Protein AF-0000000083439400 (afdb_homodimer)

Solvent-accessible surface area (backbone atoms only — not comparable to full-atom values): 46540 Å² total; per-residue (Å²): 126,82,72,75,79,42,59,63,42,71,38,24,33,43,58,35,34,48,49,58,90,45,41,62,63,39,76,44,82,81,65,87,84,59,88,32,87,47,69,44,36,25,32,43,49,46,80,85,58,80,86,45,57,40,88,60,33,69,26,81,75,15,36,23,30,32,40,19,19,34,63,74,68,90,78,62,60,25,28,25,39,38,40,32,59,32,46,70,48,36,42,66,41,41,54,26,79,60,31,39,29,49,37,40,3,19,70,59,67,26,25,19,32,20,42,32,44,44,22,34,56,59,7,35,44,40,41,16,85,74,32,78,83,24,27,44,14,38,42,35,23,55,46,32,50,44,42,45,37,52,43,39,51,74,46,31,53,84,67,42,23,31,51,82,35,22,20,35,31,12,30,35,40,12,1,29,49,47,39,42,41,70,16,19,69,88,37,64,83,54,53,43,31,41,35,17,33,52,34,30,52,44,56,52,17,39,47,26,52,39,43,48,51,40,51,51,42,29,47,76,69,72,34,69,92,44,68,72,56,63,80,72,52,60,64,61,58,48,24,41,48,40,61,68,71,43,64,80,51,64,67,52,31,64,16,60,70,17,50,48,72,43,54,49,51,29,59,87,41,54,57,47,60,30,80,54,44,34,45,59,35,31,50,68,26,81,54,26,82,40,38,36,37,32,28,34,39,73,35,26,35,37,39,39,46,73,75,36,38,79,84,58,36,59,82,35,65,68,47,48,30,50,46,38,27,73,40,49,57,34,29,52,70,56,25,47,54,53,51,52,74,44,56,45,95,81,51,49,45,36,53,22,51,16,56,45,44,19,39,64,70,38,48,39,40,32,42,52,40,30,37,30,21,20,74,34,65,16,47,15,33,35,38,33,39,27,27,36,73,96,37,70,21,26,62,70,62,57,38,30,7,67,20,35,41,74,60,85,89,59,46,72,57,42,49,54,43,25,49,48,47,24,49,50,54,50,33,56,45,68,62,39,58,85,80,51,75,71,59,22,50,97,51,54,38,32,49,70,42,56,63,56,96,63,58,47,30,61,48,47,52,50,46,48,60,72,46,60,93,56,81,79,70,124,84,73,74,80,43,58,63,42,71,38,23,33,44,58,36,33,48,51,58,93,44,41,62,63,41,74,45,82,82,65,87,84,60,86,33,85,48,68,43,35,25,32,43,49,46,80,84,58,80,85,45,59,40,90,60,34,68,26,81,76,15,36,23,31,30,40,18,19,34,61,74,67,91,80,62,61,25,28,25,38,38,41,30,60,33,47,70,49,36,42,64,42,42,54,26,78,60,29,39,28,50,35,41,3,20,70,59,65,27,25,19,34,19,41,33,44,45,22,33,56,60,8,35,43,40,41,15,86,75,32,79,83,24,26,46,14,38,43,36,24,56,46,32,50,44,40,46,38,50,42,38,52,74,46,31,52,83,67,43,22,28,50,83,34,21,22,35,33,13,32,35,41,12,1,28,49,46,39,42,40,69,16,19,69,90,37,64,84,54,54,42,30,39,35,16,34,53,34,29,49,42,56,53,17,40,47,26,51,38,43,49,51,39,50,51,42,30,46,76,69,73,33,69,92,44,68,72,57,65,80,72,51,60,66,60,58,49,23,41,47,43,60,69,71,44,64,78,51,64,66,52,31,64,15,58,69,16,47,49,72,42,53,50,52,30,61,87,41,54,57,47,60,29,80,54,46,32,45,58,36,30,50,68,28,81,55,26,84,41,38,35,38,32,28,34,40,74,35,25,35,37,38,40,46,73,75,36,38,78,85,56,37,57,84,35,65,67,47,48,29,50,46,38,28,72,40,49,57,34,31,54,71,57,25,48,54,52,51,51,74,44,58,44,96,82,51,49,46,36,52,21,51,17,56,46,43,20,38,66,68,41,50,38,40,33,43,52,40,33,36,31,22,19,73,33,64,16,48,14,33,35,38,34,37,27,25,36,74,97,38,70,21,25,63,70,60,56,36,30,7,68,20,34,41,73,61,86,88,59,46,71,54,40,48,53,42,24,49,50,48,24,48,50,53,50,33,57,46,68,65,38,61,86,81,51,75,71,57,22,49,98,52,54,40,31,50,67,42,55,62,57,94,62,57,46,30,61,48,48,51,49,46,48,60,71,47,59,93,57,81,79,72

Radius of gyration: 32.31 Å; Cα contacts (8 Å, |Δi|>4): 2274; chains: 2; bounding box: 61×99×72 Å

Secondary structure (DSSP, 8-state):
-------EEEEEEEE-EE--TTS--EEPPP-TTS--BS--PEEP-SS--TTS--TT-EES---EEEEEEESS--SSPEEEEEEE--STTTS--TTSGGG-THHHHHTTS-EEEEE----HHHHH---GGG-GGGTT-SSHHHHHHHHHHHHHHHHGGGGTEEEEEEEEEEETHHHHHHHHGGG-GGGTTS-SEEEEES--S--PBPHHHHHHHHHHHHHHTT-TT-GGGGGTS-HHHHHHHHHHHS---HHHHTSTT--SSS-B--TTSTT---SS-HHHHHHHTTTTTSEEEEEEETTTTHHHHHHSHHHH--SSHHHHHHHHHHHH---HHHHHHHHHHHS-TT--HHHHHHHHHHIIIIIHHHHHHHHHHHHTT--EEEEEE--BTTB---TTTTHHHHTT---TT--HHHHHHHHHHHHHHHHHHHT-GGGS-PPPSSS--EEEES--SS-HHHHHHHHHHHTTT----/-------EEEEEEEE-EE--TTS--EEPPP-TTS--BS--PEEP-SS--TTS--TT-EES---EEEEEEESS--SSPEEEEEEE--STTTS--TTSGGG-THHHHHTTS-EEEEE----HHHHH---GGG-GGGTT-SSHHHHHHHHHHHHHHHHGGGGTEEEEEEEEEEETHHHHHHHHGGG-GGGTTS-SEEEEES--S--PBPHHHHHHHHHHHHHHTT-TT-GGGGGTS-HHHHHHHHHHHS---HHHHTSTT--SSS-B--TTSTT---SS-HHHHHHHTTTTTSEEEEEEETTTTHHHHHHSHHHH--SSHHHHHHHHHHHH---HHHHHHHHHHHS-TT--HHHHHHHHHHIIIIIHHHHHHHHHHHHTT--EEEEEE--BTTB---TTTTHHHHTT---TT--HHHHHHHHHHHHHHHHHHHT-GGGS-PPPSSS--EEEES--SS-HHHHHHHHHHHTTT----

Structure (mmCIF, N/CA/C/O backbone):
data_AF-0000000083439400-model_v1
#
loop_
_entity.id
_entity.type
_entity.pdbx_description
1 polymer 'Carboxylic ester hydrolase'
#
loop_
_atom_site.group_PDB
_atom_site.id
_atom_site.type_symbol
_atom_site.label_atom_id
_atom_site.label_alt_id
_atom_site.label_comp_id
_atom_site.label_asym_id
_atom_site.label_entity_id
_atom_site.label_seq_id
_atom_site.pdbx_PDB_ins_code
_atom_site.Cartn_x
_atom_site.Cartn_y
_atom_site.Cartn_z
_atom_site.occupancy
_atom_site.B_iso_or_equiv
_atom_site.auth_seq_id
_atom_site.auth_comp_id
_atom_site.auth_asym_id
_atom_site.auth_atom_id
_atom_site.pdbx_PDB_model_num
ATOM 1 N N . MET A 1 1 ? -24.25 37.875 30.906 1 29.44 1 MET A N 1
ATOM 2 C CA . MET A 1 1 ? -23.234 38.75 31.5 1 29.44 1 MET A CA 1
ATOM 3 C C . MET A 1 1 ? -22.047 38.906 30.562 1 29.44 1 MET A C 1
ATOM 5 O O . MET A 1 1 ? -21.422 37.906 30.188 1 29.44 1 MET A O 1
ATOM 9 N N . SER A 1 2 ? -22.125 39.875 29.766 1 37.81 2 SER A N 1
ATOM 10 C CA . SER A 1 2 ? -21.047 40.219 28.859 1 37.81 2 SER A CA 1
ATOM 11 C C . SER A 1 2 ? -19.688 40.125 29.547 1 37.81 2 SER A C 1
ATOM 13 O O . SER A 1 2 ? -19.438 40.812 30.531 1 37.81 2 SER A O 1
ATOM 15 N N . ALA A 1 3 ? -19.141 39 29.812 1 46.94 3 ALA A N 1
ATOM 16 C CA . ALA A 1 3 ? -17.844 38.875 30.484 1 46.94 3 ALA A CA 1
ATOM 17 C C . ALA A 1 3 ? -16.906 40 30.078 1 46.94 3 ALA A C 1
ATOM 19 O O . ALA A 1 3 ? -16.859 40.406 28.906 1 46.94 3 ALA A O 1
ATOM 20 N N . ALA A 1 4 ? -16.562 40.875 30.906 1 51.84 4 ALA A N 1
ATOM 21 C CA . ALA A 1 4 ? -15.711 42.062 30.797 1 51.84 4 ALA A CA 1
ATOM 22 C C . ALA A 1 4 ? -14.445 41.75 30 1 51.84 4 ALA A C 1
ATOM 24 O O . ALA A 1 4 ? -13.75 40.75 30.281 1 51.84 4 ALA A O 1
ATOM 25 N N . ILE A 1 5 ? -14.352 42.156 28.656 1 63.5 5 ILE A N 1
ATOM 26 C CA . ILE A 1 5 ? -13.148 42.094 27.828 1 63.5 5 ILE A CA 1
ATOM 27 C C . ILE A 1 5 ? -11.945 42.594 28.641 1 63.5 5 ILE A C 1
ATOM 29 O O . ILE A 1 5 ? -11.992 43.656 29.25 1 63.5 5 ILE A O 1
ATOM 33 N N . GLN A 1 6 ? -11.148 41.531 29.078 1 73.31 6 GLN A N 1
ATOM 34 C CA . GLN A 1 6 ? -9.938 41.875 29.828 1 73.31 6 GLN A CA 1
ATOM 35 C C . GLN A 1 6 ? -8.898 42.531 28.922 1 73.31 6 GLN A C 1
ATOM 37 O O . GLN A 1 6 ? -8.859 42.25 27.719 1 73.31 6 GLN A O 1
ATOM 42 N N . THR A 1 7 ? -8.219 43.438 29.453 1 88.06 7 THR A N 1
ATOM 43 C CA . THR A 1 7 ? -7.027 43.969 28.781 1 88.06 7 THR A CA 1
ATOM 44 C C . THR A 1 7 ? -5.996 42.844 28.594 1 88.06 7 THR A C 1
ATOM 46 O O . THR A 1 7 ? -5.93 41.906 29.375 1 88.06 7 THR A O 1
ATOM 49 N N . VAL A 1 8 ? -5.391 42.812 27.422 1 95.06 8 VAL A N 1
ATOM 50 C CA . VAL A 1 8 ? -4.445 41.781 27.047 1 95.06 8 VAL A CA 1
ATOM 51 C C . VAL A 1 8 ? -3.035 42.375 26.984 1 95.06 8 VAL A C 1
ATOM 53 O O . VAL A 1 8 ? -2.842 43.469 26.469 1 95.06 8 VAL A O 1
ATOM 56 N N . ARG A 1 9 ? -2.066 41.688 27.578 1 95.25 9 ARG A N 1
ATOM 57 C CA . ARG A 1 9 ? -0.648 41.938 27.359 1 95.25 9 ARG A CA 1
ATOM 58 C C . ARG A 1 9 ? -0.097 41.094 26.219 1 95.25 9 ARG A C 1
ATOM 60 O O . ARG A 1 9 ? -0.448 39.906 26.094 1 95.25 9 ARG A O 1
ATOM 67 N N . SER A 1 10 ? 0.745 41.719 25.438 1 96.38 10 SER A N 1
ATOM 68 C CA . SER A 1 10 ? 1.312 41.031 24.281 1 96.38 10 SER A CA 1
ATOM 69 C C . SER A 1 10 ? 2.836 41.094 24.297 1 96.38 10 SER A C 1
ATOM 71 O O . SER A 1 10 ? 3.416 42.125 24.641 1 96.38 10 SER A O 1
ATOM 73 N N . TRP A 1 11 ? 3.471 40.031 24.109 1 97.62 11 TRP A N 1
ATOM 74 C CA . TRP A 1 11 ? 4.887 39.906 23.766 1 97.62 11 TRP A CA 1
ATOM 75 C C . TRP A 1 11 ? 5.07 39.344 22.375 1 97.62 11 TRP A C 1
ATOM 77 O O . TRP A 1 11 ? 4.75 38.156 22.125 1 97.62 11 TRP A O 1
ATOM 87 N N . LEU A 1 12 ? 5.578 40.156 21.469 1 97.38 12 LEU A N 1
ATOM 88 C CA . LEU A 1 12 ? 5.566 39.812 20.047 1 97.38 12 LEU A CA 1
ATOM 89 C C . LEU A 1 12 ? 6.98 39.531 19.547 1 97.38 12 LEU A C 1
ATOM 91 O O . LEU A 1 12 ? 7.934 40.188 19.969 1 97.38 12 LEU A O 1
ATOM 95 N N . GLY A 1 13 ? 7.074 38.5 18.625 1 97.19 13 GLY A N 1
ATOM 96 C CA . GLY A 1 13 ? 8.305 38.25 17.891 1 97.19 13 GLY A CA 1
ATOM 97 C C . GLY A 1 13 ? 9.414 37.688 18.781 1 97.19 13 GLY A C 1
ATOM 98 O O . GLY A 1 13 ? 10.594 37.969 18.547 1 97.19 13 GLY A O 1
ATOM 99 N N . ILE A 1 14 ? 9.078 36.969 19.797 1 98.19 14 ILE A N 1
ATOM 100 C CA . ILE A 1 14 ? 10.078 36.406 20.688 1 98.19 14 ILE A CA 1
ATOM 101 C C . ILE A 1 14 ? 10.844 35.281 19.969 1 98.19 14 ILE A C 1
ATOM 103 O O . ILE A 1 14 ? 10.266 34.281 19.578 1 98.19 14 ILE A O 1
ATOM 107 N N . PRO A 1 15 ? 12.156 35.438 19.781 1 97.75 15 PRO A N 1
ATOM 108 C CA . PRO A 1 15 ? 12.906 34.344 19.203 1 97.75 15 PRO A CA 1
ATOM 109 C C . PRO A 1 15 ? 12.977 33.125 20.141 1 97.75 15 PRO A C 1
ATOM 111 O O . PRO A 1 15 ? 13.469 33.219 21.266 1 97.75 15 PRO A O 1
ATOM 114 N N . TYR A 1 16 ? 12.422 32.031 19.734 1 98.38 16 TYR A N 1
ATOM 115 C CA . TYR A 1 16 ? 12.477 30.844 20.578 1 98.38 16 TYR A CA 1
ATOM 116 C C . TYR A 1 16 ? 13.617 29.922 20.141 1 98.38 16 TYR A C 1
ATOM 118 O O . TYR A 1 16 ? 14.062 29.062 20.922 1 98.38 16 TYR A O 1
ATOM 126 N N . ALA A 1 17 ? 14.07 30 18.891 1 98.56 17 ALA A N 1
ATOM 127 C CA . ALA A 1 17 ? 15.125 29.156 18.344 1 98.56 17 ALA A CA 1
ATOM 128 C C . ALA A 1 17 ? 15.844 29.844 17.188 1 98.56 17 ALA A C 1
ATOM 130 O O . ALA A 1 17 ? 15.406 30.891 16.703 1 98.56 17 ALA A O 1
ATOM 131 N N . THR A 1 18 ? 16.953 29.328 16.828 1 97.88 18 THR A N 1
ATOM 132 C CA . THR A 1 18 ? 17.641 29.672 15.594 1 97.88 18 THR A CA 1
ATOM 133 C C . THR A 1 18 ? 18.078 28.406 14.859 1 97.88 18 THR A C 1
ATOM 135 O O . THR A 1 18 ? 18.109 27.312 15.445 1 97.88 18 THR A O 1
ATOM 138 N N . ALA A 1 19 ? 18.219 28.547 13.586 1 97.25 19 ALA A N 1
ATOM 139 C CA . ALA A 1 19 ? 18.672 27.406 12.797 1 97.25 19 ALA A CA 1
ATOM 140 C C . ALA A 1 19 ? 19.391 27.875 11.531 1 97.25 19 ALA A C 1
ATOM 142 O O . ALA A 1 19 ? 18.969 28.844 10.891 1 97.25 19 ALA A O 1
ATOM 143 N N . GLN A 1 20 ? 20.5 27.172 11.25 1 96.44 20 GLN A N 1
ATOM 144 C CA . GLN A 1 20 ? 21.047 27.312 9.906 1 96.44 20 GLN A CA 1
ATOM 145 C C . GLN A 1 20 ? 20.172 26.609 8.875 1 96.44 20 GLN A C 1
ATOM 147 O O . GLN A 1 20 ? 19.375 25.734 9.219 1 96.44 20 GLN A O 1
ATOM 152 N N . ARG A 1 21 ? 20.312 27.078 7.621 1 97.62 21 ARG A N 1
ATOM 153 C CA . ARG A 1 21 ? 19.547 26.469 6.539 1 97.62 21 ARG A CA 1
ATOM 154 C C . ARG A 1 21 ? 19.719 24.953 6.531 1 97.62 21 ARG A C 1
ATOM 156 O O . ARG A 1 21 ? 20.844 24.453 6.523 1 97.62 21 ARG A O 1
ATOM 163 N N . PHE A 1 22 ? 18.625 24.203 6.641 1 98.12 22 PHE A N 1
ATOM 164 C CA . PHE A 1 22 ? 18.5 22.75 6.539 1 98.12 22 PHE A CA 1
ATOM 165 C C . PHE A 1 22 ? 19.109 22.078 7.758 1 98.12 22 PHE A C 1
ATOM 167 O O . PHE A 1 22 ? 19.547 20.922 7.676 1 98.12 22 PHE A O 1
ATOM 174 N N . GLN A 1 23 ? 19.188 22.812 8.875 1 97.31 23 GLN A N 1
ATOM 175 C CA . GLN A 1 23 ? 19.688 22.234 10.117 1 97.31 23 GLN A CA 1
ATOM 176 C C . GLN A 1 23 ? 18.625 22.25 11.203 1 97.31 23 GLN A C 1
ATOM 178 O O . GLN A 1 23 ? 17.625 22.969 11.102 1 97.31 23 GLN A O 1
ATOM 183 N N . ARG A 1 24 ? 18.828 21.438 12.234 1 98 24 ARG A N 1
ATOM 184 C CA . ARG A 1 24 ? 17.922 21.391 13.367 1 98 24 ARG A CA 1
ATOM 185 C C . ARG A 1 24 ? 17.859 22.734 14.086 1 98 24 ARG A C 1
ATOM 187 O O . ARG A 1 24 ? 18.844 23.469 14.133 1 98 24 ARG A O 1
ATOM 194 N N . PRO A 1 25 ? 16.688 23.016 14.57 1 98.5 25 PRO A N 1
ATOM 195 C CA . PRO A 1 25 ? 16.594 24.234 15.383 1 98.5 25 PRO A CA 1
ATOM 196 C C . PRO A 1 25 ? 17.297 24.094 16.734 1 98.5 25 PRO A C 1
ATOM 198 O O . PRO A 1 25 ? 17.312 23 17.312 1 98.5 25 PRO A O 1
ATOM 201 N N . ARG A 1 26 ? 17.875 25.109 17.172 1 98.12 26 ARG A N 1
ATOM 202 C CA . ARG A 1 26 ? 18.469 25.188 18.5 1 98.12 26 ARG A CA 1
ATOM 203 C C . ARG A 1 26 ? 17.703 26.172 19.375 1 98.12 26 ARG A C 1
ATOM 205 O O . ARG A 1 26 ? 17.516 27.328 19.016 1 98.12 26 ARG A O 1
ATOM 212 N N . LEU A 1 27 ? 17.297 25.688 20.484 1 98.5 27 LEU A N 1
ATOM 213 C CA . LEU A 1 27 ? 16.562 26.5 21.453 1 98.5 27 LEU A CA 1
ATOM 214 C C . LEU A 1 27 ? 17.375 27.688 21.922 1 98.5 27 LEU A C 1
ATOM 216 O O . LEU A 1 27 ? 18.578 27.562 22.188 1 98.5 27 LEU A O 1
ATOM 220 N N . LEU A 1 28 ? 16.766 28.859 21.906 1 97.88 28 LEU A N 1
ATOM 221 C CA . LEU A 1 28 ? 17.422 30.078 22.391 1 97.88 28 LEU A CA 1
ATOM 222 C C . LEU A 1 28 ? 17 30.391 23.812 1 97.88 28 LEU A C 1
ATOM 224 O O . LEU A 1 28 ? 15.852 30.141 24.203 1 97.88 28 LEU A O 1
ATOM 228 N N . PRO A 1 29 ? 17.922 30.906 24.562 1 95.88 29 PRO A N 1
ATOM 229 C CA . PRO A 1 29 ? 17.5 31.406 25.875 1 95.88 29 PRO A CA 1
ATOM 230 C C . PRO A 1 29 ? 16.547 32.594 25.766 1 95.88 29 PRO A C 1
ATOM 232 O O . PRO A 1 29 ? 16.641 33.375 24.828 1 95.88 29 PRO A O 1
ATOM 235 N N . PHE A 1 30 ? 15.695 32.688 26.719 1 95.75 30 PHE A N 1
ATOM 236 C CA . PHE A 1 30 ? 14.734 33.781 26.781 1 95.75 30 PHE A CA 1
ATOM 237 C C . PHE A 1 30 ? 15.211 34.875 27.719 1 95.75 30 PHE A C 1
ATOM 239 O O . PHE A 1 30 ? 15.531 34.625 28.875 1 95.75 30 PHE A O 1
ATOM 246 N N . ASP A 1 31 ? 15.398 36.062 27.188 1 92.75 31 ASP A N 1
ATOM 247 C CA . ASP A 1 31 ? 15.703 37.219 28.016 1 92.75 31 ASP A CA 1
ATOM 248 C C . ASP A 1 31 ? 14.453 38.062 28.25 1 92.75 31 ASP A C 1
ATOM 250 O O . ASP A 1 31 ? 14.055 38.844 27.391 1 92.75 31 ASP A O 1
ATOM 254 N N . ARG A 1 32 ? 13.945 38.062 29.422 1 87.94 32 ARG A N 1
ATOM 255 C CA . ARG A 1 32 ? 12.68 38.688 29.766 1 87.94 32 ARG A CA 1
ATOM 256 C C . ARG A 1 32 ? 12.82 40.219 29.781 1 87.94 32 ARG A C 1
ATOM 258 O O . ARG A 1 32 ? 11.82 40.938 29.812 1 87.94 32 ARG A O 1
ATOM 265 N N . ASN A 1 33 ? 14.062 40.688 29.672 1 89.81 33 ASN A N 1
ATOM 266 C CA . ASN A 1 33 ? 14.289 42.125 29.797 1 89.81 33 ASN A CA 1
ATOM 267 C C . ASN A 1 33 ? 14.234 42.812 28.438 1 89.81 33 ASN A C 1
ATOM 269 O O . ASN A 1 33 ? 14.227 44.031 28.359 1 89.81 33 ASN A O 1
ATOM 273 N N . LEU A 1 34 ? 14.164 42.062 27.422 1 91.19 34 LEU A N 1
ATOM 274 C CA . LEU A 1 34 ? 14.078 42.656 26.094 1 91.19 34 LEU A CA 1
ATOM 275 C C . LEU A 1 34 ? 12.656 43.094 25.781 1 91.19 34 LEU A C 1
ATOM 277 O O . LEU A 1 34 ? 11.703 42.594 26.391 1 91.19 34 LEU A O 1
ATOM 281 N N . SER A 1 35 ? 12.594 44.125 24.891 1 91.38 35 SER A N 1
ATOM 282 C CA . SER A 1 35 ? 11.281 44.594 24.438 1 91.38 35 SER A CA 1
ATOM 283 C C . SER A 1 35 ? 10.742 43.688 23.328 1 91.38 35 SER A C 1
ATOM 285 O O . SER A 1 35 ? 11.461 43.344 22.391 1 91.38 35 SER A O 1
ATOM 287 N N . PHE A 1 36 ? 9.547 43.281 23.516 1 94.88 36 PHE A N 1
ATOM 288 C CA . PHE A 1 36 ? 8.859 42.438 22.547 1 94.88 36 PHE A CA 1
ATOM 289 C C . PHE A 1 36 ? 7.562 43.094 22.094 1 94.88 36 PHE A C 1
ATOM 291 O O . PHE A 1 36 ? 6.48 42.5 22.234 1 94.88 36 PHE A O 1
ATOM 298 N N . ASP A 1 37 ? 7.734 44.25 21.391 1 94.44 37 ASP A N 1
ATOM 299 C CA . ASP A 1 37 ? 6.574 45.062 21.062 1 94.44 37 ASP A CA 1
ATOM 300 C C . ASP A 1 37 ? 6.328 45.094 19.562 1 94.44 37 ASP A C 1
ATOM 302 O O . ASP A 1 37 ? 5.488 45.844 19.062 1 94.44 37 ASP A O 1
ATOM 306 N N . HIS A 1 38 ? 7.102 44.281 18.844 1 94.31 38 HIS A N 1
ATOM 307 C CA . HIS A 1 38 ? 6.895 44.188 17.406 1 94.31 38 HIS A CA 1
ATOM 308 C C . HIS A 1 38 ? 6.898 42.75 16.938 1 94.31 38 HIS A C 1
ATOM 310 O O . HIS A 1 38 ? 7.645 41.906 17.453 1 94.31 38 HIS A O 1
ATOM 316 N N . LEU A 1 39 ? 6.082 42.531 15.938 1 95.75 39 LEU A N 1
ATOM 317 C CA . LEU A 1 39 ? 6.039 41.219 15.328 1 95.75 39 LEU A CA 1
ATOM 318 C C . LEU A 1 39 ? 7.383 40.875 14.688 1 95.75 39 LEU A C 1
ATOM 320 O O . LEU A 1 39 ? 8.086 41.75 14.195 1 95.75 39 LEU A O 1
ATOM 324 N N . GLY A 1 40 ? 7.762 39.562 14.75 1 96 40 GLY A N 1
ATOM 325 C CA . GLY A 1 40 ? 8.977 39.094 14.094 1 96 40 GLY A CA 1
ATOM 326 C C . GLY A 1 40 ? 8.781 38.812 12.617 1 96 40 GLY A C 1
ATOM 327 O O . GLY A 1 40 ? 7.68 38.969 12.086 1 96 40 GLY A O 1
ATOM 328 N N . PRO A 1 41 ? 9.859 38.5 11.953 1 96.81 41 PRO A N 1
ATOM 329 C CA . PRO A 1 41 ? 9.75 38.156 10.539 1 96.81 41 PRO A CA 1
ATOM 330 C C . PRO A 1 41 ? 8.883 36.906 10.297 1 96.81 41 PRO A C 1
ATOM 332 O O . PRO A 1 41 ? 8.906 35.969 11.094 1 96.81 41 PRO A O 1
ATOM 335 N N . ALA A 1 42 ? 8.102 36.969 9.172 1 97.75 42 ALA A N 1
ATOM 336 C CA . ALA A 1 42 ? 7.359 35.812 8.703 1 97.75 42 ALA A CA 1
ATOM 337 C C . ALA A 1 42 ? 8.289 34.812 8.031 1 97.75 42 ALA A C 1
ATOM 339 O O . ALA A 1 42 ? 9.391 35.156 7.605 1 97.75 42 ALA A O 1
ATOM 340 N N . PRO A 1 43 ? 7.898 33.531 7.98 1 98.31 43 PRO A N 1
ATOM 341 C CA . PRO A 1 43 ? 8.719 32.531 7.285 1 98.31 43 PRO A CA 1
ATOM 342 C C . PRO A 1 43 ? 8.891 32.844 5.801 1 98.31 43 PRO A C 1
ATOM 344 O O . PRO A 1 43 ? 7.965 33.344 5.16 1 98.31 43 PRO A O 1
ATOM 347 N N . MET A 1 44 ? 10.07 32.531 5.277 1 97.56 44 MET A N 1
ATOM 348 C CA . MET A 1 44 ? 10.289 32.562 3.832 1 97.56 44 MET A CA 1
ATOM 349 C C . MET A 1 44 ? 9.297 31.641 3.117 1 97.56 44 MET A C 1
ATOM 351 O O . MET A 1 44 ? 9.117 30.484 3.514 1 97.56 44 MET A O 1
ATOM 355 N N . GLN A 1 45 ? 8.555 32.125 2.109 1 97.69 45 GLN A N 1
ATOM 356 C CA . GLN A 1 45 ? 7.52 31.359 1.418 1 97.69 45 GLN A CA 1
ATOM 357 C C . GLN A 1 45 ? 7.32 31.859 -0.006 1 97.69 45 GLN A C 1
ATOM 359 O O . GLN A 1 45 ? 7.734 32.969 -0.333 1 97.69 45 GLN A O 1
ATOM 364 N N . ALA A 1 46 ? 6.742 31.047 -0.842 1 95.69 46 ALA A N 1
ATOM 365 C CA . ALA A 1 46 ? 6.523 31.359 -2.252 1 95.69 46 ALA A CA 1
ATOM 366 C C . ALA A 1 46 ? 5.273 32.219 -2.436 1 95.69 46 ALA A C 1
ATOM 368 O O . ALA A 1 46 ? 4.398 32.25 -1.568 1 95.69 46 ALA A O 1
ATOM 369 N N . GLY A 1 47 ? 5.219 32.875 -3.57 1 92.5 47 GLY A N 1
ATOM 370 C CA . GLY A 1 47 ? 3.988 33.5 -4.023 1 92.5 47 GLY A CA 1
ATOM 371 C C . GLY A 1 47 ? 3.797 34.906 -3.469 1 92.5 47 GLY A C 1
ATOM 372 O O . GLY A 1 47 ? 4.754 35.531 -3.014 1 92.5 47 GLY A O 1
ATOM 373 N N . ASP A 1 48 ? 2.549 35.375 -3.604 1 90.12 48 ASP A N 1
ATOM 374 C CA . ASP A 1 48 ? 2.131 36.688 -3.105 1 90.12 48 ASP A CA 1
ATOM 375 C C . ASP A 1 48 ? 1.923 36.656 -1.593 1 90.12 48 ASP A C 1
ATOM 377 O O . ASP A 1 48 ? 1.092 35.906 -1.09 1 90.12 48 ASP A O 1
ATOM 381 N N . THR A 1 49 ? 2.65 37.438 -0.883 1 89.94 49 THR A N 1
ATOM 382 C CA . THR A 1 49 ? 2.596 37.406 0.574 1 89.94 49 THR A CA 1
ATOM 383 C C . THR A 1 49 ? 1.9 38.688 1.096 1 89.94 49 THR A C 1
ATOM 385 O O . THR A 1 49 ? 2.02 39 2.275 1 89.94 49 THR A O 1
ATOM 388 N N . SER A 1 50 ? 1.199 39.375 0.213 1 87.5 50 SER A N 1
ATOM 389 C CA . SER A 1 50 ? 0.582 40.656 0.579 1 87.5 50 SER A CA 1
ATOM 390 C C . SER A 1 50 ? -0.533 40.438 1.601 1 87.5 50 SER A C 1
ATOM 392 O O . SER A 1 50 ? -0.901 41.375 2.316 1 87.5 50 SER A O 1
ATOM 394 N N . TRP A 1 51 ? -1.001 39.281 1.7 1 83.69 51 TRP A N 1
ATOM 395 C CA . TRP A 1 51 ? -2.094 38.969 2.619 1 83.69 51 TRP A CA 1
ATOM 396 C C . TRP A 1 51 ? -1.574 38.781 4.039 1 83.69 51 TRP A C 1
ATOM 398 O O . TRP A 1 51 ? -2.352 38.781 4.996 1 83.69 51 TRP A O 1
ATOM 408 N N . LEU A 1 52 ? -0.271 38.625 4.16 1 87.12 52 LEU A N 1
ATOM 409 C CA . LEU A 1 52 ? 0.372 38.438 5.457 1 87.12 52 LEU A CA 1
ATOM 410 C C . LEU A 1 52 ? 0.775 39.781 6.059 1 87.12 52 LEU A C 1
ATOM 412 O O . LEU A 1 52 ? 1.099 40.719 5.332 1 87.12 52 LEU A O 1
ATOM 416 N N . ASN A 1 53 ? 0.578 39.844 7.406 1 88.62 53 ASN A N 1
ATOM 417 C CA . ASN A 1 53 ? 1.282 40.938 8.078 1 88.62 53 ASN A CA 1
ATOM 418 C C . ASN A 1 53 ? 2.773 40.625 8.211 1 88.62 53 ASN A C 1
ATOM 420 O O . ASN A 1 53 ? 3.217 40.094 9.219 1 88.62 53 ASN A O 1
ATOM 424 N N . ALA A 1 54 ? 3.531 41.031 7.227 1 87.88 54 ALA A N 1
ATOM 425 C CA . ALA A 1 54 ? 4.973 40.781 7.188 1 87.88 54 ALA A CA 1
ATOM 426 C C . ALA A 1 54 ? 5.742 42.094 7.188 1 87.88 54 ALA A C 1
ATOM 428 O O . ALA A 1 54 ? 6.695 42.281 6.426 1 87.88 54 ALA A O 1
ATOM 429 N N . LYS A 1 55 ? 5.309 42.969 8.023 1 88.94 55 LYS A N 1
ATOM 430 C CA . LYS A 1 55 ? 5.934 44.281 8.102 1 88.94 55 LYS A CA 1
ATOM 431 C C . LYS A 1 55 ? 7.422 44.156 8.414 1 88.94 55 LYS A C 1
ATOM 433 O O . LYS A 1 55 ? 8.219 45 7.98 1 88.94 55 LYS A O 1
ATOM 438 N N . ASN A 1 56 ? 7.762 43.125 9.078 1 91.56 56 ASN A N 1
ATOM 439 C CA . ASN A 1 56 ? 9.164 42.938 9.438 1 91.56 56 ASN A CA 1
ATOM 440 C C . ASN A 1 56 ? 9.852 41.969 8.492 1 91.56 56 ASN A C 1
ATOM 442 O O . ASN A 1 56 ? 10.875 41.375 8.844 1 91.56 56 ASN A O 1
ATOM 446 N N . GLY A 1 57 ? 9.211 41.719 7.371 1 92.94 57 GLY A N 1
ATOM 447 C CA . GLY A 1 57 ? 9.82 40.969 6.277 1 92.94 57 GLY A CA 1
ATOM 448 C C . GLY A 1 57 ? 9.633 39.469 6.383 1 92.94 57 GLY A C 1
ATOM 449 O O . GLY A 1 57 ? 8.977 39 7.305 1 92.94 57 GLY A O 1
ATOM 450 N N . LEU A 1 58 ? 10.164 38.812 5.316 1 95.81 58 LEU A N 1
ATOM 451 C CA . LEU A 1 58 ? 10.281 37.344 5.258 1 95.81 58 LEU A CA 1
ATOM 452 C C . LEU A 1 58 ? 11.711 36.906 5.559 1 95.81 58 LEU A C 1
ATOM 454 O O . LEU A 1 58 ? 12.672 37.562 5.133 1 95.81 58 LEU A O 1
ATOM 458 N N . SER A 1 59 ? 11.852 35.812 6.336 1 95.94 59 SER A N 1
ATOM 459 C CA . SER A 1 59 ? 13.18 35.344 6.688 1 95.94 59 SER A CA 1
ATOM 460 C C . SER A 1 59 ? 13.195 33.812 6.871 1 95.94 59 SER A C 1
ATOM 462 O O . SER A 1 59 ? 12.211 33.25 7.316 1 95.94 59 SER A O 1
ATOM 464 N N . GLU A 1 60 ? 14.305 33.219 6.547 1 94.88 60 GLU A N 1
ATOM 465 C CA . GLU A 1 60 ? 14.523 31.844 6.926 1 94.88 60 GLU A CA 1
ATOM 466 C C . GLU A 1 60 ? 14.68 31.703 8.438 1 94.88 60 GLU A C 1
ATOM 468 O O . GLU A 1 60 ? 14.312 30.672 9.016 1 94.88 60 GLU A O 1
ATOM 473 N N . ASP A 1 61 ? 15.25 32.719 8.984 1 93.44 61 ASP A N 1
ATOM 474 C CA . ASP A 1 61 ? 15.336 32.781 10.438 1 93.44 61 ASP A CA 1
ATOM 475 C C . ASP A 1 61 ? 14.047 33.312 11.047 1 93.44 61 ASP A C 1
ATOM 477 O O . ASP A 1 61 ? 14.047 34.375 11.68 1 93.44 61 ASP A O 1
ATOM 481 N N . CYS A 1 62 ? 13.023 32.594 10.875 1 97.88 62 CYS A N 1
ATOM 482 C CA . CYS A 1 62 ? 11.672 33.031 11.219 1 97.88 62 CYS A CA 1
ATOM 483 C C . CYS A 1 62 ? 11.219 32.406 12.531 1 97.88 62 CYS A C 1
ATOM 485 O O . CYS A 1 62 ? 10.039 32.438 12.875 1 97.88 62 CYS A O 1
ATOM 487 N N . LEU A 1 63 ? 12.125 31.75 13.344 1 98.62 63 LEU A N 1
ATOM 488 C CA . LEU A 1 63 ? 11.734 30.953 14.5 1 98.62 63 LEU A CA 1
ATOM 489 C C . LEU A 1 63 ? 11.445 31.844 15.703 1 98.62 63 LEU A C 1
ATOM 491 O O . LEU A 1 63 ? 12.219 31.891 16.656 1 98.62 63 LEU A O 1
ATOM 495 N N . ASN A 1 64 ? 10.32 32.469 15.641 1 98.38 64 ASN A N 1
ATOM 496 C CA . ASN A 1 64 ? 9.82 33.312 16.719 1 98.38 64 ASN A CA 1
ATOM 497 C C . ASN A 1 64 ? 8.367 33 17.047 1 98.38 64 ASN A C 1
ATOM 499 O O . ASN A 1 64 ? 7.688 32.312 16.281 1 98.38 64 ASN A O 1
ATOM 503 N N . LEU A 1 65 ? 7.914 33.375 18.25 1 98.62 65 LEU A N 1
ATOM 504 C CA . LEU A 1 65 ? 6.535 33.156 18.672 1 98.62 65 LEU A CA 1
ATOM 505 C C . LEU A 1 65 ? 5.973 34.406 19.344 1 98.62 65 LEU A C 1
ATOM 507 O O . LEU A 1 65 ? 6.715 35.344 19.656 1 98.62 65 LEU A O 1
ATOM 511 N N . ASN A 1 66 ? 4.723 34.531 19.391 1 98.5 66 ASN A N 1
ATOM 512 C CA . ASN A 1 66 ? 3.979 35.594 20.094 1 98.5 66 ASN A CA 1
ATOM 513 C C . ASN A 1 66 ? 3.254 35.031 21.312 1 98.5 66 ASN A C 1
ATOM 515 O O . ASN A 1 66 ? 2.742 33.906 21.281 1 98.5 66 ASN A O 1
ATOM 519 N N . VAL A 1 67 ? 3.219 35.812 22.391 1 98.38 67 VAL A N 1
ATOM 520 C CA . VAL A 1 67 ? 2.502 35.406 23.594 1 98.38 67 VAL A CA 1
ATOM 521 C C . VAL A 1 67 ? 1.474 36.5 23.953 1 98.38 67 VAL A C 1
ATOM 523 O O . VAL A 1 67 ? 1.787 37.688 23.953 1 98.38 67 VAL A O 1
ATOM 526 N N . TRP A 1 68 ? 0.257 36.094 24.156 1 98 68 TRP A N 1
ATOM 527 C CA . TRP A 1 68 ? -0.796 36.969 24.688 1 98 68 TRP A CA 1
ATOM 528 C C . TRP A 1 68 ? -1.3 36.438 26.031 1 98 68 TRP A C 1
ATOM 530 O O . TRP A 1 68 ? -1.577 35.25 26.188 1 98 68 TRP A O 1
ATOM 540 N N . ALA A 1 69 ? -1.417 37.281 26.969 1 96.75 69 ALA A N 1
ATOM 541 C CA . ALA A 1 69 ? -1.893 36.938 28.312 1 96.75 69 ALA A CA 1
ATOM 542 C C . ALA A 1 69 ? -2.871 38 28.828 1 96.75 69 ALA A C 1
ATOM 544 O O . ALA A 1 69 ? -2.777 39.156 28.453 1 96.75 69 ALA A O 1
ATOM 545 N N . PRO A 1 70 ? -3.787 37.5 29.656 1 94.81 70 PRO A N 1
ATOM 546 C CA . PRO A 1 70 ? -4.617 38.5 30.297 1 94.81 70 PRO A CA 1
ATOM 547 C C . PRO A 1 70 ? -3.814 39.438 31.203 1 94.81 70 PRO A C 1
ATOM 549 O O . PRO A 1 70 ? -2.834 39 31.812 1 94.81 70 PRO A O 1
ATOM 552 N N . ASP A 1 71 ? -4.152 40.688 31.281 1 88.38 71 ASP A N 1
ATOM 553 C CA . ASP A 1 71 ? -3.469 41.656 32.125 1 88.38 71 ASP A CA 1
ATOM 554 C C . ASP A 1 71 ? -3.582 41.312 33.594 1 88.38 71 ASP A C 1
ATOM 556 O O . ASP A 1 71 ? -2.604 41.375 34.344 1 88.38 71 ASP A O 1
ATOM 560 N N . GLN A 1 72 ? -4.754 41 34 1 78 72 GLN A N 1
ATOM 561 C CA . GLN A 1 72 ? -4.965 40.656 35.406 1 78 72 GLN A CA 1
ATOM 562 C C . GLN A 1 72 ? -5.137 39.125 35.562 1 78 72 GLN A C 1
ATOM 564 O O . GLN A 1 72 ? -5.902 38.5 34.812 1 78 72 GLN A O 1
ATOM 569 N N . THR A 1 73 ? -4.051 38.531 36.156 1 72.19 73 THR A N 1
ATOM 570 C CA . THR A 1 73 ? -4.211 37.094 36.438 1 72.19 73 THR A CA 1
ATOM 571 C C . THR A 1 73 ? -4.574 36.906 37.906 1 72.19 73 THR A C 1
ATOM 573 O O . THR A 1 73 ? -4.254 37.75 38.75 1 72.19 73 THR A O 1
ATOM 576 N N . ASN A 1 74 ? -5.523 36.031 38.188 1 68.06 74 ASN A N 1
ATOM 577 C CA . ASN A 1 74 ? -5.961 35.75 39.562 1 68.06 74 ASN A CA 1
ATOM 578 C C . ASN A 1 74 ? -4.875 35.031 40.344 1 68.06 74 ASN A C 1
ATOM 580 O O . ASN A 1 74 ? -5.16 34.406 41.375 1 68.06 74 ASN A O 1
ATOM 584 N N . GLY A 1 75 ? -3.699 35.094 40 1 77.5 75 GLY A N 1
ATOM 585 C CA . GLY A 1 75 ? -2.59 34.5 40.75 1 77.5 75 GLY A CA 1
ATOM 586 C C . GLY A 1 75 ? -2.305 33.062 40.344 1 77.5 75 GLY A C 1
ATOM 587 O O . GLY A 1 75 ? -1.173 32.594 40.5 1 77.5 75 GLY A O 1
ATOM 588 N N . ASN A 1 76 ? -3.285 32.281 39.906 1 89.69 76 ASN A N 1
ATOM 589 C CA . ASN A 1 76 ? -3.027 30.906 39.469 1 89.69 76 ASN A CA 1
ATOM 590 C C . ASN A 1 76 ? -2.566 30.844 38.031 1 89.69 76 ASN A C 1
ATOM 592 O O . ASN A 1 76 ? -3.076 31.578 37.156 1 89.69 76 ASN A O 1
ATOM 596 N N . PRO A 1 77 ? -1.593 30 37.812 1 95.69 77 PRO A N 1
ATOM 597 C CA . PRO A 1 77 ? -1.147 29.875 36.406 1 95.69 77 PRO A CA 1
ATOM 598 C C . PRO A 1 77 ? -2.262 29.406 35.469 1 95.69 77 PRO A C 1
ATOM 600 O O . PRO A 1 77 ? -3.068 28.547 35.844 1 95.69 77 PRO A O 1
ATOM 603 N N . LEU A 1 78 ? -2.367 30.016 34.344 1 97.56 78 LEU A N 1
ATOM 604 C CA . LEU A 1 78 ? -3.432 29.734 33.406 1 97.56 78 LEU A CA 1
ATOM 605 C C . LEU A 1 78 ? -3.02 28.625 32.438 1 97.56 78 LEU A C 1
ATOM 607 O O . LEU A 1 78 ? -1.828 28.422 32.188 1 97.56 78 LEU A O 1
ATOM 611 N N . PRO A 1 79 ? -4.027 27.859 31.953 1 98.06 79 PRO A N 1
ATOM 612 C CA . PRO A 1 79 ? -3.701 26.953 30.844 1 98.06 79 PRO A CA 1
ATOM 613 C C . PRO A 1 79 ? -3.094 27.672 29.641 1 98.06 79 PRO A C 1
ATOM 615 O O . PRO A 1 79 ? -3.367 28.859 29.438 1 98.06 79 PRO A O 1
ATOM 618 N N . VAL A 1 80 ? -2.26 26.984 28.906 1 98.81 80 VAL A N 1
ATOM 619 C CA . VAL A 1 80 ? -1.571 27.547 27.734 1 98.81 80 VAL A CA 1
ATOM 620 C C . VAL A 1 80 ? -2.088 26.875 26.469 1 98.81 80 VAL A C 1
ATOM 622 O O . VAL A 1 80 ? -2.18 25.641 26.391 1 98.81 80 VAL A O 1
ATOM 625 N N . ILE A 1 81 ? -2.506 27.656 25.484 1 98.94 81 ILE A N 1
ATOM 626 C CA . ILE A 1 81 ? -2.869 27.156 24.156 1 98.94 81 ILE A CA 1
ATOM 627 C C . ILE A 1 81 ? -1.806 27.578 23.141 1 98.94 81 ILE A C 1
ATOM 629 O O . ILE A 1 81 ? -1.568 28.766 22.938 1 98.94 81 ILE A O 1
ATOM 633 N N . VAL A 1 82 ? -1.124 26.609 22.609 1 98.94 82 VAL A N 1
ATOM 634 C CA . VAL A 1 82 ? -0.174 26.859 21.516 1 98.94 82 VAL A CA 1
ATOM 635 C C . VAL A 1 82 ? -0.851 26.609 20.172 1 98.94 82 VAL A C 1
ATOM 637 O O . VAL A 1 82 ? -1.338 25.516 19.906 1 98.94 82 VAL A O 1
ATOM 640 N N . TYR A 1 83 ? -0.854 27.641 19.344 1 98.88 83 TYR A N 1
ATOM 641 C CA . TYR A 1 83 ? -1.542 27.562 18.062 1 98.88 83 TYR A CA 1
ATOM 642 C C . TYR A 1 83 ? -0.545 27.438 16.906 1 98.88 83 TYR A C 1
ATOM 644 O O . TYR A 1 83 ? 0.406 28.219 16.828 1 98.88 83 TYR A O 1
ATOM 652 N N . ILE A 1 84 ? -0.734 26.422 16.078 1 98.81 84 ILE A N 1
ATOM 653 C CA . ILE A 1 84 ? 0.06 26.188 14.875 1 98.81 84 ILE A CA 1
ATOM 654 C C . ILE A 1 84 ? -0.781 26.469 13.633 1 98.81 84 ILE A C 1
ATOM 656 O O . ILE A 1 84 ? -1.759 25.766 13.359 1 98.81 84 ILE A O 1
ATOM 660 N N . PHE A 1 85 ? -0.397 27.484 12.859 1 98.31 85 PHE A N 1
ATOM 661 C CA . PHE A 1 85 ? -1.189 27.906 11.711 1 98.31 85 PHE A CA 1
ATOM 662 C C . PHE A 1 85 ? -1.084 26.906 10.578 1 98.31 85 PHE A C 1
ATOM 664 O O . PHE A 1 85 ? -0.183 26.062 10.57 1 98.31 85 PHE A O 1
ATOM 671 N N . GLY A 1 86 ? -2.045 27 9.672 1 97.56 86 GLY A N 1
ATOM 672 C CA . GLY A 1 86 ? -2.049 26.172 8.484 1 97.56 86 GLY A CA 1
ATOM 673 C C . GLY A 1 86 ? -1.394 26.828 7.285 1 97.56 86 GLY A C 1
ATOM 674 O O . GLY A 1 86 ? -0.5 27.672 7.445 1 97.56 86 GLY A O 1
ATOM 675 N N . GLY A 1 87 ? -1.748 26.359 6.129 1 96 87 GLY A N 1
ATOM 676 C CA . GLY A 1 87 ? -1.188 26.891 4.895 1 96 87 GLY A CA 1
ATOM 677 C C . GLY A 1 87 ? -0.484 25.844 4.059 1 96 87 GLY A C 1
ATOM 678 O O . GLY A 1 87 ? 0.438 26.156 3.303 1 96 87 GLY A O 1
ATOM 679 N N . GLY A 1 88 ? -0.873 24.594 4.211 1 96.12 88 GLY A N 1
ATOM 680 C CA . GLY A 1 88 ? -0.382 23.516 3.371 1 96.12 88 GLY A CA 1
ATOM 681 C C . GLY A 1 88 ? 1.113 23.297 3.502 1 96.12 88 GLY A C 1
ATOM 682 O O . GLY A 1 88 ? 1.765 22.844 2.553 1 96.12 88 GLY A O 1
ATOM 683 N N . PHE A 1 89 ? 1.679 23.781 4.559 1 97.81 89 PHE A N 1
ATOM 684 C CA . PHE A 1 89 ? 3.105 23.656 4.836 1 97.81 89 PHE A CA 1
ATOM 685 C C . PHE A 1 89 ? 3.916 24.578 3.926 1 97.81 89 PHE A C 1
ATOM 687 O O . PHE A 1 89 ? 5.141 24.453 3.857 1 97.81 89 PHE A O 1
ATOM 694 N N . GLU A 1 90 ? 3.219 25.469 3.244 1 96.94 90 GLU A N 1
ATOM 695 C CA . GLU A 1 90 ? 3.916 26.266 2.238 1 96.94 90 GLU A CA 1
ATOM 696 C C . GLU A 1 90 ? 3.764 27.766 2.514 1 96.94 90 GLU A C 1
ATOM 698 O O . GLU A 1 90 ? 4.621 28.562 2.129 1 96.94 90 GLU A O 1
ATOM 703 N N . VAL A 1 91 ? 2.645 28.078 3.168 1 96.5 91 VAL A N 1
ATOM 704 C CA . VAL A 1 91 ? 2.408 29.5 3.377 1 96.5 91 VAL A CA 1
ATOM 705 C C . VAL A 1 91 ? 1.835 29.734 4.773 1 96.5 91 VAL A C 1
ATOM 707 O O . VAL A 1 91 ? 1.312 28.797 5.398 1 96.5 91 VAL A O 1
ATOM 710 N N . GLY A 1 92 ? 2 30.906 5.262 1 97.44 92 GLY A N 1
ATOM 711 C CA . GLY A 1 92 ? 1.434 31.312 6.539 1 97.44 92 GLY A CA 1
ATOM 712 C C . GLY A 1 92 ? 2.441 31.969 7.461 1 97.44 92 GLY A C 1
ATOM 713 O O . GLY A 1 92 ? 3.625 32.062 7.129 1 97.44 92 GLY A O 1
ATOM 714 N N . ALA A 1 93 ? 1.951 32.469 8.57 1 98.06 93 ALA A N 1
ATOM 715 C CA . ALA A 1 93 ? 2.771 33.094 9.609 1 98.06 93 ALA A CA 1
ATOM 716 C C . ALA A 1 93 ? 1.966 33.344 10.883 1 98.06 93 ALA A C 1
ATOM 718 O O . ALA A 1 93 ? 0.735 33.375 10.844 1 98.06 93 ALA A O 1
ATOM 719 N N . ASN A 1 94 ? 2.738 33.438 11.977 1 97.88 94 ASN A N 1
ATOM 720 C CA . ASN A 1 94 ? 2.096 33.75 13.25 1 97.88 94 ASN A CA 1
ATOM 721 C C . ASN A 1 94 ? 1.719 35.219 13.32 1 97.88 94 ASN A C 1
ATOM 723 O O . ASN A 1 94 ? 1.21 35.688 14.344 1 97.88 94 ASN A O 1
ATOM 727 N N . THR A 1 95 ? 1.892 35.969 12.164 1 95.5 95 THR A N 1
ATOM 728 C CA . THR A 1 95 ? 1.562 37.406 12.117 1 95.5 95 THR A CA 1
ATOM 729 C C . THR A 1 95 ? 0.201 37.625 11.461 1 95.5 95 THR A C 1
ATOM 731 O O . THR A 1 95 ? -0.275 38.75 11.367 1 95.5 95 THR A O 1
ATOM 734 N N . SER A 1 96 ? -0.392 36.562 11.008 1 93.94 96 SER A N 1
ATOM 735 C CA . SER A 1 96 ? -1.703 36.688 10.383 1 93.94 96 SER A CA 1
ATOM 736 C C . SER A 1 96 ? -2.791 36.969 11.414 1 93.94 96 SER A C 1
ATOM 738 O O . SER A 1 96 ? -2.617 36.656 12.594 1 93.94 96 SER A O 1
ATOM 740 N N . ALA A 1 97 ? -3.932 37.5 10.969 1 92.62 97 ALA A N 1
ATOM 741 C CA . ALA A 1 97 ? -5.07 37.781 11.844 1 92.62 97 ALA A CA 1
ATOM 742 C C . ALA A 1 97 ? -5.609 36.469 12.445 1 92.62 97 ALA A C 1
ATOM 744 O O . ALA A 1 97 ? -6.07 36.469 13.586 1 92.62 97 ALA A O 1
ATOM 745 N N . THR A 1 98 ? -5.488 35.438 11.672 1 96 98 THR A N 1
ATOM 746 C CA . THR A 1 98 ? -6.008 34.125 12.102 1 96 98 THR A CA 1
ATOM 747 C C . THR A 1 98 ? -4.98 33.375 12.945 1 96 98 THR A C 1
ATOM 749 O O . THR A 1 98 ? -5.156 32.219 13.258 1 96 98 THR A O 1
ATOM 752 N N . SER A 1 99 ? -3.91 34.031 13.297 1 97.38 99 SER A N 1
ATOM 753 C CA . SER A 1 99 ? -2.939 33.5 14.242 1 97.38 99 SER A CA 1
ATOM 754 C C . SER A 1 99 ? -2.816 34.375 15.477 1 97.38 99 SER A C 1
ATOM 756 O O . SER A 1 99 ? -1.988 34.125 16.344 1 97.38 99 SER A O 1
ATOM 758 N N . ASN A 1 100 ? -3.611 35.469 15.477 1 97 100 ASN A N 1
ATOM 759 C CA . ASN A 1 100 ? -3.623 36.406 16.609 1 97 100 ASN A CA 1
ATOM 760 C C . ASN A 1 100 ? -4.43 35.844 17.781 1 97 100 ASN A C 1
ATOM 762 O O . ASN A 1 100 ? -5.656 35.906 17.781 1 97 100 ASN A O 1
ATOM 766 N N . GLY A 1 101 ? -3.719 35.312 18.797 1 97.69 101 GLY A N 1
ATOM 767 C CA . GLY A 1 101 ? -4.34 34.625 19.906 1 97.69 101 GLY A CA 1
ATOM 768 C C . GLY A 1 101 ? -4.82 35.562 21 1 97.69 101 GLY A C 1
ATOM 769 O O . GLY A 1 101 ? -5.219 35.125 22.078 1 97.69 101 GLY A O 1
ATOM 770 N N . SER A 1 102 ? -4.844 36.875 20.766 1 97.06 102 SER A N 1
ATOM 771 C CA . SER A 1 102 ? -5.258 37.844 21.781 1 97.06 102 SER A CA 1
ATOM 772 C C . SER A 1 102 ? -6.719 37.625 22.172 1 97.06 102 SER A C 1
ATOM 774 O O . SER A 1 102 ? -7.109 37.906 23.297 1 97.06 102 SER A O 1
ATOM 776 N N . GLY A 1 103 ? -7.531 37.094 21.156 1 96.94 103 GLY A N 1
ATOM 777 C CA . GLY A 1 103 ? -8.922 36.812 21.469 1 96.94 103 GLY A CA 1
ATOM 778 C C . GLY A 1 103 ? -9.102 35.75 22.547 1 96.94 103 GLY A C 1
ATOM 779 O O . GLY A 1 103 ? -10.023 35.844 23.359 1 96.94 103 GLY A O 1
ATOM 780 N N . LEU A 1 104 ? -8.273 34.75 22.547 1 97.88 104 LEU A N 1
ATOM 781 C CA . LEU A 1 104 ? -8.289 33.75 23.609 1 97.88 104 LEU A CA 1
ATOM 782 C C . LEU A 1 104 ? -7.863 34.344 24.938 1 97.88 104 LEU A C 1
ATOM 784 O O . LEU A 1 104 ? -8.516 34.094 25.969 1 97.88 104 LEU A O 1
ATOM 788 N N . ALA A 1 105 ? -6.805 35.125 24.938 1 97.25 105 ALA A N 1
ATOM 789 C CA . ALA A 1 105 ? -6.273 35.75 26.156 1 97.25 105 ALA A CA 1
ATOM 790 C C . ALA A 1 105 ? -7.27 36.719 26.75 1 97.25 105 ALA A C 1
ATOM 792 O O . ALA A 1 105 ? -7.359 36.875 27.969 1 97.25 105 ALA A O 1
ATOM 793 N N . GLN A 1 106 ? -7.965 37.375 25.891 1 96.06 106 GLN A N 1
ATOM 794 C CA . GLN A 1 106 ? -8.914 38.375 26.312 1 96.06 106 GLN A CA 1
ATOM 795 C C . GLN A 1 106 ? -10.008 37.781 27.188 1 96.06 106 GLN A C 1
ATOM 797 O O . GLN A 1 106 ? -10.625 38.5 28 1 96.06 106 GLN A O 1
ATOM 802 N N . THR A 1 107 ? -10.289 36.531 27.062 1 95 107 THR A N 1
ATOM 803 C CA . THR A 1 107 ? -11.312 35.875 27.875 1 95 107 THR A CA 1
ATOM 804 C C . THR A 1 107 ? -10.852 35.75 29.328 1 95 107 THR A C 1
ATOM 806 O O . THR A 1 107 ? -11.664 35.5 30.219 1 95 107 THR A O 1
ATOM 809 N N . GLY A 1 108 ? -9.531 35.875 29.547 1 95.19 108 GLY A N 1
ATOM 810 C CA . GLY A 1 108 ? -8.969 35.688 30.875 1 95.19 108 GLY A CA 1
ATOM 811 C C . GLY A 1 108 ? -8.781 34.25 31.266 1 95.19 108 GLY A C 1
ATOM 812 O O . GLY A 1 108 ? -8.383 33.969 32.406 1 95.19 108 GLY A O 1
ATOM 813 N N . ARG A 1 109 ? -8.992 33.406 30.312 1 95.56 109 ARG A N 1
ATOM 814 C CA . ARG A 1 109 ? -9.094 32 30.688 1 95.56 109 ARG A CA 1
ATOM 815 C C . ARG A 1 109 ? -7.867 31.234 30.234 1 95.56 109 ARG A C 1
ATOM 817 O O . ARG A 1 109 ? -7.645 30.094 30.672 1 95.56 109 ARG A O 1
ATOM 824 N N . ALA A 1 110 ? -7.035 31.859 29.406 1 97.25 110 ALA A N 1
ATOM 825 C CA . ALA A 1 110 ? -5.875 31.141 28.891 1 97.25 110 ALA A CA 1
ATOM 826 C C . ALA A 1 110 ? -4.797 32.125 28.406 1 97.25 110 ALA A C 1
ATOM 828 O O . ALA A 1 110 ? -5.082 33.281 28.141 1 97.25 110 ALA A O 1
ATOM 829 N N . ILE A 1 111 ? -3.58 31.625 28.406 1 97.94 111 ILE A N 1
ATOM 830 C CA . ILE A 1 111 ? -2.492 32.25 27.641 1 97.94 111 ILE A CA 1
ATOM 831 C C . ILE A 1 111 ? -2.41 31.609 26.25 1 97.94 111 ILE A C 1
ATOM 833 O O . ILE A 1 111 ? -2.572 30.406 26.109 1 97.94 111 ILE A O 1
ATOM 837 N N . CYS A 1 112 ? -2.223 32.469 25.266 1 98.69 112 CYS A N 1
ATOM 838 C CA . CYS A 1 112 ? -2.082 31.953 23.906 1 98.69 112 CYS A CA 1
ATOM 839 C C . CYS A 1 112 ? -0.679 32.219 23.375 1 98.69 112 CYS A C 1
ATOM 841 O O . CYS A 1 112 ? -0.102 33.281 23.594 1 98.69 112 CYS A O 1
ATOM 843 N N . VAL A 1 113 ? -0.12 31.188 22.75 1 98.88 113 VAL A N 1
ATOM 844 C CA . VAL A 1 113 ? 1.156 31.266 22.047 1 98.88 113 VAL A CA 1
ATOM 845 C C . VAL A 1 113 ? 0.96 30.906 20.578 1 98.88 113 VAL A C 1
ATOM 847 O O . VAL A 1 113 ? 0.398 29.859 20.25 1 98.88 113 VAL A O 1
ATOM 850 N N . SER A 1 114 ? 1.291 31.781 19.641 1 98.69 114 SER A N 1
ATOM 851 C CA . SER A 1 114 ? 1.333 31.453 18.219 1 98.69 114 SER A CA 1
ATOM 852 C C . SER A 1 114 ? 2.77 31.312 17.734 1 98.69 114 SER A C 1
ATOM 854 O O . SER A 1 114 ? 3.633 32.125 18.094 1 98.69 114 SER A O 1
ATOM 856 N N . VAL A 1 115 ? 3.018 30.328 16.891 1 98.44 115 VAL A N 1
ATOM 857 C CA . VAL A 1 115 ? 4.402 29.984 16.562 1 98.44 115 VAL A CA 1
ATOM 858 C C . VAL A 1 115 ? 4.621 30.078 15.055 1 98.44 115 VAL A C 1
ATOM 860 O O . VAL A 1 115 ? 3.742 29.719 14.273 1 98.44 115 VAL A O 1
ATOM 863 N N . ASN A 1 116 ? 5.785 30.641 14.648 1 98.69 116 ASN A N 1
ATOM 864 C CA . ASN A 1 116 ? 6.293 30.422 13.297 1 98.69 116 ASN A CA 1
ATOM 865 C C . ASN A 1 116 ? 7.105 29.141 13.211 1 98.69 116 ASN A C 1
ATOM 867 O O . ASN A 1 116 ? 7.703 28.703 14.195 1 98.69 116 ASN A O 1
ATOM 871 N N . TYR A 1 117 ? 7.09 28.547 12.141 1 98.75 117 TYR A N 1
ATOM 872 C CA . TYR A 1 117 ? 7.941 27.422 11.766 1 98.75 117 TYR A CA 1
ATOM 873 C C . TYR A 1 117 ? 8.375 27.531 10.312 1 98.75 117 TYR A C 1
ATOM 875 O O . TYR A 1 117 ? 7.766 28.266 9.531 1 98.75 117 TYR A O 1
ATOM 883 N N . ARG A 1 118 ? 9.406 26.922 9.953 1 98.62 118 ARG A N 1
ATOM 884 C CA . ARG A 1 118 ? 9.914 27 8.586 1 98.62 118 ARG A CA 1
ATOM 885 C C . ARG A 1 118 ? 8.961 26.312 7.609 1 98.62 118 ARG A C 1
ATOM 887 O O . ARG A 1 118 ? 8.359 25.281 7.938 1 98.62 118 ARG A O 1
ATOM 894 N N . LEU A 1 119 ? 8.883 26.859 6.398 1 98.38 119 LEU A N 1
ATOM 895 C CA . LEU A 1 119 ? 7.918 26.422 5.395 1 98.38 119 LEU A CA 1
ATOM 896 C C . LEU A 1 119 ? 8.633 25.875 4.164 1 98.38 119 LEU A C 1
ATOM 898 O O . LEU A 1 119 ? 9.852 26.031 4.023 1 98.38 119 LEU A O 1
ATOM 902 N N . GLY A 1 120 ? 7.875 25.25 3.316 1 98.25 120 GLY A N 1
ATOM 903 C CA . GLY A 1 120 ? 8.375 24.812 2.023 1 98.25 120 GLY A CA 1
ATOM 904 C C . GLY A 1 120 ? 9.648 23.984 2.119 1 98.25 120 GLY A C 1
ATOM 905 O O . GLY A 1 120 ? 9.734 23.062 2.926 1 98.25 120 GLY A O 1
ATOM 906 N N . PRO A 1 121 ? 10.609 24.344 1.282 1 98.44 121 PRO A N 1
ATOM 907 C CA . PRO A 1 121 ? 11.828 23.531 1.257 1 98.44 121 PRO A CA 1
ATOM 908 C C . PRO A 1 121 ? 12.625 23.609 2.559 1 98.44 121 PRO A C 1
ATOM 910 O O . PRO A 1 121 ? 13.414 22.719 2.865 1 98.44 121 PRO A O 1
ATOM 913 N N . PHE A 1 122 ? 12.344 24.625 3.359 1 98.5 122 PHE A N 1
ATOM 914 C CA . PHE A 1 122 ? 13.164 24.875 4.543 1 98.5 122 PHE A CA 1
ATOM 915 C C . PHE A 1 122 ? 12.664 24.047 5.723 1 98.5 122 PHE A C 1
ATOM 917 O O . PHE A 1 122 ? 13.414 23.781 6.66 1 98.5 122 PHE A O 1
ATOM 924 N N . GLY A 1 123 ? 11.406 23.656 5.668 1 98.25 123 GLY A N 1
ATOM 925 C CA . GLY A 1 123 ? 10.828 22.922 6.781 1 98.25 123 GLY A CA 1
ATOM 926 C C . GLY A 1 123 ? 10.438 21.516 6.418 1 98.25 123 GLY A C 1
ATOM 927 O O . GLY A 1 123 ? 10.359 20.641 7.285 1 98.25 123 GLY A O 1
ATOM 928 N N . TRP A 1 124 ? 10.234 21.312 5.102 1 98 124 TRP A N 1
ATOM 929 C CA . TRP A 1 124 ? 9.461 20.094 4.824 1 98 124 TRP A CA 1
ATOM 930 C C . TRP A 1 124 ? 10.047 19.328 3.645 1 98 124 TRP A C 1
ATOM 932 O O . TRP A 1 124 ? 9.477 18.344 3.195 1 98 124 TRP A O 1
ATOM 942 N N . LEU A 1 125 ? 11.172 19.734 3.098 1 98.12 125 LEU A N 1
ATOM 943 C CA . LEU A 1 125 ? 11.93 18.969 2.125 1 98.12 125 LEU A CA 1
ATOM 944 C C . LEU A 1 125 ? 12.883 18 2.822 1 98.12 125 LEU A C 1
ATOM 946 O O . LEU A 1 125 ? 13.672 18.406 3.68 1 98.12 125 LEU A O 1
ATOM 950 N N . SER A 1 126 ? 12.781 16.734 2.49 1 97.69 126 SER A N 1
ATOM 951 C CA . SER A 1 126 ? 13.672 15.734 3.068 1 97.69 126 SER A CA 1
ATOM 952 C C . SER A 1 126 ? 15 15.672 2.314 1 97.69 126 SER A C 1
ATOM 954 O O . SER A 1 126 ? 15.023 15.344 1.125 1 97.69 126 SER A O 1
ATOM 956 N N . LEU A 1 127 ? 16.109 15.938 3.014 1 98.19 127 LEU A N 1
ATOM 957 C CA . LEU A 1 127 ? 17.438 15.953 2.406 1 98.19 127 LEU A CA 1
ATOM 958 C C . LEU A 1 127 ? 18.391 15.039 3.168 1 98.19 127 LEU A C 1
ATOM 960 O O . LEU A 1 127 ? 19.547 14.883 2.777 1 98.19 127 LEU A O 1
ATOM 964 N N . SER A 1 128 ? 17.891 14.359 4.18 1 97.75 128 SER A N 1
ATOM 965 C CA . SER A 1 128 ? 18.766 13.641 5.102 1 97.75 128 SER A CA 1
ATOM 966 C C . SER A 1 128 ? 19.484 12.492 4.402 1 97.75 128 SER A C 1
ATOM 968 O O . SER A 1 128 ? 20.594 12.117 4.801 1 97.75 128 SER A O 1
ATOM 970 N N . GLN A 1 129 ? 18.922 11.977 3.336 1 96.25 129 GLN A N 1
ATOM 971 C CA . GLN A 1 129 ? 19.516 10.867 2.6 1 96.25 129 GLN A CA 1
ATOM 972 C C . GLN A 1 129 ? 20.844 11.273 1.984 1 96.25 129 GLN A C 1
ATOM 974 O O . GLN A 1 129 ? 21.641 10.414 1.593 1 96.25 129 GLN A O 1
ATOM 979 N N . TYR A 1 130 ? 21.078 12.57 1.866 1 96.5 130 TYR A N 1
ATOM 980 C CA . TYR A 1 130 ? 22.312 13.055 1.26 1 96.5 130 TYR A CA 1
ATOM 981 C C . TYR A 1 130 ? 23.438 13.117 2.289 1 96.5 130 TYR A C 1
ATOM 983 O O . TYR A 1 130 ? 24.609 13.266 1.931 1 96.5 130 TYR A O 1
ATOM 991 N N . GLY A 1 131 ? 23.172 13.078 3.604 1 95.94 131 GLY A N 1
ATOM 992 C CA . GLY A 1 131 ? 24.188 13.047 4.652 1 95.94 131 GLY A CA 1
ATOM 993 C C . GLY A 1 131 ? 24.906 14.367 4.82 1 95.94 131 GLY A C 1
ATOM 994 O O . GLY A 1 131 ? 24.406 15.414 4.418 1 95.94 131 GLY A O 1
ATOM 995 N N . GLY A 1 132 ? 25.984 14.312 5.574 1 95.81 132 GLY A N 1
ATOM 996 C CA . GLY A 1 132 ? 26.781 15.508 5.789 1 95.81 132 GLY A CA 1
ATOM 997 C C . GLY A 1 132 ? 26 16.625 6.469 1 95.81 132 GLY A C 1
ATOM 998 O O . GLY A 1 132 ? 25.391 16.406 7.516 1 95.81 132 GLY A O 1
ATOM 999 N N . VAL A 1 133 ? 25.984 17.766 5.766 1 96.25 133 VAL A N 1
ATOM 1000 C CA . VAL A 1 133 ? 25.344 18.953 6.328 1 96.25 133 VAL A CA 1
ATOM 1001 C C . VAL A 1 133 ? 23.828 18.766 6.348 1 96.25 133 VAL A C 1
ATOM 1003 O O . VAL A 1 133 ? 23.109 19.453 7.082 1 96.25 133 VAL A O 1
ATOM 1006 N N . PHE A 1 134 ? 23.375 17.75 5.562 1 97.75 134 PHE A N 1
ATOM 1007 C CA . PHE A 1 134 ? 21.938 17.531 5.449 1 97.75 134 PHE A CA 1
ATOM 1008 C C . PHE A 1 134 ? 21.5 16.359 6.336 1 97.75 134 PHE A C 1
ATOM 1010 O O . PHE A 1 134 ? 20.328 15.992 6.34 1 97.75 134 PHE A O 1
ATOM 1017 N N . ALA A 1 135 ? 22.328 15.789 7.176 1 95.62 135 ALA A N 1
ATOM 1018 C CA . ALA A 1 135 ? 22.125 14.531 7.879 1 95.62 135 ALA A CA 1
ATOM 1019 C C . ALA A 1 135 ? 20.859 14.594 8.742 1 95.62 135 ALA A C 1
ATOM 1021 O O . ALA A 1 135 ? 20.219 13.57 8.977 1 95.62 135 ALA A O 1
ATOM 1022 N N . ASN A 1 136 ? 20.484 15.797 9.117 1 95.75 136 ASN A N 1
ATOM 1023 C CA . ASN A 1 136 ? 19.328 15.922 10.016 1 95.75 136 ASN A CA 1
ATOM 1024 C C . ASN A 1 136 ? 18.203 16.719 9.367 1 95.75 136 ASN A C 1
ATOM 1026 O O . ASN A 1 136 ? 17.312 17.203 10.055 1 95.75 136 ASN A O 1
ATOM 1030 N N . ALA A 1 137 ? 18.266 16.844 8.031 1 97.88 137 ALA A N 1
ATOM 1031 C CA . ALA A 1 137 ? 17.297 17.688 7.312 1 97.88 137 ALA A CA 1
ATOM 1032 C C . ALA A 1 137 ? 16.062 16.891 6.926 1 97.88 137 ALA A C 1
ATOM 1034 O O . ALA A 1 137 ? 15.789 16.672 5.742 1 97.88 137 ALA A O 1
ATOM 1035 N N . THR A 1 138 ? 15.289 16.484 7.883 1 98.12 138 THR A N 1
ATOM 1036 C CA . THR A 1 138 ? 13.984 15.852 7.73 1 98.12 138 THR A CA 1
ATOM 1037 C C . THR A 1 138 ? 13.016 16.344 8.805 1 98.12 138 THR A C 1
ATOM 1039 O O . THR A 1 138 ? 13.398 16.5 9.961 1 98.12 138 THR A O 1
ATOM 1042 N N . ASN A 1 139 ? 11.766 16.656 8.367 1 98.75 139 ASN A N 1
ATOM 1043 C CA . ASN A 1 139 ? 10.711 17.141 9.25 1 98.75 139 ASN A CA 1
ATOM 1044 C C . ASN A 1 139 ? 11.188 18.312 10.102 1 98.75 139 ASN A C 1
ATOM 1046 O O . ASN A 1 139 ? 10.914 18.359 11.305 1 98.75 139 ASN A O 1
ATOM 1050 N N . LEU A 1 140 ? 11.891 19.203 9.477 1 98.75 140 LEU A N 1
ATOM 1051 C CA . LEU A 1 140 ? 12.445 20.344 10.211 1 98.75 140 LEU A CA 1
ATOM 1052 C C . LEU A 1 140 ? 11.328 21.25 10.734 1 98.75 140 LEU A C 1
ATOM 1054 O O . LEU A 1 140 ? 11.445 21.812 11.82 1 98.75 140 LEU A O 1
ATOM 1058 N N . GLY A 1 141 ? 10.242 21.406 9.961 1 98.69 141 GLY A N 1
ATOM 1059 C CA . GLY A 1 141 ? 9.109 22.172 10.445 1 98.69 141 GLY A CA 1
ATOM 1060 C C . GLY A 1 141 ? 8.516 21.609 11.727 1 98.69 141 GLY A C 1
ATOM 1061 O O . GLY A 1 141 ? 8.141 22.359 12.625 1 98.69 141 GLY A O 1
ATOM 1062 N N . LEU A 1 142 ? 8.414 20.297 11.781 1 98.88 142 LEU A N 1
ATOM 1063 C CA . LEU A 1 142 ? 7.926 19.656 13.008 1 98.88 142 LEU A CA 1
ATOM 1064 C C . LEU A 1 142 ? 8.906 19.859 14.156 1 98.88 142 LEU A C 1
ATOM 1066 O O . LEU A 1 142 ? 8.5 20.078 15.297 1 98.88 142 LEU A O 1
ATOM 1070 N N . GLN A 1 143 ? 10.195 19.766 13.828 1 98.81 143 GLN A N 1
ATOM 1071 C CA . GLN A 1 143 ? 11.219 20.016 14.844 1 98.81 143 GLN A CA 1
ATOM 1072 C C . GLN A 1 143 ? 11.148 21.438 15.367 1 98.81 143 GLN A C 1
ATOM 1074 O O . GLN A 1 143 ? 11.391 21.688 16.547 1 98.81 143 GLN A O 1
ATOM 1079 N N . ASP A 1 144 ? 10.867 22.375 14.453 1 98.88 144 ASP A N 1
ATOM 1080 C CA . ASP A 1 144 ? 10.648 23.75 14.891 1 98.88 144 ASP A CA 1
ATOM 1081 C C . ASP A 1 144 ? 9.516 23.828 15.914 1 98.88 144 ASP A C 1
ATOM 1083 O O . ASP A 1 144 ? 9.664 24.453 16.969 1 98.88 144 ASP A O 1
ATOM 1087 N N . THR A 1 145 ? 8.414 23.156 15.656 1 98.88 145 THR A N 1
ATOM 1088 C CA . THR A 1 145 ? 7.254 23.141 16.547 1 98.88 145 THR A CA 1
ATOM 1089 C C . THR A 1 145 ? 7.617 22.516 17.891 1 98.88 145 THR A C 1
ATOM 1091 O O . THR A 1 145 ? 7.254 23.047 18.938 1 98.88 145 THR A O 1
ATOM 1094 N N . ILE A 1 146 ? 8.336 21.406 17.859 1 98.94 146 ILE A N 1
ATOM 1095 C CA . ILE A 1 146 ? 8.75 20.734 19.078 1 98.94 146 ILE A CA 1
ATOM 1096 C C . ILE A 1 146 ? 9.648 21.656 19.906 1 98.94 146 ILE A C 1
ATOM 1098 O O . ILE A 1 146 ? 9.5 21.766 21.125 1 98.94 146 ILE A O 1
ATOM 1102 N N . THR A 1 147 ? 10.523 22.359 19.219 1 98.88 147 THR A N 1
ATOM 1103 C CA . THR A 1 147 ? 11.422 23.297 19.906 1 98.88 147 THR A CA 1
ATOM 1104 C C . THR A 1 147 ? 10.641 24.453 20.5 1 98.88 147 THR A C 1
ATOM 1106 O O . THR A 1 147 ? 10.953 24.906 21.609 1 98.88 147 THR A O 1
ATOM 1109 N N . ALA A 1 148 ? 9.648 24.906 19.812 1 98.94 148 ALA A N 1
ATOM 1110 C CA . ALA A 1 148 ? 8.773 25.953 20.359 1 98.94 148 ALA A CA 1
ATOM 1111 C C . ALA A 1 148 ? 8.086 25.469 21.625 1 98.94 148 ALA A C 1
ATOM 1113 O O . ALA A 1 148 ? 7.957 26.219 22.594 1 98.94 148 ALA A O 1
ATOM 1114 N N . LEU A 1 149 ? 7.645 24.234 21.641 1 98.94 149 LEU A N 1
ATOM 1115 C CA . LEU A 1 149 ? 6.988 23.672 22.812 1 98.94 149 LEU A CA 1
ATOM 1116 C C . LEU A 1 149 ? 7.965 23.562 23.984 1 98.94 149 LEU A C 1
ATOM 1118 O O . LEU A 1 149 ? 7.586 23.75 25.141 1 98.94 149 LEU A O 1
ATOM 1122 N N . LYS A 1 150 ? 9.195 23.203 23.672 1 98.88 150 LYS A N 1
ATOM 1123 C CA . LYS A 1 150 ? 10.219 23.203 24.703 1 98.88 150 LYS A CA 1
ATOM 1124 C C . LYS A 1 150 ? 10.414 24.594 25.297 1 98.88 150 LYS A C 1
ATOM 1126 O O . LYS A 1 150 ? 10.547 24.75 26.516 1 98.88 150 LYS A O 1
ATOM 1131 N N . TRP A 1 151 ? 10.445 25.578 24.453 1 98.81 151 TRP A N 1
ATOM 1132 C CA . TRP A 1 151 ? 10.523 26.953 24.922 1 98.81 151 TRP A CA 1
ATOM 1133 C C . TRP A 1 151 ? 9.359 27.281 25.859 1 98.81 151 TRP A C 1
ATOM 1135 O O . TRP A 1 151 ? 9.555 27.906 26.906 1 98.81 151 TRP A O 1
ATOM 1145 N N . VAL A 1 152 ? 8.172 26.875 25.469 1 98.81 152 VAL A N 1
ATOM 1146 C CA . VAL A 1 152 ? 6.977 27.109 26.266 1 98.81 152 VAL A CA 1
ATOM 1147 C C . VAL A 1 152 ? 7.125 26.438 27.625 1 98.81 152 VAL A C 1
ATOM 1149 O O . VAL A 1 152 ? 6.855 27.047 28.656 1 98.81 152 VAL A O 1
ATOM 1152 N N . GLN A 1 153 ? 7.543 25.25 27.656 1 98.12 153 GLN A N 1
ATOM 1153 C CA . GLN A 1 153 ? 7.742 24.516 28.891 1 98.12 153 GLN A CA 1
ATOM 1154 C C . GLN A 1 153 ? 8.695 25.266 29.828 1 98.12 153 GLN A C 1
ATOM 1156 O O . GLN A 1 153 ? 8.461 25.328 31.031 1 98.12 153 GLN A O 1
ATOM 1161 N N . GLU A 1 154 ? 9.656 25.859 29.297 1 98 154 GLU A N 1
ATOM 1162 C CA . GLU A 1 154 ? 10.719 26.469 30.094 1 98 154 GLU A CA 1
ATOM 1163 C C . GLU A 1 154 ? 10.336 27.875 30.531 1 98 154 GLU A C 1
ATOM 1165 O O . GLU A 1 154 ? 10.789 28.344 31.578 1 98 154 GLU A O 1
ATOM 1170 N N . ASN A 1 155 ? 9.461 28.547 29.766 1 98.12 155 ASN A N 1
ATOM 1171 C CA . ASN A 1 155 ? 9.445 30 29.953 1 98.12 155 ASN A CA 1
ATOM 1172 C C . ASN A 1 155 ? 8.031 30.516 30.188 1 98.12 155 ASN A C 1
ATOM 1174 O O . ASN A 1 155 ? 7.848 31.641 30.641 1 98.12 155 ASN A O 1
ATOM 1178 N N . ILE A 1 156 ? 7.027 29.719 29.969 1 97.75 156 ILE A N 1
ATOM 1179 C CA . ILE A 1 156 ? 5.68 30.281 29.859 1 97.75 156 ILE A CA 1
ATOM 1180 C C . ILE A 1 156 ? 5.215 30.766 31.234 1 97.75 156 ILE A C 1
ATOM 1182 O O . ILE A 1 156 ? 4.301 31.594 31.312 1 97.75 156 ILE A O 1
ATOM 1186 N N . ALA A 1 157 ? 5.797 30.25 32.25 1 96 157 ALA A N 1
ATOM 1187 C CA . ALA A 1 157 ? 5.461 30.688 33.625 1 96 157 ALA A CA 1
ATOM 1188 C C . ALA A 1 157 ? 5.719 32.188 33.781 1 96 157 ALA A C 1
ATOM 1190 O O . ALA A 1 157 ? 5.012 32.844 34.531 1 96 157 ALA A O 1
ATOM 1191 N N . CYS A 1 158 ? 6.684 32.719 33.062 1 94.19 158 CYS A N 1
ATOM 1192 C CA . CYS A 1 158 ? 7.02 34.125 33.125 1 94.19 158 CYS A CA 1
ATOM 1193 C C . CYS A 1 158 ? 5.859 35 32.625 1 94.19 158 CYS A C 1
ATOM 1195 O O . CYS A 1 158 ? 5.789 36.188 32.938 1 94.19 158 CYS A O 1
ATOM 1197 N N . PHE A 1 159 ? 4.945 34.375 32 1 95.38 159 PHE A N 1
ATOM 1198 C CA . PHE A 1 159 ? 3.83 35.094 31.406 1 95.38 159 PHE A CA 1
ATOM 1199 C C . PHE A 1 159 ? 2.523 34.75 32.125 1 95.38 159 PHE A C 1
ATOM 1201 O O . PHE A 1 159 ? 1.449 35.188 31.688 1 95.38 159 PHE A O 1
ATOM 1208 N N . GLY A 1 160 ? 2.654 33.875 33.125 1 95.62 160 GLY A N 1
ATOM 1209 C CA . GLY A 1 160 ? 1.482 33.5 33.906 1 95.62 160 GLY A CA 1
ATOM 1210 C C . GLY A 1 160 ? 0.889 32.156 33.469 1 95.62 160 GLY A C 1
ATOM 1211 O O . GLY A 1 160 ? -0.19 31.781 33.906 1 95.62 160 GLY A O 1
ATOM 1212 N N . GLY A 1 161 ? 1.595 31.484 32.625 1 97.5 161 GLY A N 1
ATOM 1213 C CA . GLY A 1 161 ? 1.095 30.219 32.125 1 97.5 161 GLY A CA 1
ATOM 1214 C C . GLY A 1 161 ? 1.561 29.016 32.938 1 97.5 161 GLY A C 1
ATOM 1215 O O . GLY A 1 161 ? 2.594 29.094 33.594 1 97.5 161 GLY A O 1
ATOM 1216 N N . ASP A 1 162 ? 0.82 27.969 32.906 1 98.06 162 ASP A N 1
ATOM 1217 C CA . ASP A 1 162 ? 1.183 26.672 33.531 1 98.06 162 ASP A CA 1
ATOM 1218 C C . ASP A 1 162 ? 1.888 25.781 32.5 1 98.06 162 ASP A C 1
ATOM 1220 O O . ASP A 1 162 ? 1.255 25.25 31.578 1 98.06 162 ASP A O 1
ATOM 1224 N N . PRO A 1 163 ? 3.166 25.531 32.656 1 97.81 163 PRO A N 1
ATOM 1225 C CA . PRO A 1 163 ? 3.891 24.734 31.672 1 97.81 163 PRO A CA 1
ATOM 1226 C C . PRO A 1 163 ? 3.406 23.281 31.625 1 97.81 163 PRO A C 1
ATOM 1228 O O . PRO A 1 163 ? 3.717 22.547 30.688 1 97.81 163 PRO A O 1
ATOM 1231 N N . GLN A 1 164 ? 2.643 22.844 32.625 1 97.44 164 GLN A N 1
ATOM 1232 C CA . GLN A 1 164 ? 2.174 21.453 32.656 1 97.44 164 GLN A CA 1
ATOM 1233 C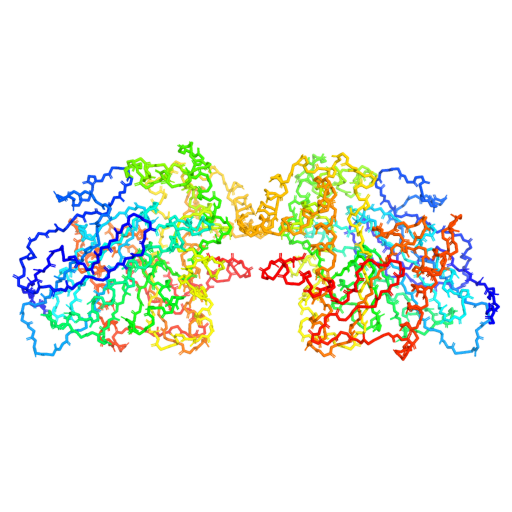 C . GLN A 1 164 ? 0.761 21.328 32.094 1 97.44 164 GLN A C 1
ATOM 1235 O O . GLN A 1 164 ? 0.217 20.234 32.031 1 97.44 164 GLN A O 1
ATOM 1240 N N . ASN A 1 165 ? 0.189 22.406 31.75 1 98.38 165 ASN A N 1
ATOM 1241 C CA . ASN A 1 165 ? -1.148 22.438 31.172 1 98.38 165 ASN A CA 1
ATOM 1242 C C . ASN A 1 165 ? -1.145 23.109 29.797 1 98.38 165 ASN A C 1
ATOM 1244 O O . ASN A 1 165 ? -1.711 24.188 29.625 1 98.38 165 ASN A O 1
ATOM 1248 N N . VAL A 1 166 ? -0.522 22.406 28.844 1 98.88 166 VAL A N 1
ATOM 1249 C CA . VAL A 1 166 ? -0.344 22.922 27.5 1 98.88 166 VAL A CA 1
ATOM 1250 C C . VAL A 1 166 ? -1.254 22.172 26.531 1 98.88 166 VAL A C 1
ATOM 1252 O O . VAL A 1 166 ? -1.225 20.938 26.469 1 98.88 166 VAL A O 1
ATOM 1255 N N . THR A 1 167 ? -2.131 22.875 25.859 1 98.88 167 THR A N 1
ATOM 1256 C CA . THR A 1 167 ? -2.922 22.391 24.734 1 98.88 167 THR A CA 1
ATOM 1257 C C . THR A 1 167 ? -2.359 22.906 23.406 1 98.88 167 THR A C 1
ATOM 1259 O O . THR A 1 167 ? -2.174 24.109 23.234 1 98.88 167 THR A O 1
ATOM 1262 N N . VAL A 1 168 ? -2.023 21.969 22.531 1 98.94 168 VAL A N 1
ATOM 1263 C CA . VAL A 1 168 ? -1.605 22.375 21.188 1 98.94 168 VAL A CA 1
ATOM 1264 C C . VAL A 1 168 ? -2.793 22.297 20.234 1 98.94 168 VAL A C 1
ATOM 1266 O O . VAL A 1 168 ? -3.473 21.266 20.156 1 98.94 168 VAL A O 1
ATOM 1269 N N . ALA A 1 169 ? -3.076 23.391 19.609 1 98.88 169 ALA A N 1
ATOM 1270 C CA . ALA A 1 169 ? -4.125 23.469 18.594 1 98.88 169 ALA A CA 1
ATOM 1271 C C . ALA A 1 169 ? -3.549 23.859 17.234 1 98.88 169 ALA A C 1
ATOM 1273 O O . ALA A 1 169 ? -2.607 24.656 17.156 1 98.88 169 ALA A O 1
ATOM 1274 N N . GLY A 1 170 ? -4.039 23.281 16.219 1 98.69 170 GLY A N 1
ATOM 1275 C CA . GLY A 1 170 ? -3.611 23.656 14.875 1 98.69 170 GLY A CA 1
ATOM 1276 C C . GLY A 1 170 ? -4.719 23.531 13.844 1 98.69 170 GLY A C 1
ATOM 1277 O O . GLY A 1 170 ? -5.742 22.906 14.094 1 98.69 170 GLY A O 1
ATOM 1278 N N . HIS A 1 171 ? -4.562 24.234 12.766 1 98.62 171 HIS A N 1
ATOM 1279 C CA . HIS A 1 171 ? -5.488 24.188 11.641 1 98.62 171 HIS A CA 1
ATOM 1280 C C . HIS A 1 171 ? -4.801 23.672 10.383 1 98.62 171 HIS A C 1
ATOM 1282 O O . HIS A 1 171 ? -3.684 24.094 10.062 1 98.62 171 HIS A O 1
ATOM 1288 N N . SER A 1 172 ? -5.477 22.75 9.609 1 98.06 172 SER A N 1
ATOM 1289 C CA . SER A 1 172 ? -4.957 22.25 8.336 1 98.06 172 SER A CA 1
ATOM 1290 C C . SER A 1 172 ? -3.543 21.703 8.492 1 98.06 172 SER A C 1
ATOM 1292 O O . SER A 1 172 ? -3.291 20.844 9.352 1 98.06 172 SER A O 1
ATOM 1294 N N . ALA A 1 173 ? -2.488 22.344 7.82 1 98 173 ALA A N 1
ATOM 1295 C CA . ALA A 1 173 ? -1.104 21.906 7.992 1 98 173 ALA A CA 1
ATOM 1296 C C . ALA A 1 173 ? -0.703 21.938 9.469 1 98 173 ALA A C 1
ATOM 1298 O O . ALA A 1 173 ? 0.003 21.047 9.938 1 98 173 ALA A O 1
ATOM 1299 N N . GLY A 1 174 ? -1.186 22.938 10.188 1 98.62 174 GLY A N 1
ATOM 1300 C CA . GLY A 1 174 ? -0.93 23.016 11.617 1 98.62 174 GLY A CA 1
ATOM 1301 C C . GLY A 1 174 ? -1.587 21.891 12.398 1 98.62 174 GLY A C 1
ATOM 1302 O O . GLY A 1 174 ? -1.023 21.391 13.375 1 98.62 174 GLY A O 1
ATOM 1303 N N . ALA A 1 175 ? -2.791 21.516 11.953 1 98.75 175 ALA A N 1
ATOM 1304 C CA . ALA A 1 175 ? -3.486 20.391 12.594 1 98.75 175 ALA A CA 1
ATOM 1305 C C . ALA A 1 175 ? -2.75 19.078 12.359 1 98.75 175 ALA A C 1
ATOM 1307 O O . ALA A 1 175 ? -2.631 18.266 13.273 1 98.75 175 ALA A O 1
ATOM 1308 N N . TYR A 1 176 ? -2.27 18.891 11.148 1 98.25 176 TYR A N 1
ATOM 1309 C CA . TYR A 1 176 ? -1.474 17.703 10.867 1 98.25 176 TYR A CA 1
ATOM 1310 C C . TYR A 1 176 ? -0.206 17.672 11.711 1 98.25 176 TYR A C 1
ATOM 1312 O O . TYR A 1 176 ? 0.181 16.625 12.234 1 98.25 176 TYR A O 1
ATOM 1320 N N . SER A 1 177 ? 0.437 18.812 11.852 1 98.69 177 SER A N 1
ATOM 1321 C CA . SER A 1 177 ? 1.616 18.906 12.703 1 98.69 177 SER A CA 1
ATOM 1322 C C . SER A 1 177 ? 1.271 18.641 14.164 1 98.69 177 SER A C 1
ATOM 1324 O O . SER A 1 177 ? 2.014 17.938 14.867 1 98.69 177 SER A O 1
ATOM 1326 N N . THR A 1 178 ? 0.134 19.172 14.586 1 98.75 178 THR A N 1
ATOM 1327 C CA . THR A 1 178 ? -0.332 18.969 15.953 1 98.75 178 THR A CA 1
ATOM 1328 C C . THR A 1 178 ? -0.475 17.469 16.266 1 98.75 178 THR A C 1
ATOM 1330 O O . THR A 1 178 ? 0.07 16.984 17.25 1 98.75 178 THR A O 1
ATOM 1333 N N . ILE A 1 179 ? -1.126 16.766 15.383 1 98.69 179 ILE A N 1
ATOM 1334 C CA . ILE A 1 179 ? -1.348 15.344 15.602 1 98.69 179 ILE A CA 1
ATOM 1335 C C . ILE A 1 179 ? -0.053 14.578 15.344 1 98.69 179 ILE A C 1
ATOM 1337 O O . ILE A 1 179 ? 0.208 13.555 15.984 1 98.69 179 ILE A O 1
ATOM 1341 N N . GLY A 1 180 ? 0.8 15.156 14.477 1 98.38 180 GLY A N 1
ATOM 1342 C CA . GLY A 1 180 ? 2.102 14.562 14.203 1 98.38 180 GLY A CA 1
ATOM 1343 C C . GLY A 1 180 ? 2.992 14.484 15.43 1 98.38 180 GLY A C 1
ATOM 1344 O O . GLY A 1 180 ? 3.889 13.641 15.492 1 98.38 180 GLY A O 1
ATOM 1345 N N . LEU A 1 181 ? 2.768 15.336 16.422 1 98.75 181 LEU A N 1
ATOM 1346 C CA . LEU A 1 181 ? 3.543 15.352 17.656 1 98.75 181 LEU A CA 1
ATOM 1347 C C . LEU A 1 181 ? 3.453 14 18.359 1 98.75 181 LEU A C 1
ATOM 1349 O O . LEU A 1 181 ? 4.402 13.578 19.031 1 98.75 181 LEU A O 1
ATOM 1353 N N . LEU A 1 182 ? 2.357 13.281 18.125 1 98.5 182 LEU A N 1
ATOM 1354 C CA . LEU A 1 182 ? 2.145 11.992 18.766 1 98.5 182 LEU A CA 1
ATOM 1355 C C . LEU A 1 182 ? 3.236 11 18.375 1 98.5 182 LEU A C 1
ATOM 1357 O O . LEU A 1 182 ? 3.607 10.133 19.172 1 98.5 182 LEU A O 1
ATOM 1361 N N . ALA A 1 183 ? 3.717 11.203 17.172 1 98.31 183 ALA A N 1
ATOM 1362 C CA . ALA A 1 183 ? 4.629 10.211 16.609 1 98.31 183 ALA A CA 1
ATOM 1363 C C . ALA A 1 183 ? 6.082 10.602 16.844 1 98.31 183 ALA A C 1
ATOM 1365 O O . ALA A 1 183 ? 7 9.875 16.453 1 98.31 183 ALA A O 1
ATOM 1366 N N . ALA A 1 184 ? 6.359 11.758 17.422 1 98.56 184 ALA A N 1
ATOM 1367 C CA . ALA A 1 184 ? 7.703 12.25 17.688 1 98.56 184 ALA A CA 1
ATOM 1368 C C . ALA A 1 184 ? 8.07 12.055 19.172 1 98.56 184 ALA A C 1
ATOM 1370 O O . ALA A 1 184 ? 7.578 12.781 20.031 1 98.56 184 ALA A O 1
ATOM 1371 N N . PRO A 1 185 ? 8.961 11.156 19.469 1 97.62 185 PRO A N 1
ATOM 1372 C CA . PRO A 1 185 ? 9.305 10.891 20.859 1 97.62 185 PRO A CA 1
ATOM 1373 C C . PRO A 1 185 ? 9.789 12.133 21.609 1 97.62 185 PRO A C 1
ATOM 1375 O O . PRO A 1 185 ? 9.492 12.312 22.781 1 97.62 185 PRO A O 1
ATOM 1378 N N . SER A 1 186 ? 10.469 13 20.906 1 98 186 SER A N 1
ATOM 1379 C CA . SER A 1 186 ? 11.047 14.18 21.547 1 98 186 SER A CA 1
ATOM 1380 C C . SER A 1 186 ? 9.969 15.18 21.953 1 98 186 SER A C 1
ATOM 1382 O O . SER A 1 186 ? 10.234 16.125 22.703 1 98 186 SER A O 1
ATOM 1384 N N . ALA A 1 187 ? 8.75 14.945 21.5 1 98.44 187 ALA A N 1
ATOM 1385 C CA . ALA A 1 187 ? 7.648 15.844 21.828 1 98.44 187 ALA A CA 1
ATOM 1386 C C . ALA A 1 187 ? 6.887 15.352 23.062 1 98.44 187 ALA A C 1
ATOM 1388 O O . ALA A 1 187 ? 6.066 16.078 23.625 1 98.44 187 ALA A O 1
ATOM 1389 N N . ARG A 1 188 ? 7.176 14.117 23.469 1 95.75 188 ARG A N 1
ATOM 1390 C CA . ARG A 1 188 ? 6.438 13.523 24.578 1 95.75 188 ARG A CA 1
ATOM 1391 C C . ARG A 1 188 ? 6.621 14.336 25.844 1 95.75 188 ARG A C 1
ATOM 1393 O O . ARG A 1 188 ? 7.734 14.75 26.172 1 95.75 188 ARG A O 1
ATOM 1400 N N . GLY A 1 189 ? 5.484 14.602 26.484 1 96.88 189 GLY A N 1
ATOM 1401 C CA . GLY A 1 189 ? 5.52 15.312 27.75 1 96.88 189 GLY A CA 1
ATOM 1402 C C . GLY A 1 189 ? 5.41 16.812 27.594 1 96.88 189 GLY A C 1
ATOM 1403 O O . GLY A 1 189 ? 5.254 17.547 28.578 1 96.88 189 GLY A O 1
ATOM 1404 N N . LEU A 1 190 ? 5.383 17.297 26.328 1 98.56 190 LEU A N 1
ATOM 1405 C CA . LEU A 1 190 ? 5.395 18.734 26.109 1 98.56 190 LEU A CA 1
ATOM 1406 C C . LEU A 1 190 ? 3.975 19.281 26.016 1 98.56 190 LEU A C 1
ATOM 1408 O O . LEU A 1 190 ? 3.775 20.5 25.938 1 98.56 190 LEU A O 1
ATOM 1412 N N . TYR A 1 191 ? 2.996 18.438 26.031 1 98.56 191 TYR A N 1
ATOM 1413 C CA . TYR A 1 191 ? 1.594 18.812 25.906 1 98.56 191 TYR A CA 1
ATOM 1414 C C . TYR A 1 191 ? 0.697 17.828 26.656 1 98.56 191 TYR A C 1
ATOM 1416 O O . TYR A 1 191 ? 1.089 16.688 26.906 1 98.56 191 TYR A O 1
ATOM 1424 N N . LYS A 1 192 ? -0.466 18.344 26.969 1 97.94 192 LYS A N 1
ATOM 1425 C CA . LYS A 1 192 ? -1.469 17.531 27.641 1 97.94 192 LYS A CA 1
ATOM 1426 C C . LYS A 1 192 ? -2.637 17.219 26.719 1 97.94 192 LYS A C 1
ATOM 1428 O O . LYS A 1 192 ? -3.268 16.156 26.844 1 97.94 192 LYS A O 1
ATOM 1433 N N . ARG A 1 193 ? -2.93 18.141 25.859 1 98.75 193 ARG A N 1
ATOM 1434 C CA . ARG A 1 193 ? -4.094 18.047 24.984 1 98.75 193 ARG A CA 1
ATOM 1435 C C . ARG A 1 193 ? -3.756 18.5 23.562 1 98.75 193 ARG A C 1
ATOM 1437 O O . ARG A 1 193 ? -2.912 19.391 23.391 1 98.75 193 ARG A O 1
ATOM 1444 N N . LEU A 1 194 ? -4.383 17.844 22.594 1 98.88 194 LEU A N 1
ATOM 1445 C CA . LEU A 1 194 ? -4.23 18.219 21.188 1 98.88 194 LEU A CA 1
ATOM 1446 C C . LEU A 1 194 ? -5.59 18.516 20.562 1 98.88 194 LEU A C 1
ATOM 1448 O O . LEU A 1 194 ? -6.562 17.812 20.812 1 98.88 194 LEU A O 1
ATOM 1452 N N . SER A 1 195 ? -5.711 19.562 19.859 1 98.88 195 SER A N 1
ATOM 1453 C CA . SER A 1 195 ? -6.91 19.906 19.109 1 98.88 195 SER A CA 1
ATOM 1454 C C . SER A 1 195 ? -6.582 20.172 17.641 1 98.88 195 SER A C 1
ATOM 1456 O O . SER A 1 195 ? -5.891 21.141 17.312 1 98.88 195 SER A O 1
ATOM 1458 N N . ALA A 1 196 ? -7.09 19.328 16.766 1 98.81 196 ALA A N 1
ATOM 1459 C CA . ALA A 1 196 ? -6.812 19.406 15.344 1 98.81 196 ALA A CA 1
ATOM 1460 C C . ALA A 1 196 ? -8.031 19.906 14.57 1 98.81 196 ALA A C 1
ATOM 1462 O O . ALA A 1 196 ? -9.055 19.219 14.508 1 98.81 196 ALA A O 1
ATOM 1463 N N . PHE A 1 197 ? -7.91 21.094 14 1 98.81 197 PHE A N 1
ATOM 1464 C CA . PHE A 1 197 ? -8.969 21.656 13.18 1 98.81 197 PHE A CA 1
ATOM 1465 C C . PHE A 1 197 ? -8.68 21.453 11.695 1 98.81 197 PHE A C 1
ATOM 1467 O O . PHE A 1 197 ? -7.688 21.969 11.18 1 98.81 197 PHE A O 1
ATOM 1474 N N . SER A 1 198 ? -9.547 20.688 10.969 1 98.31 198 SER A N 1
ATOM 1475 C CA . SER A 1 198 ? -9.438 20.453 9.531 1 98.31 198 SER A CA 1
ATOM 1476 C C . SER A 1 198 ? -8.125 19.75 9.195 1 98.31 198 SER A C 1
ATOM 1478 O O . SER A 1 198 ? -7.418 20.156 8.266 1 98.31 198 SER A O 1
ATOM 1480 N N . GLY A 1 199 ? -7.734 18.797 9.938 1 95.69 199 GLY A N 1
ATOM 1481 C CA . GLY A 1 199 ? -6.574 17.922 9.828 1 95.69 199 GLY A CA 1
ATOM 1482 C C . GLY A 1 199 ? -6.598 16.766 10.82 1 95.69 199 GLY A C 1
ATOM 1483 O O . GLY A 1 199 ? -7.59 16.578 11.523 1 95.69 199 GLY A O 1
ATOM 1484 N N . GLY A 1 200 ? -5.598 15.961 10.852 1 95 200 GLY A N 1
ATOM 1485 C CA . GLY A 1 200 ? -5.641 14.812 11.742 1 95 200 GLY A CA 1
ATOM 1486 C C . GLY A 1 200 ? -4.512 13.828 11.5 1 95 200 GLY A C 1
ATOM 1487 O O . GLY A 1 200 ? -3.375 14.227 11.242 1 95 200 GLY A O 1
ATOM 1488 N N . ALA A 1 201 ? -4.883 12.539 11.812 1 95.38 201 ALA A N 1
ATOM 1489 C CA . ALA A 1 201 ? -3.887 11.469 11.734 1 95.38 201 ALA A CA 1
ATOM 1490 C C . ALA A 1 201 ? -3.822 10.883 10.328 1 95.38 201 ALA A C 1
ATOM 1492 O O . ALA A 1 201 ? -3.975 9.672 10.148 1 95.38 201 ALA A O 1
ATOM 1493 N N . SER A 1 202 ? -3.717 11.742 9.367 1 93.25 202 SER A N 1
ATOM 1494 C CA . SER A 1 202 ? -3.623 11.383 7.961 1 93.25 202 SER A CA 1
ATOM 1495 C C . SER A 1 202 ? -2.609 12.258 7.23 1 93.25 202 SER A C 1
ATOM 1497 O O . SER A 1 202 ? -1.862 13.008 7.859 1 93.25 202 SER A O 1
ATOM 1499 N N . ARG A 1 203 ? -2.451 12.023 5.945 1 92.56 203 ARG A N 1
ATOM 1500 C CA . ARG A 1 203 ? -1.579 12.805 5.074 1 92.56 203 ARG A CA 1
ATOM 1501 C C . ARG A 1 203 ? -0.118 12.656 5.484 1 92.56 203 ARG A C 1
ATOM 1503 O O . ARG A 1 203 ? 0.609 13.648 5.578 1 92.56 203 ARG A O 1
ATOM 1510 N N . ILE A 1 204 ? 0.337 11.453 5.805 1 95.69 204 ILE A N 1
ATOM 1511 C CA . ILE A 1 204 ? 1.738 11.172 6.098 1 95.69 204 ILE A CA 1
ATOM 1512 C C . ILE A 1 204 ? 2.49 10.906 4.793 1 95.69 204 ILE A C 1
ATOM 1514 O O . ILE A 1 204 ? 2.137 9.992 4.039 1 95.69 204 ILE A O 1
ATOM 1518 N N . VAL A 1 205 ? 3.465 11.742 4.5 1 97 205 VAL A N 1
ATOM 1519 C CA . VAL A 1 205 ? 4.254 11.617 3.277 1 97 205 VAL A CA 1
ATOM 1520 C C . VAL A 1 205 ? 5.199 10.422 3.393 1 97 205 VAL A C 1
ATOM 1522 O O . VAL A 1 205 ? 6.027 10.367 4.305 1 97 205 VAL A O 1
ATOM 1525 N N . PRO A 1 206 ? 5.062 9.5 2.51 1 96.19 206 PRO A N 1
ATOM 1526 C CA . PRO A 1 206 ? 5.98 8.359 2.6 1 96.19 206 PRO A CA 1
ATOM 1527 C C . PRO A 1 206 ? 7.414 8.734 2.23 1 96.19 206 PRO A C 1
ATOM 1529 O O . PRO A 1 206 ? 7.633 9.641 1.424 1 96.19 206 PRO A O 1
ATOM 1532 N N . ALA A 1 207 ? 8.375 7.957 2.727 1 96.69 207 ALA A N 1
ATOM 1533 C CA . ALA A 1 207 ? 9.797 8.258 2.549 1 96.69 207 ALA A CA 1
ATOM 1534 C C . ALA A 1 207 ? 10.18 8.219 1.073 1 96.69 207 ALA A C 1
ATOM 1536 O O . ALA A 1 207 ? 10.992 9.031 0.617 1 96.69 207 ALA A O 1
ATOM 1537 N N . TRP A 1 208 ? 9.594 7.262 0.306 1 96.81 208 TRP A N 1
ATOM 1538 C CA . TRP A 1 208 ? 9.992 7.156 -1.093 1 96.81 208 TRP A CA 1
ATOM 1539 C C . TRP A 1 208 ? 9.633 8.43 -1.858 1 96.81 208 TRP A C 1
ATOM 1541 O O . TRP A 1 208 ? 10.445 8.945 -2.629 1 96.81 208 TRP A O 1
ATOM 1551 N N . TRP A 1 209 ? 8.484 8.969 -1.639 1 97.19 209 TRP A N 1
ATOM 1552 C CA . TRP A 1 209 ? 8.102 10.195 -2.338 1 97.19 209 TRP A CA 1
ATOM 1553 C C . TRP A 1 209 ? 8.93 11.375 -1.859 1 97.19 209 TRP A C 1
ATOM 1555 O O . TRP A 1 209 ? 9.344 12.219 -2.662 1 97.19 209 TRP A O 1
ATOM 1565 N N . ALA A 1 210 ? 9.125 11.445 -0.525 1 98 210 ALA A N 1
ATOM 1566 C CA . ALA A 1 210 ? 9.922 12.547 0.008 1 98 210 ALA A CA 1
ATOM 1567 C C . ALA A 1 210 ? 11.281 12.625 -0.688 1 98 210 ALA A C 1
ATOM 1569 O O . ALA A 1 210 ? 11.727 13.711 -1.068 1 98 210 ALA A O 1
ATOM 1570 N N . GLU A 1 211 ? 11.914 11.516 -0.885 1 97.75 211 GLU A N 1
ATOM 1571 C CA . GLU A 1 211 ? 13.203 11.5 -1.567 1 97.75 211 GLU A CA 1
ATOM 1572 C C . GLU A 1 211 ? 13.055 11.859 -3.043 1 97.75 211 GLU A C 1
ATOM 1574 O O . GLU A 1 211 ? 13.883 12.57 -3.602 1 97.75 211 GLU A O 1
ATOM 1579 N N . GLU A 1 212 ? 11.961 11.352 -3.67 1 97.88 212 GLU A N 1
ATOM 1580 C CA . GLU A 1 212 ? 11.75 11.68 -5.078 1 97.88 212 GLU A CA 1
ATOM 1581 C C . GLU A 1 212 ? 11.492 13.172 -5.27 1 97.88 212 GLU A C 1
ATOM 1583 O O . GLU A 1 212 ? 11.938 13.758 -6.254 1 97.88 212 GLU A O 1
ATOM 1588 N N . LEU A 1 213 ? 10.773 13.75 -4.359 1 98.12 213 LEU A N 1
ATOM 1589 C CA . LEU A 1 213 ? 10.539 15.188 -4.43 1 98.12 213 LEU A CA 1
ATOM 1590 C C . LEU A 1 213 ? 11.852 15.961 -4.344 1 98.12 213 LEU A C 1
ATOM 1592 O O . LEU A 1 213 ? 12.055 16.938 -5.07 1 98.12 213 LEU A O 1
ATOM 1596 N N . ALA A 1 214 ? 12.742 15.523 -3.475 1 98.31 214 ALA A N 1
ATOM 1597 C CA . ALA A 1 214 ? 14.055 16.156 -3.375 1 98.31 214 ALA A CA 1
ATOM 1598 C C . ALA A 1 214 ? 14.812 16.047 -4.695 1 98.31 214 ALA A C 1
ATOM 1600 O O . ALA A 1 214 ? 15.422 17.031 -5.141 1 98.31 214 ALA A O 1
ATOM 1601 N N . VAL A 1 215 ? 14.734 14.898 -5.324 1 97.81 215 VAL A N 1
ATOM 1602 C CA . VAL A 1 215 ? 15.398 14.688 -6.605 1 97.81 215 VAL A CA 1
ATOM 1603 C C . VAL A 1 215 ? 14.828 15.633 -7.652 1 97.81 215 VAL A C 1
ATOM 1605 O O . VAL A 1 215 ? 15.578 16.297 -8.383 1 97.81 215 VAL A O 1
ATOM 1608 N N . LYS A 1 216 ? 13.484 15.664 -7.695 1 97.88 216 LYS A N 1
ATOM 1609 C CA . LYS A 1 216 ? 12.82 16.547 -8.648 1 97.88 216 LYS A CA 1
ATOM 1610 C C . LYS A 1 216 ? 13.203 18 -8.391 1 97.88 216 LYS A C 1
ATOM 1612 O O . LYS A 1 216 ? 13.414 18.766 -9.336 1 97.88 216 LYS A O 1
ATOM 1617 N N . PHE A 1 217 ? 13.273 18.359 -7.152 1 98.62 217 PHE A N 1
ATOM 1618 C CA . PHE A 1 217 ? 13.609 19.703 -6.727 1 98.62 217 PHE A CA 1
ATOM 1619 C C . PHE A 1 217 ? 15.023 20.078 -7.168 1 98.62 217 PHE A C 1
ATOM 1621 O O . PHE A 1 217 ? 15.234 21.141 -7.766 1 98.62 217 PHE A O 1
ATOM 1628 N N . LEU A 1 218 ? 15.969 19.219 -6.918 1 98.62 218 LEU A N 1
ATOM 1629 C CA . LEU A 1 218 ? 17.359 19.469 -7.305 1 98.62 218 LEU A CA 1
ATOM 1630 C C . LEU A 1 218 ? 17.484 19.531 -8.82 1 98.62 218 LEU A C 1
ATOM 1632 O O . LEU A 1 218 ? 18.219 20.375 -9.352 1 98.62 218 LEU A O 1
ATOM 1636 N N . ALA A 1 219 ? 16.781 18.656 -9.453 1 98.31 219 ALA A N 1
ATOM 1637 C CA . ALA A 1 219 ? 16.828 18.641 -10.914 1 98.31 219 ALA A CA 1
ATOM 1638 C C . ALA A 1 219 ? 16.281 19.953 -11.492 1 98.31 219 ALA A C 1
ATOM 1640 O O . ALA A 1 219 ? 16.844 20.484 -12.453 1 98.31 219 ALA A O 1
ATOM 1641 N N . ALA A 1 220 ? 15.203 20.422 -10.891 1 98.5 220 ALA A N 1
ATOM 1642 C CA . ALA A 1 220 ? 14.594 21.656 -11.359 1 98.5 220 ALA A CA 1
ATOM 1643 C C . ALA A 1 220 ? 15.547 22.844 -11.18 1 98.5 220 ALA A C 1
ATOM 1645 O O . ALA A 1 220 ? 15.445 23.844 -11.891 1 98.5 220 ALA A O 1
ATOM 1646 N N . LEU A 1 221 ? 16.469 22.75 -10.25 1 98.5 221 LEU A N 1
ATOM 1647 C CA . LEU A 1 221 ? 17.453 23.797 -9.992 1 98.5 221 LEU A CA 1
ATOM 1648 C C . LEU A 1 221 ? 18.75 23.516 -10.758 1 98.5 221 LEU A C 1
ATOM 1650 O O . LEU A 1 221 ? 19.703 24.312 -10.688 1 98.5 221 LEU A O 1
ATOM 1654 N N . ASP A 1 222 ? 18.828 22.406 -11.469 1 97.62 222 ASP A N 1
ATOM 1655 C CA . ASP A 1 222 ? 19.984 21.984 -12.242 1 97.62 222 ASP A CA 1
ATOM 1656 C C . ASP A 1 222 ? 21.219 21.797 -11.352 1 97.62 222 ASP A C 1
ATOM 1658 O O . ASP A 1 222 ? 22.312 22.25 -11.695 1 97.62 222 ASP A O 1
ATOM 1662 N N . ILE A 1 223 ? 20.969 21.141 -10.188 1 97.56 223 ILE A N 1
ATOM 1663 C CA . ILE A 1 223 ? 22.078 20.922 -9.266 1 97.56 223 ILE A CA 1
ATOM 1664 C C . ILE A 1 223 ? 22.016 19.484 -8.742 1 97.56 223 ILE A C 1
ATOM 1666 O O . ILE A 1 223 ? 22.359 19.234 -7.582 1 97.56 223 ILE A O 1
ATOM 1670 N N . ASP A 1 224 ? 21.438 18.562 -9.469 1 92.81 224 ASP A N 1
ATOM 1671 C CA . ASP A 1 224 ? 21.219 17.172 -9.062 1 92.81 224 ASP A CA 1
ATOM 1672 C C . ASP A 1 224 ? 22.516 16.5 -8.641 1 92.81 224 ASP A C 1
ATOM 1674 O O . ASP A 1 224 ? 22.516 15.602 -7.797 1 92.81 224 ASP A O 1
ATOM 1678 N N . ASP A 1 225 ? 23.688 16.969 -9.078 1 92.94 225 ASP A N 1
ATOM 1679 C CA . ASP A 1 225 ? 24.969 16.328 -8.82 1 92.94 225 ASP A CA 1
ATOM 1680 C C . ASP A 1 225 ? 25.672 16.969 -7.629 1 92.94 225 ASP A C 1
ATOM 1682 O O . ASP A 1 225 ? 26.703 16.484 -7.168 1 92.94 225 ASP A O 1
ATOM 1686 N N . ASP A 1 226 ? 25.078 18.062 -7.117 1 96.38 226 ASP A N 1
ATOM 1687 C CA . ASP A 1 226 ? 25.703 18.781 -6.012 1 96.38 226 ASP A CA 1
ATOM 1688 C C . ASP A 1 226 ? 24.656 19.422 -5.102 1 96.38 226 ASP A C 1
ATOM 1690 O O . ASP A 1 226 ? 24.5 20.641 -5.078 1 96.38 226 ASP A O 1
ATOM 1694 N N . PRO A 1 227 ? 24.047 18.609 -4.234 1 97.31 227 PRO A N 1
ATOM 1695 C CA . PRO A 1 227 ? 22.984 19.109 -3.355 1 97.31 227 PRO A CA 1
ATOM 1696 C C . PRO A 1 227 ? 23.453 20.234 -2.436 1 97.31 227 PRO A C 1
ATOM 1698 O O . PRO A 1 227 ? 22.656 21.062 -2.008 1 97.31 227 PRO A O 1
ATOM 1701 N N . GLU A 1 228 ? 24.719 20.359 -2.125 1 97.75 228 GLU A N 1
ATOM 1702 C CA . GLU A 1 228 ? 25.219 21.344 -1.185 1 97.75 228 GLU A CA 1
ATOM 1703 C C . GLU A 1 228 ? 25.078 22.766 -1.743 1 97.75 228 GLU A C 1
ATOM 1705 O O . GLU A 1 228 ? 25.141 23.734 -0.997 1 97.75 228 GLU A O 1
ATOM 1710 N N . LYS A 1 229 ? 24.891 22.859 -3.047 1 98.12 229 LYS A N 1
ATOM 1711 C CA . LYS A 1 229 ? 24.641 24.172 -3.645 1 98.12 229 LYS A CA 1
ATOM 1712 C C . LYS A 1 229 ? 23.375 24.812 -3.078 1 98.12 229 LYS A C 1
ATOM 1714 O O . LYS A 1 229 ? 23.203 26.016 -3.16 1 98.12 229 LYS A O 1
ATOM 1719 N N . LEU A 1 230 ? 22.516 23.984 -2.502 1 98.44 230 LEU A N 1
ATOM 1720 C CA . LEU A 1 230 ? 21.297 24.484 -1.864 1 98.44 230 LEU A CA 1
ATOM 1721 C C . LEU A 1 230 ? 21.625 25.484 -0.766 1 98.44 230 LEU A C 1
ATOM 1723 O O . LEU A 1 230 ? 20.812 26.375 -0.466 1 98.44 230 LEU A O 1
ATOM 1727 N N . LEU A 1 231 ? 22.766 25.391 -0.174 1 98.06 231 LEU A N 1
ATOM 1728 C CA . LEU A 1 231 ? 23.141 26.203 0.978 1 98.06 231 LEU A CA 1
ATOM 1729 C C . LEU A 1 231 ? 23.375 27.656 0.567 1 98.06 231 LEU A C 1
ATOM 1731 O O . LEU A 1 231 ? 23.344 28.562 1.405 1 98.06 231 LEU A O 1
ATOM 1735 N N . ASN A 1 232 ? 23.562 27.859 -0.757 1 96.94 232 ASN A N 1
ATOM 1736 C CA . ASN A 1 232 ? 24 29.188 -1.183 1 96.94 232 ASN A CA 1
ATOM 1737 C C . ASN A 1 232 ? 23.016 29.812 -2.158 1 96.94 232 ASN A C 1
ATOM 1739 O O . ASN A 1 232 ? 23.172 30.984 -2.549 1 96.94 232 ASN A O 1
ATOM 1743 N N . LEU A 1 233 ? 21.969 29.094 -2.529 1 98.12 233 LEU A N 1
ATOM 1744 C CA . LEU A 1 233 ? 21 29.625 -3.484 1 98.12 233 LEU A CA 1
ATOM 1745 C C . LEU A 1 233 ? 20.031 30.578 -2.805 1 98.12 233 LEU A C 1
ATOM 1747 O O . LEU A 1 233 ? 19.859 30.531 -1.584 1 98.12 233 LEU A O 1
ATOM 1751 N N . ASP A 1 234 ? 19.484 31.484 -3.588 1 98.06 234 ASP A N 1
ATOM 1752 C CA . ASP A 1 234 ? 18.516 32.438 -3.09 1 98.06 234 ASP A CA 1
ATOM 1753 C C . ASP A 1 234 ? 17.297 31.75 -2.477 1 98.06 234 ASP A C 1
ATOM 1755 O O . ASP A 1 234 ? 16.75 30.828 -3.076 1 98.06 234 ASP A O 1
ATOM 1759 N N . ALA A 1 235 ? 16.875 32.156 -1.339 1 97.69 235 ALA A N 1
ATOM 1760 C CA . ALA A 1 235 ? 15.812 31.5 -0.576 1 97.69 235 ALA A CA 1
ATOM 1761 C C . ALA A 1 235 ? 14.484 31.547 -1.326 1 97.69 235 ALA A C 1
ATOM 1763 O O . ALA A 1 235 ? 13.727 30.578 -1.31 1 97.69 235 ALA A O 1
ATOM 1764 N N . LYS A 1 236 ? 14.188 32.656 -1.91 1 96.88 236 LYS A N 1
ATOM 1765 C CA . LYS A 1 236 ? 12.922 32.781 -2.631 1 96.88 236 LYS A CA 1
ATOM 1766 C C . LYS A 1 236 ? 12.867 31.828 -3.828 1 96.88 236 LYS A C 1
ATOM 1768 O O . LYS A 1 236 ? 11.82 31.266 -4.133 1 96.88 236 LYS A O 1
ATOM 1773 N N . VAL A 1 237 ? 13.984 31.688 -4.512 1 98 237 VAL A N 1
ATOM 1774 C CA . VAL A 1 237 ? 14.07 30.766 -5.633 1 98 237 VAL A CA 1
ATOM 1775 C C . VAL A 1 237 ? 13.781 29.344 -5.152 1 98 237 VAL A C 1
ATOM 1777 O O . VAL A 1 237 ? 13.07 28.594 -5.82 1 98 237 VAL A O 1
ATOM 1780 N N . LEU A 1 238 ? 14.336 28.969 -4 1 98.62 238 LEU A N 1
ATOM 1781 C CA . LEU A 1 238 ? 14.102 27.641 -3.447 1 98.62 238 LEU A CA 1
ATOM 1782 C C . LEU A 1 238 ? 12.617 27.438 -3.156 1 98.62 238 LEU A C 1
ATOM 1784 O O . LEU A 1 238 ? 12.039 26.422 -3.543 1 98.62 238 LEU A O 1
ATOM 1788 N N . ALA A 1 239 ? 11.984 28.438 -2.496 1 98.31 239 ALA A N 1
ATOM 1789 C CA . ALA A 1 239 ? 10.562 28.328 -2.162 1 98.31 239 ALA A CA 1
ATOM 1790 C C . ALA A 1 239 ? 9.711 28.203 -3.422 1 98.31 239 ALA A C 1
ATOM 1792 O O . ALA A 1 239 ? 8.836 27.344 -3.502 1 98.31 239 ALA A O 1
ATOM 1793 N N . GLU A 1 240 ? 10.031 29.016 -4.426 1 98.38 240 GLU A N 1
ATOM 1794 C CA . GLU A 1 240 ? 9.273 29.016 -5.672 1 98.38 240 GLU A CA 1
ATOM 1795 C C . GLU A 1 240 ? 9.469 27.703 -6.438 1 98.38 240 GLU A C 1
ATOM 1797 O O . GLU A 1 240 ? 8.523 27.188 -7.043 1 98.38 240 GLU A O 1
ATOM 1802 N N . THR A 1 241 ? 10.688 27.188 -6.438 1 98.56 241 THR A N 1
ATOM 1803 C CA . THR A 1 241 ? 10.984 25.953 -7.168 1 98.56 241 THR A CA 1
ATOM 1804 C C . THR A 1 241 ? 10.234 24.781 -6.57 1 98.56 241 THR A C 1
ATOM 1806 O O . THR A 1 241 ? 9.633 23.984 -7.297 1 98.56 241 THR A O 1
ATOM 1809 N N . LEU A 1 242 ? 10.211 24.688 -5.227 1 98.31 242 LEU A N 1
ATOM 1810 C CA . LEU A 1 242 ? 9.484 23.578 -4.613 1 98.31 242 LEU A CA 1
ATOM 1811 C C . LEU A 1 242 ? 7.992 23.672 -4.926 1 98.31 242 LEU A C 1
ATOM 1813 O O . LEU A 1 242 ? 7.344 22.656 -5.188 1 98.31 242 LEU A O 1
ATOM 1817 N N . PHE A 1 243 ? 7.504 24.891 -4.863 1 96.31 243 PHE A N 1
ATOM 1818 C CA . PHE A 1 243 ? 6.098 25.125 -5.188 1 96.31 243 PHE A CA 1
ATOM 1819 C C . PHE A 1 243 ? 5.781 24.625 -6.594 1 96.31 243 PHE A C 1
ATOM 1821 O O . PHE A 1 243 ? 4.719 24.047 -6.828 1 96.31 243 PHE A O 1
ATOM 1828 N N . LYS A 1 244 ? 6.695 24.781 -7.492 1 96.56 244 LY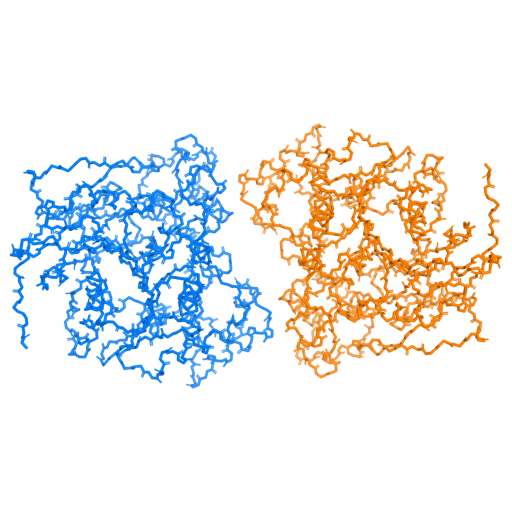S A N 1
ATOM 1829 C CA . LYS A 1 244 ? 6.5 24.438 -8.898 1 96.56 244 LYS A CA 1
ATOM 1830 C C . LYS A 1 244 ? 6.551 22.922 -9.102 1 96.56 244 LYS A C 1
ATOM 1832 O O . LYS A 1 244 ? 5.812 22.375 -9.922 1 96.56 244 LYS A O 1
ATOM 1837 N N . VAL A 1 245 ? 7.367 22.219 -8.359 1 97.44 245 VAL A N 1
ATOM 1838 C CA . VAL A 1 245 ? 7.609 20.812 -8.68 1 97.44 245 VAL A CA 1
ATOM 1839 C C . VAL A 1 245 ? 6.691 19.922 -7.848 1 97.44 245 VAL A C 1
ATOM 1841 O O . VAL A 1 245 ? 6.559 18.734 -8.117 1 97.44 245 VAL A O 1
ATOM 1844 N N . THR A 1 246 ? 6.051 20.438 -6.773 1 96.81 246 THR A N 1
ATOM 1845 C CA . THR A 1 246 ? 5.125 19.672 -5.945 1 96.81 246 THR A CA 1
ATOM 1846 C C . THR A 1 246 ? 3.764 19.547 -6.625 1 96.81 246 THR A C 1
ATOM 1848 O O . THR A 1 246 ? 3.229 20.531 -7.137 1 96.81 246 THR A O 1
ATOM 1851 N N . PRO A 1 247 ? 3.178 18.312 -6.621 1 94.94 247 PRO A N 1
ATOM 1852 C CA . PRO A 1 247 ? 1.826 18.203 -7.176 1 94.94 247 PRO A CA 1
ATOM 1853 C C . PRO A 1 247 ? 0.844 19.188 -6.551 1 94.94 247 PRO A C 1
ATOM 1855 O O . PRO A 1 247 ? 0.899 19.438 -5.344 1 94.94 247 PRO A O 1
ATOM 1858 N N . ARG A 1 248 ? -0.067 19.734 -7.379 1 93.81 248 ARG A N 1
ATOM 1859 C CA . ARG A 1 248 ? -0.932 20.812 -6.902 1 93.81 248 ARG A CA 1
ATOM 1860 C C . ARG A 1 248 ? -2.375 20.328 -6.777 1 93.81 248 ARG A C 1
ATOM 1862 O O . ARG A 1 248 ? -3.186 20.969 -6.098 1 93.81 248 ARG A O 1
ATOM 1869 N N . ASP A 1 249 ? -2.705 19.266 -7.465 1 92.94 249 ASP A N 1
ATOM 1870 C CA . ASP A 1 249 ? -4.07 18.766 -7.363 1 92.94 249 ASP A CA 1
ATOM 1871 C C . ASP A 1 249 ? -4.309 18.094 -6.012 1 92.94 249 ASP A C 1
ATOM 1873 O O . ASP A 1 249 ? -3.551 17.203 -5.613 1 92.94 249 ASP A O 1
ATOM 1877 N N . ILE A 1 250 ? -5.359 18.5 -5.355 1 91.12 250 ILE A N 1
ATOM 1878 C CA . ILE A 1 250 ? -5.594 18.031 -3.994 1 91.12 250 ILE A CA 1
ATOM 1879 C C . ILE A 1 250 ? -5.914 16.547 -4.008 1 91.12 250 ILE A C 1
ATOM 1881 O O . ILE A 1 250 ? -5.629 15.828 -3.041 1 91.12 250 ILE A O 1
ATOM 1885 N N . GLY A 1 251 ? -6.551 16.062 -5.137 1 89.38 251 GLY A N 1
ATOM 1886 C CA . GLY A 1 251 ? -6.785 14.633 -5.27 1 89.38 251 GLY A CA 1
ATOM 1887 C C . GLY A 1 251 ? -5.504 13.812 -5.281 1 89.38 251 GLY A C 1
ATOM 1888 O O . GLY A 1 251 ? -5.426 12.766 -4.641 1 89.38 251 GLY A O 1
ATOM 1889 N N . ASP A 1 252 ? -4.484 14.312 -5.93 1 89.88 252 ASP A N 1
ATOM 1890 C CA . ASP A 1 252 ? -3.17 13.672 -5.961 1 89.88 252 ASP A CA 1
ATOM 1891 C C . ASP A 1 252 ? -2.492 13.742 -4.594 1 89.88 252 ASP A C 1
ATOM 1893 O O . ASP A 1 252 ? -1.943 12.75 -4.113 1 89.88 252 ASP A O 1
ATOM 1897 N N . ARG A 1 253 ? -2.633 14.859 -3.967 1 91.38 253 ARG A N 1
ATOM 1898 C CA . ARG A 1 253 ? -1.95 15.133 -2.707 1 91.38 253 ARG A CA 1
ATOM 1899 C C . ARG A 1 253 ? -2.514 14.273 -1.581 1 91.38 253 ARG A C 1
ATOM 1901 O O . ARG A 1 253 ? -1.811 13.969 -0.615 1 91.38 253 ARG A O 1
ATOM 1908 N N . HIS A 1 254 ? -3.775 13.883 -1.763 1 90.38 254 HIS A N 1
ATOM 1909 C CA . HIS A 1 254 ? -4.43 13.125 -0.704 1 90.38 254 HIS A CA 1
ATOM 1910 C C . HIS A 1 254 ? -4.719 11.695 -1.149 1 90.38 254 HIS A C 1
ATOM 1912 O O . HIS A 1 254 ? -5.457 10.969 -0.479 1 90.38 254 HIS A O 1
ATOM 1918 N N . GLY A 1 255 ? -4.141 11.32 -2.303 1 90.44 255 GLY A N 1
ATOM 1919 C CA . GLY A 1 255 ? -4.262 9.938 -2.738 1 90.44 255 GLY A CA 1
ATOM 1920 C C . GLY A 1 255 ? -3.482 8.969 -1.87 1 90.44 255 GLY A C 1
ATOM 1921 O O . GLY A 1 255 ? -2.857 9.367 -0.886 1 90.44 255 GLY A O 1
ATOM 1922 N N . ILE A 1 256 ? -3.533 7.738 -2.209 1 90.62 256 ILE A N 1
ATOM 1923 C CA . ILE A 1 256 ? -2.963 6.68 -1.384 1 90.62 256 ILE A CA 1
ATOM 1924 C C . ILE A 1 256 ? -1.446 6.844 -1.31 1 90.62 256 ILE A C 1
ATOM 1926 O O . ILE A 1 256 ? -0.821 6.457 -0.321 1 90.62 256 ILE A O 1
ATOM 1930 N N . ASP A 1 257 ? -0.796 7.492 -2.32 1 91.38 257 ASP A N 1
ATOM 1931 C CA . ASP A 1 257 ? 0.652 7.668 -2.355 1 91.38 257 ASP A CA 1
ATOM 1932 C C . ASP A 1 257 ? 1.068 8.945 -1.631 1 91.38 257 ASP A C 1
ATOM 1934 O O . ASP A 1 257 ? 2.248 9.141 -1.333 1 91.38 257 ASP A O 1
ATOM 1938 N N . ASN A 1 258 ? 0.088 9.859 -1.297 1 93.44 258 ASN A N 1
ATOM 1939 C CA . ASN A 1 258 ? 0.325 11.109 -0.581 1 93.44 258 ASN A CA 1
ATOM 1940 C C . ASN A 1 258 ? 1.5 11.875 -1.174 1 93.44 258 ASN A C 1
ATOM 1942 O O . ASN A 1 258 ? 2.43 12.25 -0.455 1 93.44 258 ASN A O 1
ATOM 1946 N N . THR A 1 259 ? 1.431 12.109 -2.541 1 93.88 259 THR A N 1
ATOM 1947 C CA . THR A 1 259 ? 2.502 12.789 -3.256 1 93.88 259 THR A CA 1
ATOM 1948 C C . THR A 1 259 ? 2.439 14.297 -3.008 1 93.88 259 THR A C 1
ATOM 1950 O O . THR A 1 259 ? 2.086 15.062 -3.904 1 93.88 259 THR A O 1
ATOM 1953 N N . THR A 1 260 ? 2.773 14.719 -1.792 1 93.75 260 THR A N 1
ATOM 1954 C CA . THR A 1 260 ? 2.729 16.109 -1.339 1 93.75 260 THR A CA 1
ATOM 1955 C C . THR A 1 260 ? 3.889 16.406 -0.392 1 93.75 260 THR A C 1
ATOM 1957 O O . THR A 1 260 ? 4.863 15.648 -0.343 1 93.75 260 THR A O 1
ATOM 1960 N N . ILE A 1 261 ? 3.881 17.609 0.181 1 96.12 261 ILE A N 1
ATOM 1961 C CA . ILE A 1 261 ? 4.828 17.938 1.238 1 96.12 261 ILE A CA 1
ATOM 1962 C C . ILE A 1 261 ? 4.109 17.969 2.586 1 96.12 261 ILE A C 1
ATOM 1964 O O . ILE A 1 261 ? 2.891 18.125 2.645 1 96.12 261 ILE A O 1
ATOM 1968 N N . GLY A 1 262 ? 4.836 17.75 3.611 1 97.06 262 GLY A N 1
ATOM 1969 C CA . GLY A 1 262 ? 4.305 17.703 4.969 1 97.06 262 GLY A CA 1
ATOM 1970 C C . GLY A 1 262 ? 5.094 16.797 5.891 1 97.06 262 GLY A C 1
ATOM 1971 O O . GLY A 1 262 ? 6.316 16.703 5.789 1 97.06 262 GLY A O 1
ATOM 1972 N N . ILE A 1 263 ? 4.359 16.188 6.777 1 97.81 263 ILE A N 1
ATOM 1973 C CA . ILE A 1 263 ? 5.012 15.289 7.727 1 97.81 263 ILE A CA 1
ATOM 1974 C C . ILE A 1 263 ? 5.457 14.016 7.016 1 97.81 263 ILE A C 1
ATOM 1976 O O . ILE A 1 263 ? 4.629 13.273 6.48 1 97.81 263 ILE A O 1
ATOM 1980 N N . VAL A 1 264 ? 6.715 13.805 7.031 1 98 264 VAL A N 1
ATOM 1981 C CA . VAL A 1 264 ? 7.305 12.648 6.352 1 98 264 VAL A CA 1
ATOM 1982 C C . VAL A 1 264 ? 7.465 11.5 7.34 1 98 264 VAL A C 1
ATOM 1984 O O . VAL A 1 264 ? 7.906 11.703 8.477 1 98 264 VAL A O 1
ATOM 1987 N N . ASP A 1 265 ? 7.043 10.289 6.949 1 97.44 265 ASP A N 1
ATOM 1988 C CA . ASP A 1 265 ? 7.43 9.086 7.684 1 97.44 265 ASP A CA 1
ATOM 1989 C C . ASP A 1 265 ? 8.922 8.805 7.527 1 97.44 265 ASP A C 1
ATOM 1991 O O . ASP A 1 265 ? 9.32 7.973 6.711 1 97.44 265 ASP A O 1
ATOM 1995 N N . ASP A 1 266 ? 9.703 9.484 8.32 1 97.56 266 ASP A N 1
ATOM 1996 C CA . ASP A 1 266 ? 11.156 9.484 8.148 1 97.56 266 ASP A CA 1
ATOM 1997 C C . ASP A 1 266 ? 11.812 8.438 9.047 1 97.56 266 ASP A C 1
ATOM 1999 O O . ASP A 1 266 ? 13.008 8.516 9.328 1 97.56 266 ASP A O 1
ATOM 2003 N N . ARG A 1 267 ? 11.164 7.371 9.555 1 96.12 267 ARG A N 1
ATOM 2004 C CA . ARG A 1 267 ? 11.641 6.398 10.531 1 96.12 267 ARG A CA 1
ATOM 2005 C C . ARG A 1 267 ? 12.844 5.629 10 1 96.12 267 ARG A C 1
ATOM 2007 O O . ARG A 1 267 ? 13.68 5.16 10.773 1 96.12 267 ARG A O 1
ATOM 2014 N N . SER A 1 268 ? 12.875 5.598 8.641 1 89.12 268 SER A N 1
ATOM 2015 C CA . SER A 1 268 ? 13.961 4.824 8.055 1 89.12 268 SER A CA 1
ATOM 2016 C C . SER A 1 268 ? 15.062 5.738 7.527 1 89.12 268 SER A C 1
ATOM 2018 O O . SER A 1 268 ? 16 5.277 6.871 1 89.12 268 SER A O 1
ATOM 2020 N N . GLN A 1 269 ? 14.906 7.027 7.762 1 92.31 269 GLN A N 1
ATOM 2021 C CA . GLN A 1 269 ? 15.883 7.992 7.277 1 92.31 269 GLN A CA 1
ATOM 2022 C C . GLN A 1 269 ? 16.859 8.383 8.375 1 92.31 269 GLN A C 1
ATOM 2024 O O . GLN A 1 269 ? 16.531 8.312 9.562 1 92.31 269 GLN A O 1
ATOM 2029 N N . PRO A 1 270 ? 18.062 8.789 7.91 1 91.56 270 PRO A N 1
ATOM 2030 C CA . PRO A 1 270 ? 18.984 9.359 8.898 1 91.56 270 PRO A CA 1
ATOM 2031 C C . PRO A 1 270 ? 18.391 10.57 9.617 1 91.56 270 PRO A C 1
ATOM 2033 O O . PRO A 1 270 ? 17.719 11.398 9 1 91.56 270 PRO A O 1
ATOM 2036 N N . GLY A 1 271 ? 18.594 10.586 10.906 1 95.12 271 GLY A N 1
ATOM 2037 C CA . GLY A 1 271 ? 18.125 11.742 11.656 1 95.12 271 GLY A CA 1
ATOM 2038 C C . GLY A 1 271 ? 16.641 11.719 11.906 1 95.12 271 GLY A C 1
ATOM 2039 O O . GLY A 1 271 ? 16.047 12.75 12.234 1 95.12 271 GLY A O 1
ATOM 2040 N N . ALA A 1 272 ? 16.047 10.578 11.867 1 96.81 272 ALA A N 1
ATOM 2041 C CA . ALA A 1 272 ? 14.594 10.398 11.969 1 96.81 272 ALA A CA 1
ATOM 2042 C C . ALA A 1 272 ? 14.039 11.109 13.195 1 96.81 272 ALA A C 1
ATOM 2044 O O . ALA A 1 272 ? 14.656 11.094 14.266 1 96.81 272 ALA A O 1
ATOM 2045 N N . VAL A 1 273 ? 12.891 11.742 12.953 1 98.38 273 VAL A N 1
ATOM 2046 C CA . VAL A 1 273 ? 12.172 12.477 13.992 1 98.38 273 VAL A CA 1
ATOM 2047 C C . VAL A 1 273 ? 11.031 11.609 14.523 1 98.38 273 VAL A C 1
ATOM 2049 O O . VAL A 1 273 ? 10.758 11.609 15.727 1 98.38 273 VAL A O 1
ATOM 2052 N N . LEU A 1 274 ? 10.391 10.836 13.633 1 98.38 274 LEU A N 1
ATOM 2053 C CA . LEU A 1 274 ? 9.258 10 13.992 1 98.38 274 LEU A CA 1
ATOM 2054 C C . LEU A 1 274 ? 9.703 8.57 14.297 1 98.38 274 LEU A C 1
ATOM 2056 O O . LEU A 1 274 ? 10.672 8.086 13.703 1 98.38 274 LEU A O 1
ATOM 2060 N N . ASP A 1 275 ? 9.055 7.926 15.188 1 97.31 275 ASP A N 1
ATOM 2061 C CA . ASP A 1 275 ? 9.305 6.504 15.422 1 97.31 275 ASP A CA 1
ATOM 2062 C C . ASP A 1 275 ? 8.086 5.664 15.055 1 97.31 275 ASP A C 1
ATOM 2064 O O . ASP A 1 275 ? 8.094 4.441 15.227 1 97.31 275 ASP A O 1
ATOM 2068 N N . SER A 1 276 ? 7.027 6.293 14.602 1 96.31 276 SER A N 1
ATOM 2069 C CA . SER A 1 276 ? 5.758 5.715 14.172 1 96.31 276 SER A CA 1
ATOM 2070 C C . SER A 1 276 ? 4.949 6.703 13.344 1 96.31 276 SER A C 1
ATOM 2072 O O . SER A 1 276 ? 5.473 7.73 12.906 1 96.31 276 SER A O 1
ATOM 2074 N N . THR A 1 277 ? 3.732 6.41 13.016 1 96.88 277 THR A N 1
ATOM 2075 C CA . THR A 1 277 ? 2.789 7.363 12.453 1 96.88 277 THR A CA 1
ATOM 2076 C C . THR A 1 277 ? 1.709 7.727 13.469 1 96.88 277 THR A C 1
ATOM 2078 O O . THR A 1 277 ? 1.447 6.969 14.398 1 96.88 277 THR A O 1
ATOM 2081 N N . PRO A 1 278 ? 1.131 8.867 13.266 1 97.62 278 PRO A N 1
ATOM 2082 C CA . PRO A 1 278 ? 0.142 9.312 14.258 1 97.62 278 PRO A CA 1
ATOM 2083 C C . PRO A 1 278 ? -0.999 8.312 14.438 1 97.62 278 PRO A C 1
ATOM 2085 O O . PRO A 1 278 ? -1.386 8.008 15.562 1 97.62 278 PRO A O 1
ATOM 2088 N N . LEU A 1 279 ? -1.511 7.773 13.391 1 97.81 279 LEU A N 1
ATOM 2089 C CA . LEU A 1 279 ? -2.629 6.84 13.508 1 97.81 279 LEU A CA 1
ATOM 2090 C C . LEU A 1 279 ? -2.207 5.574 14.242 1 97.81 279 LEU A C 1
ATOM 2092 O O . LEU A 1 279 ? -2.961 5.051 15.062 1 97.81 279 LEU A O 1
ATOM 2096 N N . GLU A 1 280 ? -0.971 5.07 13.953 1 97 280 GLU A N 1
ATOM 2097 C CA . GLU A 1 280 ? -0.477 3.885 14.648 1 97 280 GLU A CA 1
ATOM 2098 C C . GLU A 1 280 ? -0.299 4.148 16.141 1 97 280 GLU A C 1
ATOM 2100 O O . GLU A 1 280 ? -0.548 3.27 16.969 1 97 280 GLU A O 1
ATOM 2105 N N . VAL A 1 281 ? 0.158 5.328 16.484 1 97.94 281 VAL A N 1
ATOM 2106 C CA . VAL A 1 281 ? 0.315 5.688 17.891 1 97.94 281 VAL A CA 1
ATOM 2107 C C . VAL A 1 281 ? -1.05 5.703 18.578 1 97.94 281 VAL A C 1
ATOM 2109 O O . VAL A 1 281 ? -1.2 5.176 19.688 1 97.94 281 VAL A O 1
ATOM 2112 N N . LEU A 1 282 ? -2.043 6.242 17.875 1 98.31 282 LEU A N 1
ATOM 2113 C CA . LEU A 1 282 ? -3.395 6.277 18.422 1 98.31 282 LEU A CA 1
ATOM 2114 C C . LEU A 1 282 ? -3.932 4.863 18.625 1 98.31 282 LEU A C 1
ATOM 2116 O O . LEU A 1 282 ? -4.512 4.562 19.672 1 98.31 282 LEU A O 1
ATOM 2120 N N . LYS A 1 283 ? -3.711 4.012 17.703 1 97.81 283 LYS A N 1
ATOM 2121 C CA . LYS A 1 283 ? -4.199 2.639 17.781 1 97.81 283 LYS A CA 1
ATOM 2122 C C . LYS A 1 283 ? -3.525 1.871 18.906 1 97.81 283 LYS A C 1
ATOM 2124 O O . LYS A 1 283 ? -4.145 1.013 19.547 1 97.81 283 LYS A O 1
ATOM 2129 N N . SER A 1 284 ? -2.252 2.15 19.141 1 97.56 284 SER A N 1
ATOM 2130 C CA . SER A 1 284 ? -1.449 1.369 20.078 1 97.56 284 SER A CA 1
ATOM 2131 C C . SER A 1 284 ? -1.812 1.697 21.516 1 97.56 284 SER A C 1
ATOM 2133 O O . SER A 1 284 ? -1.512 0.923 22.438 1 97.56 284 SER A O 1
ATOM 2135 N N . GLY A 1 285 ? -2.328 2.912 21.75 1 97.81 285 GLY A N 1
ATOM 2136 C CA . GLY A 1 285 ? -2.625 3.361 23.109 1 97.81 285 GLY A CA 1
ATOM 2137 C C . GLY A 1 285 ? -1.429 3.975 23.812 1 97.81 285 GLY A C 1
ATOM 2138 O O . GLY A 1 285 ? -1.505 4.32 24.984 1 97.81 285 GLY A O 1
ATOM 2139 N N . ALA A 1 286 ? -0.384 4.148 23.078 1 96.62 286 ALA A N 1
ATOM 2140 C CA . ALA A 1 286 ? 0.848 4.672 23.656 1 96.62 286 ALA A CA 1
ATOM 2141 C C . ALA A 1 286 ? 0.643 6.082 24.203 1 96.62 286 ALA A C 1
ATOM 2143 O O . ALA A 1 286 ? 1.361 6.516 25.109 1 96.62 286 ALA A O 1
ATOM 2144 N N . CYS A 1 287 ? -0.375 6.793 23.672 1 96.81 287 CYS A N 1
ATOM 2145 C CA . CYS A 1 287 ? -0.648 8.156 24.109 1 96.81 287 CYS A CA 1
ATOM 2146 C C . CYS A 1 287 ? -2.09 8.297 24.578 1 96.81 287 CYS A C 1
ATOM 2148 O O . CYS A 1 287 ? -2.721 9.336 24.359 1 96.81 287 CYS A O 1
ATOM 2150 N N . ARG A 1 288 ? -2.561 7.266 25.203 1 97.38 288 ARG A N 1
ATOM 2151 C CA . ARG A 1 288 ? -3.961 7.234 25.609 1 97.38 288 ARG A CA 1
ATOM 2152 C C . ARG A 1 288 ? -4.262 8.344 26.609 1 97.38 288 ARG A C 1
ATOM 2154 O O . ARG A 1 288 ? -5.418 8.75 26.766 1 97.38 288 ARG A O 1
ATOM 2161 N N . GLU A 1 289 ? -3.24 8.914 27.266 1 97.62 289 GLU A N 1
ATOM 2162 C CA . GLU A 1 289 ? -3.439 9.938 28.297 1 97.62 289 GLU A CA 1
ATOM 2163 C C . GLU A 1 289 ? -3.67 11.312 27.656 1 97.62 289 GLU A C 1
ATOM 2165 O O . GLU A 1 289 ? -4.086 12.25 28.344 1 97.62 289 GLU A O 1
ATOM 2170 N N . VAL A 1 290 ? -3.395 11.461 26.422 1 98.25 290 VAL A N 1
ATOM 2171 C CA . VAL A 1 290 ? -3.555 12.734 25.734 1 98.25 290 VAL A CA 1
ATOM 2172 C C . VAL A 1 290 ? -5 12.898 25.266 1 98.25 290 VAL A C 1
ATOM 2174 O O . VAL A 1 290 ? -5.512 12.062 24.516 1 98.25 290 VAL A O 1
ATOM 2177 N N . ASP A 1 291 ? -5.672 13.953 25.703 1 98.44 291 ASP A N 1
ATOM 2178 C CA . ASP A 1 291 ? -7.012 14.25 25.203 1 98.44 291 ASP A CA 1
ATOM 2179 C C . ASP A 1 291 ? -6.945 14.922 23.828 1 98.44 291 ASP A C 1
ATOM 2181 O O . ASP A 1 291 ? -6.082 15.766 23.594 1 98.44 291 ASP A O 1
ATOM 2185 N N . ILE A 1 292 ? -7.898 14.492 22.953 1 98.81 292 ILE A N 1
ATOM 2186 C CA . ILE A 1 292 ? -7.789 15.008 21.594 1 98.81 292 ILE A CA 1
ATOM 2187 C C . ILE A 1 292 ? -9.164 15.453 21.094 1 98.81 292 ILE A C 1
ATOM 2189 O O . ILE A 1 292 ? -10.164 14.773 21.328 1 98.81 292 ILE A O 1
ATOM 2193 N N . ILE A 1 293 ? -9.258 16.594 20.422 1 98.81 293 ILE A N 1
ATOM 2194 C CA . ILE A 1 293 ? -10.414 17.016 19.656 1 98.81 293 ILE A CA 1
ATOM 2195 C C . ILE A 1 293 ? -10.055 17.047 18.172 1 98.81 293 ILE A C 1
ATOM 2197 O O . ILE A 1 293 ? -9.062 17.672 17.781 1 98.81 293 ILE A O 1
ATOM 2201 N N . PHE A 1 294 ? -10.82 16.312 17.375 1 98.81 294 PHE A N 1
ATOM 2202 C CA . PHE A 1 294 ? -10.758 16.438 15.922 1 98.81 294 PHE A CA 1
ATOM 2203 C C . PHE A 1 294 ? -11.953 17.234 15.406 1 98.81 294 PHE A C 1
ATOM 2205 O O . PHE A 1 294 ? -13.102 16.922 15.711 1 98.81 294 PHE A O 1
ATOM 2212 N N . SER A 1 295 ? -11.641 18.281 14.664 1 98.75 295 SER A N 1
ATOM 2213 C CA . SER A 1 295 ? -12.703 19.125 14.125 1 98.75 295 SER A CA 1
ATOM 2214 C C . SER A 1 295 ? -12.625 19.219 12.602 1 98.75 295 SER A C 1
ATOM 2216 O O . SER A 1 295 ? -11.531 19.328 12.039 1 98.75 295 SER A O 1
ATOM 2218 N N . THR A 1 296 ? -13.773 19.109 11.914 1 98.44 296 THR A N 1
ATOM 2219 C CA . THR A 1 296 ? -13.898 19.328 10.484 1 98.44 296 THR A CA 1
ATOM 2220 C C . THR A 1 296 ? -15.039 20.297 10.188 1 98.44 296 THR A C 1
ATOM 2222 O O . THR A 1 296 ? -15.938 20.484 11.016 1 98.44 296 THR A O 1
ATOM 2225 N N . THR A 1 297 ? -14.938 21.016 9.102 1 98.56 297 THR A N 1
ATOM 2226 C CA . THR A 1 297 ? -16.094 21.75 8.625 1 98.56 297 THR A CA 1
ATOM 2227 C C . THR A 1 297 ? -16.969 20.875 7.742 1 98.56 297 THR A C 1
ATOM 2229 O O . THR A 1 297 ? -16.5 19.891 7.168 1 98.56 297 THR A O 1
ATOM 2232 N N . SER A 1 298 ? -18.203 21.219 7.641 1 98.31 298 SER A N 1
ATOM 2233 C CA . SER A 1 298 ? -19.172 20.375 6.938 1 98.31 298 SER A CA 1
ATOM 2234 C C . SER A 1 298 ? -18.875 20.328 5.441 1 98.31 298 SER A C 1
ATOM 2236 O O . SER A 1 298 ? -19.266 19.391 4.758 1 98.31 298 SER A O 1
ATOM 2238 N N . ASP A 1 299 ? -18.219 21.344 4.918 1 98.19 299 ASP A N 1
ATOM 2239 C CA . ASP A 1 299 ? -17.953 21.453 3.486 1 98.19 299 ASP A CA 1
ATOM 2240 C C . ASP A 1 299 ? -16.484 21.812 3.221 1 98.19 299 ASP A C 1
ATOM 2242 O O . ASP A 1 299 ? -16.203 22.75 2.465 1 98.19 299 ASP A O 1
ATOM 2246 N N . GLU A 1 300 ? -15.562 21.078 3.781 1 98 300 GLU A N 1
ATOM 2247 C CA . GLU A 1 300 ? -14.133 21.359 3.734 1 98 300 GLU A CA 1
ATOM 2248 C C . GLU A 1 300 ? -13.68 21.656 2.309 1 98 300 GLU A C 1
ATOM 2250 O O . GLU A 1 300 ? -13.305 22.797 1.997 1 98 300 GLU A O 1
ATOM 2255 N N . ALA A 1 301 ? -13.906 20.734 1.435 1 97.88 301 ALA A N 1
ATOM 2256 C CA . ALA A 1 301 ? -13.312 20.781 0.101 1 97.88 301 ALA A CA 1
ATOM 2257 C C . ALA A 1 301 ? -14.039 21.797 -0.784 1 97.88 301 ALA A C 1
ATOM 2259 O O . ALA A 1 301 ? -13.555 22.141 -1.864 1 97.88 301 ALA A O 1
ATOM 2260 N N . ASP A 1 302 ? -15.148 22.328 -0.326 1 97.88 302 ASP A N 1
ATOM 2261 C CA . ASP A 1 302 ? -15.852 23.344 -1.108 1 97.88 302 ASP A CA 1
ATOM 2262 C C . ASP A 1 302 ? -15.055 24.641 -1.178 1 97.88 302 ASP A C 1
ATOM 2264 O O . ASP A 1 302 ? -15.359 25.516 -1.988 1 97.88 302 ASP A O 1
ATOM 2268 N N . TRP A 1 303 ? -14.078 24.781 -0.342 1 97.25 303 TRP A N 1
ATOM 2269 C CA . TRP A 1 303 ? -13.172 25.906 -0.546 1 97.25 303 TRP A CA 1
ATOM 2270 C C . TRP A 1 303 ? -12.648 25.938 -1.979 1 97.25 303 TRP A C 1
ATOM 2272 O O . TRP A 1 303 ? -12.641 26.984 -2.623 1 97.25 303 TRP A O 1
ATOM 2282 N N . TRP A 1 304 ? -12.234 24.766 -2.498 1 97.06 304 TRP A N 1
ATOM 2283 C CA . TRP A 1 304 ? -11.68 24.688 -3.846 1 97.06 304 TRP A CA 1
ATOM 2284 C C . TRP A 1 304 ? -12.773 24.844 -4.895 1 97.06 304 TRP A C 1
ATOM 2286 O O . TRP A 1 304 ? -12.531 25.375 -5.98 1 97.06 304 TRP A O 1
ATOM 2296 N N . VAL A 1 305 ? -13.953 24.375 -4.551 1 97.44 305 VAL A N 1
ATOM 2297 C CA . VAL A 1 305 ? -15.086 24.578 -5.453 1 97.44 305 VAL A CA 1
ATOM 2298 C C . VAL A 1 305 ? -15.312 26.078 -5.672 1 97.44 305 VAL A C 1
ATOM 2300 O O . VAL A 1 305 ? -15.531 26.516 -6.801 1 97.44 305 VAL A O 1
ATOM 2303 N N . LEU A 1 306 ? -15.172 26.828 -4.586 1 96.56 306 LEU A N 1
ATOM 2304 C CA . LEU A 1 306 ? -15.508 28.25 -4.609 1 96.56 306 LEU A CA 1
ATOM 2305 C C . LEU A 1 306 ? -14.344 29.078 -5.125 1 96.56 306 LEU A C 1
ATOM 2307 O O . LEU A 1 306 ? -14.539 30.062 -5.855 1 96.56 306 LEU A O 1
ATOM 2311 N N . ASN A 1 307 ? -13.133 28.719 -4.793 1 94.69 307 ASN A N 1
ATOM 2312 C CA . ASN A 1 307 ? -12 29.625 -4.996 1 94.69 307 ASN A CA 1
ATOM 2313 C C . ASN A 1 307 ? -11.07 29.125 -6.094 1 94.69 307 ASN A C 1
ATOM 2315 O O . ASN A 1 307 ? -10.219 29.875 -6.574 1 94.69 307 ASN A O 1
ATOM 2319 N N . ALA A 1 308 ? -11.211 27.891 -6.461 1 95.69 308 ALA A N 1
ATOM 2320 C CA . ALA A 1 308 ? -10.367 27.297 -7.5 1 95.69 308 ALA A CA 1
ATOM 2321 C C . ALA A 1 308 ? -11.195 26.422 -8.438 1 95.69 308 ALA A C 1
ATOM 2323 O O . ALA A 1 308 ? -10.766 25.328 -8.812 1 95.69 308 ALA A O 1
ATOM 2324 N N . THR A 1 309 ? -12.32 26.844 -8.789 1 96.88 309 THR A N 1
ATOM 2325 C CA . THR A 1 309 ? -13.336 26.062 -9.484 1 96.88 309 THR A CA 1
ATOM 2326 C C . THR A 1 309 ? -12.75 25.406 -10.727 1 96.88 309 THR A C 1
ATOM 2328 O O . THR A 1 309 ? -12.898 24.188 -10.914 1 96.88 309 THR A O 1
ATOM 2331 N N . GLU A 1 310 ? -12.07 26.125 -11.609 1 96.38 310 GLU A N 1
ATOM 2332 C CA . GLU A 1 310 ? -11.586 25.594 -12.883 1 96.38 310 GLU A CA 1
ATOM 2333 C C . GLU A 1 310 ? -10.562 24.484 -12.672 1 96.38 310 GLU A C 1
ATOM 2335 O O . GLU A 1 310 ? -10.656 23.422 -13.297 1 96.38 310 GLU A O 1
ATOM 2340 N N . LYS A 1 311 ? -9.625 24.719 -11.766 1 94.94 311 LYS A N 1
ATOM 2341 C CA . LYS A 1 311 ? -8.57 23.734 -11.516 1 94.94 311 LYS A CA 1
ATOM 2342 C C . LYS A 1 311 ? -9.109 22.531 -10.758 1 94.94 311 LYS A C 1
ATOM 2344 O O . LYS A 1 311 ? -8.602 21.406 -10.914 1 94.94 311 LYS A O 1
ATOM 2349 N N . PHE A 1 312 ? -10.164 22.781 -10.023 1 97.25 312 PHE A N 1
ATOM 2350 C CA . PHE A 1 312 ? -10.711 21.75 -9.156 1 97.25 312 PHE A CA 1
ATOM 2351 C C . PHE A 1 312 ? -11.742 20.906 -9.898 1 97.25 312 PHE A C 1
ATOM 2353 O O . PHE A 1 312 ? -12.039 19.781 -9.492 1 97.25 312 PHE A O 1
ATOM 2360 N N . ASP A 1 313 ? -12.266 21.359 -10.938 1 97.94 313 ASP A N 1
ATOM 2361 C CA . ASP A 1 313 ? -13.32 20.688 -11.688 1 97.94 313 ASP A CA 1
ATOM 2362 C C . ASP A 1 313 ? -12.773 19.438 -12.391 1 97.94 313 ASP A C 1
ATOM 2364 O O . ASP A 1 313 ? -11.867 19.531 -13.219 1 97.94 313 ASP A O 1
ATOM 2368 N N . PRO A 1 314 ? -13.352 18.234 -12.102 1 97.19 314 PRO A N 1
ATOM 2369 C CA . PRO A 1 314 ? -12.883 17.031 -12.766 1 97.19 314 PRO A CA 1
ATOM 2370 C C . PRO A 1 314 ? -13.359 16.922 -14.211 1 97.19 314 PRO A C 1
ATOM 2372 O O . PRO A 1 314 ? -12.891 16.062 -14.961 1 97.19 314 PRO A O 1
ATOM 2375 N N . GLY A 1 315 ? -14.242 17.812 -14.609 1 97.75 315 GLY A N 1
ATOM 2376 C CA . GLY A 1 315 ? -14.781 17.812 -15.961 1 97.75 315 GLY A CA 1
ATOM 2377 C C . GLY A 1 315 ? -15.984 16.906 -16.141 1 97.75 315 GLY A C 1
ATOM 2378 O O . GLY A 1 315 ? -16.953 17.281 -16.797 1 97.75 315 GLY A O 1
ATOM 2379 N N . SER A 1 316 ? -15.992 15.672 -15.57 1 98.12 316 SER A N 1
ATOM 2380 C CA . SER A 1 316 ? -17.094 14.719 -15.656 1 98.12 316 SER A CA 1
ATOM 2381 C C . SER A 1 316 ? -17.109 13.789 -14.453 1 98.12 316 SER A C 1
ATOM 2383 O O . SER A 1 316 ? -16.125 13.68 -13.727 1 98.12 316 SER A O 1
ATOM 2385 N N . ILE A 1 317 ? -18.25 13.164 -14.242 1 98.19 317 ILE A N 1
ATOM 2386 C CA . ILE A 1 317 ? -18.391 12.18 -13.172 1 98.19 317 ILE A CA 1
ATOM 2387 C C . ILE A 1 317 ? -17.484 10.977 -13.453 1 98.19 317 ILE A C 1
ATOM 2389 O O . ILE A 1 317 ? -16.891 10.414 -12.531 1 98.19 317 ILE A O 1
ATOM 2393 N N . SER A 1 318 ? -17.328 10.602 -14.727 1 97.44 318 SER A N 1
ATOM 2394 C CA . SER A 1 318 ? -16.469 9.492 -15.117 1 97.44 318 SER A CA 1
ATOM 2395 C C . SER A 1 318 ? -15.016 9.766 -14.742 1 97.44 318 SER A C 1
ATOM 2397 O O . SER A 1 318 ? -14.289 8.852 -14.336 1 97.44 318 SER A O 1
ATOM 2399 N N . ASN A 1 319 ? -14.602 11.016 -14.906 1 97.69 319 ASN A N 1
ATOM 2400 C CA . ASN A 1 319 ? -13.234 11.375 -14.531 1 97.69 319 ASN A CA 1
ATOM 2401 C C . ASN A 1 319 ? -13 11.227 -13.031 1 97.69 319 ASN A C 1
ATOM 2403 O O . ASN A 1 319 ? -11.898 10.898 -12.602 1 97.69 319 ASN A O 1
ATOM 2407 N N . MET A 1 320 ? -14.047 11.445 -12.242 1 97.31 320 MET A N 1
ATOM 2408 C CA . MET A 1 320 ? -13.922 11.289 -10.797 1 97.31 320 MET A CA 1
ATOM 2409 C C . MET A 1 320 ? -13.742 9.82 -10.43 1 97.31 320 MET A C 1
ATOM 2411 O O . MET A 1 320 ? -12.969 9.492 -9.523 1 97.31 320 MET A O 1
ATOM 2415 N N . VAL A 1 321 ? -14.453 8.969 -11.078 1 98.06 321 VAL A N 1
ATOM 2416 C CA . VAL A 1 321 ? -14.289 7.535 -10.875 1 98.06 321 VAL A CA 1
ATOM 2417 C C . VAL A 1 321 ? -12.859 7.129 -11.219 1 98.06 321 VAL A C 1
ATOM 2419 O O . VAL A 1 321 ? -12.195 6.441 -10.438 1 98.06 321 VAL A O 1
ATOM 2422 N N . GLU A 1 322 ? -12.391 7.648 -12.375 1 97.31 322 GLU A N 1
ATOM 2423 C CA . GLU A 1 322 ? -11.023 7.371 -12.805 1 97.31 322 GLU A CA 1
ATOM 2424 C C . GLU A 1 322 ? -10.016 7.84 -11.766 1 97.31 322 GLU A C 1
ATOM 2426 O O . GLU A 1 322 ? -9.031 7.145 -11.484 1 97.31 322 GLU A O 1
ATOM 2431 N N . GLU A 1 323 ? -10.297 8.961 -11.211 1 96.44 323 GLU A N 1
ATOM 2432 C CA . GLU A 1 323 ? -9.398 9.539 -10.211 1 96.44 323 GLU A CA 1
ATOM 2433 C C . GLU A 1 323 ? -9.289 8.641 -8.977 1 96.44 323 GLU A C 1
ATOM 2435 O O . GLU A 1 323 ? -8.195 8.398 -8.477 1 96.44 323 GLU A O 1
ATOM 2440 N N . LE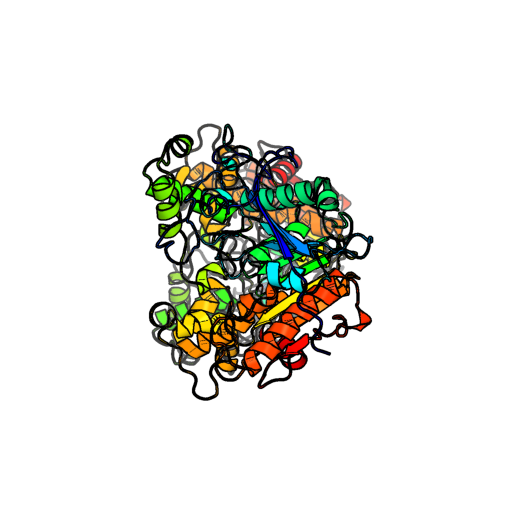U A 1 324 ? -10.461 8.148 -8.461 1 96.94 324 LEU A N 1
ATOM 2441 C CA . LEU A 1 324 ? -10.445 7.277 -7.293 1 96.94 324 LEU A CA 1
ATOM 2442 C C . LEU A 1 324 ? -9.688 5.984 -7.59 1 96.94 324 LEU A C 1
ATOM 2444 O O . LEU A 1 324 ? -8.953 5.48 -6.738 1 96.94 324 LEU A O 1
ATOM 2448 N N . VAL A 1 325 ? -9.828 5.449 -8.805 1 96.88 325 VAL A N 1
ATOM 2449 C CA . VAL A 1 325 ? -9.164 4.211 -9.195 1 96.88 325 VAL A CA 1
ATOM 2450 C C . VAL A 1 325 ? -7.652 4.43 -9.258 1 96.88 325 VAL A C 1
ATOM 2452 O O . VAL A 1 325 ? -6.883 3.676 -8.656 1 96.88 325 VAL A O 1
ATOM 2455 N N . ILE A 1 326 ? -7.242 5.469 -9.922 1 94 326 ILE A N 1
ATOM 2456 C CA . ILE A 1 326 ? -5.832 5.699 -10.219 1 94 326 ILE A CA 1
ATOM 2457 C C . ILE A 1 326 ? -5.113 6.191 -8.969 1 94 326 ILE A C 1
ATOM 2459 O O . ILE A 1 326 ? -4.039 5.691 -8.625 1 94 326 ILE A O 1
ATOM 2463 N N . MET A 1 327 ? -5.723 7.066 -8.25 1 93 327 MET A N 1
ATOM 2464 C CA . MET A 1 327 ? -5.004 7.762 -7.184 1 93 327 MET A CA 1
ATOM 2465 C C . MET A 1 327 ? -5.172 7.043 -5.852 1 93 327 MET A C 1
ATOM 2467 O O . MET A 1 327 ? -4.375 7.23 -4.934 1 93 327 MET A O 1
ATOM 2471 N N . SER A 1 328 ? -6.27 6.211 -5.734 1 93.94 328 SER A N 1
ATOM 2472 C CA . SER A 1 328 ? -6.531 5.598 -4.438 1 93.94 328 SER A CA 1
ATOM 2473 C C . SER A 1 328 ? -6.629 4.082 -4.551 1 93.94 328 SER A C 1
ATOM 2475 O O . SER A 1 328 ? -6.801 3.387 -3.549 1 93.94 328 SER A O 1
ATOM 2477 N N . ARG A 1 329 ? -6.477 3.531 -5.754 1 94.88 329 ARG A N 1
ATOM 2478 C CA . ARG A 1 329 ? -6.508 2.094 -6.004 1 94.88 329 ARG A CA 1
ATOM 2479 C C . ARG A 1 329 ? -7.793 1.472 -5.48 1 94.88 329 ARG A C 1
ATOM 2481 O O . ARG A 1 329 ? -7.77 0.402 -4.867 1 94.88 329 ARG A O 1
ATOM 2488 N N . ILE A 1 330 ? -8.859 2.176 -5.605 1 96.69 330 ILE A N 1
ATOM 2489 C CA . ILE A 1 330 ? -10.195 1.663 -5.32 1 96.69 330 ILE A CA 1
ATOM 2490 C C . ILE A 1 330 ? -10.742 0.936 -6.547 1 96.69 330 ILE A C 1
ATOM 2492 O O . ILE A 1 330 ? -10.695 1.462 -7.66 1 96.69 330 ILE A O 1
ATOM 2496 N N . PRO A 1 331 ? -11.211 -0.315 -6.359 1 97.06 331 PRO A N 1
ATOM 2497 C CA . PRO A 1 331 ? -11.797 -0.998 -7.516 1 97.06 331 PRO A CA 1
ATOM 2498 C C . PRO A 1 331 ? -12.859 -0.157 -8.227 1 97.06 331 PRO A C 1
ATOM 2500 O O . PRO A 1 331 ? -13.664 0.505 -7.57 1 97.06 331 PRO A O 1
ATOM 2503 N N . ARG A 1 332 ? -12.844 -0.122 -9.547 1 97.38 332 ARG A N 1
ATOM 2504 C CA . ARG A 1 332 ? -13.688 0.76 -10.352 1 97.38 332 ARG A CA 1
ATOM 2505 C C . ARG A 1 332 ? -15.156 0.599 -9.984 1 97.38 332 ARG A C 1
ATOM 2507 O O . ARG A 1 332 ? -15.891 1.586 -9.875 1 97.38 332 ARG A O 1
ATOM 2514 N N . SER A 1 333 ? -15.641 -0.637 -9.781 1 96.56 333 SER A N 1
ATOM 2515 C CA . SER A 1 333 ? -17.031 -0.866 -9.414 1 96.56 333 SER A CA 1
ATOM 2516 C C . SER A 1 333 ? -17.375 -0.178 -8.094 1 96.56 333 SER A C 1
ATOM 2518 O O . SER A 1 333 ? -18.438 0.441 -7.969 1 96.56 333 SER A O 1
ATOM 2520 N N . ARG A 1 334 ? -16.469 -0.248 -7.172 1 96.88 334 ARG A N 1
ATOM 2521 C CA . ARG A 1 334 ? -16.656 0.409 -5.883 1 96.88 334 ARG A CA 1
ATOM 2522 C C . ARG A 1 334 ? -16.547 1.924 -6.016 1 96.88 334 ARG A C 1
ATOM 2524 O O . ARG A 1 334 ? -17.312 2.666 -5.395 1 96.88 334 ARG A O 1
ATOM 2531 N N . ALA A 1 335 ? -15.555 2.383 -6.797 1 98 335 ALA A N 1
ATOM 2532 C CA . ALA A 1 335 ? -15.398 3.812 -7.047 1 98 335 ALA A CA 1
ATOM 2533 C C . ALA A 1 335 ? -16.672 4.414 -7.621 1 98 335 ALA A C 1
ATOM 2535 O O . ALA A 1 335 ? -17.094 5.5 -7.215 1 98 335 ALA A O 1
ATOM 2536 N N . LYS A 1 336 ? -17.312 3.703 -8.562 1 97.94 336 LYS A N 1
ATOM 2537 C CA . LYS A 1 336 ? -18.562 4.156 -9.148 1 97.94 336 LYS A CA 1
ATOM 2538 C C . LYS A 1 336 ? -19.656 4.289 -8.086 1 97.94 336 LYS A C 1
ATOM 2540 O O . LYS A 1 336 ? -20.391 5.281 -8.055 1 97.94 336 LYS A O 1
ATOM 2545 N N . ARG A 1 337 ? -19.719 3.301 -7.195 1 97.5 337 ARG A N 1
ATOM 2546 C CA . ARG A 1 337 ? -20.719 3.328 -6.137 1 97.5 337 ARG A CA 1
ATOM 2547 C C . ARG A 1 337 ? -20.469 4.48 -5.168 1 97.5 337 ARG A C 1
ATOM 2549 O O . ARG A 1 337 ? -21.406 5.164 -4.746 1 97.5 337 ARG A O 1
ATOM 2556 N N . ILE A 1 338 ? -19.219 4.719 -4.836 1 98.31 338 ILE A N 1
ATOM 2557 C CA . ILE A 1 338 ? -18.875 5.801 -3.924 1 98.31 338 ILE A CA 1
ATOM 2558 C C . ILE A 1 338 ? -19.234 7.145 -4.547 1 98.31 338 ILE A C 1
ATOM 2560 O O . ILE A 1 338 ? -19.906 7.969 -3.912 1 98.31 338 ILE A O 1
ATOM 2564 N N . VAL A 1 339 ? -18.828 7.348 -5.809 1 98.69 339 VAL A N 1
ATOM 2565 C CA . VAL A 1 339 ? -19.094 8.609 -6.488 1 98.69 339 VAL A CA 1
ATOM 2566 C C . VAL A 1 339 ? -20.609 8.828 -6.59 1 98.69 339 VAL A C 1
ATOM 2568 O O . VAL A 1 339 ? -21.094 9.945 -6.418 1 98.69 339 VAL A O 1
ATOM 2571 N N . ALA A 1 340 ? -21.375 7.742 -6.816 1 98.5 340 ALA A N 1
ATOM 2572 C CA . ALA A 1 340 ? -22.828 7.824 -6.965 1 98.5 340 ALA A CA 1
ATOM 2573 C C . ALA A 1 340 ? -23.469 8.328 -5.68 1 98.5 340 ALA A C 1
ATOM 2575 O O . ALA A 1 340 ? -24.5 9.016 -5.723 1 98.5 340 ALA A O 1
ATOM 2576 N N . MET A 1 341 ? -22.906 8.016 -4.559 1 98.19 341 MET A N 1
ATOM 2577 C CA . MET A 1 341 ? -23.453 8.445 -3.271 1 98.19 341 MET A CA 1
ATOM 2578 C C . MET A 1 341 ? -23.359 9.961 -3.127 1 98.19 341 MET A C 1
ATOM 2580 O O . MET A 1 341 ? -24.109 10.562 -2.357 1 98.19 341 MET A O 1
ATOM 2584 N N . TYR A 1 342 ? -22.469 10.57 -3.859 1 98.5 342 TYR A N 1
ATOM 2585 C CA . TYR A 1 342 ? -22.266 12.008 -3.754 1 98.5 342 TYR A CA 1
ATOM 2586 C C . TYR A 1 342 ? -22.891 12.734 -4.945 1 98.5 342 TYR A C 1
ATOM 2588 O O . TYR A 1 342 ? -23.109 13.945 -4.895 1 98.5 342 TYR A O 1
ATOM 2596 N N . ASN A 1 343 ? -23.031 11.992 -6.023 1 98.56 343 ASN A N 1
ATOM 2597 C CA . ASN A 1 343 ? -23.688 12.555 -7.199 1 98.56 343 ASN A CA 1
ATOM 2598 C C . ASN A 1 343 ? -25.203 12.594 -7.031 1 98.56 343 ASN A C 1
ATOM 2600 O O . ASN A 1 343 ? -25.938 11.875 -7.719 1 98.56 343 ASN A O 1
ATOM 2604 N N . VAL A 1 344 ? -25.703 13.367 -6.23 1 97.81 344 VAL A N 1
ATOM 2605 C CA . VAL A 1 344 ? -27.125 13.461 -5.867 1 97.81 344 VAL A CA 1
ATOM 2606 C C . VAL A 1 344 ? -27.562 14.922 -5.898 1 97.81 344 VAL A C 1
ATOM 2608 O O . VAL A 1 344 ? -26.734 15.828 -6.043 1 97.81 344 VAL A O 1
ATOM 2611 N N . ASN A 1 345 ? -28.859 15.148 -5.875 1 95.81 345 ASN A N 1
ATOM 2612 C CA . ASN A 1 345 ? -29.484 16.453 -5.719 1 95.81 345 ASN A CA 1
ATOM 2613 C C . ASN A 1 345 ? -29.078 17.406 -6.844 1 95.81 345 ASN A C 1
ATOM 2615 O O . ASN A 1 345 ? -28.922 18.609 -6.621 1 95.81 345 ASN A O 1
ATOM 2619 N N . GLY A 1 346 ? -28.719 16.891 -7.973 1 96.88 346 GLY A N 1
ATOM 2620 C CA . GLY A 1 346 ? -28.422 17.719 -9.125 1 96.88 346 GLY A CA 1
ATOM 2621 C C . GLY A 1 346 ? -27.047 18.375 -9.062 1 96.88 346 GLY A C 1
ATOM 2622 O O . GLY A 1 346 ? -26.797 19.359 -9.758 1 96.88 346 GLY A O 1
ATOM 2623 N N . ARG A 1 347 ? -26.094 17.875 -8.266 1 97.94 347 ARG A N 1
ATOM 2624 C CA . ARG A 1 347 ? -24.75 18.406 -8.141 1 97.94 347 ARG A CA 1
ATOM 2625 C C . ARG A 1 347 ? -24 18.344 -9.477 1 97.94 347 ARG A C 1
ATOM 2627 O O . ARG A 1 347 ? -24.109 17.344 -10.203 1 97.94 347 ARG A O 1
ATOM 2634 N N . THR A 1 348 ? -23.281 19.469 -9.734 1 98.19 348 THR A N 1
ATOM 2635 C CA . THR A 1 348 ? -22.312 19.438 -10.836 1 98.19 348 THR A CA 1
ATOM 2636 C C . THR A 1 348 ? -21.094 18.594 -10.461 1 98.19 348 THR A C 1
ATOM 2638 O O . THR A 1 348 ? -20.875 18.312 -9.289 1 98.19 348 THR A O 1
ATOM 2641 N N . PRO A 1 349 ? -20.297 18.156 -11.516 1 98.38 349 PRO A N 1
ATOM 2642 C CA . PRO A 1 349 ? -19.109 17.359 -11.211 1 98.38 349 PRO A CA 1
ATOM 2643 C C . PRO A 1 349 ? -18.188 18.031 -10.195 1 98.38 349 PRO A C 1
ATOM 2645 O O . PRO A 1 349 ? -17.656 17.375 -9.297 1 98.38 349 PRO A O 1
ATOM 2648 N N . VAL A 1 350 ? -18 19.328 -10.273 1 98.56 350 VAL A N 1
ATOM 2649 C CA . VAL A 1 350 ? -17.109 20.047 -9.359 1 98.56 350 VAL A CA 1
ATOM 2650 C C . VAL A 1 350 ? -17.688 20 -7.945 1 98.56 350 VAL A C 1
ATOM 2652 O O . VAL A 1 350 ? -16.953 19.891 -6.965 1 98.56 350 VAL A O 1
ATOM 2655 N N . GLU A 1 351 ? -19.016 20.078 -7.805 1 98.44 351 GLU A N 1
ATOM 2656 C CA . GLU A 1 351 ? -19.672 20 -6.504 1 98.44 351 GLU A CA 1
ATOM 2657 C C . GLU A 1 351 ? -19.594 18.578 -5.934 1 98.44 351 GLU A C 1
ATOM 2659 O O . GLU A 1 351 ? -19.453 18.406 -4.719 1 98.44 351 GLU A O 1
ATOM 2664 N N . VAL A 1 352 ? -19.719 17.562 -6.816 1 98.69 352 VAL A N 1
ATOM 2665 C CA . VAL A 1 352 ? -19.562 16.188 -6.395 1 98.69 352 VAL A CA 1
ATOM 2666 C C . VAL A 1 352 ? -18.172 15.953 -5.824 1 98.69 352 VAL A C 1
ATOM 2668 O O . VAL A 1 352 ? -18.016 15.359 -4.754 1 98.69 352 VAL A O 1
ATOM 2671 N N . ARG A 1 353 ? -17.172 16.469 -6.543 1 98.62 353 ARG A N 1
ATOM 2672 C CA . ARG A 1 353 ? -15.789 16.328 -6.098 1 98.62 353 ARG A CA 1
ATOM 2673 C C . ARG A 1 353 ? -15.578 17 -4.742 1 98.62 353 ARG A C 1
ATOM 2675 O O . ARG A 1 353 ? -14.922 16.438 -3.863 1 98.62 353 ARG A O 1
ATOM 2682 N N . GLY A 1 354 ? -16.219 18.219 -4.551 1 98.44 354 GLY A N 1
ATOM 2683 C CA . GLY A 1 354 ? -16.125 18.922 -3.273 1 98.44 354 GLY A CA 1
ATOM 2684 C C . GLY A 1 354 ? -16.719 18.125 -2.127 1 98.44 354 GLY A C 1
ATOM 2685 O O . GLY A 1 354 ? -16.094 17.953 -1.084 1 98.44 354 GLY A O 1
ATOM 2686 N N . ALA A 1 355 ? -17.906 17.547 -2.354 1 98.31 355 ALA A N 1
ATOM 2687 C CA . ALA A 1 355 ? -18.594 16.766 -1.326 1 98.31 355 ALA A CA 1
ATOM 2688 C C . ALA A 1 355 ? -17.812 15.492 -0.998 1 98.31 355 ALA A C 1
ATOM 2690 O O . ALA A 1 355 ? -17.641 15.156 0.174 1 98.31 355 ALA A O 1
ATOM 2691 N N . LEU A 1 356 ? -17.391 14.828 -2.043 1 98.44 356 LEU A N 1
ATOM 2692 C CA . LEU A 1 356 ? -16.656 13.578 -1.882 1 98.44 356 LEU A CA 1
ATOM 2693 C C . LEU A 1 356 ? -15.359 13.805 -1.121 1 98.44 356 LEU A C 1
ATOM 2695 O O . LEU A 1 356 ? -15.062 13.086 -0.164 1 98.44 356 LEU A O 1
ATOM 2699 N N . PHE A 1 357 ? -14.617 14.805 -1.494 1 97.75 357 PHE A N 1
ATOM 2700 C CA . PHE A 1 357 ? -13.297 15.023 -0.908 1 97.75 357 PHE A CA 1
ATOM 2701 C C . PHE A 1 357 ? -13.422 15.602 0.496 1 97.75 357 PHE A C 1
ATOM 2703 O O . PHE A 1 357 ? -12.516 15.438 1.32 1 97.75 357 PHE A O 1
ATOM 2710 N N . THR A 1 358 ? -14.5 16.281 0.833 1 98.19 358 THR A N 1
ATOM 2711 C CA . THR A 1 358 ? -14.758 16.672 2.215 1 98.19 358 THR A CA 1
ATOM 2712 C C . THR A 1 358 ? -14.781 15.453 3.129 1 98.19 358 THR A C 1
ATOM 2714 O O . THR A 1 358 ? -14.117 15.43 4.168 1 98.19 358 THR A O 1
ATOM 2717 N N . ASP A 1 359 ? -15.477 14.445 2.658 1 97.81 359 ASP A N 1
ATOM 2718 C CA . ASP A 1 359 ? -15.617 13.242 3.477 1 97.81 359 ASP A CA 1
ATOM 2719 C C . ASP A 1 359 ? -14.359 12.383 3.418 1 97.81 359 ASP A C 1
ATOM 2721 O O . ASP A 1 359 ? -13.844 11.953 4.453 1 97.81 359 ASP A O 1
ATOM 2725 N N . TYR A 1 360 ? -13.82 12.227 2.277 1 97.06 360 TYR A N 1
ATOM 2726 C CA . TYR A 1 360 ? -12.703 11.305 2.08 1 97.06 360 TYR A CA 1
ATOM 2727 C C . TYR A 1 360 ? -11.43 11.852 2.717 1 97.06 360 TYR A C 1
ATOM 2729 O O . TYR A 1 360 ? -10.633 11.094 3.277 1 97.06 360 TYR A O 1
ATOM 2737 N N . PHE A 1 361 ? -11.25 13.125 2.65 1 96.38 361 PHE A N 1
ATOM 2738 C CA . PHE A 1 361 ? -9.977 13.695 3.076 1 96.38 361 PHE A CA 1
ATOM 2739 C C . PHE A 1 361 ? -10.055 14.18 4.52 1 96.38 361 PHE A C 1
ATOM 2741 O O . PHE A 1 361 ? -9.031 14.297 5.199 1 96.38 361 PHE A O 1
ATOM 2748 N N . PHE A 1 362 ? -11.242 14.445 5.035 1 97.44 362 PHE A N 1
ATOM 2749 C CA . PHE A 1 362 ? -11.289 15.133 6.32 1 97.44 362 PHE A CA 1
ATOM 2750 C C . PHE A 1 362 ? -12.18 14.383 7.305 1 97.44 362 PHE A C 1
ATOM 2752 O O . PHE A 1 362 ? -11.711 13.922 8.344 1 97.44 362 PHE A O 1
ATOM 2759 N N . THR A 1 363 ? -13.438 14.164 6.922 1 98.06 363 THR A N 1
ATOM 2760 C CA . THR A 1 363 ? -14.359 13.539 7.863 1 98.06 363 THR A CA 1
ATOM 2761 C C . THR A 1 363 ? -13.922 12.117 8.195 1 98.06 363 THR A C 1
ATOM 2763 O O . THR A 1 363 ? -13.898 11.727 9.359 1 98.06 363 THR A O 1
ATOM 2766 N N . LEU A 1 364 ? -13.539 11.375 7.215 1 97.94 364 LEU A N 1
ATOM 2767 C CA . LEU A 1 364 ? -13.18 9.977 7.371 1 97.94 364 LEU A CA 1
ATOM 2768 C C . LEU A 1 364 ? -11.961 9.828 8.281 1 97.94 364 LEU A C 1
ATOM 2770 O O . LEU A 1 364 ? -12.016 9.117 9.289 1 97.94 364 LEU A O 1
ATOM 2774 N N . PRO A 1 365 ? -10.844 10.484 7.965 1 97.25 365 PRO A N 1
ATOM 2775 C CA . PRO A 1 365 ? -9.68 10.297 8.836 1 97.25 365 PRO A CA 1
ATOM 2776 C C . PRO A 1 365 ? -9.922 10.812 10.25 1 97.25 365 PRO A C 1
ATOM 2778 O O . PRO A 1 365 ? -9.375 10.266 11.211 1 97.25 365 PRO A O 1
ATOM 2781 N N . ALA A 1 366 ? -10.68 11.906 10.398 1 98.25 366 ALA A N 1
ATOM 2782 C CA . ALA A 1 366 ? -10.992 12.391 11.742 1 98.25 366 ALA A CA 1
ATOM 2783 C C . ALA A 1 366 ? -11.75 11.336 12.547 1 98.25 366 ALA A C 1
ATOM 2785 O O . ALA A 1 366 ? -11.398 11.047 13.688 1 98.25 366 ALA A O 1
ATOM 2786 N N . ALA A 1 367 ? -12.766 10.766 11.914 1 98.5 367 ALA A N 1
ATOM 2787 C CA . ALA A 1 367 ? -13.578 9.742 12.578 1 98.5 367 ALA A CA 1
ATOM 2788 C C . ALA A 1 367 ? -12.742 8.508 12.906 1 98.5 367 ALA A C 1
ATOM 2790 O O . ALA A 1 367 ? -12.812 7.988 14.023 1 98.5 367 ALA A O 1
ATOM 2791 N N . ARG A 1 368 ? -11.922 8.086 11.984 1 98.19 368 ARG A N 1
ATOM 2792 C CA . ARG A 1 368 ? -11.086 6.906 12.203 1 98.19 368 ARG A CA 1
ATOM 2793 C C . ARG A 1 368 ? -10.078 7.145 13.32 1 98.19 368 ARG A C 1
ATOM 2795 O O . ARG A 1 368 ? -9.844 6.266 14.148 1 98.19 368 ARG A O 1
ATOM 2802 N N . ALA A 1 369 ? -9.5 8.312 13.328 1 98.38 369 ALA A N 1
ATOM 2803 C CA . ALA A 1 369 ? -8.523 8.648 14.359 1 98.38 369 ALA A CA 1
ATOM 2804 C C . ALA A 1 369 ? -9.172 8.68 15.742 1 98.38 369 ALA A C 1
ATOM 2806 O O . ALA A 1 369 ? -8.625 8.125 16.703 1 98.38 369 ALA A O 1
ATOM 2807 N N . ALA A 1 370 ? -10.312 9.305 15.812 1 98.75 370 ALA A N 1
ATOM 2808 C CA . ALA A 1 370 ? -11.016 9.406 17.078 1 98.75 370 ALA A CA 1
ATOM 2809 C C . ALA A 1 370 ? -11.406 8.023 17.609 1 98.75 370 ALA A C 1
ATOM 2811 O O . ALA A 1 370 ? -11.234 7.73 18.797 1 98.75 370 ALA A O 1
ATOM 2812 N N . LEU A 1 371 ? -11.898 7.176 16.719 1 98.62 371 LEU A N 1
ATOM 2813 C CA . LEU A 1 371 ? -12.305 5.824 17.094 1 98.62 371 LEU A CA 1
ATOM 2814 C C . LEU A 1 371 ? -11.094 5 17.547 1 98.62 371 LEU A C 1
ATOM 2816 O O . LEU A 1 371 ? -11.18 4.242 18.516 1 98.62 371 LEU A O 1
ATOM 2820 N N . ALA A 1 372 ? -10.008 5.152 16.812 1 98.25 372 ALA A N 1
ATOM 2821 C CA . ALA A 1 372 ? -8.789 4.434 17.172 1 98.25 372 ALA A CA 1
ATOM 2822 C C . ALA A 1 372 ? -8.32 4.828 18.562 1 98.25 372 ALA A C 1
ATOM 2824 O O . ALA A 1 372 ? -7.965 3.965 19.375 1 98.25 372 ALA A O 1
ATOM 2825 N N . HIS A 1 373 ? -8.266 6.125 18.812 1 98.62 373 HIS A N 1
ATOM 2826 C CA . HIS A 1 373 ? -7.828 6.617 20.125 1 98.62 373 HIS A CA 1
ATOM 2827 C C . HIS A 1 373 ? -8.75 6.117 21.234 1 98.62 373 HIS A C 1
ATOM 2829 O O . HIS A 1 373 ? -8.273 5.68 22.281 1 98.62 373 HIS A O 1
ATOM 2835 N N . ALA A 1 374 ? -10.023 6.16 20.969 1 98.62 374 ALA A N 1
ATOM 2836 C CA . ALA A 1 374 ? -11.023 5.711 21.938 1 98.62 374 ALA A CA 1
ATOM 2837 C C . ALA A 1 374 ? -10.883 4.219 22.219 1 98.62 374 ALA A C 1
ATOM 2839 O O . ALA A 1 374 ? -10.914 3.787 23.359 1 98.62 374 ALA A O 1
ATOM 2840 N N . ALA A 1 375 ? -10.711 3.465 21.188 1 98.44 375 ALA A N 1
ATOM 2841 C CA . ALA A 1 375 ? -10.578 2.016 21.312 1 98.44 375 ALA A CA 1
ATOM 2842 C C . ALA A 1 375 ? -9.359 1.646 22.156 1 98.44 375 ALA A C 1
ATOM 2844 O O . ALA A 1 375 ? -9.344 0.615 22.828 1 98.44 375 ALA A O 1
ATOM 2845 N N . ALA A 1 376 ? -8.398 2.48 22.094 1 98.38 376 ALA A N 1
ATOM 2846 C CA . ALA A 1 376 ? -7.148 2.221 22.812 1 98.38 376 ALA A CA 1
ATOM 2847 C C . ALA A 1 376 ? -7.195 2.801 24.219 1 98.38 376 ALA A C 1
ATOM 2849 O O . ALA A 1 376 ? -6.195 2.781 24.938 1 98.38 376 ALA A O 1
ATOM 2850 N N . GLY A 1 377 ? -8.281 3.408 24.562 1 98.25 377 GLY A N 1
ATOM 2851 C CA . GLY A 1 377 ? -8.477 3.855 25.938 1 98.25 377 GLY A CA 1
ATOM 2852 C C . GLY A 1 377 ? -8.312 5.352 26.109 1 98.25 377 GLY A C 1
ATOM 2853 O O . GLY A 1 377 ? -8.297 5.859 27.234 1 98.25 377 GLY A O 1
ATOM 2854 N N . GLY A 1 378 ? -8.125 6.102 25.016 1 98.12 378 GLY A N 1
ATOM 2855 C CA . GLY A 1 378 ? -7.965 7.547 25.094 1 98.12 378 GLY A CA 1
ATOM 2856 C C . GLY A 1 378 ? -9.281 8.297 24.984 1 98.12 378 GLY A C 1
ATOM 2857 O O . GLY A 1 378 ? -10.312 7.703 24.656 1 98.12 378 GLY A O 1
ATOM 2858 N N . ASN A 1 379 ? -9.211 9.609 25.266 1 98.19 379 ASN A N 1
ATOM 2859 C CA . ASN A 1 379 ? -10.359 10.5 25.125 1 98.19 379 ASN A CA 1
ATOM 2860 C C . ASN A 1 379 ? -10.281 11.32 23.844 1 98.19 379 ASN A C 1
ATOM 2862 O O . ASN A 1 379 ? -9.359 12.133 23.672 1 98.19 379 ASN A O 1
ATOM 2866 N N . ALA A 1 380 ? -11.195 11.078 22.969 1 98.5 380 ALA A N 1
ATOM 2867 C CA . ALA A 1 380 ? -11.297 11.852 21.734 1 98.5 380 ALA A CA 1
ATOM 2868 C C . ALA A 1 380 ? -12.703 12.406 21.547 1 98.5 380 ALA A C 1
ATOM 2870 O O . ALA A 1 380 ? -13.688 11.789 21.969 1 98.5 380 ALA A O 1
ATOM 2871 N N . ARG A 1 381 ? -12.805 13.547 21.031 1 98.62 381 ARG A N 1
ATOM 2872 C CA . ARG A 1 381 ? -14.062 14.188 20.656 1 98.62 381 ARG A CA 1
ATOM 2873 C C . ARG A 1 381 ? -14.031 14.664 19.219 1 98.62 381 ARG A C 1
ATOM 2875 O O . ARG A 1 381 ? -12.969 15 18.688 1 98.62 381 ARG A O 1
ATOM 2882 N N . LEU A 1 382 ? -15.211 14.594 18.594 1 98.81 382 LEU A N 1
ATOM 2883 C CA . LEU A 1 382 ? -15.375 15.109 17.234 1 98.81 382 LEU A CA 1
ATOM 2884 C C . LEU A 1 382 ? -16.25 16.359 17.234 1 98.81 382 LEU A C 1
ATOM 2886 O O . LEU A 1 382 ? -17.219 16.438 17.984 1 98.81 382 LEU A O 1
ATOM 2890 N N . LEU A 1 383 ? -15.844 17.328 16.484 1 98.81 383 LEU A N 1
ATOM 2891 C CA . LEU A 1 383 ? -16.609 18.562 16.281 1 98.81 383 LEU A CA 1
ATOM 2892 C C . LEU A 1 383 ? -16.828 18.812 14.789 1 98.81 383 LEU A C 1
ATOM 2894 O O . LEU A 1 383 ? -15.898 18.75 14 1 98.81 383 LEU A O 1
ATOM 2898 N N . THR A 1 384 ? -18.078 19.031 14.414 1 98.75 384 THR A N 1
ATOM 2899 C CA . THR A 1 384 ? -18.422 19.422 13.062 1 98.75 384 THR A CA 1
ATOM 2900 C C . THR A 1 384 ? -18.906 20.875 13.023 1 98.75 384 THR A C 1
ATOM 2902 O O . THR A 1 384 ? -19.922 21.219 13.641 1 98.75 384 THR A O 1
ATOM 2905 N N . VAL A 1 385 ? -18.156 21.719 12.32 1 98.75 385 VAL A N 1
ATOM 2906 C CA . VAL A 1 385 ? -18.531 23.125 12.164 1 98.75 385 VAL A CA 1
ATOM 2907 C C . VAL A 1 385 ? -19.344 23.312 10.891 1 98.75 385 VAL A C 1
ATOM 2909 O O . VAL A 1 385 ? -18.875 23.016 9.797 1 98.75 385 VAL A O 1
ATOM 2912 N N . GLY A 1 386 ? -20.531 23.828 11.008 1 98.5 386 GLY A N 1
ATOM 2913 C CA . GLY A 1 386 ? -21.438 24.016 9.891 1 98.5 386 GLY A CA 1
ATOM 2914 C C . GLY A 1 386 ? -21.547 25.469 9.445 1 98.5 386 GLY A C 1
ATOM 2915 O O . GLY A 1 386 ? -20.938 26.344 10.047 1 98.5 386 GLY A O 1
ATOM 2916 N N . PRO A 1 387 ? -22.266 25.625 8.375 1 97.94 387 PRO A N 1
ATOM 2917 C CA . PRO A 1 387 ? -22.438 26.984 7.848 1 97.94 387 PRO A CA 1
ATOM 2918 C C . PRO A 1 387 ? -23.422 27.812 8.664 1 97.94 387 PRO A C 1
ATOM 2920 O O . PRO A 1 387 ? -24.156 27.266 9.492 1 97.94 387 PRO A O 1
ATOM 2923 N N . VAL A 1 388 ? -23.297 29.125 8.547 1 96.69 388 VAL A N 1
ATOM 2924 C CA . VAL A 1 388 ? -24.297 30.062 9.031 1 96.69 388 VAL A CA 1
ATOM 2925 C C . VAL A 1 388 ? -24.594 31.109 7.957 1 96.69 388 VAL A C 1
ATOM 2927 O O . VAL A 1 388 ? -23.891 31.172 6.941 1 96.69 388 VAL A O 1
ATOM 2930 N N . GLU A 1 389 ? -25.625 31.828 8.203 1 92.81 389 GLU A N 1
ATOM 2931 C CA . GLU A 1 389 ? -25.984 32.844 7.219 1 92.81 389 GLU A CA 1
ATOM 2932 C C . GLU A 1 389 ? -24.812 33.781 6.938 1 92.81 389 GLU A C 1
ATOM 2934 O O . GLU A 1 389 ? -24.219 34.312 7.867 1 92.81 389 GLU A O 1
ATOM 2939 N N . GLY A 1 390 ? -24.453 33.812 5.688 1 89.19 390 GLY A N 1
ATOM 2940 C CA . GLY A 1 390 ? -23.406 34.719 5.27 1 89.19 390 GLY A CA 1
ATOM 2941 C C . GLY A 1 390 ? -22.016 34.125 5.449 1 89.19 390 GLY A C 1
ATOM 2942 O O . GLY A 1 390 ? -21.016 34.781 5.109 1 89.19 390 GLY A O 1
ATOM 2943 N N . ALA A 1 391 ? -21.891 32.938 6.027 1 93.5 391 ALA A N 1
ATOM 2944 C CA . ALA A 1 391 ? -20.578 32.312 6.242 1 93.5 391 ALA A CA 1
ATOM 2945 C C . ALA A 1 391 ? -20.625 30.812 5.945 1 93.5 391 ALA A C 1
ATOM 2947 O O . ALA A 1 391 ? -21.125 30.016 6.762 1 93.5 391 ALA A O 1
ATOM 2948 N N . PRO A 1 392 ? -20.062 30.438 4.801 1 94.56 392 PRO A N 1
ATOM 2949 C CA . PRO A 1 392 ? -20 29 4.516 1 94.56 392 PRO A CA 1
ATOM 2950 C C . PRO A 1 392 ? -19.078 28.25 5.469 1 94.56 392 PRO A C 1
ATOM 2952 O O . PRO A 1 392 ? -18.328 28.875 6.23 1 94.56 392 PRO A O 1
ATOM 2955 N N . ALA A 1 393 ? -19.188 26.969 5.578 1 97.06 393 ALA A N 1
ATOM 2956 C CA . ALA A 1 393 ? -18.328 26.141 6.414 1 97.06 393 ALA A CA 1
ATOM 2957 C C . ALA A 1 393 ? -17.344 25.359 5.559 1 97.06 393 ALA A C 1
ATOM 2959 O O . ALA A 1 393 ? -17.359 24.125 5.551 1 97.06 393 ALA A O 1
ATOM 2960 N N . VAL A 1 394 ? -16.5 26.078 4.836 1 97.94 394 VAL A N 1
ATOM 2961 C CA . VAL A 1 394 ? -15.445 25.484 4.008 1 97.94 394 VAL A CA 1
ATOM 2962 C C . VAL A 1 394 ? -14.125 25.469 4.777 1 97.94 394 VAL A C 1
ATOM 2964 O O . VAL A 1 394 ? -14.062 25.938 5.918 1 97.94 394 VAL A O 1
ATOM 2967 N N . HIS A 1 395 ? -13.109 24.875 4.18 1 97.5 395 HIS A N 1
ATOM 2968 C CA . HIS A 1 395 ? -11.789 24.766 4.789 1 97.5 395 HIS A CA 1
ATOM 2969 C C . HIS A 1 395 ? -11.266 26.141 5.223 1 97.5 395 HIS A C 1
ATOM 2971 O O . HIS A 1 395 ? -11.078 27.031 4.387 1 97.5 395 HIS A O 1
ATOM 2977 N N . GLY A 1 396 ? -11.148 26.391 6.527 1 95.38 396 GLY A N 1
ATOM 2978 C CA . GLY A 1 396 ? -10.516 27.609 7.02 1 95.38 396 GLY A CA 1
ATOM 2979 C C . GLY A 1 396 ? -11.516 28.641 7.527 1 95.38 396 GLY A C 1
ATOM 2980 O O . GLY A 1 396 ? -11.133 29.672 8.078 1 95.38 396 GLY A O 1
ATOM 2981 N N . THR A 1 397 ? -12.805 28.344 7.473 1 93.94 397 THR A N 1
ATOM 2982 C CA . THR A 1 397 ? -13.812 29.359 7.793 1 93.94 397 THR A CA 1
ATOM 2983 C C . THR A 1 397 ? -13.914 29.547 9.305 1 93.94 397 THR A C 1
ATOM 2985 O O . THR A 1 397 ? -14.484 30.547 9.766 1 93.94 397 THR A O 1
ATOM 2988 N N . GLU A 1 398 ? -13.375 28.641 10.055 1 94.06 398 GLU A N 1
ATOM 2989 C CA . GLU A 1 398 ? -13.492 28.75 11.508 1 94.06 398 GLU A CA 1
ATOM 2990 C C . GLU A 1 398 ? -12.203 29.281 12.125 1 94.06 398 GLU A C 1
ATOM 2992 O O . GLU A 1 398 ? -12.078 29.344 13.352 1 94.06 398 GLU A O 1
ATOM 2997 N N . MET A 1 399 ? -11.266 29.719 11.32 1 96.81 399 MET A N 1
ATOM 2998 C CA . MET A 1 399 ? -9.93 30.047 11.805 1 96.81 399 MET A CA 1
ATOM 2999 C C . MET A 1 399 ? -9.984 31.219 12.781 1 96.81 399 MET A C 1
ATOM 3001 O O . MET A 1 399 ? -9.25 31.25 13.773 1 96.81 399 MET A O 1
ATOM 3005 N N . TYR A 1 400 ? -10.867 32.25 12.555 1 96.62 400 TYR A N 1
ATOM 3006 C CA . TYR A 1 400 ? -11.008 33.344 13.492 1 96.62 400 TYR A CA 1
ATOM 3007 C C . TYR A 1 400 ? -11.477 32.875 14.859 1 96.62 400 TYR A C 1
ATOM 3009 O O . TYR A 1 400 ? -10.953 33.281 15.891 1 96.62 400 TYR A O 1
ATOM 3017 N N . GLY A 1 401 ? -12.406 31.938 14.836 1 97.38 401 GLY A N 1
ATOM 3018 C CA . GLY A 1 401 ? -12.93 31.375 16.078 1 97.38 401 GLY A CA 1
ATOM 3019 C C . GLY A 1 401 ? -11.883 30.625 16.875 1 97.38 401 GLY A C 1
ATOM 3020 O O . GLY A 1 401 ? -11.883 30.688 18.109 1 97.38 401 GLY A O 1
ATOM 3021 N N . ILE A 1 402 ? -10.984 29.953 16.203 1 98.5 402 ILE A N 1
ATOM 3022 C CA . ILE A 1 402 ? -9.961 29.141 16.859 1 98.5 402 ILE A CA 1
ATOM 3023 C C . ILE A 1 402 ? -9.086 30.031 17.734 1 98.5 402 ILE A C 1
ATOM 3025 O O . ILE A 1 402 ? -8.711 29.625 18.844 1 98.5 402 ILE A O 1
ATOM 3029 N N . VAL A 1 403 ? -8.82 31.312 17.297 1 98.19 403 VAL A N 1
ATOM 3030 C CA . VAL A 1 403 ? -7.887 32.156 18.031 1 98.19 403 VAL A CA 1
ATOM 3031 C C . VAL A 1 403 ? -8.656 33.219 18.797 1 98.19 403 VAL A C 1
ATOM 3033 O O . VAL A 1 403 ? -8.078 34.219 19.25 1 98.19 403 VAL A O 1
ATOM 3036 N N . GLY A 1 404 ? -9.977 33.062 18.891 1 97.12 404 GLY A N 1
ATOM 3037 C CA . GLY A 1 404 ? -10.82 33.906 19.688 1 97.12 404 GLY A CA 1
ATOM 3038 C C . GLY A 1 404 ? -11.062 35.281 19.062 1 97.12 404 GLY A C 1
ATOM 3039 O O . GLY A 1 404 ? -11.289 36.25 19.766 1 97.12 404 GLY A O 1
ATOM 3040 N N . GLN A 1 405 ? -10.875 35.312 17.734 1 95.88 405 GLN A N 1
ATOM 3041 C CA . GLN A 1 405 ? -11.125 36.531 16.984 1 95.88 405 GLN A CA 1
ATOM 3042 C C . GLN A 1 405 ? -12.438 36.469 16.203 1 95.88 405 GLN A C 1
ATOM 3044 O O . GLN A 1 405 ? -13.086 35.406 16.172 1 95.88 405 GLN A O 1
ATOM 3049 N N . GLN A 1 406 ? -12.852 37.562 15.727 1 94.31 406 GLN A N 1
ATOM 3050 C CA . GLN A 1 406 ? -14.008 37.656 14.836 1 94.31 406 GLN A CA 1
ATOM 3051 C C . GLN A 1 406 ? -13.602 38.156 13.453 1 94.31 406 GLN A C 1
ATOM 3053 O O . GLN A 1 406 ? -12.789 39.094 13.336 1 94.31 406 GLN A O 1
ATOM 3058 N N . ARG A 1 407 ? -14.125 37.469 12.477 1 93.94 407 ARG A N 1
ATOM 3059 C CA . ARG A 1 407 ? -13.914 38 11.133 1 93.94 407 ARG A CA 1
ATOM 3060 C C . ARG A 1 407 ? -14.531 39.375 10.977 1 93.94 407 ARG A C 1
ATOM 3062 O O . ARG A 1 407 ? -15.672 39.594 11.383 1 93.94 407 ARG A O 1
ATOM 3069 N N . PRO A 1 408 ? -13.758 40.312 10.375 1 92.25 408 PRO A N 1
ATOM 3070 C CA . PRO A 1 408 ? -14.359 41.625 10.172 1 92.25 408 PRO A CA 1
ATOM 3071 C C . PRO A 1 408 ? -15.633 41.562 9.328 1 92.25 408 PRO A C 1
ATOM 3073 O O . PRO A 1 408 ? -15.664 40.906 8.297 1 92.25 408 PRO A O 1
ATOM 3076 N N . GLY A 1 409 ? -16.656 42.25 9.734 1 93.62 409 GLY A N 1
ATOM 3077 C CA . GLY A 1 409 ? -17.906 42.344 8.992 1 93.62 409 GLY A CA 1
ATOM 3078 C C . GLY A 1 409 ? -18.75 41.094 9.07 1 93.62 409 GLY A C 1
ATOM 3079 O O . GLY A 1 409 ? -19.719 40.938 8.32 1 93.62 409 GLY A O 1
ATOM 3080 N N . CYS A 1 410 ? -18.406 40.219 9.938 1 94.06 410 CYS A N 1
ATOM 3081 C CA . CYS A 1 410 ? -19.172 38.969 10.031 1 94.06 410 CYS A CA 1
ATOM 3082 C C . CYS A 1 410 ? -20.547 39.219 10.641 1 94.06 410 CYS A C 1
ATOM 3084 O O . CYS A 1 410 ? -20.75 40.219 11.352 1 94.06 410 CYS A O 1
ATOM 3086 N N . GLY A 1 411 ? -21.531 38.406 10.305 1 95.12 411 GLY A N 1
ATOM 3087 C CA . GLY A 1 411 ? -22.875 38.5 10.875 1 95.12 411 GLY A CA 1
ATOM 3088 C C . GLY A 1 411 ? -22.969 37.875 12.258 1 95.12 411 GLY A C 1
ATOM 3089 O O . GLY A 1 411 ? -22.031 37.219 12.719 1 95.12 411 GLY A O 1
ATOM 3090 N N . ASP A 1 412 ? -24.094 38.062 12.914 1 95.88 412 ASP A N 1
ATOM 3091 C CA . ASP A 1 412 ? -24.328 37.625 14.289 1 95.88 412 ASP A CA 1
ATOM 3092 C C . ASP A 1 412 ? -24.219 36.094 14.391 1 95.88 412 ASP A C 1
ATOM 3094 O O . ASP A 1 412 ? -23.672 35.594 15.367 1 95.88 412 ASP A O 1
ATOM 3098 N N . GLN A 1 413 ? -24.719 35.5 13.383 1 96.38 413 GLN A N 1
ATOM 3099 C CA . GLN A 1 413 ? -24.703 34.031 13.43 1 96.38 413 GLN A CA 1
ATOM 3100 C C . GLN A 1 413 ? -23.281 33.5 13.336 1 96.38 413 GLN A C 1
ATOM 3102 O O . GLN A 1 413 ? -22.953 32.469 13.945 1 96.38 413 GLN A O 1
ATOM 3107 N N . GLN A 1 414 ? -22.484 34.156 12.562 1 96.69 414 GLN A N 1
ATOM 3108 C CA . GLN A 1 414 ? -21.078 33.719 12.5 1 96.69 414 GLN A CA 1
ATOM 3109 C C . GLN A 1 414 ? -20.375 33.969 13.836 1 96.69 414 GLN A C 1
ATOM 3111 O O . GLN A 1 414 ? -19.547 33.156 14.258 1 96.69 414 GLN A O 1
ATOM 3116 N N . VAL A 1 415 ? -20.75 35.062 14.469 1 96.69 415 VAL A N 1
ATOM 3117 C CA . VAL A 1 415 ? -20.172 35.344 15.781 1 96.69 415 VAL A CA 1
ATOM 3118 C C . VAL A 1 415 ? -20.5 34.188 16.75 1 96.69 415 VAL A C 1
ATOM 3120 O O . VAL A 1 415 ? -19.625 33.719 17.453 1 96.69 415 VAL A O 1
ATOM 3123 N N . ILE A 1 416 ? -21.719 33.781 16.734 1 97.06 416 ILE A N 1
ATOM 3124 C CA . ILE A 1 416 ? -22.172 32.719 17.625 1 97.06 416 ILE A CA 1
ATOM 3125 C C . ILE A 1 416 ? -21.406 31.438 17.328 1 97.06 416 ILE A C 1
ATOM 3127 O O . ILE A 1 416 ? -20.906 30.781 18.25 1 97.06 416 ILE A O 1
ATOM 3131 N N . ARG A 1 417 ? -21.266 31.078 16.078 1 97.56 417 ARG A N 1
ATOM 3132 C CA . ARG A 1 417 ? -20.531 29.891 15.664 1 97.56 417 ARG A CA 1
ATOM 3133 C C . ARG A 1 417 ? -19.078 29.953 16.109 1 97.56 417 ARG A C 1
ATOM 3135 O O . ARG A 1 417 ? -18.547 29 16.672 1 97.56 417 ARG A O 1
ATOM 3142 N N . ASP A 1 418 ? -18.469 31.094 15.867 1 97.12 418 ASP A N 1
ATOM 3143 C CA . ASP A 1 418 ? -17.031 31.25 16.141 1 97.12 418 ASP A CA 1
ATOM 3144 C C . ASP A 1 418 ? -16.781 31.297 17.656 1 97.12 418 ASP A C 1
ATOM 3146 O O . ASP A 1 418 ? -15.742 30.812 18.125 1 97.12 418 ASP A O 1
ATOM 3150 N N . VAL A 1 419 ? -17.688 31.859 18.438 1 97.69 419 VAL A N 1
ATOM 3151 C CA . VAL A 1 419 ? -17.594 31.859 19.891 1 97.69 419 VAL A CA 1
ATOM 3152 C C . VAL A 1 419 ? -17.688 30.438 20.422 1 97.69 419 VAL A C 1
ATOM 3154 O O . VAL A 1 419 ? -16.969 30.078 21.375 1 97.69 419 VAL A O 1
ATOM 3157 N N . PHE A 1 420 ? -18.547 29.672 19.828 1 98 420 PHE A N 1
ATOM 3158 C CA . PHE A 1 420 ? -18.641 28.281 20.234 1 98 420 PHE A CA 1
ATOM 3159 C C . PHE A 1 420 ? -17.297 27.562 20.016 1 98 420 PHE A C 1
ATOM 3161 O O . PHE A 1 420 ? -16.844 26.812 20.891 1 98 420 PHE A O 1
ATOM 3168 N N . VAL A 1 421 ? -16.688 27.75 18.875 1 98.44 421 VAL A N 1
ATOM 3169 C CA . VAL A 1 421 ? -15.391 27.141 18.562 1 98.44 421 VAL A CA 1
ATOM 3170 C C . VAL A 1 421 ? -14.352 27.594 19.594 1 98.44 421 VAL A C 1
ATOM 3172 O O . VAL A 1 421 ? -13.625 26.781 20.156 1 98.44 421 VAL A O 1
ATOM 3175 N N . ARG A 1 422 ? -14.32 28.891 19.875 1 98.5 422 ARG A N 1
ATOM 3176 C CA . ARG A 1 422 ? -13.406 29.453 20.859 1 98.5 422 ARG A CA 1
ATOM 3177 C C . ARG A 1 422 ? -13.609 28.828 22.234 1 98.5 422 ARG A C 1
ATOM 3179 O O . ARG A 1 422 ? -12.648 28.359 22.844 1 98.5 422 ARG A O 1
ATOM 3186 N N . ASP A 1 423 ? -14.836 28.781 22.672 1 98.38 423 ASP A N 1
ATOM 3187 C CA . ASP A 1 423 ? -15.141 28.312 24.016 1 98.38 423 ASP A CA 1
ATOM 3188 C C . ASP A 1 423 ? -14.867 26.812 24.156 1 98.38 423 ASP A C 1
ATOM 3190 O O . ASP A 1 423 ? -14.477 26.344 25.219 1 98.38 423 ASP A O 1
ATOM 3194 N N . THR A 1 424 ? -15.117 26.078 23.078 1 98.56 424 THR A N 1
ATOM 3195 C CA . THR A 1 424 ? -14.758 24.672 23.062 1 98.56 424 THR A CA 1
ATOM 3196 C C . THR A 1 424 ? -13.273 24.484 23.328 1 98.56 424 THR A C 1
ATOM 3198 O O . THR A 1 424 ? -12.883 23.672 24.188 1 98.56 424 THR A O 1
ATOM 3201 N N . LEU A 1 425 ? -12.422 25.234 22.625 1 98.75 425 LEU A N 1
ATOM 3202 C CA . LEU A 1 425 ? -10.984 25.141 22.812 1 98.75 425 LEU A CA 1
ATOM 3203 C C . LEU A 1 425 ? -10.578 25.578 24.219 1 98.75 425 LEU A C 1
ATOM 3205 O O . LEU A 1 425 ? -9.727 24.953 24.844 1 98.75 425 LEU A O 1
ATOM 3209 N N . LEU A 1 426 ? -11.242 26.609 24.766 1 98.56 426 LEU A N 1
ATOM 3210 C CA . LEU A 1 426 ? -10.953 27.094 26.109 1 98.56 426 LEU A CA 1
ATOM 3211 C C . LEU A 1 426 ? -11.359 26.078 27.172 1 98.56 426 LEU A C 1
ATOM 3213 O O . LEU A 1 426 ? -10.586 25.781 28.078 1 98.56 426 LEU A O 1
ATOM 3217 N N . ASP A 1 427 ? -12.57 25.547 27.047 1 98.69 427 ASP A N 1
ATOM 3218 C CA . ASP A 1 427 ? -13.023 24.516 27.984 1 98.69 427 ASP A CA 1
ATOM 3219 C C . ASP A 1 427 ? -12.109 23.297 27.938 1 98.69 427 ASP A C 1
ATOM 3221 O O . ASP A 1 427 ? -11.805 22.703 28.969 1 98.69 427 ASP A O 1
ATOM 3225 N N . PHE A 1 428 ? -11.727 22.969 26.719 1 98.62 428 PHE A N 1
ATOM 3226 C CA . PHE A 1 428 ? -10.805 21.844 26.531 1 98.62 428 PHE A CA 1
ATOM 3227 C C . PHE A 1 428 ? -9.477 22.109 27.234 1 98.62 428 PHE A C 1
ATOM 3229 O O . PHE A 1 428 ? -8.992 21.25 27.969 1 98.62 428 PHE A O 1
ATOM 3236 N N . ALA A 1 429 ? -8.891 23.266 27.031 1 98.56 429 ALA A N 1
ATOM 3237 C CA . ALA A 1 429 ? -7.605 23.641 27.609 1 98.56 429 ALA A CA 1
ATOM 3238 C C . ALA A 1 429 ? -7.676 23.672 29.125 1 98.56 429 ALA A C 1
ATOM 3240 O O . ALA A 1 429 ? -6.691 23.375 29.812 1 98.56 429 ALA A O 1
ATOM 3241 N N . GLU A 1 430 ? -8.82 23.984 29.703 1 97.56 430 GLU A N 1
ATOM 3242 C CA . GLU A 1 430 ? -9.016 24.078 31.156 1 97.56 430 GLU A CA 1
ATOM 3243 C C . GLU A 1 430 ? -9.289 22.703 31.75 1 97.56 430 GLU A C 1
ATOM 3245 O O . GLU A 1 430 ? -9.297 22.547 32.969 1 97.56 430 GLU A O 1
ATOM 3250 N N . GLY A 1 431 ? -9.578 21.75 30.891 1 96.56 431 GLY A N 1
ATOM 3251 C CA . GLY A 1 431 ? -9.938 20.422 31.375 1 96.56 431 GLY A CA 1
ATOM 3252 C C . GLY A 1 431 ? -11.375 20.328 31.844 1 96.56 431 GLY A C 1
ATOM 3253 O O . GLY A 1 431 ? -11.727 19.438 32.625 1 96.56 431 GLY A O 1
ATOM 3254 N N . ASN A 1 432 ? -12.18 21.281 31.391 1 95.75 432 ASN A N 1
ATOM 3255 C CA . ASN A 1 432 ? -13.594 21.281 31.75 1 95.75 432 ASN A CA 1
ATOM 3256 C C . ASN A 1 432 ? -14.391 20.328 30.875 1 95.75 432 ASN A C 1
ATOM 3258 O O . ASN A 1 432 ? -15.289 20.75 30.141 1 95.75 432 ASN A O 1
ATOM 3262 N N . HIS A 1 433 ? -14.188 19.109 31.062 1 92.31 433 HIS A N 1
ATOM 3263 C CA . HIS A 1 433 ? -14.789 18.078 30.219 1 92.31 433 HIS A CA 1
ATOM 3264 C C . HIS A 1 433 ? -16.312 18.078 30.344 1 92.31 433 HIS A C 1
ATOM 3266 O O . HIS A 1 433 ? -17.016 17.719 29.406 1 92.31 433 HIS A O 1
ATOM 3272 N N . ASP A 1 434 ? -16.797 18.547 31.484 1 94.31 434 ASP A N 1
ATOM 3273 C CA . ASP A 1 434 ? -18.234 18.594 31.734 1 94.31 434 ASP A CA 1
ATOM 3274 C C . ASP A 1 434 ? -18.922 19.641 30.859 1 94.31 434 ASP A C 1
ATOM 3276 O O . ASP A 1 434 ? -20.125 19.594 30.641 1 94.31 434 ASP A O 1
ATOM 3280 N N . ARG A 1 435 ? -18.125 20.594 30.406 1 96.44 435 ARG A N 1
ATOM 3281 C CA . ARG A 1 435 ? -18.672 21.656 29.562 1 96.44 435 ARG A CA 1
ATOM 3282 C C . ARG A 1 435 ? -18.562 21.281 28.078 1 96.44 435 ARG A C 1
ATOM 3284 O O . ARG A 1 435 ? -19.016 22.031 27.219 1 96.44 435 ARG A O 1
ATOM 3291 N N . LEU A 1 436 ? -17.969 20.188 27.859 1 97.69 436 LEU A N 1
ATOM 3292 C CA . LEU A 1 436 ? -17.875 19.672 26.5 1 97.69 436 LEU A CA 1
ATOM 3293 C C . LEU A 1 436 ? -18.891 18.562 26.266 1 97.69 436 LEU A C 1
ATOM 3295 O O . LEU A 1 436 ? -19.75 18.312 27.125 1 97.69 436 LEU A O 1
ATOM 3299 N N . TRP A 1 437 ? -18.969 18.016 25.141 1 97.75 437 TRP A N 1
ATOM 3300 C CA . TRP A 1 437 ? -19.875 16.922 24.812 1 97.75 437 TRP A CA 1
ATOM 3301 C C . TRP A 1 437 ? -19.203 15.57 25.031 1 97.75 437 TRP A C 1
ATOM 3303 O O . TRP A 1 437 ? -18.031 15.508 25.422 1 97.75 437 TRP A O 1
ATOM 3313 N N . GLU A 1 438 ? -19.938 14.531 24.859 1 96.31 438 GLU A N 1
ATOM 3314 C CA . GLU A 1 438 ? -19.469 13.18 25.156 1 96.31 438 GLU A CA 1
ATOM 3315 C C . GLU A 1 438 ? -18.312 12.789 24.25 1 96.31 438 GLU A C 1
ATOM 3317 O O . GLU A 1 438 ? -18.25 13.211 23.094 1 96.31 438 GLU A O 1
ATOM 3322 N N . THR A 1 439 ? -17.391 11.977 24.812 1 97.75 439 THR A N 1
ATOM 3323 C CA . THR A 1 439 ? -16.266 11.453 24.047 1 97.75 439 THR A CA 1
ATOM 3324 C C . THR A 1 439 ? -16.734 10.367 23.078 1 97.75 439 THR A C 1
ATOM 3326 O O . THR A 1 439 ? -17.797 9.773 23.266 1 97.75 439 THR A O 1
ATOM 3329 N N . VAL A 1 440 ? -15.922 10.188 22.062 1 98.56 440 VAL A N 1
ATOM 3330 C CA . VAL A 1 440 ? -16.125 9.094 21.109 1 98.56 440 VAL A CA 1
ATOM 3331 C C . VAL A 1 440 ? -15.953 7.758 21.828 1 98.56 440 VAL A C 1
ATOM 3333 O O . VAL A 1 440 ? -15.055 7.598 22.656 1 98.56 440 VAL A O 1
ATOM 3336 N N . LYS A 1 441 ? -16.812 6.812 21.625 1 97.25 441 LYS A N 1
ATOM 3337 C CA . LYS A 1 441 ? -16.734 5.434 22.094 1 97.25 441 LYS A CA 1
ATOM 3338 C C . LYS A 1 441 ? -16.828 4.453 20.922 1 97.25 441 LYS A C 1
ATOM 3340 O O . LYS A 1 441 ? -16.047 4.535 19.969 1 97.25 441 LYS A O 1
ATOM 3345 N N . LYS A 1 442 ? -17.812 3.662 20.859 1 94.94 442 LYS A N 1
ATOM 3346 C CA . LYS A 1 442 ? -17.984 2.73 19.734 1 94.94 442 LYS A CA 1
ATOM 3347 C C . LYS A 1 442 ? -18.453 3.455 18.484 1 94.94 442 LYS A C 1
ATOM 3349 O O . LYS A 1 442 ? -18.141 3.045 17.375 1 94.94 442 LYS A O 1
ATOM 3354 N N . ASP A 1 443 ? -19.219 4.562 18.766 1 96.25 443 ASP A N 1
ATOM 3355 C CA . ASP A 1 443 ? -19.672 5.402 17.672 1 96.25 443 ASP A CA 1
ATOM 3356 C C . ASP A 1 443 ? -18.859 6.699 17.594 1 96.25 443 ASP A C 1
ATOM 3358 O O . ASP A 1 443 ? -18.359 7.18 18.609 1 96.25 443 ASP A O 1
ATOM 3362 N N . PRO A 1 444 ? -18.75 7.195 16.359 1 98.25 444 PRO A N 1
ATOM 3363 C CA . PRO A 1 444 ? -18.031 8.469 16.219 1 98.25 444 PRO A CA 1
ATOM 3364 C C . PRO A 1 444 ? -18.891 9.672 16.594 1 98.25 444 PRO A C 1
ATOM 3366 O O . PRO A 1 444 ? -19.188 10.516 15.742 1 98.25 444 PRO A O 1
ATOM 3369 N N . THR A 1 445 ? -19.203 9.805 17.812 1 97.75 445 THR A N 1
ATOM 3370 C CA . THR A 1 445 ? -20.047 10.906 18.297 1 97.75 445 THR A CA 1
ATOM 3371 C C . THR A 1 445 ? -19.406 12.25 17.969 1 97.75 445 THR A C 1
ATOM 3373 O O . THR A 1 445 ? -18.266 12.516 18.328 1 97.75 445 TH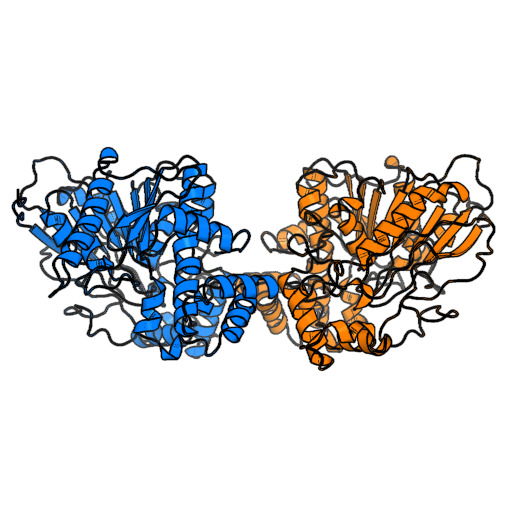R A O 1
ATOM 3376 N N . SER A 1 446 ? -20.172 13.062 17.281 1 98.44 446 SER A N 1
ATOM 3377 C CA . SER A 1 446 ? -19.688 14.367 16.844 1 98.44 446 SER A CA 1
ATOM 3378 C C . SER A 1 446 ? -20.656 15.477 17.25 1 98.44 446 SER A C 1
ATOM 3380 O O . SER A 1 446 ? -21.859 15.352 17.047 1 98.44 446 SER A O 1
ATOM 3382 N N . LYS A 1 447 ? -20.141 16.5 17.906 1 98.62 447 LYS A N 1
ATOM 3383 C CA . LYS A 1 447 ? -20.922 17.703 18.188 1 98.62 447 LYS A CA 1
ATOM 3384 C C . LYS A 1 447 ? -20.969 18.625 16.969 1 98.62 447 LYS A C 1
ATOM 3386 O O . LYS A 1 447 ? -19.984 18.781 16.266 1 98.62 447 LYS A O 1
ATOM 3391 N N . GLY A 1 448 ? -22.188 19.125 16.688 1 98.19 448 GLY A N 1
ATOM 3392 C CA . GLY A 1 448 ? -22.328 20.078 15.602 1 98.19 448 GLY A CA 1
ATOM 3393 C C . GLY A 1 448 ? -22.562 21.5 16.094 1 98.19 448 GLY A C 1
ATOM 3394 O O . GLY A 1 448 ? -23.203 21.719 17.109 1 98.19 448 GLY A O 1
ATOM 3395 N N . VAL A 1 449 ? -22.016 22.453 15.383 1 98.06 449 VAL A N 1
ATOM 3396 C CA . VAL A 1 449 ? -22.328 23.859 15.578 1 98.06 449 VAL A CA 1
ATOM 3397 C C . VAL A 1 449 ? -22.641 24.516 14.227 1 98.06 449 VAL A C 1
ATOM 3399 O O . VAL A 1 449 ? -22.094 24.109 13.195 1 98.06 449 VAL A O 1
ATOM 3402 N N . GLY A 1 450 ? -23.438 25.5 14.188 1 97.5 450 GLY A N 1
ATOM 3403 C CA . GLY A 1 450 ? -23.891 26.109 12.953 1 97.5 450 GLY A CA 1
ATOM 3404 C C . GLY A 1 450 ? -25.172 25.484 12.414 1 97.5 450 GLY A C 1
ATOM 3405 O O . GLY A 1 450 ? -25.875 24.781 13.141 1 97.5 450 GLY A O 1
ATOM 3406 N N . GLU A 1 451 ? -25.484 25.812 11.18 1 97.12 451 GLU A N 1
ATOM 3407 C CA . GLU A 1 451 ? -26.719 25.359 10.562 1 97.12 451 GLU A CA 1
ATOM 3408 C C . GLU A 1 451 ? -26.484 24.125 9.695 1 97.12 451 GLU A C 1
ATOM 3410 O O . GLU A 1 451 ? -26.641 24.172 8.477 1 97.12 451 GLU A O 1
ATOM 3415 N N . LEU A 1 452 ? -26.234 23.031 10.336 1 97.19 452 LEU A N 1
ATOM 3416 C CA . LEU A 1 452 ? -25.969 21.781 9.633 1 97.19 452 LEU A CA 1
ATOM 3417 C C . LEU A 1 452 ? -27.266 21.188 9.078 1 97.19 452 LEU A C 1
ATOM 3419 O O . LEU A 1 452 ? -28.312 21.25 9.719 1 97.19 452 LEU A O 1
ATOM 3423 N N . THR A 1 453 ? -27.188 20.656 7.918 1 94 453 THR A N 1
ATOM 3424 C CA . THR A 1 453 ? -28.359 20.047 7.281 1 94 453 THR A CA 1
ATOM 3425 C C . THR A 1 453 ? -28.438 18.562 7.609 1 94 453 THR A C 1
ATOM 3427 O O . THR A 1 453 ? -29.281 17.844 7.055 1 94 453 THR A O 1
ATOM 3430 N N . TYR A 1 454 ? -27.578 18.078 8.375 1 96.12 454 TYR A N 1
ATOM 3431 C CA . TYR A 1 454 ? -27.516 16.672 8.789 1 96.12 454 TYR A CA 1
ATOM 3432 C C . TYR A 1 454 ? -27.094 16.547 10.25 1 96.12 454 TYR A C 1
ATOM 3434 O O . TYR A 1 454 ? -26.641 17.531 10.852 1 96.12 454 TYR A O 1
ATOM 3442 N N . GLU A 1 455 ? -27.391 15.422 10.859 1 97.62 455 GLU A N 1
ATOM 3443 C CA . GLU A 1 455 ? -26.875 15.109 12.188 1 97.62 455 GLU A CA 1
ATOM 3444 C C . GLU A 1 455 ? -25.422 14.633 12.117 1 97.62 455 GLU A C 1
ATOM 3446 O O . GLU A 1 455 ? -25.125 13.68 11.406 1 97.62 455 GLU A O 1
ATOM 3451 N N . PRO A 1 456 ? -24.484 15.305 12.805 1 97.81 456 PRO A N 1
ATOM 3452 C CA . PRO A 1 456 ? -23.047 15.078 12.609 1 97.81 456 PRO A CA 1
ATOM 3453 C C . PRO A 1 456 ? -22.641 13.633 12.898 1 97.81 456 PRO A C 1
ATOM 3455 O O . PRO A 1 456 ? -21.844 13.055 12.156 1 97.81 456 PRO A O 1
ATOM 3458 N N . THR A 1 457 ? -23.125 13.039 13.984 1 98.31 457 THR A N 1
ATOM 3459 C CA . THR A 1 457 ? -22.781 11.664 14.312 1 98.31 457 THR A CA 1
ATOM 3460 C C . THR A 1 457 ? -23.25 10.711 13.219 1 98.31 457 THR A C 1
ATOM 3462 O O . THR A 1 457 ? -22.516 9.828 12.789 1 98.31 457 THR A O 1
ATOM 3465 N N . ALA A 1 458 ? -24.484 10.914 12.758 1 98.12 458 ALA A N 1
ATOM 3466 C CA . ALA A 1 458 ? -25.047 10.094 11.688 1 98.12 458 ALA A CA 1
ATOM 3467 C C . ALA A 1 458 ? -24.219 10.227 10.406 1 98.12 458 ALA A C 1
ATOM 3469 O O . ALA A 1 458 ? -24.016 9.25 9.688 1 98.12 458 ALA A O 1
ATOM 3470 N N . ARG A 1 459 ? -23.828 11.469 10.164 1 97.75 459 ARG A N 1
ATOM 3471 C CA . ARG A 1 459 ? -23 11.711 8.984 1 97.75 459 ARG A CA 1
ATOM 3472 C C . ARG A 1 459 ? -21.672 10.984 9.086 1 97.75 459 ARG A C 1
ATOM 3474 O O . ARG A 1 459 ? -21.219 10.359 8.117 1 97.75 459 ARG A O 1
ATOM 3481 N N . ALA A 1 460 ? -21.016 11.055 10.211 1 98.38 460 ALA A N 1
ATOM 3482 C CA . ALA A 1 460 ? -19.75 10.367 10.414 1 98.38 460 ALA A CA 1
ATOM 3483 C C . ALA A 1 460 ? -19.906 8.859 10.242 1 98.38 460 ALA A C 1
ATOM 3485 O O . ALA A 1 460 ? -19.062 8.203 9.625 1 98.38 460 ALA A O 1
ATOM 3486 N N . ILE A 1 461 ? -20.969 8.266 10.781 1 98.5 461 ILE A N 1
ATOM 3487 C CA . ILE A 1 461 ? -21.25 6.84 10.648 1 98.5 461 ILE A CA 1
ATOM 3488 C C . ILE A 1 461 ? -21.406 6.48 9.172 1 98.5 461 ILE A C 1
ATOM 3490 O O . ILE A 1 461 ? -20.844 5.5 8.703 1 98.5 461 ILE A O 1
ATOM 3494 N N . LYS A 1 462 ? -22.188 7.336 8.477 1 98.31 462 LYS A N 1
ATOM 3495 C CA . LYS A 1 462 ? -22.422 7.094 7.055 1 98.31 462 LYS A CA 1
ATOM 3496 C C . LYS A 1 462 ? -21.125 7.141 6.258 1 98.31 462 LYS A C 1
ATOM 3498 O O . LYS A 1 462 ? -20.922 6.332 5.355 1 98.31 462 LYS A O 1
ATOM 3503 N N . VAL A 1 463 ? -20.281 8.078 6.547 1 98.5 463 VAL A N 1
ATOM 3504 C CA . VAL A 1 463 ? -19 8.219 5.859 1 98.5 463 VAL A CA 1
ATOM 3505 C C . VAL A 1 463 ? -18.156 6.977 6.094 1 98.5 463 VAL A C 1
ATOM 3507 O O . VAL A 1 463 ? -17.547 6.445 5.16 1 98.5 463 VAL A O 1
ATOM 3510 N N . LEU A 1 464 ? -18.078 6.48 7.336 1 98.25 464 LEU A N 1
ATOM 3511 C CA . LEU A 1 464 ? -17.344 5.266 7.656 1 98.25 464 LEU A CA 1
ATOM 3512 C C . LEU A 1 464 ? -17.875 4.078 6.863 1 98.25 464 LEU A C 1
ATOM 3514 O O . LEU A 1 464 ? -17.109 3.238 6.395 1 98.25 464 LEU A O 1
ATOM 3518 N N . GLU A 1 465 ? -19.172 4.047 6.684 1 98.06 465 GLU A N 1
ATOM 3519 C CA . GLU A 1 465 ? -19.797 2.969 5.918 1 98.06 465 GLU A CA 1
ATOM 3520 C C . GLU A 1 465 ? -19.422 3.066 4.438 1 98.06 465 GLU A C 1
ATOM 3522 O O . GLU A 1 465 ? -19.094 2.061 3.811 1 98.06 465 GLU A O 1
ATOM 3527 N N . ILE A 1 466 ? -19.516 4.277 3.887 1 98.06 466 ILE A N 1
ATOM 3528 C CA . ILE A 1 466 ? -19.234 4.512 2.475 1 98.06 466 ILE A CA 1
ATOM 3529 C C . ILE A 1 466 ? -17.812 4.074 2.154 1 98.06 466 ILE A C 1
ATOM 3531 O O . ILE A 1 466 ? -17.562 3.455 1.115 1 98.06 466 ILE A O 1
ATOM 3535 N N . PHE A 1 467 ? -16.906 4.324 3.062 1 97.5 467 PHE A N 1
ATOM 3536 C CA . PHE A 1 467 ? -15.5 4.09 2.768 1 97.5 467 PHE A CA 1
ATOM 3537 C C . PHE A 1 467 ? -14.969 2.891 3.547 1 97.5 467 PHE A C 1
ATOM 3539 O O . PHE A 1 467 ? -13.773 2.811 3.842 1 97.5 467 PHE A O 1
ATOM 3546 N N . GLU A 1 468 ? -15.812 2.029 3.959 1 95.44 468 GLU A N 1
ATOM 3547 C CA . GLU A 1 468 ? -15.391 0.812 4.641 1 95.44 468 GLU A CA 1
ATOM 3548 C C . GLU A 1 468 ? -14.336 0.062 3.834 1 95.44 468 GLU A C 1
ATOM 3550 O O . GLU A 1 468 ? -14.492 -0.134 2.627 1 95.44 468 GLU A O 1
ATOM 3555 N N . HIS A 1 469 ? -13.172 -0.236 4.379 1 90.5 469 HIS A N 1
ATOM 3556 C CA . HIS A 1 469 ? -12.07 -1.021 3.836 1 90.5 469 HIS A CA 1
ATOM 3557 C C . HIS A 1 469 ? -11.281 -0.221 2.803 1 90.5 469 HIS A C 1
ATOM 3559 O O . HIS A 1 469 ? -10.438 -0.774 2.098 1 90.5 469 HIS A O 1
ATOM 3565 N N . VAL A 1 470 ? -11.641 1.058 2.633 1 93.69 470 VAL A N 1
ATOM 3566 C CA . VAL A 1 470 ? -10.828 1.927 1.792 1 93.69 470 VAL A CA 1
ATOM 3567 C C . VAL A 1 470 ? -9.648 2.467 2.598 1 93.69 470 VAL A C 1
ATOM 3569 O O . VAL A 1 470 ? -9.836 3.045 3.67 1 93.69 470 VAL A O 1
ATOM 3572 N N . VAL A 1 471 ? -8.453 2.23 2.111 1 87 471 VAL A N 1
ATOM 3573 C CA . VAL A 1 471 ? -7.25 2.674 2.801 1 87 471 VAL A CA 1
ATOM 3574 C C . VAL A 1 471 ? -7.086 4.184 2.641 1 87 471 VAL A C 1
ATOM 3576 O O . VAL A 1 471 ? -7.281 4.723 1.548 1 87 471 VAL A O 1
ATOM 3579 N N . ARG A 1 472 ? -6.844 4.762 3.719 1 85.5 472 ARG A N 1
ATOM 3580 C CA . ARG A 1 472 ? -6.574 6.195 3.746 1 85.5 472 ARG A CA 1
ATOM 3581 C C . ARG A 1 472 ? -5.398 6.516 4.664 1 85.5 472 ARG A C 1
ATOM 3583 O O . ARG A 1 472 ? -5.391 6.125 5.832 1 85.5 472 ARG A O 1
ATOM 3590 N N . THR A 1 473 ? -4.277 7.059 4.078 1 75.81 473 THR A N 1
ATOM 3591 C CA . THR A 1 473 ? -3.09 7.398 4.852 1 75.81 473 THR A CA 1
ATOM 3592 C C . THR A 1 473 ? -3.055 8.898 5.156 1 75.81 473 THR A C 1
ATOM 3594 O O . THR A 1 473 ? -3.59 9.703 4.395 1 75.81 473 THR A O 1
ATOM 3597 N N . MET B 1 1 ? 20.531 -50.406 -4.379 1 29.53 1 MET B N 1
ATOM 3598 C CA . MET B 1 1 ? 19.516 -51.281 -4.93 1 29.53 1 MET B CA 1
ATOM 3599 C C . MET B 1 1 ? 18.609 -50.531 -5.898 1 29.53 1 MET B C 1
ATOM 3601 O O . MET B 1 1 ? 17.984 -49.531 -5.527 1 29.53 1 MET B O 1
ATOM 3605 N N . SER B 1 2 ? 19.031 -50.531 -7.09 1 38.38 2 SER B N 1
ATOM 3606 C CA . SER B 1 2 ? 18.25 -49.969 -8.18 1 38.38 2 SER B CA 1
ATOM 3607 C C . SER B 1 2 ? 16.766 -50.312 -8.023 1 38.38 2 SER B C 1
ATOM 3609 O O . SER B 1 2 ? 16.375 -51.469 -8.016 1 38.38 2 SER B O 1
ATOM 3611 N N . ALA B 1 3 ? 16.062 -49.688 -7.137 1 47.44 3 ALA B N 1
ATOM 3612 C CA . ALA B 1 3 ? 14.641 -50 -6.941 1 47.44 3 ALA B CA 1
ATOM 3613 C C . ALA B 1 3 ? 13.961 -50.312 -8.273 1 47.44 3 ALA B C 1
ATOM 3615 O O . ALA B 1 3 ? 14.18 -49.656 -9.273 1 47.44 3 ALA B O 1
ATOM 3616 N N . ALA B 1 4 ? 13.477 -51.469 -8.547 1 51.47 4 ALA B N 1
ATOM 3617 C CA . ALA B 1 4 ? 12.805 -52.031 -9.711 1 51.47 4 ALA B CA 1
ATOM 3618 C C . ALA B 1 4 ? 11.734 -51.094 -10.25 1 51.47 4 ALA B C 1
ATOM 3620 O O . ALA B 1 4 ? 10.906 -50.594 -9.484 1 51.47 4 ALA B O 1
ATOM 3621 N N . ILE B 1 5 ? 12 -50.312 -11.391 1 63.09 5 ILE B N 1
ATOM 3622 C CA . ILE B 1 5 ? 11.023 -49.5 -12.125 1 63.09 5 ILE B CA 1
ATOM 3623 C C . ILE B 1 5 ? 9.727 -50.312 -12.273 1 63.09 5 ILE B C 1
ATOM 3625 O O . ILE B 1 5 ? 9.742 -51.469 -12.703 1 63.09 5 ILE B O 1
ATOM 3629 N N . GLN B 1 6 ? 8.742 -49.875 -11.383 1 73 6 GLN B N 1
ATOM 3630 C CA . GLN B 1 6 ? 7.434 -50.531 -11.453 1 73 6 GLN B CA 1
ATOM 3631 C C . GLN B 1 6 ? 6.699 -50.156 -12.734 1 73 6 GLN B C 1
ATOM 3633 O O . GLN B 1 6 ? 6.902 -49.062 -13.281 1 73 6 GLN B O 1
ATOM 3638 N N . THR B 1 7 ? 6.012 -51.062 -13.266 1 88.06 7 THR B N 1
ATOM 3639 C CA . THR B 1 7 ? 5.062 -50.781 -14.328 1 88.06 7 THR B CA 1
ATOM 3640 C C . THR B 1 7 ? 3.992 -49.781 -13.844 1 88.06 7 THR B C 1
ATOM 3642 O O . THR B 1 7 ? 3.654 -49.781 -12.656 1 88.06 7 THR B O 1
ATOM 3645 N N . VAL B 1 8 ? 3.666 -48.812 -14.648 1 95 8 VAL B N 1
ATOM 3646 C CA . VAL B 1 8 ? 2.723 -47.75 -14.297 1 95 8 VAL B CA 1
ATOM 3647 C C . VAL B 1 8 ? 1.435 -47.938 -15.102 1 95 8 VAL B C 1
ATOM 3649 O O . VAL B 1 8 ? 1.478 -48.219 -16.297 1 95 8 VAL B O 1
ATOM 3652 N N . ARG B 1 9 ? 0.288 -47.844 -14.43 1 95.25 9 ARG B N 1
ATOM 3653 C CA . ARG B 1 9 ? -1.011 -47.688 -15.078 1 95.25 9 ARG B CA 1
ATOM 3654 C C . ARG B 1 9 ? -1.376 -46.219 -15.25 1 95.25 9 ARG B C 1
ATOM 3656 O O . ARG B 1 9 ? -1.129 -45.406 -14.359 1 95.25 9 ARG B O 1
ATOM 3663 N N . SER B 1 10 ? -1.951 -45.938 -16.406 1 96.31 10 SER B N 1
ATOM 3664 C CA . SER B 1 10 ? -2.311 -44.562 -16.703 1 96.31 10 SER B CA 1
ATOM 3665 C C . SER B 1 10 ? -3.779 -44.438 -17.094 1 96.31 10 SER B C 1
ATOM 3667 O O . SER B 1 10 ? -4.309 -45.312 -17.797 1 96.31 10 SER B O 1
ATOM 3669 N N . TRP B 1 11 ? -4.461 -43.562 -16.547 1 97.62 11 TRP B N 1
ATOM 3670 C CA . TRP B 1 11 ? -5.766 -43.062 -16.984 1 97.62 11 TRP B CA 1
ATOM 3671 C C . TRP B 1 11 ? -5.688 -41.625 -17.438 1 97.62 11 TRP B C 1
ATOM 3673 O O . TRP B 1 11 ? -5.441 -40.719 -16.625 1 97.62 11 TRP B O 1
ATOM 3683 N N . LEU B 1 12 ? -5.879 -41.375 -18.719 1 97.38 12 LEU B N 1
ATOM 3684 C CA . LEU B 1 12 ? -5.574 -40.094 -19.328 1 97.38 12 LEU B CA 1
ATOM 3685 C C . LEU B 1 12 ? -6.855 -39.375 -19.75 1 97.38 12 LEU B C 1
ATOM 3687 O O . LEU B 1 12 ? -7.797 -40.031 -20.234 1 97.38 12 LEU B O 1
ATOM 3691 N N . GLY B 1 13 ? -6.852 -38 -19.531 1 97.25 13 GLY B N 1
ATOM 3692 C CA . GLY B 1 13 ? -7.906 -37.156 -20.062 1 97.25 13 GLY B CA 1
ATOM 3693 C C . GLY B 1 13 ? -9.234 -37.344 -19.359 1 97.25 13 GLY B C 1
ATOM 3694 O O . GLY B 1 13 ? -10.297 -37.25 -19.984 1 97.25 13 GLY B O 1
ATOM 3695 N N . ILE B 1 14 ? -9.211 -37.688 -18.094 1 98.25 14 ILE B N 1
ATOM 3696 C CA . ILE B 1 14 ? -10.445 -37.906 -17.344 1 98.25 14 ILE B CA 1
ATOM 3697 C C . ILE B 1 14 ? -11.141 -36.562 -17.125 1 98.25 14 ILE B C 1
ATOM 3699 O O . ILE B 1 14 ? -10.602 -35.688 -16.453 1 98.25 14 ILE B O 1
ATOM 3703 N N . PRO B 1 15 ? -12.359 -36.375 -17.656 1 97.81 15 PRO B N 1
ATOM 3704 C CA . PRO B 1 15 ? -13.07 -35.156 -17.328 1 97.81 15 PRO B CA 1
ATOM 3705 C C . PRO B 1 15 ? -13.477 -35.094 -15.859 1 97.81 15 PRO B C 1
ATOM 3707 O O . PRO B 1 15 ? -14.195 -35.969 -15.375 1 97.81 15 PRO B O 1
ATOM 3710 N N . TYR B 1 16 ? -12.953 -34.125 -15.141 1 98.44 16 TYR B N 1
ATOM 3711 C CA . TYR B 1 16 ? -13.328 -34 -13.734 1 98.44 16 TYR B CA 1
ATOM 3712 C C . TYR B 1 16 ? -14.43 -32.969 -13.547 1 98.44 16 TYR B C 1
ATOM 3714 O O . TYR B 1 16 ? -15.125 -32.969 -12.531 1 98.44 16 TYR B O 1
ATOM 3722 N N . ALA B 1 17 ? -14.578 -32.031 -14.492 1 98.62 17 ALA B N 1
ATOM 3723 C CA . ALA B 1 17 ? -15.57 -30.953 -14.414 1 98.62 17 ALA B CA 1
ATOM 3724 C C . ALA B 1 17 ? -15.938 -30.438 -15.797 1 98.62 17 ALA B C 1
ATOM 3726 O O . ALA B 1 17 ? -15.297 -30.797 -16.797 1 98.62 17 ALA B O 1
ATOM 3727 N N . THR B 1 18 ? -16.984 -29.734 -15.875 1 97.88 18 THR B N 1
ATOM 3728 C CA . THR B 1 18 ? -17.344 -28.922 -17.047 1 97.88 18 THR B CA 1
ATOM 3729 C C . THR B 1 18 ? -17.734 -27.516 -16.625 1 97.88 18 THR B C 1
ATOM 3731 O O . THR B 1 18 ? -18 -27.266 -15.445 1 97.88 18 THR B O 1
ATOM 3734 N N . ALA B 1 19 ? -17.578 -26.625 -17.547 1 97.31 19 ALA B N 1
ATOM 3735 C CA . ALA B 1 19 ? -17.953 -25.234 -17.266 1 97.31 19 ALA B CA 1
ATOM 3736 C C . ALA B 1 19 ? -18.312 -24.5 -18.547 1 97.31 19 ALA B C 1
ATOM 3738 O O . ALA B 1 19 ? -17.672 -24.688 -19.578 1 97.31 19 ALA B O 1
ATOM 3739 N N . GLN B 1 20 ? -19.375 -23.719 -18.422 1 96.5 20 GLN B N 1
ATOM 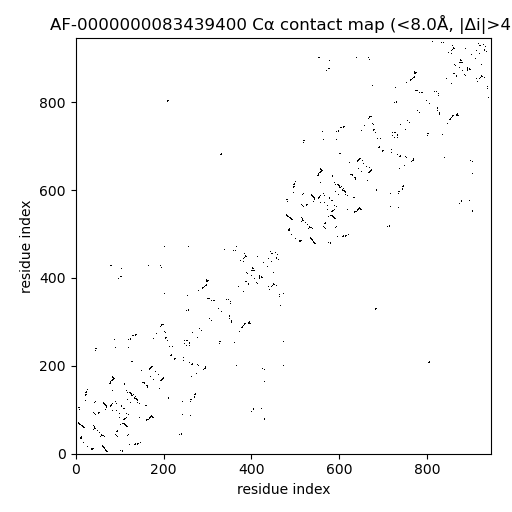3740 C CA . GLN B 1 20 ? -19.609 -22.719 -19.469 1 96.5 20 GLN B CA 1
ATOM 3741 C C . GLN B 1 20 ? -18.594 -21.578 -19.375 1 96.5 20 GLN B C 1
ATOM 3743 O O . GLN B 1 20 ? -17.984 -21.375 -18.328 1 96.5 20 GLN B O 1
ATOM 3748 N N . ARG B 1 21 ? -18.391 -20.922 -20.531 1 97.62 21 ARG B N 1
ATOM 3749 C CA . ARG B 1 21 ? -17.469 -19.797 -20.562 1 97.62 21 ARG B CA 1
ATOM 3750 C C . ARG B 1 21 ? -17.797 -18.797 -19.453 1 97.62 21 ARG B C 1
ATOM 3752 O O . ARG B 1 21 ? -18.938 -18.344 -19.328 1 97.62 21 ARG B O 1
ATOM 3759 N N . PHE B 1 22 ? -16.844 -18.516 -18.562 1 98.12 22 PHE B N 1
ATOM 3760 C CA . PHE B 1 22 ? -16.844 -17.531 -17.5 1 98.12 22 PHE B CA 1
ATOM 3761 C C . PHE B 1 22 ? -17.781 -17.953 -16.375 1 98.12 22 PHE B C 1
ATOM 3763 O O . PHE B 1 22 ? -18.297 -17.109 -15.641 1 98.12 22 PHE B O 1
ATOM 3770 N N . GLN B 1 23 ? -18.031 -19.266 -16.266 1 97.31 23 GLN B N 1
ATOM 3771 C CA . GLN B 1 23 ? -18.859 -19.781 -15.188 1 97.31 23 GLN B CA 1
ATOM 3772 C C . GLN B 1 23 ? -18.078 -20.734 -14.289 1 97.31 23 GLN B C 1
ATOM 3774 O O . GLN B 1 23 ? -17.016 -21.219 -14.68 1 97.31 23 GLN B O 1
ATOM 3779 N N . ARG B 1 24 ? -18.594 -20.969 -13.094 1 98 24 ARG B N 1
ATOM 3780 C CA . ARG B 1 24 ? -17.969 -21.906 -12.156 1 98 24 ARG B CA 1
ATOM 3781 C C . ARG B 1 24 ? -17.938 -23.312 -12.727 1 98 24 ARG B C 1
ATOM 3783 O O . ARG B 1 24 ? -18.828 -23.703 -13.477 1 98 24 ARG B O 1
ATOM 3790 N N . PRO B 1 25 ? -16.875 -24 -12.391 1 98.5 25 PRO B N 1
ATOM 3791 C CA . PRO B 1 25 ? -16.844 -25.406 -12.805 1 98.5 25 PRO B CA 1
ATOM 3792 C C . PRO B 1 25 ? -17.844 -26.266 -12.031 1 98.5 25 PRO B C 1
ATOM 3794 O O . PRO B 1 25 ? -18.094 -26 -10.852 1 98.5 25 PRO B O 1
ATOM 3797 N N . ARG B 1 26 ? -18.391 -27.188 -12.664 1 98.12 26 ARG B N 1
ATOM 3798 C CA . ARG B 1 26 ? -19.266 -28.188 -12.055 1 98.12 26 ARG B CA 1
ATOM 3799 C C . ARG B 1 26 ? -18.609 -29.562 -12.086 1 98.12 26 ARG B C 1
ATOM 3801 O O . ARG B 1 26 ? -18.219 -30.047 -13.148 1 98.12 26 ARG B O 1
ATOM 3808 N N . LEU B 1 27 ? -18.531 -30.141 -10.969 1 98.56 27 LEU B N 1
ATOM 3809 C CA . LEU B 1 27 ? -17.938 -31.469 -10.82 1 98.56 27 LEU B CA 1
ATOM 3810 C C . LEU B 1 27 ? -18.719 -32.5 -11.641 1 98.56 27 LEU B C 1
ATOM 3812 O O . LEU B 1 27 ? -19.953 -32.5 -11.641 1 98.56 27 LEU B O 1
ATOM 3816 N N . LEU B 1 28 ? -18 -33.312 -12.398 1 97.94 28 LEU B N 1
ATOM 3817 C CA . LEU B 1 28 ? -18.609 -34.375 -13.18 1 97.94 28 LEU B CA 1
ATOM 3818 C C . LEU B 1 28 ? -18.484 -35.719 -12.453 1 97.94 28 LEU B C 1
ATOM 3820 O O . LEU B 1 28 ? -17.5 -35.969 -11.773 1 97.94 28 LEU B O 1
ATOM 3824 N N . PRO B 1 29 ? -19.5 -36.5 -12.602 1 96 29 PRO B N 1
ATOM 3825 C CA . PRO B 1 29 ? -19.328 -37.875 -12.094 1 96 29 PRO B CA 1
ATOM 3826 C C . PRO B 1 29 ? -18.25 -38.656 -12.836 1 96 29 PRO B C 1
ATOM 3828 O O . PRO B 1 29 ? -18.047 -38.438 -14.031 1 96 29 PRO B O 1
ATOM 3831 N N . PHE B 1 30 ? -17.625 -39.531 -12.125 1 95.88 30 PHE B N 1
ATOM 3832 C CA . PHE B 1 30 ? -16.594 -40.375 -12.711 1 95.88 30 PHE B CA 1
ATOM 3833 C C . PHE B 1 30 ? -17.156 -41.75 -13.086 1 95.88 30 PHE B C 1
ATOM 3835 O O . PHE B 1 30 ? -17.781 -42.406 -12.25 1 95.88 30 PHE B O 1
ATOM 3842 N N . ASP B 1 31 ? -17.078 -42.094 -14.336 1 92.81 31 ASP B N 1
ATOM 3843 C CA . ASP B 1 31 ? -17.438 -43.406 -14.789 1 92.81 31 ASP B CA 1
ATOM 3844 C C . ASP B 1 31 ? -16.203 -44.281 -15.008 1 92.81 31 ASP B C 1
ATOM 3846 O O . ASP B 1 31 ? -15.523 -44.156 -16.031 1 92.81 31 ASP B O 1
ATOM 3850 N N . ARG B 1 32 ? -15.977 -45.219 -14.164 1 88.06 32 ARG B N 1
ATOM 3851 C CA . ARG B 1 32 ? -14.766 -46.031 -14.164 1 88.06 32 ARG B CA 1
ATOM 3852 C C . ARG B 1 32 ? -14.742 -47 -15.336 1 88.06 32 ARG B C 1
ATOM 3854 O O . ARG B 1 32 ? -13.711 -47.594 -15.641 1 88.06 32 ARG B O 1
ATOM 3861 N N . ASN B 1 33 ? -15.867 -47.094 -16.047 1 90 33 ASN B N 1
ATOM 3862 C CA . ASN B 1 33 ? -15.961 -48.062 -17.125 1 90 33 ASN B CA 1
ATOM 3863 C C . ASN B 1 33 ? -15.531 -47.469 -18.469 1 90 33 ASN B C 1
ATOM 3865 O O . ASN B 1 33 ? -15.375 -48.219 -19.438 1 90 33 ASN B O 1
ATOM 3869 N N . LEU B 1 34 ? -15.32 -46.25 -18.469 1 91.38 34 LEU B N 1
ATOM 3870 C CA . LEU B 1 34 ? -14.883 -45.594 -19.719 1 91.38 34 LEU B CA 1
ATOM 3871 C C . LEU B 1 34 ? -13.383 -45.812 -19.922 1 91.38 34 LEU B C 1
ATOM 3873 O O . LEU B 1 34 ? -12.648 -46.031 -18.969 1 91.38 34 LEU B O 1
ATOM 3877 N N . SER B 1 35 ? -13.016 -45.781 -21.234 1 91.5 35 SER B N 1
ATOM 3878 C CA . SER B 1 35 ? -11.594 -45.875 -21.578 1 91.5 35 SER B CA 1
ATOM 3879 C C . SER B 1 35 ? -10.914 -44.531 -21.453 1 91.5 35 SER B C 1
ATOM 3881 O O . SER B 1 35 ? -11.438 -43.531 -21.922 1 91.5 35 SER B O 1
ATOM 3883 N N . PHE B 1 36 ? -9.844 -44.531 -20.734 1 94.88 36 PHE B N 1
ATOM 3884 C CA . PHE B 1 36 ? -9.047 -43.312 -20.547 1 94.88 36 PHE B CA 1
ATOM 3885 C C . PHE B 1 36 ? -7.617 -43.531 -21.031 1 94.88 36 PHE B C 1
ATOM 3887 O O . PHE B 1 36 ? -6.668 -43.375 -20.25 1 94.88 36 PHE B O 1
ATOM 3894 N N . ASP B 1 37 ? -7.5 -43.719 -22.375 1 94.38 37 ASP B N 1
ATOM 3895 C CA . ASP B 1 37 ? -6.211 -44.125 -22.922 1 94.38 37 ASP B CA 1
ATOM 3896 C C . ASP B 1 37 ? -5.625 -43 -23.797 1 94.38 37 ASP B C 1
ATOM 3898 O O . ASP B 1 37 ? -4.621 -43.219 -24.484 1 94.38 37 ASP B O 1
ATOM 3902 N N . HIS B 1 38 ? -6.305 -41.875 -23.812 1 94.31 38 HIS B N 1
ATOM 3903 C CA . HIS B 1 38 ? -5.781 -40.75 -24.578 1 94.31 38 HIS B CA 1
ATOM 3904 C C . HIS B 1 38 ? -5.836 -39.469 -23.75 1 94.31 38 HIS B C 1
ATOM 3906 O O . HIS B 1 38 ? -6.766 -39.25 -22.969 1 94.31 38 HIS B O 1
ATOM 3912 N N . LEU B 1 39 ? -4.832 -38.656 -24.016 1 95.75 39 LEU B N 1
ATOM 3913 C CA . LEU B 1 39 ? -4.797 -37.344 -23.375 1 95.75 39 LEU B CA 1
ATOM 3914 C C . LEU B 1 39 ? -5.988 -36.5 -23.797 1 95.75 39 LEU B C 1
ATOM 3916 O O . LEU B 1 39 ? -6.453 -36.594 -24.938 1 95.75 39 LEU B O 1
ATOM 3920 N N . GLY B 1 40 ? -6.527 -35.688 -22.859 1 96.06 40 GLY B N 1
ATOM 3921 C CA . GLY B 1 40 ? -7.598 -34.75 -23.172 1 96.06 40 GLY B CA 1
ATOM 3922 C C . GLY B 1 40 ? -7.105 -33.469 -23.812 1 96.06 40 GLY B C 1
ATOM 3923 O O . GLY B 1 40 ? -5.898 -33.281 -24 1 96.06 40 GLY B O 1
ATOM 3924 N N . PRO B 1 41 ? -8.031 -32.625 -24.219 1 96.88 41 PRO B N 1
ATOM 3925 C CA . PRO B 1 41 ? -7.637 -31.344 -24.797 1 96.88 41 PRO B CA 1
ATOM 3926 C C . PRO B 1 41 ? -6.875 -30.469 -23.797 1 96.88 41 PRO B C 1
ATOM 3928 O O . PRO B 1 41 ? -7.172 -30.484 -22.609 1 96.88 41 PRO B O 1
ATOM 3931 N N . ALA B 1 42 ? -5.855 -29.75 -24.344 1 97.75 42 ALA B N 1
ATOM 3932 C CA . ALA B 1 42 ? -5.156 -28.719 -23.578 1 97.75 42 ALA B CA 1
ATOM 3933 C C . ALA B 1 42 ? -6.008 -27.469 -23.438 1 97.75 42 ALA B C 1
ATOM 3935 O O . ALA B 1 42 ? -6.941 -27.25 -24.203 1 97.75 42 ALA B O 1
ATOM 3936 N N . PRO B 1 43 ? -5.758 -26.656 -22.406 1 98.31 43 PRO B N 1
ATOM 3937 C CA . PRO B 1 43 ? -6.504 -25.391 -22.266 1 98.31 43 PRO B CA 1
ATOM 3938 C C . PRO B 1 43 ? -6.293 -24.453 -23.438 1 98.31 43 PRO B C 1
ATOM 3940 O O . PRO B 1 43 ? -5.199 -24.391 -24 1 98.31 43 PRO B O 1
ATOM 3943 N N . MET B 1 44 ? -7.355 -23.703 -23.781 1 97.56 44 MET B N 1
ATOM 3944 C CA . MET B 1 44 ? -7.227 -22.609 -24.734 1 97.56 44 MET B CA 1
ATOM 3945 C C . MET B 1 44 ? -6.207 -21.594 -24.25 1 97.56 44 MET B C 1
ATOM 3947 O O . MET B 1 44 ? -6.242 -21.172 -23.094 1 97.56 44 MET B O 1
ATOM 3951 N N . GLN B 1 45 ? -5.211 -21.203 -25.047 1 97.69 45 GLN B N 1
ATOM 3952 C CA . GLN B 1 45 ? -4.129 -20.297 -24.656 1 97.69 45 GLN B CA 1
ATOM 3953 C C . GLN B 1 45 ? -3.559 -19.578 -25.875 1 97.69 45 GLN B C 1
ATOM 3955 O O . GLN B 1 45 ? -3.764 -20 -27.016 1 97.69 45 GLN B O 1
ATOM 3960 N N . ALA B 1 46 ? -2.896 -18.469 -25.641 1 95.81 46 ALA B N 1
ATOM 3961 C CA . ALA B 1 46 ? -2.334 -17.625 -26.703 1 95.81 46 ALA B CA 1
ATOM 3962 C C . ALA B 1 46 ? -0.988 -18.172 -27.172 1 95.81 46 ALA B C 1
ATOM 3964 O O . ALA B 1 46 ? -0.337 -18.938 -26.453 1 95.81 46 ALA B O 1
ATOM 3965 N N . GLY B 1 47 ? -0.603 -17.75 -28.344 1 92.69 47 GLY B N 1
ATOM 3966 C CA . GLY B 1 47 ? 0.76 -17.938 -28.812 1 92.69 47 GLY B CA 1
ATOM 3967 C C . GLY B 1 47 ? 0.975 -19.266 -29.5 1 92.69 47 GLY B C 1
ATOM 3968 O O . GLY B 1 47 ? 0.015 -19.922 -29.906 1 92.69 47 GLY B O 1
ATOM 3969 N N . ASP B 1 48 ? 2.264 -19.594 -29.656 1 90.19 48 ASP B N 1
ATOM 3970 C CA . ASP B 1 48 ? 2.697 -20.859 -30.25 1 90.19 48 ASP B CA 1
ATOM 3971 C C . ASP B 1 48 ? 2.557 -22.016 -29.25 1 90.19 48 ASP B C 1
ATOM 3973 O O . ASP B 1 48 ? 3.172 -22 -28.188 1 90.19 48 ASP B O 1
ATOM 3977 N N . THR B 1 49 ? 1.772 -22.969 -29.562 1 90.06 49 THR B N 1
ATOM 3978 C CA . THR B 1 49 ? 1.495 -24.078 -28.656 1 90.06 49 THR B CA 1
ATOM 3979 C C . THR B 1 49 ? 2.18 -25.344 -29.125 1 90.06 49 THR B C 1
ATOM 3981 O O . THR B 1 49 ? 1.834 -26.453 -28.688 1 90.06 49 THR B O 1
ATOM 3984 N N . SER B 1 50 ? 3.133 -25.203 -30.047 1 87.56 50 SER B N 1
ATOM 3985 C CA . SER B 1 50 ? 3.781 -26.359 -30.641 1 87.56 50 SER B CA 1
ATOM 3986 C C . SER B 1 50 ? 4.602 -27.125 -29.609 1 87.56 50 SER B C 1
ATOM 3988 O O . SER B 1 50 ? 4.895 -28.312 -29.797 1 87.56 50 SER B O 1
ATOM 3990 N N . TRP B 1 51 ? 4.906 -26.516 -28.578 1 83.75 51 TRP B N 1
ATOM 3991 C CA . TRP B 1 51 ? 5.723 -27.141 -27.531 1 83.75 51 TRP B CA 1
ATOM 3992 C C . TRP B 1 51 ? 4.871 -28.047 -26.641 1 83.75 51 TRP B C 1
ATOM 3994 O O . TRP B 1 51 ? 5.402 -28.859 -25.891 1 83.75 51 TRP B O 1
ATOM 4004 N N . LEU B 1 52 ? 3.576 -27.891 -26.75 1 87.38 52 LEU B N 1
ATOM 4005 C CA . LEU B 1 52 ? 2.637 -28.688 -25.969 1 87.38 52 LEU B CA 1
ATOM 4006 C C . LEU B 1 52 ? 2.264 -29.969 -26.703 1 87.38 52 LEU B C 1
ATOM 4008 O O . LEU B 1 52 ? 2.219 -29.984 -27.938 1 87.38 52 LEU B O 1
ATOM 4012 N N . ASN B 1 53 ? 2.154 -31.062 -25.906 1 88.44 53 ASN B N 1
ATOM 4013 C CA . ASN B 1 53 ? 1.446 -32.188 -26.469 1 88.44 53 ASN B CA 1
ATOM 4014 C C . ASN B 1 53 ? -0.061 -31.969 -26.5 1 88.44 53 ASN B C 1
ATOM 4016 O O . ASN B 1 53 ? -0.776 -32.375 -25.594 1 88.44 53 ASN B O 1
ATOM 4020 N N . ALA B 1 54 ? -0.539 -31.359 -27.547 1 87.62 54 ALA B N 1
ATOM 4021 C CA . ALA B 1 54 ? -1.952 -31.031 -27.719 1 87.62 54 ALA B CA 1
ATOM 4022 C C . ALA B 1 54 ? -2.555 -31.781 -28.906 1 87.62 54 ALA B C 1
ATOM 4024 O O . ALA B 1 54 ? -3.275 -31.188 -29.719 1 87.62 54 ALA B O 1
ATOM 4025 N N . LYS B 1 55 ? -2.246 -33.031 -28.953 1 88.69 55 LYS B N 1
ATOM 4026 C CA . LYS B 1 55 ? -2.727 -33.844 -30.062 1 88.69 55 LYS B CA 1
ATOM 4027 C C . LYS B 1 55 ? -4.25 -33.844 -30.125 1 88.69 55 LYS B C 1
ATOM 4029 O O . LYS B 1 55 ? -4.832 -33.969 -31.203 1 88.69 55 LYS B O 1
ATOM 4034 N N . ASN B 1 56 ? -4.855 -33.656 -29.016 1 91.19 56 ASN B N 1
ATOM 4035 C CA . ASN B 1 56 ? -6.316 -33.656 -28.969 1 91.19 56 ASN B CA 1
ATOM 4036 C C . ASN B 1 56 ? -6.863 -32.219 -28.953 1 91.19 56 ASN B C 1
ATOM 4038 O O . ASN B 1 56 ? -8 -32 -28.531 1 91.19 56 ASN B O 1
ATOM 4042 N N . GLY B 1 57 ? -6.008 -31.297 -29.297 1 92.88 57 GLY B N 1
ATOM 4043 C CA . GLY B 1 57 ? -6.422 -29.922 -29.547 1 92.88 57 GLY B CA 1
ATOM 4044 C C . GLY B 1 57 ? -6.434 -29.062 -28.297 1 92.88 57 GLY B C 1
ATOM 4045 O O . GLY B 1 57 ? -6.039 -29.516 -27.219 1 92.88 57 GLY B O 1
ATOM 4046 N N . LEU B 1 58 ? -6.77 -27.766 -28.562 1 95.88 58 LEU B N 1
ATOM 4047 C CA . LEU B 1 58 ? -7.027 -26.781 -27.516 1 95.88 58 LEU B CA 1
ATOM 4048 C C . LEU B 1 58 ? -8.523 -26.562 -27.312 1 95.88 58 LEU B C 1
ATOM 4050 O O . LEU B 1 58 ? -9.281 -26.547 -28.297 1 95.88 58 LEU B O 1
ATOM 4054 N N . SER B 1 59 ? -8.961 -26.438 -26.047 1 96 59 SER B N 1
ATOM 4055 C CA . SER B 1 59 ? -10.383 -26.25 -25.766 1 96 59 SER B CA 1
ATOM 4056 C C . SER B 1 59 ? -10.602 -25.422 -24.516 1 96 59 SER B C 1
ATOM 4058 O O . SER B 1 59 ? -9.812 -25.5 -23.562 1 96 59 SER B O 1
ATOM 4060 N N . GLU B 1 60 ? -11.664 -24.672 -24.516 1 95 60 GLU B N 1
ATOM 4061 C CA . GLU B 1 60 ? -12.117 -24.062 -23.266 1 95 60 GLU B CA 1
ATOM 4062 C C . GLU B 1 60 ? -12.617 -25.109 -22.281 1 95 60 GLU B C 1
ATOM 4064 O O . GLU B 1 60 ? -12.516 -24.922 -21.062 1 95 60 GLU B O 1
ATOM 4069 N N . ASP B 1 61 ? -13.188 -26.109 -22.859 1 93.56 61 ASP B N 1
ATOM 4070 C CA . ASP B 1 61 ? -13.594 -27.25 -22.031 1 93.56 61 ASP B CA 1
ATOM 4071 C C . ASP B 1 61 ? -12.414 -28.188 -21.781 1 93.56 61 ASP B C 1
ATOM 4073 O O . ASP B 1 61 ? -12.438 -29.344 -22.219 1 93.56 61 ASP B O 1
ATOM 4077 N N . CYS B 1 62 ? -11.469 -27.703 -21.125 1 97.94 62 CYS B N 1
ATOM 4078 C CA . CYS B 1 62 ? -10.195 -28.391 -20.922 1 97.94 62 CYS B CA 1
ATOM 4079 C C . CYS B 1 62 ? -10.117 -29.016 -19.547 1 97.94 62 CYS B C 1
ATOM 4081 O O . CYS B 1 62 ? -9.047 -29.438 -19.094 1 97.94 62 CYS B O 1
ATOM 4083 N N . LEU B 1 63 ? -11.25 -29.141 -18.766 1 98.69 63 LEU B N 1
ATOM 4084 C CA . LEU B 1 63 ? -11.219 -29.547 -17.359 1 98.69 63 LEU B CA 1
ATOM 4085 C C . LEU B 1 63 ? -11.117 -31.062 -17.234 1 98.69 63 LEU B C 1
ATOM 4087 O O . LEU B 1 63 ? -12.078 -31.734 -16.859 1 98.69 63 LEU B O 1
ATOM 4091 N N . ASN B 1 64 ? -9.945 -31.547 -17.5 1 98.38 64 ASN B N 1
ATOM 4092 C CA . ASN B 1 64 ? -9.617 -32.969 -17.391 1 98.38 64 ASN B CA 1
ATOM 4093 C C . ASN B 1 64 ? -8.32 -33.156 -16.609 1 98.38 64 ASN B C 1
ATOM 4095 O O . ASN B 1 64 ? -7.559 -32.219 -16.391 1 98.38 64 ASN B O 1
ATOM 4099 N N . LEU B 1 65 ? -8.117 -34.375 -16.062 1 98.62 65 LEU B N 1
ATOM 4100 C CA . LEU B 1 65 ? -6.902 -34.688 -15.32 1 98.62 65 LEU B CA 1
ATOM 4101 C C . LEU B 1 65 ? -6.375 -36.062 -15.734 1 98.62 65 LEU B C 1
ATOM 4103 O O . LEU B 1 65 ? -7.059 -36.812 -16.438 1 98.62 65 LEU B O 1
ATOM 4107 N N . ASN B 1 66 ? -5.164 -36.312 -15.523 1 98.5 66 ASN B N 1
ATOM 4108 C CA . ASN B 1 66 ? -4.488 -37.594 -15.719 1 98.5 66 ASN B CA 1
ATOM 4109 C C . ASN B 1 66 ? -4.125 -38.25 -14.383 1 98.5 66 ASN B C 1
ATOM 4111 O O . ASN B 1 66 ? -3.736 -37.562 -13.438 1 98.5 66 ASN B O 1
ATOM 4115 N N . VAL B 1 67 ? -4.254 -39.562 -14.32 1 98.31 67 VAL B N 1
ATOM 4116 C CA . VAL B 1 67 ? -3.877 -40.312 -13.133 1 98.31 67 VAL B CA 1
ATOM 4117 C C . VAL B 1 67 ? -2.848 -41.375 -13.5 1 98.31 67 VAL B C 1
ATOM 4119 O O . VAL B 1 67 ? -3.025 -42.125 -14.477 1 98.31 67 VAL B O 1
ATOM 4122 N N . TRP B 1 68 ? -1.761 -41.438 -12.797 1 97.94 68 TRP B N 1
ATOM 4123 C CA . TRP B 1 68 ? -0.771 -42.5 -12.891 1 97.94 68 TRP B CA 1
ATOM 4124 C C . TRP B 1 68 ? -0.642 -43.25 -11.562 1 97.94 68 TRP B C 1
ATOM 4126 O O . TRP B 1 68 ? -0.532 -42.625 -10.508 1 97.94 68 TRP B O 1
ATOM 4136 N N . ALA B 1 69 ? -0.656 -44.5 -11.602 1 96.69 69 ALA B N 1
ATOM 4137 C CA . ALA B 1 69 ? -0.536 -45.344 -10.422 1 96.69 69 ALA B CA 1
ATOM 4138 C C . ALA B 1 69 ? 0.409 -46.531 -10.688 1 96.69 69 ALA B C 1
ATOM 4140 O O . ALA B 1 69 ? 0.53 -46.969 -11.828 1 96.69 69 ALA B O 1
ATOM 4141 N N . PRO B 1 70 ? 1.058 -46.906 -9.594 1 94.81 70 PRO B N 1
ATOM 4142 C CA . PRO B 1 70 ? 1.825 -48.156 -9.789 1 94.81 70 PRO B CA 1
ATOM 4143 C C . PRO B 1 70 ? 0.942 -49.344 -10.117 1 94.81 70 PRO B C 1
ATOM 4145 O O . PRO B 1 70 ? -0.195 -49.438 -9.641 1 94.81 70 PRO B O 1
ATOM 4148 N N . ASP B 1 71 ? 1.377 -50.25 -10.953 1 88.19 71 ASP B N 1
ATOM 4149 C CA . ASP B 1 71 ? 0.629 -51.438 -11.336 1 88.19 71 ASP B CA 1
ATOM 4150 C C . ASP B 1 71 ? 0.365 -52.344 -10.133 1 88.19 71 ASP B C 1
ATOM 4152 O O . ASP B 1 71 ? -0.745 -52.844 -9.961 1 88.19 71 ASP B O 1
ATOM 4156 N N . GLN B 1 72 ? 1.394 -52.594 -9.398 1 77.69 72 GLN B N 1
ATOM 4157 C CA . GLN B 1 72 ? 1.237 -53.438 -8.219 1 77.69 72 GLN B CA 1
ATOM 4158 C C . GLN B 1 72 ? 1.202 -52.594 -6.941 1 77.69 72 GLN B C 1
ATOM 4160 O O . GLN B 1 72 ? 2.045 -51.719 -6.742 1 77.69 72 GLN B O 1
ATOM 4165 N N . THR B 1 73 ? -0.061 -52.531 -6.367 1 72 73 THR B N 1
ATOM 4166 C CA . THR B 1 73 ? -0.132 -51.875 -5.07 1 72 73 THR B CA 1
ATOM 4167 C C . THR B 1 73 ? -0.141 -52.906 -3.939 1 72 73 THR B C 1
ATOM 4169 O O . THR B 1 73 ? -0.549 -54.062 -4.137 1 72 73 THR B O 1
ATOM 4172 N N . ASN B 1 74 ? 0.645 -52.656 -2.893 1 67.88 74 ASN B N 1
ATOM 4173 C CA . ASN B 1 74 ? 0.731 -53.562 -1.752 1 67.88 74 ASN B CA 1
ATOM 4174 C C . ASN B 1 74 ? -0.575 -53.594 -0.963 1 67.88 74 ASN B C 1
ATOM 4176 O O . ASN B 1 74 ? -0.598 -54.031 0.191 1 67.88 74 ASN B O 1
ATOM 4180 N N . GLY B 1 75 ? -1.653 -53.25 -1.478 1 77.44 75 GLY B N 1
ATOM 4181 C CA . GLY B 1 75 ? -2.953 -53.344 -0.832 1 77.44 75 GLY B CA 1
ATOM 4182 C C . GLY B 1 75 ? -3.297 -52.094 -0.036 1 77.44 75 GLY B C 1
ATOM 4183 O O . GLY B 1 75 ? -4.473 -51.75 0.148 1 77.44 75 GLY B O 1
ATOM 4184 N N . ASN B 1 76 ? -2.303 -51.312 0.504 1 89.62 76 ASN B N 1
ATOM 4185 C CA . ASN B 1 76 ? -2.602 -50.094 1.229 1 89.62 76 ASN B CA 1
ATOM 4186 C C . ASN B 1 76 ? -2.725 -48.906 0.284 1 89.62 76 ASN B C 1
ATOM 4188 O O . ASN B 1 76 ? -1.964 -48.781 -0.679 1 89.62 76 ASN B O 1
ATOM 4192 N N . PRO B 1 77 ? -3.705 -48.094 0.569 1 95.69 77 PRO B N 1
ATOM 4193 C CA . PRO B 1 77 ? -3.836 -46.906 -0.279 1 95.69 77 PRO B CA 1
ATOM 4194 C C . PRO B 1 77 ? -2.594 -46.031 -0.245 1 95.69 77 PRO B C 1
ATOM 4196 O O . PRO B 1 77 ? -1.986 -45.844 0.814 1 95.69 77 PRO B O 1
ATOM 4199 N N . LEU B 1 78 ? -2.17 -45.562 -1.372 1 97.56 78 LEU B N 1
ATOM 4200 C CA . LEU B 1 78 ? -0.954 -44.781 -1.503 1 97.56 78 LEU B CA 1
ATOM 4201 C C . LEU B 1 78 ? -1.254 -43.281 -1.333 1 97.56 78 LEU B C 1
ATOM 4203 O O . LEU B 1 78 ? -2.373 -42.844 -1.596 1 97.56 78 LEU B O 1
ATOM 4207 N N . PRO B 1 79 ? -0.251 -42.531 -0.829 1 98.06 79 PRO B N 1
ATOM 4208 C CA . PRO B 1 79 ? -0.413 -41.094 -0.882 1 98.06 79 PRO B CA 1
ATOM 4209 C C . PRO B 1 79 ? -0.656 -40.562 -2.299 1 98.06 79 PRO B C 1
ATOM 4211 O O . PRO B 1 79 ? -0.22 -41.188 -3.27 1 98.06 79 PRO B O 1
ATOM 4214 N N . VAL B 1 80 ? -1.368 -39.469 -2.416 1 98.81 80 VAL B N 1
ATOM 4215 C CA . VAL B 1 80 ? -1.715 -38.875 -3.699 1 98.81 80 VAL B CA 1
ATOM 4216 C C . VAL B 1 80 ? -1 -37.531 -3.85 1 98.81 80 VAL B C 1
ATOM 4218 O O . VAL B 1 80 ? -1.03 -36.688 -2.939 1 98.81 80 VAL B O 1
ATOM 4221 N N . ILE B 1 81 ? -0.284 -37.312 -4.941 1 98.94 81 ILE B N 1
ATOM 4222 C CA . ILE B 1 81 ? 0.315 -36.031 -5.297 1 98.94 81 ILE B CA 1
ATOM 4223 C C . ILE B 1 81 ? -0.441 -35.406 -6.469 1 98.94 81 ILE B C 1
ATOM 4225 O O . ILE B 1 81 ? -0.501 -36 -7.555 1 98.94 81 ILE B O 1
ATOM 4229 N N . VAL B 1 82 ? -1.082 -34.312 -6.219 1 98.94 82 VAL B N 1
ATOM 4230 C CA . VAL B 1 82 ? -1.731 -33.562 -7.273 1 98.94 82 VAL B CA 1
ATOM 4231 C C . VAL B 1 82 ? -0.798 -32.438 -7.758 1 98.94 82 VAL B C 1
ATOM 4233 O O . VAL B 1 82 ? -0.38 -31.594 -6.973 1 98.94 82 VAL B O 1
ATOM 4236 N N . TYR B 1 83 ? -0.492 -32.469 -9.047 1 98.88 83 TYR B N 1
ATOM 4237 C CA . TYR B 1 83 ? 0.456 -31.516 -9.602 1 98.88 83 TYR B CA 1
ATOM 4238 C C . TYR B 1 83 ? -0.262 -30.453 -10.43 1 98.88 83 TYR B C 1
ATOM 4240 O O . TYR B 1 83 ? -1.081 -30.781 -11.289 1 98.88 83 TYR B O 1
ATOM 4248 N N . ILE B 1 84 ? 0.009 -29.188 -10.133 1 98.81 84 ILE B N 1
ATOM 4249 C CA . ILE B 1 84 ? -0.515 -28.031 -10.859 1 98.81 84 ILE B CA 1
ATOM 4250 C C . ILE B 1 84 ? 0.612 -27.359 -11.633 1 98.81 84 ILE B C 1
ATOM 4252 O O . ILE B 1 84 ? 1.543 -26.812 -11.039 1 98.81 84 ILE B O 1
ATOM 4256 N N . PHE B 1 85 ? 0.525 -27.375 -12.969 1 98.31 85 PHE B N 1
ATOM 4257 C CA . PHE B 1 85 ? 1.599 -26.859 -13.805 1 98.31 85 PHE B CA 1
ATOM 4258 C C . PHE B 1 85 ? 1.641 -25.344 -13.758 1 98.31 85 PHE B C 1
ATOM 4260 O O . PHE B 1 85 ? 0.676 -24.703 -13.328 1 98.31 85 PHE B O 1
ATOM 4267 N N . GLY B 1 86 ? 2.787 -24.828 -14.164 1 97.56 86 GLY B N 1
ATOM 4268 C CA . GLY B 1 86 ? 2.965 -23.391 -14.25 1 97.56 86 GLY B CA 1
ATOM 4269 C C . GLY B 1 86 ? 2.668 -22.828 -15.625 1 97.56 86 GLY B C 1
ATOM 4270 O O . GLY B 1 86 ? 1.848 -23.391 -16.359 1 97.56 86 GLY B O 1
ATOM 4271 N N . GLY B 1 87 ? 3.23 -21.672 -15.891 1 96 87 GLY B N 1
ATOM 4272 C CA . GLY B 1 87 ? 3.021 -21.016 -17.172 1 96 87 GLY B CA 1
ATOM 4273 C C . GLY B 1 87 ? 2.422 -19.641 -17.047 1 96 87 GLY B C 1
ATOM 4274 O O . GLY B 1 87 ? 1.735 -19.156 -17.953 1 96 87 GLY B O 1
ATOM 4275 N N . GLY B 1 88 ? 2.627 -19 -15.914 1 96.12 88 GLY B N 1
ATOM 4276 C CA . GLY B 1 88 ? 2.223 -17.609 -15.719 1 96.12 88 GLY B CA 1
ATOM 4277 C C . GLY B 1 88 ? 0.723 -17.406 -15.805 1 96.12 88 GLY B C 1
ATOM 4278 O O . GLY B 1 88 ? 0.258 -16.344 -16.188 1 96.12 88 GLY B O 1
ATOM 4279 N N . PHE B 1 89 ? -0.009 -18.469 -15.656 1 97.81 89 PHE B N 1
ATOM 4280 C CA . PHE B 1 89 ? -1.466 -18.453 -15.719 1 97.81 89 PHE B CA 1
ATOM 4281 C C . PHE B 1 89 ? -1.947 -18.266 -17.156 1 97.81 89 PHE B C 1
ATOM 4283 O O . PHE B 1 89 ? -3.131 -18.016 -17.391 1 97.81 89 PHE B O 1
ATOM 4290 N N . GLU B 1 90 ? -1.018 -18.406 -18.094 1 96.94 90 GLU B N 1
ATOM 4291 C CA . GLU B 1 90 ? -1.384 -18.078 -19.469 1 96.94 90 GLU B CA 1
ATOM 4292 C C . GLU B 1 90 ? -1.133 -19.25 -20.406 1 96.94 90 GLU B C 1
ATOM 4294 O O . GLU B 1 90 ? -1.779 -19.375 -21.453 1 96.94 90 GLU B O 1
ATOM 4299 N N . VAL B 1 91 ? -0.168 -20.062 -20 1 96.5 91 VAL B N 1
ATOM 4300 C CA . VAL B 1 91 ? 0.168 -21.156 -20.906 1 96.5 91 VAL B CA 1
ATOM 4301 C C . VAL B 1 91 ? 0.427 -22.438 -20.094 1 96.5 91 VAL B C 1
ATOM 4303 O O . VAL B 1 91 ? 0.692 -22.375 -18.891 1 96.5 91 VAL B O 1
ATOM 4306 N N . GLY B 1 92 ? 0.287 -23.547 -20.75 1 97.44 92 GLY B N 1
ATOM 4307 C CA . GLY B 1 92 ? 0.589 -24.828 -20.141 1 97.44 92 GLY B CA 1
ATOM 4308 C C . GLY B 1 92 ? -0.529 -25.844 -20.312 1 97.44 92 GLY B C 1
ATOM 4309 O O . GLY B 1 92 ? -1.588 -25.516 -20.859 1 97.44 92 GLY B O 1
ATOM 4310 N N . ALA B 1 93 ? -0.25 -27.062 -19.906 1 98.06 93 ALA B N 1
ATOM 4311 C CA . ALA B 1 93 ? -1.213 -28.156 -19.938 1 98.06 93 ALA B CA 1
ATOM 4312 C C . ALA B 1 93 ? -0.7 -29.359 -19.141 1 98.06 93 ALA B C 1
ATOM 4314 O O . ALA B 1 93 ? 0.507 -29.5 -18.938 1 98.06 93 ALA B O 1
ATOM 4315 N N . ASN B 1 94 ? -1.683 -30.188 -18.734 1 97.88 94 ASN B N 1
ATOM 4316 C CA . ASN B 1 94 ? -1.314 -31.422 -18.062 1 97.88 94 ASN B CA 1
ATOM 4317 C C . ASN B 1 94 ? -0.808 -32.469 -19.062 1 97.88 94 ASN B C 1
ATOM 4319 O O . ASN B 1 94 ? -0.504 -33.594 -18.672 1 97.88 94 ASN B O 1
ATOM 4323 N N . THR B 1 95 ? -0.632 -32.031 -20.375 1 95.5 95 THR B N 1
ATOM 4324 C CA . THR B 1 95 ? -0.151 -32.938 -21.406 1 95.5 95 THR B CA 1
ATOM 4325 C C . THR B 1 95 ? 1.337 -32.719 -21.672 1 95.5 95 THR B C 1
ATOM 4327 O O . THR B 1 95 ? 1.938 -33.438 -22.484 1 95.5 95 THR B O 1
ATOM 4330 N N . SER B 1 96 ? 1.904 -31.781 -21.016 1 94 96 SER B N 1
ATOM 4331 C CA . SER B 1 96 ? 3.328 -31.531 -21.188 1 94 96 SER B CA 1
ATOM 4332 C C . SER B 1 96 ? 4.176 -32.594 -20.516 1 94 96 SER B C 1
ATOM 4334 O O . SER B 1 96 ? 3.703 -33.281 -19.609 1 94 96 SER B O 1
ATOM 4336 N N . ALA B 1 97 ? 5.441 -32.719 -20.953 1 92.56 97 ALA B N 1
ATOM 4337 C CA . ALA B 1 97 ? 6.371 -33.688 -20.344 1 92.56 97 ALA B CA 1
ATOM 4338 C C . ALA B 1 97 ? 6.617 -33.375 -18.875 1 92.56 97 ALA B C 1
ATOM 4340 O O . ALA B 1 97 ? 6.789 -34.281 -18.062 1 92.56 97 ALA B O 1
ATOM 4341 N N . THR B 1 98 ? 6.559 -32.094 -18.578 1 96.06 98 THR B N 1
ATOM 4342 C CA . THR B 1 98 ? 6.828 -31.656 -17.203 1 96.06 98 THR B CA 1
ATOM 4343 C C . THR B 1 98 ? 5.559 -31.719 -16.359 1 96.06 98 THR B C 1
ATOM 4345 O O . THR B 1 98 ? 5.535 -31.219 -15.234 1 96.06 98 THR B O 1
ATOM 4348 N N . SER B 1 99 ? 4.52 -32.281 -16.891 1 97.44 99 SER B N 1
ATOM 4349 C CA . SER B 1 99 ? 3.303 -32.562 -16.125 1 97.44 99 SER B CA 1
ATOM 4350 C C . SER B 1 99 ? 2.998 -34.031 -16.078 1 97.44 99 SER B C 1
ATOM 4352 O O . SER B 1 99 ? 1.969 -34.469 -15.539 1 97.44 99 SER B O 1
ATOM 4354 N N . ASN B 1 100 ? 3.885 -34.812 -16.734 1 97 100 ASN B N 1
ATOM 4355 C CA . ASN B 1 100 ? 3.738 -36.281 -16.75 1 97 100 ASN B CA 1
ATOM 4356 C C . ASN B 1 100 ? 4.195 -36.906 -15.422 1 97 100 ASN B C 1
ATOM 4358 O O . ASN B 1 100 ? 5.395 -37.062 -15.195 1 97 100 ASN B O 1
ATOM 4362 N N . GLY B 1 101 ? 3.227 -37.25 -14.57 1 97.69 101 GLY B N 1
ATOM 4363 C CA . GLY B 1 101 ? 3.5 -37.719 -13.219 1 97.69 101 GLY B CA 1
ATOM 4364 C C . GLY B 1 101 ? 3.818 -39.219 -13.164 1 97.69 101 GLY B C 1
ATOM 4365 O O . GLY B 1 101 ? 3.91 -39.781 -12.086 1 97.69 101 GLY B O 1
ATOM 4366 N N . SER B 1 102 ? 4.035 -39.875 -14.305 1 97.06 102 SER B N 1
ATOM 4367 C CA . SER B 1 102 ? 4.309 -41.312 -14.328 1 97.06 102 SER B CA 1
ATOM 4368 C C . SER B 1 102 ? 5.609 -41.625 -13.602 1 97.06 102 SER B C 1
ATOM 4370 O O . SER B 1 102 ? 5.762 -42.719 -13.047 1 97.06 102 SER B O 1
ATOM 4372 N N . GLY B 1 103 ? 6.566 -40.594 -13.617 1 96.88 103 GLY B N 1
ATOM 4373 C CA . GLY B 1 103 ? 7.816 -40.812 -12.906 1 96.88 103 GLY B CA 1
ATOM 4374 C C . GLY B 1 103 ? 7.633 -40.969 -11.414 1 96.88 103 GLY B C 1
ATOM 4375 O O . GLY B 1 103 ? 8.352 -41.75 -10.766 1 96.88 103 GLY B O 1
ATOM 4376 N N . LEU B 1 104 ? 6.715 -40.25 -10.828 1 97.81 104 LEU B N 1
ATOM 4377 C CA . LEU B 1 104 ? 6.391 -40.406 -9.414 1 97.81 104 LEU B CA 1
ATOM 4378 C C . LEU B 1 104 ? 5.738 -41.75 -9.148 1 97.81 104 LEU B C 1
ATOM 4380 O O . LEU B 1 104 ? 6.117 -42.438 -8.203 1 97.81 104 LEU B O 1
ATOM 4384 N N . ALA B 1 105 ? 4.797 -42.156 -9.984 1 97.19 105 ALA B N 1
ATOM 4385 C CA . ALA B 1 105 ? 4.074 -43.406 -9.828 1 97.19 105 ALA B CA 1
ATOM 4386 C C . ALA B 1 105 ? 5.012 -44.594 -10 1 97.19 105 ALA B C 1
ATOM 4388 O O . ALA B 1 105 ? 4.836 -45.625 -9.352 1 97.19 105 ALA B O 1
ATOM 4389 N N . GLN B 1 106 ? 5.945 -44.438 -10.852 1 96.06 106 GLN B N 1
ATOM 4390 C CA . GLN B 1 106 ? 6.883 -45.5 -11.164 1 96.06 106 GLN B CA 1
ATOM 4391 C C . GLN B 1 106 ? 7.68 -45.906 -9.93 1 96.06 106 GLN B C 1
ATOM 4393 O O . GLN B 1 106 ? 8.172 -47.031 -9.844 1 96.06 106 GLN B O 1
ATOM 4398 N N . THR B 1 107 ? 7.848 -45.031 -8.984 1 95 107 THR B N 1
ATOM 4399 C CA . THR B 1 107 ? 8.586 -45.344 -7.762 1 95 107 THR B CA 1
ATOM 4400 C C . THR B 1 107 ? 7.801 -46.312 -6.891 1 95 107 THR B C 1
ATOM 4402 O O . THR B 1 107 ? 8.359 -46.906 -5.969 1 95 107 THR B O 1
ATOM 4405 N N . GLY B 1 108 ? 6.477 -46.406 -7.129 1 95.25 108 GLY B N 1
ATOM 4406 C CA . GLY B 1 108 ? 5.613 -47.25 -6.324 1 95.25 108 GLY B CA 1
ATOM 4407 C C . GLY B 1 108 ? 5.188 -46.625 -5.02 1 95.25 108 GLY B C 1
ATOM 4408 O O . GLY B 1 108 ? 4.52 -47.25 -4.199 1 95.25 108 GLY B O 1
ATOM 4409 N N . ARG B 1 109 ? 5.516 -45.375 -4.926 1 95.56 109 ARG B N 1
ATOM 4410 C CA . ARG B 1 109 ? 5.383 -44.781 -3.605 1 95.56 109 ARG B CA 1
ATOM 4411 C C . ARG B 1 109 ? 4.215 -43.781 -3.566 1 95.56 109 ARG B C 1
ATOM 4413 O O . ARG B 1 109 ? 3.783 -43.375 -2.488 1 95.56 109 ARG B O 1
ATOM 4420 N N . ALA B 1 110 ? 3.658 -43.469 -4.73 1 97.25 110 ALA B N 1
ATOM 4421 C CA . ALA B 1 110 ? 2.572 -42.5 -4.758 1 97.25 110 ALA B CA 1
ATOM 4422 C C . ALA B 1 110 ? 1.74 -42.656 -6.031 1 97.25 110 ALA B C 1
ATOM 4424 O O . ALA B 1 110 ? 2.199 -43.219 -7.02 1 97.25 110 ALA B O 1
ATOM 4425 N N . ILE B 1 111 ? 0.512 -42.188 -5.941 1 97.88 111 ILE B N 1
ATOM 4426 C CA . ILE B 1 111 ? -0.309 -41.906 -7.109 1 97.88 111 ILE B CA 1
ATOM 4427 C C . ILE B 1 111 ? -0.138 -40.438 -7.504 1 97.88 111 ILE B C 1
ATOM 4429 O O . ILE B 1 111 ? -0.074 -39.562 -6.637 1 97.88 111 ILE B O 1
ATOM 4433 N N . CYS B 1 112 ? -0.004 -40.219 -8.805 1 98.69 112 CYS B N 1
ATOM 4434 C CA . CYS B 1 112 ? 0.114 -38.844 -9.266 1 98.69 112 CYS B CA 1
ATOM 4435 C C . CYS B 1 112 ? -1.096 -38.438 -10.102 1 98.69 112 CYS B C 1
ATOM 4437 O O . CYS B 1 112 ? -1.584 -39.219 -10.914 1 98.69 112 CYS B O 1
ATOM 4439 N N . VAL B 1 113 ? -1.6 -37.25 -9.828 1 98.88 113 VAL B N 1
ATOM 4440 C CA . VAL B 1 113 ? -2.666 -36.625 -10.617 1 98.88 113 VAL B CA 1
ATOM 4441 C C . VAL B 1 113 ? -2.18 -35.312 -11.195 1 98.88 113 VAL B C 1
ATOM 4443 O O . VAL B 1 113 ? -1.674 -34.438 -10.461 1 98.88 113 VAL B O 1
ATOM 4446 N N . SER B 1 114 ? -2.193 -35.125 -12.492 1 98.69 114 SER B N 1
ATOM 4447 C CA . SER B 1 114 ? -1.947 -33.812 -13.117 1 98.69 114 SER B CA 1
ATOM 4448 C C . SER B 1 114 ? -3.24 -33.188 -13.641 1 98.69 114 SER B C 1
ATOM 4450 O O . SER B 1 114 ? -4.07 -33.906 -14.227 1 98.69 114 SER B O 1
ATOM 4452 N N . VAL B 1 115 ? -3.398 -31.891 -13.453 1 98.44 115 VAL B N 1
ATOM 4453 C CA . VAL B 1 115 ? -4.703 -31.297 -13.711 1 98.44 115 VAL B CA 1
ATOM 4454 C C . VAL B 1 115 ? -4.562 -30.188 -14.75 1 98.44 115 VAL B C 1
ATOM 4456 O O . VAL B 1 115 ? -3.568 -29.453 -14.758 1 98.44 115 VAL B O 1
ATOM 4459 N N . ASN B 1 116 ? -5.543 -30.109 -15.68 1 98.69 116 ASN B N 1
ATOM 4460 C CA . ASN B 1 116 ? -5.75 -28.875 -16.438 1 98.69 116 ASN B CA 1
ATOM 4461 C C . ASN B 1 116 ? -6.652 -27.906 -15.703 1 98.69 116 ASN B C 1
ATOM 4463 O O . ASN B 1 116 ? -7.508 -28.312 -14.914 1 98.69 116 ASN B O 1
ATOM 4467 N N . TYR B 1 117 ? -6.461 -26.719 -15.898 1 98.75 117 TYR B N 1
ATOM 4468 C CA . TYR B 1 117 ? -7.32 -25.625 -15.469 1 98.75 117 TYR B CA 1
ATOM 4469 C C . TYR B 1 117 ? -7.395 -24.531 -16.531 1 98.75 117 TYR B C 1
ATOM 4471 O O . TYR B 1 117 ? -6.547 -24.469 -17.422 1 98.75 117 TYR B O 1
ATOM 4479 N N . ARG B 1 118 ? -8.375 -23.766 -16.531 1 98.62 118 ARG B N 1
ATOM 4480 C CA . ARG B 1 118 ? -8.547 -22.719 -17.547 1 98.62 118 ARG B CA 1
ATOM 4481 C C . ARG B 1 118 ? -7.48 -21.641 -17.391 1 98.62 118 ARG B C 1
ATOM 4483 O O . ARG B 1 118 ? -7.082 -21.297 -16.281 1 98.62 118 ARG B O 1
ATOM 4490 N N . LEU B 1 119 ? -7.059 -21.078 -18.531 1 98.44 119 LEU B N 1
ATOM 4491 C CA . LEU B 1 119 ? -5.949 -20.141 -18.578 1 98.44 119 LEU B CA 1
ATOM 4492 C C . LEU B 1 119 ? -6.422 -18.766 -19.078 1 98.44 119 LEU B C 1
ATOM 4494 O O . LEU B 1 119 ? -7.551 -18.641 -19.547 1 98.44 119 LEU B O 1
ATOM 4498 N N . GLY B 1 120 ? -5.559 -17.812 -18.938 1 98.25 120 GLY B N 1
ATOM 4499 C CA . GLY B 1 120 ? -5.797 -16.484 -19.5 1 98.25 120 GLY B CA 1
ATOM 4500 C C . GLY B 1 120 ? -7.137 -15.898 -19.109 1 98.25 120 GLY B C 1
ATOM 4501 O O . GLY B 1 120 ? -7.5 -15.906 -17.922 1 98.25 120 GLY B O 1
ATOM 4502 N N . PRO B 1 121 ? -7.84 -15.391 -20.109 1 98.44 121 PRO B N 1
ATOM 4503 C CA . PRO B 1 121 ? -9.102 -14.719 -19.781 1 98.44 121 PRO B CA 1
ATOM 4504 C C . PRO B 1 121 ? -10.156 -15.68 -19.234 1 98.44 121 PRO B C 1
ATOM 4506 O O . PRO B 1 121 ? -11.086 -15.25 -18.547 1 98.44 121 PRO B O 1
ATOM 4509 N N . PHE B 1 122 ? -9.961 -16.969 -19.453 1 98.5 122 PHE B N 1
ATOM 4510 C CA . PHE B 1 122 ? -10.992 -17.938 -19.109 1 98.5 122 PHE B CA 1
ATOM 4511 C C . PHE B 1 122 ? -10.867 -18.359 -17.641 1 98.5 122 PHE B C 1
ATOM 4513 O O . PHE B 1 122 ? -11.836 -18.828 -17.047 1 98.5 122 PHE B O 1
ATOM 4520 N N . GLY B 1 123 ? -9.68 -18.219 -17.109 1 98.31 123 GLY B N 1
ATOM 4521 C CA . GLY B 1 123 ? -9.453 -18.656 -15.734 1 98.31 123 GLY B CA 1
ATOM 4522 C C . GLY B 1 123 ? -9.141 -17.516 -14.789 1 98.31 123 GLY B C 1
ATOM 4523 O O . GLY B 1 123 ? -9.359 -17.625 -13.578 1 98.31 123 GLY B O 1
ATOM 4524 N N . TRP B 1 124 ? -8.656 -16.406 -15.383 1 98.06 124 TRP B N 1
ATOM 4525 C CA . TRP B 1 124 ? -7.977 -15.508 -14.453 1 98.06 124 TRP B CA 1
ATOM 4526 C C . TRP B 1 124 ? -8.367 -14.055 -14.719 1 98.06 124 TRP B C 1
ATOM 4528 O O . TRP B 1 124 ? -7.84 -13.141 -14.086 1 98.06 124 TRP B O 1
ATOM 4538 N N . LEU B 1 125 ? -9.266 -13.773 -15.641 1 98.12 125 LEU B N 1
ATOM 4539 C CA . LEU B 1 125 ? -9.867 -12.453 -15.812 1 98.12 125 LEU B CA 1
ATOM 4540 C C . LEU B 1 125 ? -11.055 -12.266 -14.867 1 98.12 125 LEU B C 1
ATOM 4542 O O . LEU B 1 125 ? -11.961 -13.102 -14.836 1 98.12 125 LEU B O 1
ATOM 4546 N N . SER B 1 126 ? -11.023 -11.219 -14.086 1 97.69 126 SER B N 1
ATOM 4547 C CA . SER B 1 126 ? -12.125 -10.922 -13.18 1 97.69 126 SER B CA 1
ATOM 4548 C C . SER B 1 126 ? -13.242 -10.164 -13.891 1 97.69 126 SER B C 1
ATOM 4550 O O . SER B 1 126 ? -13.023 -9.055 -14.383 1 97.69 126 SER B O 1
ATOM 4552 N N . LEU B 1 127 ? -14.445 -10.734 -13.914 1 98.19 127 LEU B N 1
ATOM 4553 C CA . LEU B 1 127 ? -15.586 -10.133 -14.594 1 98.19 127 LEU B CA 1
ATOM 4554 C C . LEU B 1 127 ? -16.781 -10.023 -13.656 1 98.19 127 LEU B C 1
ATOM 4556 O O . LEU B 1 127 ? -17.828 -9.508 -14.047 1 98.19 127 LEU B O 1
ATOM 4560 N N . SER B 1 128 ? -16.609 -10.406 -12.414 1 97.81 128 SER B N 1
ATOM 4561 C CA . SER B 1 128 ? -17.75 -10.555 -11.508 1 97.81 128 SER B CA 1
ATOM 4562 C C . SER B 1 128 ? -18.422 -9.211 -11.227 1 97.81 128 SER B C 1
ATOM 4564 O O . SER B 1 128 ? -19.609 -9.156 -10.945 1 97.81 128 SER B O 1
ATOM 4566 N N . GLN B 1 129 ? -17.688 -8.125 -11.344 1 96.31 129 GLN B N 1
ATOM 4567 C CA . GLN B 1 129 ? -18.219 -6.797 -11.086 1 96.31 129 GLN B CA 1
ATOM 4568 C C . GLN B 1 129 ? -19.328 -6.449 -12.07 1 96.31 129 GLN B C 1
ATOM 4570 O O . GLN B 1 129 ? -20.109 -5.523 -11.836 1 96.31 129 GLN B O 1
ATOM 4575 N N . TYR B 1 130 ? -19.391 -7.168 -13.188 1 96.56 130 TYR B N 1
ATOM 4576 C CA . TYR B 1 130 ? -20.391 -6.887 -14.203 1 96.56 130 TYR B CA 1
ATOM 4577 C C . TYR B 1 130 ? -21.703 -7.594 -13.875 1 96.56 130 TYR B C 1
ATOM 4579 O O . TYR B 1 130 ? -22.75 -7.293 -14.469 1 96.56 130 TYR B O 1
ATOM 4587 N N . GLY B 1 131 ? -21.75 -8.594 -12.992 1 96.06 131 GLY B N 1
ATOM 4588 C CA . GLY B 1 131 ? -22.969 -9.266 -12.555 1 96.06 131 GLY B CA 1
ATOM 4589 C C . GLY B 1 131 ? -23.562 -10.164 -13.617 1 96.06 131 GLY B C 1
ATOM 4590 O O . GLY B 1 131 ? -22.875 -10.594 -14.539 1 96.06 131 GLY B O 1
ATOM 4591 N N . GLY B 1 132 ? -24.781 -10.586 -13.367 1 95.88 132 GLY B N 1
ATOM 4592 C CA . GLY B 1 132 ? -25.469 -11.438 -14.32 1 95.88 132 GLY B CA 1
ATOM 4593 C C . GLY B 1 132 ? -24.75 -12.75 -14.578 1 95.88 132 GLY B C 1
ATOM 4594 O O . GLY B 1 132 ? -24.422 -13.477 -13.641 1 95.88 132 GLY B O 1
ATOM 4595 N N . VAL B 1 133 ? -24.453 -12.953 -15.875 1 96.31 133 VAL B N 1
ATOM 4596 C CA . VAL B 1 133 ? -23.828 -14.203 -16.281 1 96.31 133 VAL B CA 1
ATOM 4597 C C . VAL B 1 133 ? -22.375 -14.25 -15.773 1 96.31 133 VAL B C 1
ATOM 4599 O O . VAL B 1 133 ? -21.781 -15.328 -15.703 1 96.31 133 VAL B O 1
ATOM 4602 N N . PHE B 1 134 ? -21.875 -13.055 -15.383 1 97.75 134 PHE B N 1
ATOM 4603 C CA . PHE B 1 134 ? -20.469 -12.977 -14.953 1 97.75 134 PHE B CA 1
ATOM 4604 C C . PHE B 1 134 ? -20.375 -12.953 -13.438 1 97.75 134 PHE B C 1
ATOM 4606 O O . PHE B 1 134 ? -19.281 -12.836 -12.883 1 97.75 134 PHE B O 1
ATOM 4613 N N . ALA B 1 135 ? -21.438 -13.125 -12.68 1 95.69 135 ALA B N 1
ATOM 4614 C CA . A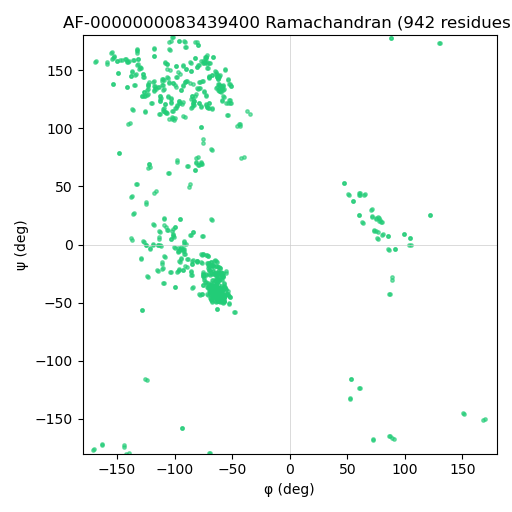LA B 1 135 ? -21.531 -12.875 -11.242 1 95.69 135 ALA B CA 1
ATOM 4615 C C . ALA B 1 135 ? -20.5 -13.711 -10.477 1 95.69 135 ALA B C 1
ATOM 4617 O O . ALA B 1 135 ? -20.031 -13.305 -9.414 1 95.69 135 ALA B O 1
ATOM 4618 N N . ASN B 1 136 ? -20.094 -14.82 -11.086 1 95.75 136 ASN B N 1
ATOM 4619 C CA . ASN B 1 136 ? -19.172 -15.703 -10.383 1 95.75 136 ASN B CA 1
ATOM 4620 C C . ASN B 1 136 ? -17.844 -15.836 -11.117 1 95.75 136 ASN B C 1
ATOM 4622 O O . ASN B 1 136 ? -17.078 -16.766 -10.867 1 95.75 136 ASN B O 1
ATOM 4626 N N . ALA B 1 137 ? -17.578 -14.898 -12.047 1 97.94 137 ALA B N 1
ATOM 4627 C CA . ALA B 1 137 ? -16.406 -14.984 -12.898 1 97.94 137 ALA B CA 1
ATOM 4628 C C . ALA B 1 137 ? -15.203 -14.312 -12.25 1 97.94 137 ALA B C 1
ATOM 4630 O O . ALA B 1 137 ? -14.703 -13.305 -12.742 1 97.94 137 ALA B O 1
ATOM 4631 N N . THR B 1 138 ? -14.711 -14.867 -11.188 1 98.12 138 THR B N 1
ATOM 4632 C CA . THR B 1 138 ? -13.484 -14.484 -10.508 1 98.12 138 THR B CA 1
ATOM 4633 C C . THR B 1 138 ? -12.734 -15.719 -10.008 1 98.12 138 THR B C 1
ATOM 4635 O O . THR B 1 138 ? -13.352 -16.656 -9.5 1 98.12 138 THR B O 1
ATOM 4638 N N . ASN B 1 139 ? -11.398 -15.727 -10.227 1 98.75 139 ASN B N 1
ATOM 4639 C CA . ASN B 1 139 ? -10.523 -16.812 -9.812 1 98.75 139 ASN B CA 1
ATOM 4640 C C . ASN B 1 139 ? -11.055 -18.172 -10.289 1 98.75 139 ASN B C 1
ATOM 4642 O O . ASN B 1 139 ? -11.055 -19.141 -9.531 1 98.75 139 ASN B O 1
ATOM 4646 N N . LEU B 1 140 ? -11.5 -18.188 -11.508 1 98.75 140 LEU B N 1
ATOM 4647 C CA . LEU B 1 140 ? -12.078 -19.422 -12.047 1 98.75 140 LEU B CA 1
ATOM 4648 C C . LEU B 1 140 ? -11.016 -20.5 -12.156 1 98.75 140 LEU B C 1
ATOM 4650 O O . LEU B 1 140 ? -11.312 -21.688 -11.945 1 98.75 140 LEU B O 1
ATOM 4654 N N . GLY B 1 141 ? -9.781 -20.141 -12.508 1 98.75 141 GLY B N 1
ATOM 4655 C CA . GLY B 1 141 ? -8.711 -21.125 -12.531 1 98.75 141 GLY B CA 1
ATOM 4656 C C . GLY B 1 141 ? -8.484 -21.797 -11.195 1 98.75 141 GLY B C 1
ATOM 4657 O O . GLY B 1 141 ? -8.25 -23.016 -11.141 1 98.75 141 GLY B O 1
ATOM 4658 N N . LEU B 1 142 ? -8.539 -21.016 -10.141 1 98.88 142 LEU B N 1
ATOM 4659 C CA . LEU B 1 142 ? -8.406 -21.594 -8.805 1 98.88 142 LEU B CA 1
ATOM 4660 C C . LEU B 1 142 ? -9.602 -22.484 -8.484 1 98.88 142 LEU B C 1
ATOM 4662 O O . LEU B 1 142 ? -9.438 -23.547 -7.871 1 98.88 142 LEU B O 1
ATOM 4666 N N . GLN B 1 143 ? -10.781 -22.047 -8.898 1 98.81 143 GLN B N 1
ATOM 4667 C CA . GLN B 1 143 ? -11.977 -22.859 -8.703 1 98.81 143 GLN B CA 1
ATOM 4668 C C . GLN B 1 143 ? -11.867 -24.188 -9.453 1 98.81 143 GLN B C 1
ATOM 4670 O O . GLN B 1 143 ? -12.352 -25.219 -8.984 1 98.81 143 GLN B O 1
ATOM 4675 N N . ASP B 1 144 ? -11.289 -24.109 -10.656 1 98.88 144 ASP B N 1
ATOM 4676 C CA . ASP B 1 144 ? -11.031 -25.344 -11.391 1 98.88 144 ASP B CA 1
ATOM 4677 C C . ASP B 1 144 ? -10.164 -26.297 -10.57 1 98.88 144 ASP B C 1
ATOM 4679 O O . ASP B 1 144 ? -10.477 -27.484 -10.445 1 98.88 144 ASP B O 1
ATOM 4683 N N . THR B 1 145 ? -9.102 -25.781 -9.969 1 98.88 145 THR B N 1
ATOM 4684 C CA . THR B 1 145 ? -8.18 -26.578 -9.156 1 98.88 145 THR B CA 1
ATOM 4685 C C . THR B 1 145 ? -8.906 -27.172 -7.945 1 98.88 145 THR B C 1
ATOM 4687 O O . THR B 1 145 ? -8.734 -28.344 -7.629 1 98.88 145 THR B O 1
ATOM 4690 N N . ILE B 1 146 ? -9.711 -26.359 -7.285 1 98.94 146 ILE B N 1
ATOM 4691 C CA . ILE B 1 146 ? -10.461 -26.812 -6.121 1 98.94 146 ILE B CA 1
ATOM 4692 C C . ILE B 1 146 ? -11.414 -27.938 -6.531 1 98.94 146 ILE B C 1
ATOM 4694 O O . ILE B 1 146 ? -11.539 -28.938 -5.828 1 98.94 146 ILE B O 1
ATOM 4698 N N . THR B 1 147 ? -12.039 -27.766 -7.684 1 98.88 147 THR B N 1
ATOM 4699 C CA . THR B 1 147 ? -12.961 -28.781 -8.172 1 98.88 147 THR B CA 1
ATOM 4700 C C . THR B 1 147 ? -12.219 -30.062 -8.508 1 98.88 147 THR B C 1
ATOM 4702 O O . THR B 1 147 ? -12.711 -31.172 -8.25 1 98.88 147 THR B O 1
ATOM 4705 N N . ALA B 1 148 ? -11.047 -29.938 -9.062 1 98.94 148 ALA B N 1
ATOM 4706 C CA . ALA B 1 148 ? -10.219 -31.125 -9.32 1 98.94 148 ALA B CA 1
ATOM 4707 C C . ALA B 1 148 ? -9.891 -31.859 -8.023 1 98.94 148 ALA B C 1
ATOM 4709 O O . ALA B 1 148 ? -9.898 -33.094 -7.984 1 98.94 148 ALA B O 1
ATOM 4710 N N . LEU B 1 149 ? -9.594 -31.109 -6.977 1 98.94 149 LEU B N 1
ATOM 4711 C CA . LEU B 1 149 ? -9.289 -31.719 -5.688 1 98.94 149 LEU B CA 1
ATOM 4712 C C . LEU B 1 149 ? -10.508 -32.438 -5.109 1 98.94 149 LEU B C 1
ATOM 4714 O O . LEU B 1 149 ? -10.383 -33.469 -4.469 1 98.94 149 LEU B O 1
ATOM 4718 N N . LYS B 1 150 ? -11.672 -31.828 -5.316 1 98.88 150 LYS B N 1
ATOM 4719 C CA . LYS B 1 150 ? -12.898 -32.5 -4.906 1 98.88 150 LYS B CA 1
ATOM 4720 C C . LYS B 1 150 ? -13.07 -33.812 -5.652 1 98.88 150 LYS B C 1
ATOM 4722 O O . LYS B 1 150 ? -13.453 -34.844 -5.059 1 98.88 150 LYS B O 1
ATOM 4727 N N . TRP B 1 151 ? -12.797 -33.812 -6.914 1 98.81 151 TRP B N 1
ATOM 4728 C CA . TRP B 1 151 ? -12.836 -35.031 -7.695 1 98.81 151 TRP B CA 1
ATOM 4729 C C . TRP B 1 151 ? -11.891 -36.094 -7.113 1 98.81 151 TRP B C 1
ATOM 4731 O O . TRP B 1 151 ? -12.242 -37.25 -6.996 1 98.81 151 TRP B O 1
ATOM 4741 N N . VAL B 1 152 ? -10.695 -35.656 -6.781 1 98.81 152 VAL B N 1
ATOM 4742 C CA . VAL B 1 152 ? -9.688 -36.562 -6.199 1 98.81 152 VAL B CA 1
ATOM 4743 C C . VAL B 1 152 ? -10.219 -37.125 -4.895 1 98.81 152 VAL B C 1
ATOM 4745 O O . VAL B 1 152 ? -10.125 -38.344 -4.672 1 98.81 152 VAL B O 1
ATOM 4748 N N . GLN B 1 153 ? -10.75 -36.344 -4.078 1 98.19 153 GLN B N 1
ATOM 4749 C CA . GLN B 1 153 ? -11.305 -36.812 -2.807 1 98.19 153 GLN B CA 1
ATOM 4750 C C . GLN B 1 153 ? -12.359 -37.875 -3.02 1 98.19 153 GLN B C 1
ATOM 4752 O O . GLN B 1 153 ? -12.398 -38.875 -2.281 1 98.19 153 GLN B O 1
ATOM 4757 N N . GLU B 1 154 ? -13.109 -37.781 -4.012 1 98 154 GLU B N 1
ATOM 4758 C CA . GLU B 1 154 ? -14.258 -38.656 -4.234 1 98 154 GLU B CA 1
ATOM 4759 C C . GLU B 1 154 ? -13.844 -39.938 -4.949 1 98 154 GLU B C 1
ATOM 4761 O O . GLU B 1 154 ? -14.469 -40.969 -4.777 1 98 154 GLU B O 1
ATOM 4766 N N . ASN B 1 155 ? -12.742 -39.875 -5.723 1 98.19 155 ASN B N 1
ATOM 4767 C CA . ASN B 1 155 ? -12.617 -40.938 -6.703 1 98.19 155 ASN B CA 1
ATOM 4768 C C . ASN B 1 155 ? -11.25 -41.594 -6.633 1 98.19 155 ASN B C 1
ATOM 4770 O O . ASN B 1 155 ? -11.047 -42.688 -7.18 1 98.19 155 ASN B O 1
ATOM 4774 N N . ILE B 1 156 ? -10.305 -41.031 -5.953 1 97.75 156 ILE B N 1
ATOM 4775 C CA . ILE B 1 156 ? -8.922 -41.438 -6.133 1 97.75 156 ILE B CA 1
ATOM 4776 C C . ILE B 1 156 ? -8.727 -42.844 -5.562 1 97.75 156 ILE B C 1
ATOM 4778 O O . ILE B 1 156 ? -7.773 -43.562 -5.93 1 97.75 156 ILE B O 1
ATOM 4782 N N . ALA B 1 157 ? -9.578 -43.25 -4.672 1 96 157 ALA B N 1
ATOM 4783 C CA . ALA B 1 157 ? -9.516 -44.594 -4.098 1 96 157 ALA B CA 1
ATOM 4784 C C . ALA B 1 157 ? -9.648 -45.656 -5.18 1 96 157 ALA B C 1
ATOM 4786 O O . ALA B 1 157 ? -9.062 -46.75 -5.074 1 96 157 ALA B O 1
ATOM 4787 N N . CYS B 1 158 ? -10.367 -45.344 -6.25 1 94.19 158 CYS B N 1
ATOM 4788 C CA . CYS B 1 158 ? -10.555 -46.25 -7.363 1 94.19 158 CYS B CA 1
ATOM 4789 C C . CYS B 1 158 ? -9.234 -46.562 -8.055 1 94.19 158 CYS B C 1
ATOM 4791 O O . CYS B 1 158 ? -9.109 -47.562 -8.758 1 94.19 158 CYS B O 1
ATOM 4793 N N . PHE B 1 159 ? -8.266 -45.781 -7.773 1 95.31 159 PHE B N 1
ATOM 4794 C CA . PHE B 1 159 ? -6.973 -45.906 -8.43 1 95.31 159 PHE B CA 1
ATOM 4795 C C . PHE B 1 159 ? -5.906 -46.375 -7.445 1 95.31 159 PHE B C 1
ATOM 4797 O O . PHE B 1 159 ? -4.723 -46.438 -7.785 1 95.31 159 PHE B O 1
ATOM 4804 N N . GLY B 1 160 ? -6.352 -46.562 -6.176 1 95.56 160 GLY B N 1
ATOM 4805 C CA . GLY B 1 160 ? -5.434 -47.031 -5.152 1 95.56 160 GLY B CA 1
ATOM 4806 C C . GLY B 1 160 ? -4.898 -45.906 -4.277 1 95.56 160 GLY B C 1
ATOM 4807 O O . GLY B 1 160 ? -3.998 -46.125 -3.465 1 95.56 160 GLY B O 1
ATOM 4808 N N . GLY B 1 161 ? -5.465 -44.75 -4.441 1 97.44 161 GLY B N 1
ATOM 4809 C CA . GLY B 1 161 ? -5 -43.625 -3.672 1 97.44 161 GLY B CA 1
ATOM 4810 C C . GLY B 1 161 ? -5.762 -43.406 -2.375 1 97.44 161 GLY B C 1
ATOM 4811 O O . GLY B 1 161 ? -6.906 -43.844 -2.248 1 97.44 161 GLY B O 1
ATOM 4812 N N . ASP B 1 162 ? -5.156 -42.812 -1.396 1 98.06 162 ASP B N 1
ATOM 4813 C CA . ASP B 1 162 ? -5.777 -42.406 -0.141 1 98.06 162 ASP B CA 1
ATOM 4814 C C . ASP B 1 162 ? -6.324 -40.969 -0.236 1 98.06 162 ASP B C 1
ATOM 4816 O O . ASP B 1 162 ? -5.559 -40 -0.262 1 98.06 162 ASP B O 1
ATOM 4820 N N . PRO B 1 163 ? -7.629 -40.812 -0.253 1 97.81 163 PRO B N 1
ATOM 4821 C CA . PRO B 1 163 ? -8.195 -39.438 -0.396 1 97.81 163 PRO B CA 1
ATOM 4822 C C . PRO B 1 163 ? -7.871 -38.562 0.792 1 97.81 163 PRO B C 1
ATOM 4824 O O . PRO B 1 163 ? -8.039 -37.344 0.709 1 97.81 163 PRO B O 1
ATOM 4827 N N . GLN B 1 164 ? -7.395 -39.094 1.894 1 97.44 164 GLN B N 1
ATOM 4828 C CA . GLN B 1 164 ? -7.102 -38.312 3.084 1 97.44 164 GLN B CA 1
ATOM 4829 C C . GLN B 1 164 ? -5.617 -37.938 3.156 1 97.44 164 GLN B C 1
ATOM 4831 O O . GLN B 1 164 ? -5.188 -37.25 4.07 1 97.44 164 GLN B O 1
ATOM 4836 N N . ASN B 1 165 ? -4.871 -38.438 2.262 1 98.38 165 ASN B N 1
ATOM 4837 C CA . ASN B 1 165 ? -3.441 -38.156 2.182 1 98.38 165 ASN B CA 1
ATOM 4838 C C . ASN B 1 165 ? -3.064 -37.562 0.837 1 98.38 165 ASN B C 1
ATOM 4840 O O . ASN B 1 165 ? -2.379 -38.188 0.032 1 98.38 165 ASN B O 1
ATOM 4844 N N . VAL B 1 166 ? -3.523 -36.312 0.637 1 98.88 166 VAL B N 1
ATOM 4845 C CA . VAL B 1 166 ? -3.336 -35.594 -0.619 1 98.88 166 VAL B CA 1
ATOM 4846 C C . VAL B 1 166 ? -2.318 -34.469 -0.425 1 98.88 166 VAL B C 1
ATOM 4848 O O . VAL B 1 166 ? -2.463 -33.656 0.476 1 98.88 166 VAL B O 1
ATOM 4851 N N . THR B 1 167 ? -1.24 -34.5 -1.17 1 98.88 167 THR B N 1
ATOM 4852 C CA . THR B 1 167 ? -0.273 -33.438 -1.302 1 98.88 167 THR B CA 1
ATOM 4853 C C . THR B 1 167 ? -0.461 -32.688 -2.627 1 98.88 167 THR B C 1
ATOM 4855 O O . THR B 1 167 ? -0.475 -33.312 -3.691 1 98.88 167 THR B O 1
ATOM 4858 N N . VAL B 1 168 ? -0.691 -31.391 -2.533 1 98.94 168 VAL B N 1
ATOM 4859 C CA . VAL B 1 168 ? -0.747 -30.578 -3.746 1 98.94 168 VAL B CA 1
ATOM 4860 C C . VAL B 1 168 ? 0.612 -29.922 -3.998 1 98.94 168 VAL B C 1
ATOM 4862 O O . VAL B 1 168 ? 1.18 -29.297 -3.107 1 98.94 168 VAL B O 1
ATOM 4865 N N . ALA B 1 169 ? 1.147 -30.172 -5.148 1 98.88 169 ALA B N 1
ATOM 4866 C CA . ALA B 1 169 ? 2.402 -29.578 -5.582 1 98.88 169 ALA B CA 1
ATOM 4867 C C . ALA B 1 169 ? 2.199 -28.734 -6.844 1 98.88 169 ALA B C 1
ATOM 4869 O O . ALA B 1 169 ? 1.396 -29.094 -7.711 1 98.88 169 ALA B O 1
ATOM 4870 N N . GLY B 1 170 ? 2.828 -27.641 -6.906 1 98.69 170 GLY B N 1
ATOM 4871 C CA . GLY B 1 170 ? 2.76 -26.812 -8.102 1 98.69 170 GLY B CA 1
ATOM 4872 C C . GLY B 1 170 ? 4.055 -26.078 -8.391 1 98.69 170 GLY B C 1
ATOM 4873 O O . GLY B 1 170 ? 4.926 -25.969 -7.52 1 98.69 170 GLY B O 1
ATOM 4874 N N . HIS B 1 171 ? 4.227 -25.672 -9.602 1 98.62 171 HIS B N 1
ATOM 4875 C CA . HIS B 1 171 ? 5.375 -24.891 -10.039 1 98.62 171 HIS B CA 1
ATOM 4876 C C . HIS B 1 171 ? 4.941 -23.531 -10.562 1 98.62 171 HIS B C 1
ATOM 4878 O O . HIS B 1 171 ? 3.973 -23.422 -11.32 1 98.62 171 HIS B O 1
ATOM 4884 N N . SER B 1 172 ? 5.68 -22.422 -10.18 1 98.06 172 SER B N 1
ATOM 4885 C CA . SER B 1 172 ? 5.414 -21.078 -10.688 1 98.06 172 SER B CA 1
ATOM 4886 C C . SER B 1 172 ? 3.947 -20.688 -10.492 1 98.06 172 SER B C 1
ATOM 4888 O O . SER B 1 172 ? 3.418 -20.781 -9.383 1 98.06 172 SER B O 1
ATOM 4890 N N . ALA B 1 173 ? 3.146 -20.469 -11.625 1 98 173 ALA B N 1
ATOM 4891 C CA . ALA B 1 173 ? 1.722 -20.188 -11.508 1 98 173 ALA B CA 1
ATOM 4892 C C . ALA B 1 173 ? 0.999 -21.281 -10.727 1 98 173 ALA B C 1
ATOM 4894 O O . ALA B 1 173 ? 0.115 -20.984 -9.922 1 98 173 ALA B O 1
ATOM 4895 N N . GLY B 1 174 ? 1.408 -22.516 -10.945 1 98.62 174 GLY B N 1
ATOM 4896 C CA . GLY B 1 174 ? 0.844 -23.625 -10.188 1 98.62 174 GLY B CA 1
ATOM 4897 C C . GLY B 1 174 ? 1.182 -23.578 -8.711 1 98.62 174 GLY B C 1
ATOM 4898 O O . GLY B 1 174 ? 0.358 -23.938 -7.871 1 98.62 174 GLY B O 1
ATOM 4899 N N . ALA B 1 175 ? 2.406 -23.125 -8.414 1 98.75 175 ALA B N 1
ATOM 4900 C CA . ALA B 1 175 ? 2.816 -22.984 -7.023 1 98.75 175 ALA B CA 1
ATOM 4901 C C . ALA B 1 175 ? 2.016 -21.875 -6.328 1 98.75 175 ALA B C 1
ATOM 4903 O O . ALA B 1 175 ? 1.603 -22.047 -5.176 1 98.75 175 ALA B O 1
ATOM 4904 N N . TYR B 1 176 ? 1.807 -20.781 -7.023 1 98.25 176 TYR B N 1
ATOM 4905 C CA . TYR B 1 176 ? 0.974 -19.719 -6.469 1 98.25 176 TYR B CA 1
ATOM 4906 C C . TYR B 1 176 ? -0.448 -20.219 -6.23 1 98.25 176 TYR B C 1
ATOM 4908 O O . TYR B 1 176 ? -1.054 -19.906 -5.203 1 98.25 176 TYR B O 1
ATOM 4916 N N . SER B 1 177 ? -0.981 -20.969 -7.152 1 98.69 177 SER B N 1
ATOM 4917 C CA . SER B 1 177 ? -2.307 -21.562 -6.98 1 98.69 177 SER B CA 1
ATOM 4918 C C . SER B 1 177 ? -2.332 -22.531 -5.805 1 98.69 177 SER B C 1
ATOM 4920 O O . SER B 1 177 ? -3.281 -22.547 -5.02 1 98.69 177 SER B O 1
ATOM 4922 N N . THR B 1 178 ? -1.273 -23.312 -5.699 1 98.81 178 THR B N 1
ATOM 4923 C CA . THR B 1 178 ? -1.154 -24.281 -4.609 1 98.81 178 THR B CA 1
ATOM 4924 C C . THR B 1 178 ? -1.247 -23.578 -3.258 1 98.81 178 THR B C 1
ATOM 4926 O O . THR B 1 178 ? -2.055 -23.969 -2.408 1 98.81 178 THR B O 1
ATOM 4929 N N . ILE B 1 179 ? -0.494 -22.531 -3.111 1 98.69 179 ILE B N 1
ATOM 4930 C CA . ILE B 1 179 ? -0.484 -21.812 -1.842 1 98.69 179 ILE B CA 1
ATOM 4931 C C . ILE B 1 179 ? -1.761 -20.984 -1.707 1 98.69 179 ILE B C 1
ATOM 4933 O O . ILE B 1 179 ? -2.271 -20.781 -0.601 1 98.69 179 ILE B O 1
ATOM 4937 N N . GLY B 1 180 ? -2.324 -20.594 -2.871 1 98.44 180 GLY B N 1
ATOM 4938 C CA . GLY B 1 180 ? -3.584 -19.859 -2.887 1 98.44 180 GLY B CA 1
ATOM 4939 C C . GLY B 1 180 ? -4.734 -20.656 -2.283 1 98.44 180 GLY B C 1
ATOM 4940 O O . GLY B 1 180 ? -5.707 -20.062 -1.8 1 98.44 180 GLY B O 1
ATOM 4941 N N . LEU B 1 181 ? -4.652 -21.969 -2.277 1 98.75 181 LEU B N 1
ATOM 4942 C CA . LEU B 1 181 ? -5.684 -22.844 -1.712 1 98.75 181 LEU B CA 1
ATOM 4943 C C . LEU B 1 181 ? -5.902 -22.531 -0.235 1 98.75 181 LEU B C 1
ATOM 4945 O O . LEU B 1 181 ? -7.016 -22.672 0.273 1 98.75 181 LEU B O 1
ATOM 4949 N N . LEU B 1 182 ? -4.867 -22 0.413 1 98.56 182 LEU B N 1
ATOM 4950 C CA . LEU B 1 182 ? -4.945 -21.688 1.835 1 98.56 182 LEU B CA 1
ATOM 4951 C C . LEU B 1 182 ? -6.02 -20.641 2.1 1 98.56 182 LEU B C 1
ATOM 4953 O O . LEU B 1 182 ? -6.648 -20.641 3.16 1 98.56 182 LEU B O 1
ATOM 4957 N N . ALA B 1 183 ? -6.191 -19.797 1.112 1 98.31 183 ALA B N 1
ATOM 4958 C CA . ALA B 1 183 ? -7.051 -18.641 1.319 1 98.31 183 ALA B CA 1
ATOM 4959 C C . ALA B 1 183 ? -8.469 -18.906 0.828 1 98.31 183 ALA B C 1
ATOM 4961 O O . ALA B 1 183 ? -9.352 -18.047 0.945 1 98.31 183 ALA B O 1
ATOM 4962 N N . ALA B 1 184 ? -8.742 -20.047 0.237 1 98.56 184 ALA B N 1
ATOM 4963 C CA . ALA B 1 184 ? -10.055 -20.438 -0.275 1 98.56 184 ALA B CA 1
ATOM 4964 C C . ALA B 1 184 ? -10.758 -21.391 0.683 1 98.56 184 ALA B C 1
ATOM 4966 O O . ALA B 1 184 ? -10.406 -22.562 0.77 1 98.56 184 ALA B O 1
ATOM 4967 N N . PRO B 1 185 ? -11.789 -20.938 1.353 1 97.62 185 PRO B N 1
ATOM 4968 C CA . PRO B 1 185 ? -12.469 -21.797 2.326 1 97.62 185 PRO B CA 1
ATOM 4969 C C . PRO B 1 185 ? -12.977 -23.109 1.715 1 97.62 185 PRO B C 1
ATOM 4971 O O . PRO B 1 185 ? -12.93 -24.156 2.367 1 97.62 185 PRO B O 1
ATOM 4974 N N . SER B 1 186 ? -13.375 -23.062 0.476 1 98 186 SER B N 1
ATOM 4975 C CA . SER B 1 186 ? -13.953 -24.234 -0.166 1 98 186 SER B CA 1
ATOM 4976 C C . SER B 1 186 ? -12.891 -25.297 -0.428 1 98 186 SER B C 1
ATOM 4978 O O . SER B 1 186 ? -13.219 -26.453 -0.751 1 98 186 SER B O 1
ATOM 4980 N N . ALA B 1 187 ? -11.633 -24.953 -0.25 1 98.44 187 ALA B N 1
ATOM 4981 C CA . ALA B 1 187 ? -10.547 -25.891 -0.482 1 98.44 187 ALA B CA 1
ATOM 4982 C C . ALA B 1 187 ? -10.141 -26.594 0.812 1 98.44 187 ALA B C 1
ATOM 4984 O O . ALA B 1 187 ? -9.391 -27.562 0.788 1 98.44 187 ALA B O 1
ATOM 4985 N N . ARG B 1 188 ? -10.648 -26.062 1.929 1 95.69 188 ARG B N 1
ATOM 4986 C CA . ARG B 1 188 ? -10.242 -26.609 3.225 1 95.69 188 ARG B CA 1
ATOM 4987 C C . ARG B 1 188 ? -10.617 -28.078 3.342 1 95.69 188 ARG B C 1
ATOM 4989 O O . ARG B 1 188 ? -11.727 -28.469 2.98 1 95.69 188 ARG B O 1
ATOM 4996 N N . GLY B 1 189 ? -9.641 -28.859 3.781 1 96.81 189 GLY B N 1
ATOM 4997 C CA . GLY B 1 189 ? -9.883 -30.281 4.008 1 96.81 189 GLY B CA 1
ATOM 4998 C C . GLY B 1 189 ? -9.578 -31.141 2.795 1 96.81 189 GLY B C 1
ATOM 4999 O O . GLY B 1 189 ? -9.578 -32.375 2.883 1 96.81 189 GLY B O 1
ATOM 5000 N N . LEU B 1 190 ? -9.211 -30.5 1.668 1 98.56 190 LEU B N 1
ATOM 5001 C CA . LEU B 1 190 ? -9.023 -31.25 0.433 1 98.56 190 LEU B CA 1
ATOM 5002 C C . LEU B 1 190 ? -7.566 -31.672 0.278 1 98.56 190 LEU B C 1
ATOM 5004 O O . LEU B 1 190 ? -7.227 -32.406 -0.646 1 98.56 190 LEU B O 1
ATOM 5008 N N . TYR B 1 191 ? -6.719 -31.234 1.159 1 98.56 191 TYR B N 1
ATOM 5009 C CA . TYR B 1 191 ? -5.293 -31.547 1.115 1 98.56 191 TYR B CA 1
ATOM 5010 C C . TYR B 1 191 ? -4.699 -31.578 2.518 1 98.56 191 TYR B C 1
ATOM 5012 O O . TYR B 1 191 ? -5.254 -31 3.451 1 98.56 191 TYR B O 1
ATOM 5020 N N . LYS B 1 192 ? -3.592 -32.281 2.574 1 97.94 192 LYS B N 1
ATOM 5021 C CA . LYS B 1 192 ? -2.859 -32.375 3.832 1 97.94 192 LYS B CA 1
ATOM 5022 C C . LYS B 1 192 ? -1.555 -31.594 3.777 1 97.94 192 LYS B C 1
ATOM 5024 O O . LYS B 1 192 ? -1.086 -31.078 4.797 1 97.94 192 LYS B O 1
ATOM 5029 N N . ARG B 1 193 ? -0.974 -31.562 2.623 1 98.75 193 ARG B N 1
ATOM 5030 C CA . ARG B 1 193 ? 0.34 -30.953 2.428 1 98.75 193 ARG B CA 1
ATOM 5031 C C . ARG B 1 193 ? 0.382 -30.141 1.139 1 98.75 193 ARG B C 1
ATOM 5033 O O . ARG B 1 193 ? -0.292 -30.484 0.163 1 98.75 193 ARG B O 1
ATOM 5040 N N . LEU B 1 194 ? 1.136 -29.047 1.187 1 98.88 194 LEU B N 1
ATOM 5041 C CA . LEU B 1 194 ? 1.348 -28.203 0.015 1 98.88 194 LEU B CA 1
ATOM 5042 C C . LEU B 1 194 ? 2.834 -28.047 -0.286 1 98.88 194 LEU B C 1
ATOM 5044 O O . LEU B 1 194 ? 3.645 -27.891 0.63 1 98.88 194 LEU B O 1
ATOM 5048 N N . SER B 1 195 ? 3.227 -28.203 -1.485 1 98.88 195 SER B N 1
ATOM 5049 C CA . SER B 1 195 ? 4.598 -27.984 -1.936 1 98.88 195 SER B CA 1
ATOM 5050 C C . SER B 1 195 ? 4.645 -27 -3.1 1 98.88 195 SER B C 1
ATOM 5052 O O . SER B 1 195 ? 4.148 -27.297 -4.191 1 98.88 195 SER B O 1
ATOM 5054 N N . ALA B 1 196 ? 5.242 -25.859 -2.855 1 98.81 196 ALA B N 1
ATOM 5055 C CA . ALA B 1 196 ? 5.309 -24.781 -3.848 1 98.81 196 ALA B CA 1
ATOM 5056 C C . ALA B 1 196 ? 6.715 -24.656 -4.422 1 98.81 196 ALA B C 1
ATOM 5058 O O . ALA B 1 196 ? 7.648 -24.281 -3.715 1 98.81 196 ALA B O 1
ATOM 5059 N N . PHE B 1 197 ? 6.852 -24.969 -5.695 1 98.81 197 PHE B N 1
ATOM 5060 C CA . PHE B 1 197 ? 8.125 -24.828 -6.391 1 98.81 197 PHE B CA 1
ATOM 5061 C C . PHE B 1 197 ? 8.156 -23.531 -7.199 1 98.81 197 PHE B C 1
ATOM 5063 O O . PHE B 1 197 ? 7.367 -23.359 -8.133 1 98.81 197 PHE B O 1
ATOM 5070 N N . SER B 1 198 ? 9.086 -22.578 -6.871 1 98.31 198 SER B N 1
ATOM 5071 C CA . SER B 1 198 ? 9.273 -21.312 -7.582 1 98.31 198 SER B CA 1
ATOM 5072 C C . SER B 1 198 ? 8 -20.469 -7.547 1 98.31 198 SER B C 1
ATOM 5074 O O . SER B 1 198 ? 7.57 -19.953 -8.578 1 98.31 198 SER B O 1
ATOM 5076 N N . GLY B 1 199 ? 7.355 -20.391 -6.461 1 95.75 199 GLY B N 1
ATOM 5077 C CA . GLY B 1 199 ? 6.16 -19.625 -6.125 1 95.75 199 GLY B CA 1
ATOM 5078 C C . GLY B 1 199 ? 5.848 -19.625 -4.641 1 95.75 199 GLY B C 1
ATOM 5079 O O . GLY B 1 199 ? 6.652 -20.094 -3.834 1 95.75 199 GLY B O 1
ATOM 5080 N N . GLY B 1 200 ? 4.762 -19.047 -4.234 1 95.19 200 GLY B N 1
ATOM 5081 C CA . GLY B 1 200 ? 4.488 -19 -2.809 1 95.19 200 GLY B CA 1
ATOM 5082 C C . GLY B 1 200 ? 3.352 -18.047 -2.461 1 95.19 200 GLY B C 1
ATOM 5083 O O . GLY B 1 200 ? 2.359 -17.969 -3.189 1 95.19 200 GLY B O 1
ATOM 5084 N N . ALA B 1 201 ? 3.486 -17.516 -1.205 1 95.62 201 ALA B N 1
ATOM 5085 C CA . ALA B 1 201 ? 2.434 -16.656 -0.666 1 95.62 201 ALA B CA 1
ATOM 5086 C C . ALA B 1 201 ? 2.639 -15.211 -1.085 1 95.62 201 ALA B C 1
ATOM 5088 O O . ALA B 1 201 ? 2.729 -14.32 -0.237 1 95.62 201 ALA B O 1
ATOM 5089 N N . SER B 1 202 ? 2.801 -15.008 -2.357 1 93.75 202 SER B N 1
ATOM 5090 C CA . SER B 1 202 ? 3.006 -13.695 -2.955 1 93.75 202 SER B CA 1
ATOM 5091 C C . SER B 1 202 ? 2.295 -13.578 -4.301 1 93.75 202 SER B C 1
ATOM 5093 O O . SER B 1 202 ? 1.51 -14.461 -4.668 1 93.75 202 SER B O 1
ATOM 5095 N N . ARG B 1 203 ? 2.412 -12.438 -4.93 1 92.94 203 ARG B N 1
ATOM 5096 C CA . ARG B 1 203 ? 1.858 -12.18 -6.254 1 92.94 203 ARG B CA 1
ATOM 5097 C C . ARG B 1 203 ? 0.334 -12.234 -6.23 1 92.94 203 ARG B C 1
ATOM 5099 O O . ARG B 1 203 ? -0.282 -12.867 -7.09 1 92.94 203 ARG B O 1
ATOM 5106 N N . ILE B 1 204 ? -0.304 -11.641 -5.234 1 95.94 204 ILE B N 1
ATOM 5107 C CA . ILE B 1 204 ? -1.757 -11.531 -5.16 1 95.94 204 ILE B CA 1
ATOM 5108 C C . ILE B 1 204 ? -2.219 -10.297 -5.926 1 95.94 204 ILE B C 1
ATOM 5110 O O . ILE B 1 204 ? -1.803 -9.172 -5.617 1 95.94 204 ILE B O 1
ATOM 5114 N N . VAL B 1 205 ? -3 -10.508 -6.961 1 97.06 205 VAL B N 1
ATOM 5115 C CA . VAL B 1 205 ? -3.502 -9.422 -7.789 1 97.06 205 VAL B CA 1
ATOM 5116 C C . VAL B 1 205 ? -4.574 -8.641 -7.027 1 97.06 205 VAL B C 1
ATOM 5118 O O . VAL B 1 205 ? -5.586 -9.211 -6.613 1 97.06 205 VAL B O 1
ATOM 5121 N N . PRO B 1 206 ? -4.34 -7.391 -6.824 1 96.25 206 PRO B N 1
ATOM 5122 C CA . PRO B 1 206 ? -5.375 -6.633 -6.113 1 96.25 206 PRO B CA 1
ATOM 5123 C C . PRO B 1 206 ? -6.641 -6.438 -6.945 1 96.25 206 PRO B C 1
ATOM 5125 O O . PRO B 1 206 ? -6.57 -6.383 -8.18 1 96.25 206 PRO B O 1
ATOM 5128 N N . ALA B 1 207 ? -7.77 -6.215 -6.273 1 96.75 207 ALA B N 1
ATOM 5129 C CA . ALA B 1 207 ? -9.07 -6.125 -6.934 1 96.75 207 ALA B CA 1
ATOM 5130 C C . ALA B 1 207 ? -9.117 -4.938 -7.891 1 96.75 207 ALA B C 1
ATOM 5132 O O . ALA B 1 207 ? -9.711 -5.023 -8.969 1 96.75 207 ALA B O 1
ATOM 5133 N N . TRP B 1 208 ? -8.477 -3.807 -7.496 1 96.88 208 TRP B N 1
ATOM 5134 C CA . TRP B 1 208 ? -8.555 -2.633 -8.359 1 96.88 208 TRP B CA 1
ATOM 5135 C C . TRP B 1 208 ? -7.898 -2.904 -9.711 1 96.88 208 TRP B C 1
ATOM 5137 O O . TRP B 1 208 ? -8.453 -2.564 -10.758 1 96.88 208 TRP B O 1
ATOM 5147 N N . TRP B 1 209 ? -6.773 -3.537 -9.727 1 97.25 209 TRP B N 1
ATOM 5148 C CA . TRP B 1 209 ? -6.109 -3.83 -10.992 1 97.25 209 TRP B CA 1
ATOM 5149 C C . TRP B 1 209 ? -6.895 -4.867 -11.797 1 97.25 209 TRP B C 1
ATOM 5151 O O . TRP B 1 209 ? -7.027 -4.746 -13.016 1 97.25 209 TRP B O 1
ATOM 5161 N N . ALA B 1 210 ? -7.379 -5.902 -11.078 1 98 210 ALA B N 1
ATOM 5162 C CA . ALA B 1 210 ? -8.156 -6.926 -11.766 1 98 210 ALA B CA 1
ATOM 5163 C C . ALA B 1 210 ? -9.297 -6.305 -12.562 1 98 210 ALA B C 1
ATOM 5165 O O . ALA B 1 210 ? -9.531 -6.664 -13.719 1 98 210 ALA B O 1
ATOM 5166 N N . GLU B 1 211 ? -9.984 -5.375 -11.977 1 97.81 211 GLU B N 1
ATOM 5167 C CA . GLU B 1 211 ? -11.086 -4.707 -12.672 1 97.81 211 GLU B CA 1
ATOM 5168 C C . GLU B 1 211 ? -10.562 -3.834 -13.812 1 97.81 211 GLU B C 1
ATOM 5170 O O . GLU B 1 211 ? -11.164 -3.785 -14.883 1 97.81 211 GLU B O 1
ATOM 5175 N N . GLU B 1 212 ? -9.414 -3.148 -13.57 1 97.94 212 GLU B N 1
ATOM 5176 C CA . GLU B 1 212 ? -8.859 -2.309 -14.625 1 97.94 212 GLU B CA 1
ATOM 5177 C C . GLU B 1 212 ? -8.406 -3.146 -15.812 1 97.94 212 GLU B C 1
ATOM 5179 O O . GLU B 1 212 ? -8.547 -2.727 -16.969 1 97.94 212 GLU B O 1
ATOM 5184 N N . LEU B 1 213 ? -7.852 -4.289 -15.539 1 98.12 213 LEU B N 1
ATOM 5185 C CA . LEU B 1 213 ? -7.453 -5.184 -16.625 1 98.12 213 LEU B CA 1
ATOM 5186 C C . LEU B 1 213 ? -8.664 -5.605 -17.453 1 98.12 213 LEU B C 1
ATOM 5188 O O . LEU B 1 213 ? -8.586 -5.656 -18.688 1 98.12 213 LEU B O 1
ATOM 5192 N N . ALA B 1 214 ? -9.773 -5.887 -16.797 1 98.38 214 ALA B N 1
ATOM 5193 C CA . ALA B 1 214 ? -11 -6.227 -17.516 1 98.38 214 ALA B CA 1
ATOM 5194 C C . ALA B 1 214 ? -11.445 -5.078 -18.406 1 98.38 214 ALA B C 1
ATOM 5196 O O . ALA B 1 214 ? -11.828 -5.297 -19.562 1 98.38 214 ALA B O 1
ATOM 5197 N N . VAL B 1 215 ? -11.352 -3.863 -17.891 1 97.81 215 VAL B N 1
ATOM 5198 C CA . VAL B 1 215 ? -11.734 -2.684 -18.672 1 97.81 215 VAL B CA 1
ATOM 5199 C C . VAL B 1 215 ? -10.836 -2.559 -19.891 1 97.81 215 VAL B C 1
ATOM 5201 O O . VAL B 1 215 ? -11.328 -2.346 -21 1 97.81 215 VAL B O 1
ATOM 5204 N N . LYS B 1 216 ? -9.523 -2.684 -19.641 1 97.94 216 LYS B N 1
ATOM 5205 C CA . LYS B 1 216 ? -8.578 -2.604 -20.75 1 97.94 216 LYS B CA 1
ATOM 5206 C C . LYS B 1 216 ? -8.844 -3.688 -21.781 1 97.94 216 LYS B C 1
ATOM 5208 O O . LYS B 1 216 ? -8.75 -3.439 -22.984 1 97.94 216 LYS B O 1
ATOM 5213 N N . PHE B 1 217 ? -9.148 -4.855 -21.312 1 98.62 217 PHE B N 1
ATOM 5214 C CA . PHE B 1 217 ? -9.43 -6.012 -22.156 1 98.62 217 PHE B CA 1
ATOM 5215 C C . PHE B 1 217 ? -10.656 -5.762 -23.031 1 98.62 217 PHE B C 1
ATOM 5217 O O . PHE B 1 217 ? -10.609 -5.965 -24.234 1 98.62 217 PHE B O 1
ATOM 5224 N N . LEU B 1 218 ? -11.727 -5.293 -22.438 1 98.62 218 LEU B N 1
ATOM 5225 C CA . LEU B 1 218 ? -12.953 -5.008 -23.172 1 98.62 218 LEU B CA 1
ATOM 5226 C C . LEU B 1 218 ? -12.734 -3.881 -24.172 1 98.62 218 LEU B C 1
ATOM 5228 O O . LEU B 1 218 ? -13.234 -3.945 -25.297 1 98.62 218 LEU B O 1
ATOM 5232 N N . ALA B 1 219 ? -12 -2.918 -23.734 1 98.31 219 ALA B N 1
ATOM 5233 C CA . ALA B 1 219 ? -11.711 -1.795 -24.625 1 98.31 219 ALA B CA 1
ATOM 5234 C C . ALA B 1 219 ? -10.922 -2.254 -25.844 1 98.31 219 ALA B C 1
ATOM 5236 O O . ALA B 1 219 ? -11.195 -1.812 -26.969 1 98.31 219 ALA B O 1
ATOM 5237 N N . ALA B 1 220 ? -9.969 -3.119 -25.594 1 98.56 220 ALA B N 1
ATOM 5238 C CA . ALA B 1 220 ? -9.133 -3.627 -26.688 1 98.56 220 ALA B CA 1
ATOM 5239 C C . ALA B 1 220 ? -9.969 -4.422 -27.688 1 98.56 220 ALA B C 1
ATOM 5241 O O . ALA B 1 220 ? -9.602 -4.539 -28.859 1 98.56 220 ALA B O 1
ATOM 5242 N N . LEU B 1 221 ? -11.078 -4.973 -27.266 1 98.5 221 LEU B N 1
ATOM 5243 C CA . LEU B 1 221 ? -11.984 -5.73 -28.125 1 98.5 221 LEU B CA 1
ATOM 5244 C C . LEU B 1 221 ? -13.086 -4.836 -28.672 1 98.5 221 LEU B C 1
ATOM 5246 O O . LEU B 1 221 ? -13.93 -5.293 -29.438 1 98.5 221 LEU B O 1
ATOM 5250 N N . ASP B 1 222 ? -13.125 -3.58 -28.266 1 97.62 222 ASP B N 1
ATOM 5251 C CA . ASP B 1 222 ? -14.117 -2.59 -28.672 1 97.62 222 ASP B CA 1
ATOM 5252 C C . ASP B 1 222 ? -15.523 -3.021 -28.266 1 97.62 222 ASP B C 1
ATOM 5254 O O . ASP B 1 222 ? -16.469 -2.928 -29.062 1 97.62 222 ASP B O 1
ATOM 5258 N N . ILE B 1 223 ? -15.617 -3.518 -27.016 1 97.56 223 ILE B N 1
ATOM 5259 C CA . ILE B 1 223 ? -16.922 -3.951 -26.531 1 97.56 223 ILE B CA 1
ATOM 5260 C C . ILE B 1 223 ? -17.141 -3.434 -25.109 1 97.56 223 ILE B C 1
ATOM 5262 O O . ILE B 1 223 ? -17.75 -4.117 -24.281 1 97.56 223 ILE B O 1
ATOM 5266 N N . ASP B 1 224 ? -16.531 -2.346 -24.719 1 92.94 224 ASP B N 1
ATOM 5267 C CA . ASP B 1 224 ? -16.547 -1.779 -23.375 1 92.94 224 ASP B CA 1
ATOM 5268 C C . ASP B 1 224 ? -17.984 -1.545 -22.906 1 92.94 224 ASP B C 1
ATOM 5270 O O . ASP B 1 224 ? -18.266 -1.604 -21.703 1 92.94 224 ASP B O 1
ATOM 5274 N N . ASP B 1 225 ? -18.953 -1.385 -23.797 1 93.12 225 ASP B N 1
ATOM 5275 C CA . ASP B 1 225 ? -20.328 -1.037 -23.438 1 93.12 225 ASP B CA 1
ATOM 5276 C C . ASP B 1 225 ? -21.203 -2.285 -23.359 1 93.12 225 ASP B C 1
ATOM 5278 O O . ASP B 1 225 ? -22.359 -2.209 -22.938 1 93.12 225 ASP B O 1
ATOM 5282 N N . ASP B 1 226 ? -20.625 -3.426 -23.734 1 96.44 226 ASP B N 1
ATOM 5283 C CA . ASP B 1 226 ? -21.406 -4.66 -23.75 1 96.44 226 ASP B CA 1
ATOM 5284 C C . ASP B 1 226 ? -20.531 -5.867 -23.438 1 96.44 226 ASP B C 1
ATOM 5286 O O . ASP B 1 226 ? -20.25 -6.684 -24.328 1 96.44 226 ASP B O 1
ATOM 5290 N N . PRO B 1 227 ? -20.219 -6.086 -22.156 1 97.31 227 PRO B N 1
ATOM 5291 C CA . PRO B 1 227 ? -19.344 -7.188 -21.766 1 97.31 227 PRO B CA 1
ATOM 5292 C C . PRO B 1 227 ? -19.891 -8.555 -22.172 1 97.31 227 PRO B C 1
ATOM 5294 O O . PRO B 1 227 ? -19.125 -9.5 -22.359 1 97.31 227 PRO B O 1
ATOM 5297 N N . GLU B 1 228 ? -21.156 -8.734 -22.359 1 97.75 228 GLU B N 1
ATOM 5298 C CA . GLU B 1 228 ? -21.766 -10.031 -22.656 1 97.75 228 GLU B CA 1
ATOM 5299 C C . GLU B 1 228 ? -21.344 -10.523 -24.047 1 97.75 228 GLU B C 1
ATOM 5301 O O . GLU B 1 228 ? -21.469 -11.711 -24.344 1 97.75 228 GLU B O 1
ATOM 5306 N N . LYS B 1 229 ? -20.859 -9.617 -24.859 1 98.12 229 LYS B N 1
ATOM 5307 C CA . LYS B 1 229 ? -20.344 -10.031 -26.172 1 98.12 229 LYS B CA 1
ATOM 5308 C C . LYS B 1 229 ? -19.172 -11.008 -26.016 1 98.12 229 LYS B C 1
ATOM 5310 O O . LYS B 1 229 ? -18.859 -11.742 -26.938 1 98.12 229 LYS B O 1
ATOM 5315 N N . LEU B 1 230 ? -18.547 -11.016 -24.844 1 98.44 230 LEU B N 1
ATOM 5316 C CA . LEU B 1 230 ? -17.453 -11.945 -24.547 1 98.44 230 LEU B CA 1
ATOM 5317 C C . LEU B 1 230 ? -17.922 -13.383 -24.719 1 98.44 230 LEU B C 1
ATOM 5319 O O . LEU B 1 230 ? -17.109 -14.266 -25.031 1 98.44 230 LEU B O 1
ATOM 5323 N N . LEU B 1 231 ? -19.172 -13.656 -24.547 1 98.06 231 LEU B N 1
ATOM 5324 C CA . LEU B 1 231 ? -19.703 -15.008 -24.547 1 98.06 231 LEU B CA 1
ATOM 5325 C C . LEU B 1 231 ? -19.703 -15.602 -25.953 1 98.06 231 LEU B C 1
ATOM 5327 O O . LEU B 1 231 ? -19.766 -16.828 -26.109 1 98.06 231 LEU B O 1
ATOM 5331 N N . ASN B 1 232 ? -19.547 -14.703 -26.953 1 96.88 232 ASN B N 1
ATOM 5332 C CA . ASN B 1 232 ? -19.734 -15.188 -28.328 1 96.88 232 ASN B CA 1
ATOM 5333 C C . ASN B 1 232 ? -18.484 -14.961 -29.172 1 96.88 232 ASN B C 1
ATOM 5335 O O . ASN B 1 232 ? -18.422 -15.391 -30.312 1 96.88 232 ASN B O 1
ATOM 5339 N N . LEU B 1 233 ? -17.469 -14.32 -28.625 1 98.12 233 LEU B N 1
ATOM 5340 C CA . LEU B 1 233 ? -16.266 -14.031 -29.375 1 98.12 233 LEU B CA 1
ATOM 5341 C C . LEU B 1 233 ? -15.375 -15.266 -29.469 1 98.12 233 LEU B C 1
ATOM 5343 O O . LEU B 1 233 ? -15.484 -16.188 -28.656 1 98.12 233 LEU B O 1
ATOM 5347 N N . ASP B 1 234 ? -14.57 -15.297 -30.5 1 98.06 234 ASP B N 1
ATOM 5348 C CA . ASP B 1 234 ? -13.641 -16.406 -30.719 1 98.06 234 ASP B CA 1
ATOM 5349 C C . ASP B 1 234 ? -12.68 -16.547 -29.531 1 98.06 234 ASP B C 1
ATOM 5351 O O . ASP B 1 234 ? -12.102 -15.562 -29.078 1 98.06 234 ASP B O 1
ATOM 5355 N N . ALA B 1 235 ? -12.477 -17.734 -29.062 1 97.69 235 ALA B N 1
ATOM 5356 C CA . ALA B 1 235 ? -11.695 -18 -27.859 1 97.69 235 ALA B CA 1
ATOM 5357 C C . ALA B 1 235 ? -10.234 -17.609 -28.047 1 97.69 235 ALA B C 1
ATOM 5359 O O . ALA B 1 235 ? -9.602 -17.078 -27.141 1 97.69 235 ALA B O 1
ATOM 5360 N N . LYS B 1 236 ? -9.688 -17.906 -29.172 1 96.75 236 LYS B N 1
ATOM 5361 C CA . LYS B 1 236 ? -8.289 -17.578 -29.422 1 96.75 236 LYS B CA 1
ATOM 5362 C C . LYS B 1 236 ? -8.062 -16.062 -29.422 1 96.75 236 LYS B C 1
ATOM 5364 O O . LYS B 1 236 ? -7.039 -15.578 -28.938 1 96.75 236 LYS B O 1
ATOM 5369 N N . VAL B 1 237 ? -9.008 -15.328 -29.984 1 98 237 VAL B N 1
ATOM 5370 C CA . VAL B 1 237 ? -8.945 -13.875 -29.984 1 98 237 VAL B CA 1
ATOM 5371 C C . VAL B 1 237 ? -8.922 -13.359 -28.547 1 98 237 VAL B C 1
ATOM 5373 O O . VAL B 1 237 ? -8.156 -12.445 -28.219 1 98 237 VAL B O 1
ATOM 5376 N N . LEU B 1 238 ? -9.766 -13.93 -27.688 1 98.62 238 LEU B N 1
ATOM 5377 C CA . LEU B 1 238 ? -9.797 -13.523 -26.297 1 98.62 238 LEU B CA 1
ATOM 5378 C C . LEU B 1 238 ? -8.453 -13.773 -25.625 1 98.62 238 LEU B C 1
ATOM 5380 O O . LEU B 1 238 ? -7.914 -12.883 -24.953 1 98.62 238 LEU B O 1
ATOM 5384 N N . ALA B 1 239 ? -7.883 -14.992 -25.828 1 98.31 239 ALA B N 1
ATOM 5385 C CA . ALA B 1 239 ? -6.598 -15.328 -25.234 1 98.31 239 ALA B CA 1
ATOM 5386 C C . ALA B 1 239 ? -5.5 -14.383 -25.703 1 98.31 239 ALA B C 1
ATOM 5388 O O . ALA B 1 239 ? -4.73 -13.859 -24.891 1 98.31 239 ALA B O 1
ATOM 5389 N N . GLU B 1 240 ? -5.496 -14.102 -27 1 98.31 240 GLU B N 1
ATOM 5390 C CA . GLU B 1 240 ? -4.48 -13.242 -27.594 1 98.31 240 GLU B CA 1
ATOM 5391 C C . GLU B 1 240 ? -4.633 -11.797 -27.109 1 98.31 240 GLU B C 1
ATOM 5393 O O . GLU B 1 240 ? -3.637 -11.109 -26.875 1 98.31 240 GLU B O 1
ATOM 5398 N N . THR B 1 241 ? -5.863 -11.336 -27 1 98.62 241 THR B N 1
ATOM 5399 C CA . THR B 1 241 ? -6.117 -9.961 -26.578 1 98.62 241 THR B CA 1
ATOM 5400 C C . THR B 1 241 ? -5.648 -9.734 -25.141 1 98.62 241 THR B C 1
ATOM 5402 O O . THR B 1 241 ? -4.988 -8.734 -24.844 1 98.62 241 THR B O 1
ATOM 5405 N N . LEU B 1 242 ? -5.949 -10.695 -24.234 1 98.31 242 LEU B N 1
ATOM 5406 C CA . LEU B 1 242 ? -5.5 -10.531 -22.859 1 98.31 242 LEU B CA 1
ATOM 5407 C C . LEU B 1 242 ? -3.975 -10.516 -22.781 1 98.31 242 LEU B C 1
ATOM 5409 O O . LEU B 1 242 ? -3.395 -9.734 -22.031 1 98.31 242 LEU B O 1
ATOM 5413 N N . PHE B 1 243 ? -3.387 -11.406 -23.562 1 96.31 243 PHE B N 1
ATOM 5414 C CA . PHE B 1 243 ? -1.93 -11.461 -23.625 1 96.31 243 PHE B CA 1
ATOM 5415 C C . PHE B 1 243 ? -1.353 -10.109 -24.031 1 96.31 243 PHE B C 1
ATOM 5417 O O . PHE B 1 243 ? -0.332 -9.68 -23.5 1 96.31 243 PHE B O 1
ATOM 5424 N N . LYS B 1 244 ? -2.016 -9.422 -24.906 1 96.56 244 LYS B N 1
ATOM 5425 C CA . LYS B 1 244 ? -1.544 -8.156 -25.453 1 96.56 244 LYS B CA 1
ATOM 5426 C C . LYS B 1 244 ? -1.707 -7.023 -24.438 1 96.56 244 LYS B C 1
ATOM 5428 O O . LYS B 1 244 ? -0.859 -6.133 -24.359 1 96.56 244 LYS B O 1
ATOM 5433 N N . VAL B 1 245 ? -2.742 -7.043 -23.625 1 97.44 245 VAL B N 1
ATOM 5434 C CA . VAL B 1 245 ? -3.047 -5.867 -22.812 1 97.44 245 VAL B CA 1
ATOM 5435 C C . VAL B 1 245 ? -2.445 -6.035 -21.422 1 97.44 245 VAL B C 1
ATOM 5437 O O . VAL B 1 245 ? -2.381 -5.078 -20.656 1 97.44 245 VAL B O 1
ATOM 5440 N N . THR B 1 246 ? -2.018 -7.246 -21.016 1 96.88 246 THR B N 1
ATOM 5441 C CA . THR B 1 246 ? -1.392 -7.484 -19.719 1 96.88 246 THR B CA 1
ATOM 5442 C C . THR B 1 246 ? 0.068 -7.039 -19.734 1 96.88 246 THR B C 1
ATOM 5444 O O . THR B 1 246 ? 0.805 -7.344 -20.672 1 96.88 246 THR B O 1
ATOM 5447 N N . PRO B 1 247 ? 0.513 -6.316 -18.672 1 95 247 PRO B N 1
ATOM 5448 C CA . PRO B 1 247 ? 1.934 -5.965 -18.609 1 95 247 PRO B CA 1
ATOM 5449 C C . PRO B 1 247 ? 2.848 -7.18 -18.75 1 95 247 PRO B C 1
ATOM 5451 O O . PRO B 1 247 ? 2.545 -8.25 -18.219 1 95 247 PRO B O 1
ATOM 5454 N N . ARG B 1 248 ? 3.971 -7.008 -19.469 1 93.88 248 ARG B N 1
ATOM 5455 C CA . ARG B 1 248 ? 4.812 -8.148 -19.781 1 93.88 248 ARG B CA 1
ATOM 5456 C C . ARG B 1 248 ? 6.133 -8.102 -19.016 1 93.88 248 ARG B C 1
ATOM 5458 O O . ARG B 1 248 ? 6.828 -9.109 -18.906 1 93.88 248 ARG B O 1
ATOM 5465 N N . ASP B 1 249 ? 6.492 -6.926 -18.547 1 93 249 ASP B N 1
ATOM 5466 C CA . ASP B 1 249 ? 7.734 -6.82 -17.797 1 93 249 ASP B CA 1
ATOM 5467 C C . ASP B 1 249 ? 7.586 -7.445 -16.406 1 93 249 ASP B C 1
ATOM 5469 O O . ASP B 1 249 ? 6.66 -7.105 -15.664 1 93 249 ASP B O 1
ATOM 5473 N N . ILE B 1 250 ? 8.492 -8.32 -16.094 1 91 250 ILE B N 1
ATOM 5474 C CA . ILE B 1 250 ? 8.359 -9.078 -14.852 1 91 250 ILE B CA 1
ATOM 5475 C C . ILE B 1 250 ? 8.508 -8.148 -13.648 1 91 250 ILE B C 1
ATOM 5477 O O . ILE B 1 250 ? 7.93 -8.391 -12.586 1 91 250 ILE B O 1
ATOM 5481 N N . GLY B 1 251 ? 9.336 -7.047 -13.828 1 89.25 251 GLY B N 1
ATOM 5482 C CA . GLY B 1 251 ? 9.43 -6.051 -12.773 1 89.25 251 GLY B CA 1
ATOM 5483 C C . GLY B 1 251 ? 8.109 -5.387 -12.453 1 89.25 251 GLY B C 1
ATOM 5484 O O . GLY B 1 251 ? 7.77 -5.191 -11.281 1 89.25 251 GLY B O 1
ATOM 5485 N N . ASP B 1 252 ? 7.324 -5.102 -13.461 1 89.88 252 ASP B N 1
ATOM 5486 C CA . ASP B 1 252 ? 5.992 -4.527 -13.297 1 89.88 252 ASP B CA 1
ATOM 5487 C C . ASP B 1 252 ? 5.027 -5.539 -12.68 1 89.88 252 ASP B C 1
ATOM 5489 O O . ASP B 1 252 ? 4.281 -5.203 -11.758 1 89.88 252 ASP B O 1
ATOM 5493 N N . ARG B 1 253 ? 5.141 -6.746 -13.102 1 91.38 253 ARG B N 1
ATOM 5494 C CA . ARG B 1 253 ? 4.223 -7.805 -12.695 1 91.38 253 ARG B CA 1
ATOM 5495 C C . ARG B 1 253 ? 4.418 -8.172 -11.234 1 91.38 253 ARG B C 1
ATOM 5497 O O . ARG B 1 253 ? 3.484 -8.641 -10.57 1 91.38 253 ARG B O 1
ATOM 5504 N N . HIS B 1 254 ? 5.637 -7.918 -10.758 1 90.38 254 HIS B N 1
ATOM 5505 C CA . HIS B 1 254 ? 5.945 -8.312 -9.391 1 90.38 254 HIS B CA 1
ATOM 5506 C C . HIS B 1 254 ? 6.184 -7.09 -8.508 1 90.38 254 HIS B C 1
ATOM 5508 O O . HIS B 1 254 ? 6.68 -7.219 -7.383 1 90.38 254 HIS B O 1
ATOM 5514 N N . GLY B 1 255 ? 5.84 -5.914 -9.047 1 90.31 255 GLY B N 1
ATOM 5515 C CA . GLY B 1 255 ? 5.914 -4.715 -8.227 1 90.31 255 GLY B CA 1
ATOM 5516 C C . GLY B 1 255 ? 4.863 -4.672 -7.133 1 90.31 255 GLY B C 1
ATOM 5517 O O . GLY B 1 255 ? 4.074 -5.609 -6.984 1 90.31 255 GLY B O 1
ATOM 5518 N N . ILE B 1 256 ? 4.859 -3.635 -6.387 1 90.5 256 ILE B N 1
ATOM 5519 C CA . ILE B 1 256 ? 4.004 -3.523 -5.211 1 90.5 256 ILE B CA 1
ATOM 5520 C C . ILE B 1 256 ? 2.537 -3.523 -5.637 1 90.5 256 ILE B C 1
ATOM 5522 O O . ILE B 1 256 ? 1.665 -3.955 -4.879 1 90.5 256 ILE B O 1
ATOM 5526 N N . ASP B 1 257 ? 2.205 -3.111 -6.898 1 91.25 257 ASP B N 1
ATOM 5527 C CA . ASP B 1 257 ? 0.83 -3.039 -7.387 1 91.25 257 ASP B CA 1
ATOM 5528 C C . ASP B 1 257 ? 0.399 -4.363 -8.016 1 91.25 257 ASP B C 1
ATOM 5530 O O . ASP B 1 257 ? -0.79 -4.582 -8.258 1 91.25 257 ASP B O 1
ATOM 5534 N N . ASN B 1 258 ? 1.364 -5.309 -8.273 1 93.5 258 ASN B N 1
ATOM 5535 C CA . ASN B 1 258 ? 1.1 -6.621 -8.852 1 93.5 258 ASN B CA 1
ATOM 5536 C C . ASN B 1 258 ? 0.184 -6.527 -10.07 1 93.5 258 ASN B C 1
ATOM 5538 O O . ASN B 1 258 ? -0.841 -7.211 -10.133 1 93.5 258 ASN B O 1
ATOM 5542 N N . THR B 1 259 ? 0.591 -5.652 -11.055 1 93.94 259 THR B N 1
ATOM 5543 C CA . THR B 1 259 ? -0.206 -5.418 -12.25 1 93.94 259 THR B CA 1
ATOM 5544 C C . THR B 1 259 ? -0.052 -6.57 -13.234 1 93.94 259 THR B C 1
ATOM 5546 O O . THR B 1 259 ? 0.569 -6.414 -14.289 1 93.94 259 THR B O 1
ATOM 5549 N N . THR B 1 260 ? -0.598 -7.727 -12.906 1 93.75 260 THR B N 1
ATOM 5550 C CA . THR B 1 260 ? -0.522 -8.953 -13.688 1 93.75 260 THR B CA 1
ATOM 5551 C C . THR B 1 260 ? -1.83 -9.734 -13.594 1 93.75 260 THR B C 1
ATOM 5553 O O . THR B 1 260 ? -2.865 -9.18 -13.219 1 93.75 260 THR B O 1
ATOM 5556 N N . ILE B 1 261 ? -1.843 -10.953 -14.141 1 96.12 261 ILE B N 1
ATOM 5557 C CA . ILE B 1 261 ? -2.967 -11.867 -13.953 1 96.12 261 ILE B CA 1
ATOM 5558 C C . ILE B 1 261 ? -2.566 -12.984 -12.992 1 96.12 261 ILE B C 1
ATOM 5560 O O . ILE B 1 261 ? -1.379 -13.258 -12.812 1 96.12 261 ILE B O 1
ATOM 5564 N N . GLY B 1 262 ? -3.512 -13.539 -12.375 1 97.12 262 GLY B N 1
ATOM 5565 C CA . GLY B 1 262 ? -3.311 -14.602 -11.406 1 97.12 262 GLY B CA 1
ATOM 5566 C C . GLY B 1 262 ? -4.375 -14.633 -10.328 1 97.12 262 GLY B C 1
ATOM 5567 O O . GLY B 1 262 ? -5.551 -14.375 -10.594 1 97.12 262 GLY B O 1
ATOM 5568 N N . ILE B 1 263 ? -3.926 -15 -9.156 1 97.81 263 ILE B N 1
ATOM 5569 C CA . ILE B 1 263 ? -4.867 -15.078 -8.039 1 97.81 263 ILE B CA 1
ATOM 5570 C C . ILE B 1 263 ? -5.27 -13.664 -7.605 1 97.81 263 ILE B C 1
ATOM 5572 O O . ILE B 1 263 ? -4.422 -12.875 -7.188 1 97.81 263 ILE B O 1
ATOM 5576 N N . VAL B 1 264 ? -6.516 -13.406 -7.719 1 98.06 264 VAL B N 1
ATOM 5577 C CA . VAL B 1 264 ? -7.051 -12.094 -7.387 1 98.06 264 VAL B CA 1
ATOM 5578 C C . VAL B 1 264 ? -7.559 -12.094 -5.945 1 98.06 264 VAL B C 1
ATOM 5580 O O . VAL B 1 264 ? -8.219 -13.039 -5.512 1 98.06 264 VAL B O 1
ATOM 5583 N N . ASP B 1 265 ? -7.188 -11.062 -5.16 1 97.44 265 ASP B N 1
ATOM 5584 C CA . ASP B 1 265 ? -7.859 -10.812 -3.889 1 97.44 265 ASP B CA 1
ATOM 5585 C C . ASP B 1 265 ? -9.305 -10.359 -4.109 1 97.44 265 ASP B C 1
ATOM 5587 O O . ASP B 1 265 ? -9.594 -9.164 -4.066 1 97.44 265 ASP B O 1
ATOM 5591 N N . ASP B 1 266 ? -10.164 -11.312 -4.328 1 97.62 266 ASP B N 1
ATOM 5592 C CA . ASP B 1 266 ? -11.523 -11.031 -4.758 1 97.62 266 ASP B CA 1
ATOM 5593 C C . ASP B 1 266 ? -12.477 -10.984 -3.564 1 97.62 266 ASP B C 1
ATOM 5595 O O . ASP B 1 266 ? -13.695 -11.125 -3.725 1 97.62 266 ASP B O 1
ATOM 5599 N N . ARG B 1 267 ? -12.086 -10.75 -2.299 1 96.25 267 ARG B N 1
ATOM 5600 C CA . ARG B 1 267 ? -12.867 -10.82 -1.07 1 96.25 267 ARG B CA 1
ATOM 5601 C C . ARG B 1 267 ? -14 -9.789 -1.086 1 96.25 267 ARG B C 1
ATOM 5603 O O . ARG B 1 267 ? -15.031 -9.992 -0.443 1 96.25 267 ARG B O 1
ATOM 5610 N N . SER B 1 268 ? -13.719 -8.734 -1.891 1 89.44 268 SER B N 1
ATOM 5611 C CA . SER B 1 268 ? -14.719 -7.672 -1.909 1 89.44 268 SER B CA 1
ATOM 5612 C C . SER B 1 268 ? -15.57 -7.738 -3.176 1 89.44 268 SER B C 1
ATOM 5614 O O . SER B 1 268 ? -16.375 -6.84 -3.436 1 89.44 268 SER B O 1
ATOM 5616 N N . GLN B 1 269 ? -15.336 -8.766 -3.975 1 92.5 269 GLN B N 1
ATOM 5617 C CA . GLN B 1 269 ? -16.062 -8.906 -5.227 1 92.5 269 GLN B CA 1
ATOM 5618 C C . GLN B 1 269 ? -17.234 -9.883 -5.078 1 92.5 269 GLN B C 1
ATOM 5620 O O . GLN B 1 269 ? -17.188 -10.773 -4.223 1 92.5 269 GLN B O 1
ATOM 5625 N N . PRO B 1 270 ? -18.234 -9.656 -5.949 1 91.69 270 PRO B N 1
ATOM 5626 C CA . PRO B 1 270 ? -19.297 -10.672 -5.992 1 91.69 270 PRO B CA 1
ATOM 5627 C C . PRO B 1 270 ? -18.75 -12.062 -6.336 1 91.69 270 PRO B C 1
ATOM 5629 O O . PRO B 1 270 ? -17.875 -12.188 -7.184 1 91.69 270 PRO B O 1
ATOM 5632 N N . GLY B 1 271 ? -19.25 -13.023 -5.617 1 95.12 271 GLY B N 1
ATOM 5633 C CA . GLY B 1 271 ? -18.844 -14.391 -5.922 1 95.12 271 GLY B CA 1
ATOM 5634 C C . GLY B 1 271 ? -17.453 -14.719 -5.418 1 95.12 271 GLY B C 1
ATOM 5635 O O . GLY B 1 271 ? -16.828 -15.688 -5.871 1 95.12 271 GLY B O 1
ATOM 5636 N N . ALA B 1 272 ? -16.984 -14.031 -4.438 1 96.88 272 ALA B N 1
ATOM 5637 C CA . ALA B 1 272 ? -15.625 -14.148 -3.914 1 96.88 272 ALA B CA 1
ATOM 5638 C C . ALA B 1 272 ? -15.289 -15.594 -3.584 1 96.88 272 ALA B C 1
ATOM 5640 O O . ALA B 1 272 ? -16.125 -16.328 -3.061 1 96.88 272 ALA B O 1
ATOM 5641 N N . VAL B 1 273 ? -14.055 -15.93 -3.953 1 98.38 273 VAL B N 1
ATOM 5642 C CA . VAL B 1 273 ? -13.508 -17.266 -3.715 1 98.38 273 VAL B CA 1
ATOM 5643 C C . VAL B 1 273 ? -12.617 -17.25 -2.475 1 98.38 273 VAL B C 1
ATOM 5645 O O . VAL B 1 273 ? -12.633 -18.188 -1.68 1 98.38 273 VAL B O 1
ATOM 5648 N N . LEU B 1 274 ? -11.891 -16.141 -2.281 1 98.44 274 LEU B N 1
ATOM 5649 C CA . LEU B 1 274 ? -10.961 -16.016 -1.163 1 98.44 274 LEU B CA 1
ATOM 5650 C C . LEU B 1 274 ? -11.617 -15.273 -0.001 1 98.44 274 LEU B C 1
ATOM 5652 O O . LEU B 1 274 ? -12.469 -14.406 -0.211 1 98.44 274 LEU B O 1
ATOM 5656 N N . ASP B 1 275 ? -11.258 -15.594 1.182 1 97.31 275 ASP B N 1
ATOM 5657 C CA . ASP B 1 275 ? -11.703 -14.836 2.344 1 97.31 275 ASP B CA 1
ATOM 5658 C C . ASP B 1 275 ? -10.531 -14.148 3.035 1 97.31 275 ASP B C 1
ATOM 5660 O O . ASP B 1 275 ? -10.703 -13.492 4.066 1 97.31 275 ASP B O 1
ATOM 5664 N N . SER B 1 276 ? -9.328 -14.328 2.518 1 96.31 276 SER B N 1
ATOM 5665 C CA . SER B 1 276 ? -8.062 -13.781 2.99 1 96.31 276 SER B CA 1
ATOM 5666 C C . SER B 1 276 ? -6.984 -13.867 1.915 1 96.31 276 SER B C 1
ATOM 5668 O O . SER B 1 276 ? -7.281 -14.133 0.75 1 96.31 276 SER B O 1
ATOM 5670 N N . THR B 1 277 ? -5.766 -13.562 2.227 1 96.88 277 THR B N 1
ATOM 5671 C CA . THR B 1 277 ? -4.617 -13.852 1.372 1 96.88 277 THR B CA 1
ATOM 5672 C C . THR B 1 277 ? -3.77 -14.977 1.962 1 96.88 277 THR B C 1
ATOM 5674 O O . THR B 1 277 ? -3.812 -15.227 3.168 1 96.88 277 THR B O 1
ATOM 5677 N N . PRO B 1 278 ? -3.039 -15.617 1.106 1 97.69 278 PRO B N 1
ATOM 5678 C CA . PRO B 1 278 ? -2.26 -16.75 1.6 1 97.69 278 PRO B CA 1
ATOM 5679 C C . PRO B 1 278 ? -1.305 -16.375 2.729 1 97.69 278 PRO B C 1
ATOM 5681 O O . PRO B 1 278 ? -1.219 -17.078 3.736 1 97.69 278 PRO B O 1
ATOM 5684 N N . LEU B 1 279 ? -0.63 -15.289 2.617 1 97.88 279 LEU B N 1
ATOM 5685 C CA . LEU B 1 279 ? 0.326 -14.898 3.646 1 97.88 279 LEU B CA 1
ATOM 5686 C C . LEU B 1 279 ? -0.385 -14.602 4.961 1 97.88 279 LEU B C 1
ATOM 5688 O O . LEU B 1 279 ? 0.102 -14.969 6.031 1 97.88 279 LEU B O 1
ATOM 5692 N N . GLU B 1 280 ? -1.572 -13.938 4.891 1 97.06 280 GLU B N 1
ATOM 5693 C CA . GLU B 1 280 ? 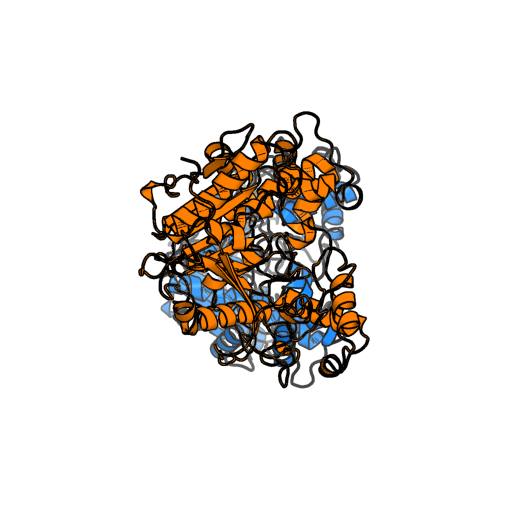-2.338 -13.648 6.102 1 97.06 280 GLU B CA 1
ATOM 5694 C C . GLU B 1 280 ? -2.816 -14.938 6.77 1 97.06 280 GLU B C 1
ATOM 5696 O O . GLU B 1 280 ? -2.848 -15.031 7.996 1 97.06 280 GLU B O 1
ATOM 5701 N N . VAL B 1 281 ? -3.209 -15.906 5.98 1 97.94 281 VAL B N 1
ATOM 5702 C CA . VAL B 1 281 ? -3.639 -17.188 6.523 1 97.94 281 VAL B CA 1
ATOM 5703 C C . VAL B 1 281 ? -2.473 -17.859 7.238 1 97.94 281 VAL B C 1
ATOM 5705 O O . VAL B 1 281 ? -2.633 -18.391 8.344 1 97.94 281 VAL B O 1
ATOM 5708 N N . LEU B 1 282 ? -1.296 -17.781 6.625 1 98.31 282 LEU B N 1
ATOM 5709 C CA . LEU B 1 282 ? -0.109 -18.359 7.238 1 98.31 282 LEU B CA 1
ATOM 5710 C C . LEU B 1 282 ? 0.214 -17.672 8.562 1 98.31 282 LEU B C 1
ATOM 5712 O O . LEU B 1 282 ? 0.51 -18.344 9.555 1 98.31 282 LEU B O 1
ATOM 5716 N N . LYS B 1 283 ? 0.112 -16.406 8.602 1 97.88 283 LYS B N 1
ATOM 5717 C CA . LYS B 1 283 ? 0.422 -15.633 9.805 1 97.88 283 LYS B CA 1
ATOM 5718 C C . LYS B 1 283 ? -0.568 -15.938 10.922 1 97.88 283 LYS B C 1
ATOM 5720 O O . LYS B 1 283 ? -0.2 -15.938 12.102 1 97.88 283 LYS B O 1
ATOM 5725 N N . SER B 1 284 ? -1.823 -16.156 10.562 1 97.56 284 SER B N 1
ATOM 5726 C CA . SER B 1 284 ? -2.895 -16.281 11.547 1 97.56 284 SER B CA 1
ATOM 5727 C C . SER B 1 284 ? -2.84 -17.625 12.25 1 97.56 284 SER B C 1
ATOM 5729 O O . SER B 1 284 ? -3.418 -17.797 13.328 1 97.56 284 SER B O 1
ATOM 5731 N N . GLY B 1 285 ? -2.254 -18.641 11.578 1 97.88 285 GLY B N 1
ATOM 5732 C CA . GLY B 1 285 ? -2.225 -19.984 12.125 1 97.88 285 GLY B CA 1
ATOM 5733 C C . GLY B 1 285 ? -3.477 -20.781 11.812 1 97.88 285 GLY B C 1
ATOM 5734 O O . GLY B 1 285 ? -3.639 -21.906 12.297 1 97.88 285 GLY B O 1
ATOM 5735 N N . ALA B 1 286 ? -4.309 -20.219 11 1 96.69 286 ALA B N 1
ATOM 5736 C CA . ALA B 1 286 ? -5.578 -20.875 10.68 1 96.69 286 ALA B CA 1
ATOM 5737 C C . ALA B 1 286 ? -5.352 -22.203 9.984 1 96.69 286 ALA B C 1
ATOM 5739 O O . ALA B 1 286 ? -6.207 -23.094 10.039 1 96.69 286 ALA B O 1
ATOM 5740 N N . CYS B 1 287 ? -4.164 -22.375 9.352 1 96.75 287 CYS B N 1
ATOM 5741 C CA . CYS B 1 287 ? -3.854 -23.609 8.641 1 96.75 287 CYS B CA 1
ATOM 5742 C C . CYS B 1 287 ? -2.547 -24.219 9.148 1 96.75 287 CYS B C 1
ATOM 5744 O O . CYS B 1 287 ? -1.774 -24.766 8.367 1 96.75 287 CYS B O 1
ATOM 5746 N N . ARG B 1 288 ? -2.34 -24.062 10.422 1 97.44 288 ARG B N 1
ATOM 5747 C CA . ARG B 1 288 ? -1.079 -24.5 11.008 1 97.44 288 ARG B CA 1
ATOM 5748 C C . ARG B 1 288 ? -0.89 -26.016 10.836 1 97.44 288 ARG B C 1
ATOM 5750 O O . ARG B 1 288 ? 0.236 -26.516 10.891 1 97.44 288 ARG B O 1
ATOM 5757 N N . GLU B 1 289 ? -1.974 -26.766 10.57 1 97.62 289 GLU B N 1
ATOM 5758 C CA . GLU B 1 289 ? -1.9 -28.219 10.461 1 97.62 289 GLU B CA 1
ATOM 5759 C C . GLU B 1 289 ? -1.388 -28.641 9.086 1 97.62 289 GLU B C 1
ATOM 5761 O O . GLU B 1 289 ? -1.033 -29.812 8.883 1 97.62 289 GLU B O 1
ATOM 5766 N N . VAL B 1 290 ? -1.36 -27.766 8.148 1 98.31 290 VAL B N 1
ATOM 5767 C CA . VAL B 1 290 ? -0.915 -28.078 6.793 1 98.31 290 VAL B CA 1
ATOM 5768 C C . VAL B 1 290 ? 0.607 -27.984 6.715 1 98.31 290 VAL B C 1
ATOM 5770 O O . VAL B 1 290 ? 1.183 -26.922 7.004 1 98.31 290 VAL B O 1
ATOM 5773 N N . ASP B 1 291 ? 1.274 -29.078 6.336 1 98.44 291 ASP B N 1
ATOM 5774 C CA . ASP B 1 291 ? 2.715 -29.016 6.102 1 98.44 291 ASP B CA 1
ATOM 5775 C C . ASP B 1 291 ? 3.031 -28.391 4.746 1 98.44 291 ASP B C 1
ATOM 5777 O O . ASP B 1 291 ? 2.34 -28.656 3.758 1 98.44 291 ASP B O 1
ATOM 5781 N N . ILE B 1 292 ? 4.109 -27.547 4.754 1 98.81 292 ILE B N 1
ATOM 5782 C CA . ILE B 1 292 ? 4.363 -26.828 3.51 1 98.81 292 ILE B CA 1
ATOM 5783 C C . ILE B 1 292 ? 5.855 -26.891 3.182 1 98.81 292 ILE B C 1
ATOM 5785 O O . ILE B 1 292 ? 6.699 -26.734 4.066 1 98.81 292 ILE B O 1
ATOM 5789 N N . ILE B 1 293 ? 6.215 -27.125 1.927 1 98.81 293 ILE B N 1
ATOM 5790 C CA . ILE B 1 293 ? 7.559 -26.922 1.396 1 98.81 293 ILE B CA 1
ATOM 5791 C C . ILE B 1 293 ? 7.547 -25.781 0.382 1 98.81 293 ILE B C 1
ATOM 5793 O O . ILE B 1 293 ? 6.734 -25.781 -0.546 1 98.81 293 ILE B O 1
ATOM 5797 N N . PHE B 1 294 ? 8.391 -24.781 0.641 1 98.81 294 PHE B N 1
ATOM 5798 C CA . PHE B 1 294 ? 8.68 -23.766 -0.356 1 98.81 294 PHE B CA 1
ATOM 5799 C C . PHE B 1 294 ? 10.039 -24 -1.005 1 98.81 294 PHE B C 1
ATOM 5801 O O . PHE B 1 294 ? 11.047 -24.156 -0.311 1 98.81 294 PHE B O 1
ATOM 5808 N N . SER B 1 295 ? 10.023 -24.062 -2.322 1 98.75 295 SER B N 1
ATOM 5809 C CA . SER B 1 295 ? 11.266 -24.297 -3.047 1 98.75 295 SER B CA 1
ATOM 5810 C C . SER B 1 295 ? 11.539 -23.188 -4.055 1 98.75 295 SER B C 1
ATOM 5812 O O . SER B 1 295 ? 10.625 -22.719 -4.734 1 98.75 295 SER B O 1
ATOM 5814 N N . THR B 1 296 ? 12.789 -22.734 -4.129 1 98.5 296 THR B N 1
ATOM 5815 C CA . THR B 1 296 ? 13.266 -21.797 -5.148 1 98.5 296 THR B CA 1
ATOM 5816 C C . THR B 1 296 ? 14.539 -22.312 -5.805 1 98.5 296 THR B C 1
ATOM 5818 O O . THR B 1 296 ? 15.242 -23.156 -5.238 1 98.5 296 THR B O 1
ATOM 5821 N N . THR B 1 297 ? 14.766 -21.922 -7.02 1 98.56 297 THR B N 1
ATOM 5822 C CA . THR B 1 297 ? 16.078 -22.172 -7.617 1 98.56 297 THR B CA 1
ATOM 5823 C C . THR B 1 297 ? 17.047 -21.031 -7.281 1 98.56 297 THR B C 1
ATOM 5825 O O . THR B 1 297 ? 16.609 -19.922 -6.98 1 98.56 297 THR B O 1
ATOM 5828 N N . SER B 1 298 ? 18.281 -21.297 -7.336 1 98.31 298 SER B N 1
ATOM 5829 C CA . SER B 1 298 ? 19.297 -20.328 -6.902 1 98.31 298 SER B CA 1
ATOM 5830 C C . SER B 1 298 ? 19.344 -19.141 -7.844 1 98.31 298 SER B C 1
ATOM 5832 O O . SER B 1 298 ? 19.797 -18.047 -7.453 1 98.31 298 SER B O 1
ATOM 5834 N N . ASP B 1 299 ? 18.922 -19.312 -9.086 1 98.19 299 ASP B N 1
ATOM 5835 C CA . ASP B 1 299 ? 19 -18.266 -10.094 1 98.19 299 ASP B CA 1
ATOM 5836 C C . ASP B 1 299 ? 17.688 -18.141 -10.867 1 98.19 299 ASP B C 1
ATOM 5838 O O . ASP B 1 299 ? 17.688 -18.109 -12.094 1 98.19 299 ASP B O 1
ATOM 5842 N N . GLU B 1 300 ? 16.578 -18 -10.164 1 98 300 GLU B N 1
ATOM 5843 C CA . GLU B 1 300 ? 15.242 -17.984 -10.734 1 98 300 GLU B CA 1
ATOM 5844 C C . GLU B 1 300 ? 15.156 -17.047 -11.938 1 98 300 GLU B C 1
ATOM 5846 O O . GLU B 1 300 ? 14.984 -17.5 -13.07 1 98 300 GLU B O 1
ATOM 5851 N N . ALA B 1 301 ? 15.469 -15.82 -11.711 1 97.94 301 ALA B N 1
ATOM 5852 C CA . ALA B 1 301 ? 15.195 -14.773 -12.695 1 97.94 301 ALA B CA 1
ATOM 5853 C C . ALA B 1 301 ? 16.219 -14.82 -13.836 1 97.94 301 ALA B C 1
ATOM 5855 O O . ALA B 1 301 ? 16.031 -14.164 -14.859 1 97.94 301 ALA B O 1
ATOM 5856 N N . ASP B 1 302 ? 17.25 -15.625 -13.719 1 97.88 302 ASP B N 1
ATOM 5857 C CA . ASP B 1 302 ? 18.219 -15.75 -14.797 1 97.88 302 ASP B CA 1
ATOM 5858 C C . ASP B 1 302 ? 17.594 -16.438 -16.016 1 97.88 302 ASP B C 1
ATOM 5860 O O . ASP B 1 302 ? 18.172 -16.422 -17.109 1 97.88 302 ASP B O 1
ATOM 5864 N N . TRP B 1 303 ? 16.469 -17.062 -15.836 1 97.25 303 TRP B N 1
ATOM 5865 C CA . TRP B 1 303 ? 15.766 -17.531 -17.016 1 97.25 303 TRP B CA 1
ATOM 5866 C C . TRP B 1 303 ? 15.594 -16.406 -18.031 1 97.25 303 TRP B C 1
ATOM 5868 O O . TRP B 1 303 ? 15.844 -16.594 -19.219 1 97.25 303 TRP B O 1
ATOM 5878 N N . TRP B 1 304 ? 15.18 -15.219 -17.547 1 97.06 304 TRP B N 1
ATOM 5879 C CA . TRP B 1 304 ? 14.938 -14.086 -18.438 1 97.06 304 TRP B CA 1
ATOM 5880 C C . TRP B 1 304 ? 16.25 -13.508 -18.953 1 97.06 304 TRP B C 1
ATOM 5882 O O . TRP B 1 304 ? 16.328 -12.992 -20.062 1 97.06 304 TRP B O 1
ATOM 5892 N N . VAL B 1 305 ? 17.266 -13.602 -18.109 1 97.5 305 VAL B N 1
ATOM 5893 C CA . VAL B 1 305 ? 18.594 -13.164 -18.562 1 97.5 305 VAL B CA 1
ATOM 5894 C C . VAL B 1 305 ? 19.016 -13.977 -19.781 1 97.5 305 VAL B C 1
ATOM 5896 O O . VAL B 1 305 ? 19.531 -13.43 -20.75 1 97.5 305 VAL B O 1
ATOM 5899 N N . LEU B 1 306 ? 18.719 -15.266 -19.719 1 96.56 306 LEU B N 1
ATOM 5900 C CA . LEU B 1 306 ? 19.203 -16.188 -20.734 1 96.56 306 LEU B CA 1
ATOM 5901 C C . LEU B 1 306 ? 18.281 -16.203 -21.953 1 96.56 306 LEU B C 1
ATOM 5903 O O . LEU B 1 306 ? 18.75 -16.312 -23.094 1 96.56 306 LEU B O 1
ATOM 5907 N N . ASN B 1 307 ? 17 -16.094 -21.766 1 94.75 307 ASN B N 1
ATOM 5908 C CA . ASN B 1 307 ? 16.047 -16.406 -22.828 1 94.75 307 ASN B CA 1
ATOM 5909 C C . ASN B 1 307 ? 15.352 -15.141 -23.328 1 94.75 307 ASN B C 1
ATOM 5911 O O . ASN B 1 307 ? 14.711 -15.156 -24.375 1 94.75 307 ASN B O 1
ATOM 5915 N N . ALA B 1 308 ? 15.43 -14.086 -22.562 1 95.62 308 ALA B N 1
ATOM 5916 C CA . ALA B 1 308 ? 14.789 -12.82 -22.938 1 95.62 308 ALA B CA 1
ATOM 5917 C C . ALA B 1 308 ? 15.711 -11.641 -22.656 1 95.62 308 ALA B C 1
ATOM 5919 O O . ALA B 1 308 ? 15.266 -10.602 -22.156 1 95.62 308 ALA B O 1
ATOM 5920 N N . THR B 1 309 ? 16.922 -11.758 -22.938 1 96.81 309 THR B N 1
ATOM 5921 C CA . THR B 1 309 ? 17.984 -10.844 -22.531 1 96.81 309 THR B CA 1
ATOM 5922 C C . THR B 1 309 ? 17.625 -9.406 -22.922 1 96.81 309 THR B C 1
ATOM 5924 O O . THR B 1 309 ? 17.672 -8.508 -22.078 1 96.81 309 THR B O 1
ATOM 5927 N N . GLU B 1 310 ? 17.234 -9.125 -24.156 1 96.38 310 GLU B N 1
ATOM 5928 C CA . GLU B 1 310 ? 17 -7.77 -24.641 1 96.38 310 GLU B CA 1
ATOM 5929 C C . GLU B 1 310 ? 15.844 -7.109 -23.891 1 96.38 310 GLU B C 1
ATOM 5931 O O . GLU B 1 310 ? 15.961 -5.965 -23.438 1 96.38 310 GLU B O 1
ATOM 5936 N N . LYS B 1 311 ? 14.75 -7.84 -23.734 1 94.94 311 LYS B N 1
ATOM 5937 C CA . LYS B 1 311 ? 13.562 -7.297 -23.078 1 94.94 311 LYS B CA 1
ATOM 5938 C C . LYS B 1 311 ? 13.781 -7.16 -21.578 1 94.94 311 LYS B C 1
ATOM 5940 O O . LYS B 1 311 ? 13.211 -6.273 -20.938 1 94.94 311 LYS B O 1
ATOM 5945 N N . PHE B 1 312 ? 14.68 -7.984 -21.078 1 97.25 312 PHE B N 1
ATOM 5946 C CA . PHE B 1 312 ? 14.891 -8.047 -19.641 1 97.25 312 PHE B CA 1
ATOM 5947 C C . PHE B 1 312 ? 15.977 -7.062 -19.219 1 97.25 312 PHE B C 1
ATOM 5949 O O . PHE B 1 312 ? 16.047 -6.684 -18.047 1 97.25 312 PHE B O 1
ATOM 5956 N N . ASP B 1 313 ? 16.766 -6.613 -20.078 1 97.94 313 ASP B N 1
ATOM 5957 C CA . ASP B 1 313 ? 17.875 -5.719 -19.781 1 97.94 313 ASP B CA 1
ATOM 5958 C C . ASP B 1 313 ? 17.375 -4.332 -19.375 1 97.94 313 ASP B C 1
ATOM 5960 O O . ASP B 1 313 ? 16.703 -3.664 -20.156 1 97.94 313 ASP B O 1
ATOM 5964 N N . PRO B 1 314 ? 17.734 -3.859 -18.156 1 97.25 314 PRO B N 1
ATOM 5965 C CA . PRO B 1 314 ? 17.297 -2.523 -17.75 1 97.25 314 PRO B CA 1
ATOM 5966 C C . PRO B 1 314 ? 18.094 -1.408 -18.438 1 97.25 314 PRO B C 1
ATOM 5968 O O . PRO B 1 314 ? 17.703 -0.238 -18.344 1 97.25 314 PRO B O 1
ATOM 5971 N N . GLY B 1 315 ? 19.141 -1.761 -19.141 1 97.75 315 GLY B N 1
ATOM 5972 C CA . GLY B 1 315 ? 19.969 -0.794 -19.844 1 97.75 315 GLY B CA 1
ATOM 5973 C C . GLY B 1 315 ? 21.062 -0.215 -18.984 1 97.75 315 GLY B C 1
ATOM 5974 O O . GLY B 1 315 ? 22.203 -0.056 -19.453 1 97.75 315 GLY B O 1
ATOM 5975 N N . SER B 1 316 ? 20.812 0.146 -17.703 1 98.12 316 SER B N 1
ATOM 5976 C CA . SER B 1 316 ? 21.797 0.703 -16.781 1 98.12 316 SER B CA 1
ATOM 5977 C C . SER B 1 316 ? 21.438 0.378 -15.336 1 98.12 316 SER B C 1
ATOM 5979 O O . SER B 1 316 ? 20.312 0.002 -15.039 1 98.12 316 SER B O 1
ATOM 5981 N N . ILE B 1 317 ? 22.422 0.503 -14.477 1 98.19 317 ILE B N 1
ATOM 5982 C CA . ILE B 1 317 ? 22.203 0.309 -13.047 1 98.19 317 ILE B CA 1
ATOM 5983 C C . ILE B 1 317 ? 21.266 1.384 -12.516 1 98.19 317 ILE B C 1
ATOM 5985 O O . ILE B 1 317 ? 20.422 1.107 -11.656 1 98.19 317 ILE B O 1
ATOM 5989 N N . SER B 1 318 ? 21.359 2.611 -13.039 1 97.38 318 SER B N 1
ATOM 5990 C CA . SER B 1 318 ? 20.484 3.709 -12.633 1 97.38 318 SER B CA 1
ATOM 5991 C C . SER B 1 318 ? 19.031 3.402 -12.945 1 97.38 318 SER B C 1
ATOM 5993 O O . SER B 1 318 ? 18.141 3.756 -12.172 1 97.38 318 SER B O 1
ATOM 5995 N N . ASN B 1 319 ? 18.797 2.766 -14.078 1 97.69 319 ASN B N 1
ATOM 5996 C CA . ASN B 1 319 ? 17.438 2.398 -14.438 1 97.69 319 ASN B CA 1
ATOM 5997 C C . ASN B 1 319 ? 16.859 1.374 -13.469 1 97.69 319 ASN B C 1
ATOM 5999 O O . ASN B 1 319 ? 15.648 1.372 -13.211 1 97.69 319 ASN B O 1
ATOM 6003 N N . MET B 1 320 ? 17.703 0.524 -12.914 1 97.31 320 MET B N 1
ATOM 6004 C CA . MET B 1 320 ? 17.234 -0.459 -11.945 1 97.31 320 MET B CA 1
ATOM 6005 C C . MET B 1 320 ? 16.828 0.219 -10.648 1 97.31 320 MET B C 1
ATOM 6007 O O . MET B 1 320 ? 15.836 -0.182 -10.016 1 97.31 320 MET B O 1
ATOM 6011 N N . VAL B 1 321 ? 17.578 1.18 -10.234 1 98 321 VAL B N 1
ATOM 6012 C CA . VAL B 1 321 ? 17.203 1.962 -9.055 1 98 321 VAL B CA 1
ATOM 6013 C C . VAL B 1 321 ? 15.859 2.633 -9.281 1 98 321 VAL B C 1
ATOM 6015 O O . VAL B 1 321 ? 14.969 2.549 -8.43 1 98 321 VAL B O 1
ATOM 6018 N N . GLU B 1 322 ? 15.727 3.232 -10.484 1 97.31 322 GLU B N 1
ATOM 6019 C CA . GLU B 1 322 ? 14.469 3.879 -10.844 1 97.31 322 GLU B CA 1
ATOM 6020 C C . GLU B 1 322 ? 13.305 2.893 -10.797 1 97.31 322 GLU B C 1
ATOM 6022 O O . GLU B 1 322 ? 12.219 3.229 -10.328 1 97.31 322 GLU B O 1
ATOM 6027 N N . GLU B 1 323 ? 13.57 1.729 -11.242 1 96.44 323 GLU B N 1
ATOM 6028 C CA . GLU B 1 323 ? 12.539 0.691 -11.281 1 96.44 323 GLU B CA 1
ATOM 6029 C C . GLU B 1 323 ? 12.062 0.34 -9.875 1 96.44 323 GLU B C 1
ATOM 6031 O O . GLU B 1 323 ? 10.859 0.224 -9.641 1 96.44 323 GLU B O 1
ATOM 6036 N N . LEU B 1 324 ? 13.023 0.136 -8.922 1 96.94 324 LEU B N 1
ATOM 6037 C CA . LEU B 1 324 ? 12.648 -0.193 -7.551 1 96.94 324 LEU B CA 1
ATOM 6038 C C . LEU B 1 324 ? 11.844 0.938 -6.922 1 96.94 324 LEU B C 1
ATOM 6040 O O . LEU B 1 324 ? 10.883 0.689 -6.188 1 96.94 324 LEU B O 1
ATOM 6044 N N . VAL B 1 325 ? 12.195 2.189 -7.219 1 96.81 325 VAL B N 1
ATOM 6045 C CA . VAL B 1 325 ? 11.5 3.352 -6.664 1 96.81 325 VAL B CA 1
ATOM 6046 C C . VAL B 1 325 ? 10.078 3.414 -7.215 1 96.81 325 VAL B C 1
ATOM 6048 O O . VAL B 1 325 ? 9.117 3.531 -6.449 1 96.81 325 VAL B O 1
ATOM 6051 N N . ILE B 1 326 ? 9.938 3.291 -8.508 1 94 326 ILE B N 1
ATOM 6052 C CA . ILE B 1 326 ? 8.664 3.52 -9.18 1 94 326 ILE B CA 1
ATOM 6053 C C . ILE B 1 326 ? 7.742 2.326 -8.953 1 94 326 ILE B C 1
ATOM 6055 O O . ILE B 1 326 ? 6.57 2.498 -8.609 1 94 326 ILE B O 1
ATOM 6059 N N . MET B 1 327 ? 8.266 1.162 -9.047 1 93 327 MET B N 1
ATOM 6060 C CA . MET B 1 327 ? 7.41 -0.017 -9.094 1 93 327 MET B CA 1
ATOM 6061 C C . MET B 1 327 ? 7.195 -0.588 -7.691 1 93 327 MET B C 1
ATOM 6063 O O . MET B 1 327 ? 6.234 -1.323 -7.457 1 93 327 MET B O 1
ATOM 6067 N N . SER B 1 328 ? 8.141 -0.257 -6.742 1 94 328 SER B N 1
ATOM 6068 C CA . SER B 1 328 ? 8.039 -0.88 -5.426 1 94 328 SER B CA 1
ATOM 6069 C C . SER B 1 328 ? 7.992 0.169 -4.32 1 94 328 SER B C 1
ATOM 6071 O O . SER B 1 328 ? 7.855 -0.169 -3.143 1 94 328 SER B O 1
ATOM 6073 N N . ARG B 1 329 ? 8.055 1.449 -4.668 1 94.88 329 ARG B N 1
ATOM 6074 C CA . ARG B 1 329 ? 7.988 2.557 -3.719 1 94.88 329 ARG B CA 1
ATOM 6075 C C . ARG B 1 329 ? 9.047 2.418 -2.635 1 94.88 329 ARG B C 1
ATOM 6077 O O . ARG B 1 329 ? 8.766 2.635 -1.453 1 94.88 329 ARG B O 1
ATOM 6084 N N . ILE B 1 330 ? 10.188 1.946 -3.002 1 96.69 330 ILE B N 1
ATOM 6085 C CA . ILE B 1 330 ? 11.359 1.914 -2.137 1 96.69 330 ILE B CA 1
ATOM 6086 C C . ILE B 1 330 ? 12.086 3.256 -2.203 1 96.69 330 ILE B C 1
ATOM 6088 O O . ILE B 1 330 ? 12.352 3.773 -3.293 1 96.69 330 ILE B O 1
ATOM 6092 N N . PRO B 1 331 ? 12.359 3.863 -1.029 1 97.06 331 PRO B N 1
ATOM 6093 C CA . PRO B 1 331 ? 13.109 5.121 -1.08 1 97.06 331 PRO B CA 1
ATOM 6094 C C . PRO B 1 331 ? 14.391 5.012 -1.907 1 97.06 331 PRO B C 1
ATOM 6096 O O . PRO B 1 331 ? 15.094 4 -1.828 1 97.06 331 PRO B O 1
ATOM 6099 N N . ARG B 1 332 ? 14.688 5.988 -2.742 1 97.25 332 ARG B N 1
ATOM 6100 C CA . ARG B 1 332 ? 15.773 5.949 -3.713 1 97.25 332 ARG B CA 1
ATOM 6101 C C . ARG B 1 332 ? 17.094 5.621 -3.033 1 97.25 332 ARG B C 1
ATOM 6103 O O . ARG B 1 332 ? 17.891 4.836 -3.553 1 97.25 332 ARG B O 1
ATOM 6110 N N . SER B 1 333 ? 17.391 6.207 -1.858 1 96.44 333 SER B N 1
ATOM 6111 C CA . SER B 1 333 ? 18.641 5.922 -1.143 1 96.44 333 SER B CA 1
ATOM 6112 C C . SER B 1 333 ? 18.75 4.445 -0.792 1 96.44 333 SER B C 1
ATOM 6114 O O . SER B 1 333 ? 19.812 3.84 -0.951 1 96.44 333 SER B O 1
ATOM 6116 N N . ARG B 1 334 ? 17.656 3.879 -0.379 1 96.81 334 ARG B N 1
ATOM 6117 C CA . ARG B 1 334 ? 17.609 2.455 -0.057 1 96.81 334 ARG B CA 1
ATOM 6118 C C . ARG B 1 334 ? 17.703 1.605 -1.319 1 96.81 334 ARG B C 1
ATOM 6120 O O . ARG B 1 334 ? 18.375 0.578 -1.336 1 96.81 334 ARG B O 1
ATOM 6127 N N . ALA B 1 335 ? 16.969 2.01 -2.369 1 98 335 ALA B N 1
ATOM 6128 C CA . ALA B 1 335 ? 17.031 1.307 -3.648 1 98 335 ALA B CA 1
ATOM 6129 C C . ALA B 1 335 ? 18.469 1.225 -4.164 1 98 335 ALA B C 1
ATOM 6131 O O . ALA B 1 335 ? 18.891 0.176 -4.645 1 98 335 ALA B O 1
ATOM 6132 N N . LYS B 1 336 ? 19.203 2.334 -4.047 1 97.88 336 LYS B N 1
ATOM 6133 C CA . LYS B 1 336 ? 20.609 2.355 -4.461 1 97.88 336 LYS B CA 1
ATOM 6134 C C . LYS B 1 336 ? 21.438 1.343 -3.672 1 97.88 336 LYS B C 1
ATOM 6136 O O . LYS B 1 336 ? 22.234 0.607 -4.246 1 97.88 336 LYS B O 1
ATOM 6141 N N . ARG B 1 337 ? 21.188 1.289 -2.363 1 97.5 337 ARG B N 1
ATOM 6142 C CA . ARG B 1 337 ? 21.922 0.359 -1.516 1 97.5 337 ARG B CA 1
ATOM 6143 C C . ARG B 1 337 ? 21.578 -1.087 -1.863 1 97.5 337 ARG B C 1
ATOM 6145 O O . ARG B 1 337 ? 22.469 -1.942 -1.917 1 97.5 337 ARG B O 1
ATOM 6152 N N . ILE B 1 338 ? 20.328 -1.364 -2.127 1 98.31 338 ILE B N 1
ATOM 6153 C CA . ILE B 1 338 ? 19.891 -2.713 -2.475 1 98.31 338 ILE B CA 1
ATOM 6154 C C . ILE B 1 338 ? 20.531 -3.139 -3.793 1 98.31 338 ILE B C 1
ATOM 6156 O O . ILE B 1 338 ? 21.125 -4.219 -3.885 1 98.31 338 ILE B O 1
ATOM 6160 N N . VAL B 1 339 ? 20.438 -2.264 -4.812 1 98.69 339 VAL B N 1
ATOM 6161 C CA . VAL B 1 339 ? 21 -2.586 -6.125 1 98.69 339 VAL B CA 1
ATOM 6162 C C . VAL B 1 339 ? 22.5 -2.809 -6.008 1 98.69 339 VAL B C 1
ATOM 6164 O O . VAL B 1 339 ? 23.047 -3.709 -6.645 1 98.69 339 VAL B O 1
ATOM 6167 N N . ALA B 1 340 ? 23.188 -2.016 -5.148 1 98.5 340 ALA B N 1
ATOM 6168 C CA . ALA B 1 340 ? 24.625 -2.111 -4.973 1 98.5 340 ALA B CA 1
ATOM 6169 C C . ALA B 1 340 ? 25.016 -3.48 -4.426 1 98.5 340 ALA B C 1
ATOM 6171 O O . ALA B 1 340 ? 26.094 -3.998 -4.75 1 98.5 340 ALA B O 1
ATOM 6172 N N . MET B 1 341 ? 24.188 -4.074 -3.637 1 98.19 341 MET B N 1
ATOM 6173 C CA . MET B 1 341 ? 24.469 -5.387 -3.061 1 98.19 341 MET B CA 1
ATOM 6174 C C . MET B 1 341 ? 24.5 -6.457 -4.145 1 98.19 341 MET B C 1
ATOM 6176 O O . MET B 1 341 ? 25.125 -7.508 -3.961 1 98.19 341 MET B O 1
ATOM 6180 N N . TYR B 1 342 ? 23.859 -6.195 -5.25 1 98.5 342 TYR B N 1
ATOM 6181 C CA . TYR B 1 342 ? 23.812 -7.18 -6.324 1 98.5 342 TYR B CA 1
ATOM 6182 C C . TYR B 1 342 ? 24.766 -6.805 -7.457 1 98.5 342 TYR B C 1
ATOM 6184 O O . TYR B 1 342 ? 25.094 -7.641 -8.297 1 98.5 342 TYR B O 1
ATOM 6192 N N . ASN B 1 343 ? 25.062 -5.527 -7.523 1 98.56 343 ASN B N 1
ATOM 6193 C CA . ASN B 1 343 ? 26.031 -5.066 -8.516 1 98.56 343 ASN B CA 1
ATOM 6194 C C . ASN B 1 343 ? 27.453 -5.383 -8.102 1 98.56 343 ASN B C 1
ATOM 6196 O O . ASN B 1 343 ? 28.234 -4.477 -7.809 1 98.56 343 ASN B O 1
ATOM 6200 N N . VAL B 1 344 ? 27.844 -6.543 -8.086 1 97.81 344 VAL B N 1
ATOM 6201 C CA . VAL B 1 344 ? 29.125 -7.035 -7.613 1 97.81 344 VAL B CA 1
ATOM 6202 C C . VAL B 1 344 ? 29.719 -7.992 -8.641 1 97.81 344 VAL B C 1
ATOM 6204 O O . VAL B 1 344 ? 29.062 -8.375 -9.609 1 97.81 344 VAL B O 1
ATOM 6207 N N . ASN B 1 345 ? 31 -8.289 -8.508 1 95.75 345 ASN B N 1
ATOM 6208 C CA . ASN B 1 345 ? 31.719 -9.312 -9.266 1 95.75 345 ASN B CA 1
ATOM 6209 C C . ASN B 1 345 ? 31.688 -9.023 -10.766 1 95.75 345 ASN B C 1
ATOM 6211 O O . ASN B 1 345 ? 31.609 -9.945 -11.586 1 95.75 345 ASN B O 1
ATOM 6215 N N . GLY B 1 346 ? 31.531 -7.793 -11.133 1 96.88 346 GLY B N 1
ATOM 6216 C CA . GLY B 1 346 ? 31.594 -7.41 -12.539 1 96.88 346 GLY B CA 1
ATOM 6217 C C . GLY B 1 346 ? 30.328 -7.73 -13.305 1 96.88 346 GLY B C 1
ATOM 6218 O O . GLY B 1 346 ? 30.344 -7.797 -14.539 1 96.88 346 GLY B O 1
ATOM 6219 N N . ARG B 1 347 ? 29.156 -7.91 -12.664 1 97.94 347 ARG B N 1
ATOM 6220 C CA . ARG B 1 347 ? 27.875 -8.203 -13.312 1 97.94 347 ARG B CA 1
ATOM 6221 C C . ARG B 1 347 ? 27.469 -7.062 -14.234 1 97.94 347 ARG B C 1
ATOM 6223 O O . ARG B 1 347 ? 27.625 -5.891 -13.898 1 97.94 347 ARG B O 1
ATOM 6230 N N . THR B 1 348 ? 26.953 -7.512 -15.422 1 98.19 348 THR B N 1
ATOM 6231 C CA . THR B 1 348 ? 26.266 -6.547 -16.281 1 98.19 348 THR B CA 1
ATOM 6232 C C . THR B 1 348 ? 24.922 -6.16 -15.688 1 98.19 348 THR B C 1
ATOM 6234 O O . THR B 1 348 ? 24.391 -6.855 -14.812 1 98.19 348 THR B O 1
ATOM 6237 N N . PRO B 1 349 ? 24.328 -4.996 -16.188 1 98.38 349 PRO B N 1
ATOM 6238 C CA . PRO B 1 349 ? 23.016 -4.594 -15.641 1 98.38 349 PRO B CA 1
ATOM 6239 C C . PRO B 1 349 ? 21.969 -5.695 -15.75 1 98.38 349 PRO B C 1
ATOM 6241 O O . PRO B 1 349 ? 21.188 -5.895 -14.82 1 98.38 349 PRO B O 1
ATOM 6244 N N . VAL B 1 350 ? 21.938 -6.438 -16.828 1 98.56 350 VAL B N 1
ATOM 6245 C CA . VAL B 1 350 ? 20.953 -7.492 -17.016 1 98.56 350 VAL B CA 1
ATOM 6246 C C . VAL B 1 350 ? 21.188 -8.609 -16 1 98.56 350 VAL B C 1
ATOM 6248 O O . VAL B 1 350 ? 20.234 -9.195 -15.484 1 98.56 350 VAL B O 1
ATOM 6251 N N . GLU B 1 351 ? 22.438 -8.914 -15.672 1 98.44 351 GLU B N 1
ATOM 6252 C CA . GLU B 1 351 ? 22.781 -9.922 -14.672 1 98.44 351 GLU B CA 1
ATOM 6253 C C . GLU B 1 351 ? 22.422 -9.445 -13.266 1 98.44 351 GLU B C 1
ATOM 6255 O O . GLU B 1 351 ? 22 -10.242 -12.43 1 98.44 351 GLU B O 1
ATOM 6260 N N . VAL B 1 352 ? 22.625 -8.133 -13.008 1 98.69 352 VAL B N 1
ATOM 6261 C CA . VAL B 1 352 ? 22.234 -7.551 -11.719 1 98.69 352 VAL B CA 1
ATOM 6262 C C . VAL B 1 352 ? 20.734 -7.688 -11.523 1 98.69 352 VAL B C 1
ATOM 6264 O O . VAL B 1 352 ? 20.281 -8.102 -10.453 1 98.69 352 VAL B O 1
ATOM 6267 N N . ARG B 1 353 ? 19.984 -7.359 -12.578 1 98.62 353 ARG B N 1
ATOM 6268 C CA . ARG B 1 353 ? 18.531 -7.457 -12.516 1 98.62 353 ARG B CA 1
ATOM 6269 C C . ARG B 1 353 ? 18.094 -8.891 -12.25 1 98.62 353 ARG B C 1
ATOM 6271 O O . ARG B 1 353 ? 17.188 -9.133 -11.438 1 98.62 353 ARG B O 1
ATOM 6278 N N . GLY B 1 354 ? 18.781 -9.898 -12.922 1 98.44 354 GLY B N 1
ATOM 6279 C CA . GLY B 1 354 ? 18.5 -11.305 -12.688 1 98.44 354 GLY B CA 1
ATOM 6280 C C . GLY B 1 354 ? 18.719 -11.727 -11.25 1 98.44 354 GLY B C 1
ATOM 6281 O O . GLY B 1 354 ? 17.859 -12.352 -10.633 1 98.44 354 GLY B O 1
ATOM 6282 N N . ALA B 1 355 ? 19.844 -11.32 -10.695 1 98.31 355 ALA B N 1
ATOM 6283 C CA . ALA B 1 355 ? 20.203 -11.68 -9.32 1 98.31 355 ALA B CA 1
ATOM 6284 C C . ALA B 1 355 ? 19.25 -11.031 -8.32 1 98.31 355 ALA B C 1
ATOM 6286 O O . ALA B 1 355 ? 18.766 -11.688 -7.395 1 98.31 355 ALA B O 1
ATOM 6287 N N . LEU B 1 356 ? 19 -9.758 -8.547 1 98.44 356 LEU B N 1
ATOM 6288 C CA . LEU B 1 356 ? 18.125 -9 -7.656 1 98.44 356 LEU B CA 1
ATOM 6289 C C . LEU B 1 356 ? 16.719 -9.586 -7.664 1 98.44 356 LEU B C 1
ATOM 6291 O O . LEU B 1 356 ? 16.141 -9.828 -6.602 1 98.44 356 LEU B O 1
ATOM 6295 N N . PHE B 1 357 ? 16.188 -9.859 -8.82 1 97.75 357 PHE B N 1
ATOM 6296 C CA . PHE B 1 357 ? 14.805 -10.305 -8.922 1 97.75 357 PHE B CA 1
ATOM 6297 C C . PHE B 1 357 ? 14.664 -11.758 -8.492 1 97.75 357 PHE B C 1
ATOM 6299 O O . PHE B 1 357 ? 13.586 -12.188 -8.086 1 97.75 357 PHE B O 1
ATOM 6306 N N . THR B 1 358 ? 15.703 -12.562 -8.547 1 98.19 358 THR B N 1
ATOM 6307 C CA . THR B 1 358 ? 15.68 -13.891 -7.949 1 98.19 358 THR B CA 1
ATOM 6308 C C . THR B 1 358 ? 15.367 -13.812 -6.457 1 98.19 358 THR B C 1
ATOM 6310 O O . THR B 1 358 ? 14.484 -14.516 -5.965 1 98.19 358 THR B O 1
ATOM 6313 N N . ASP B 1 359 ? 16.031 -12.883 -5.816 1 97.88 359 ASP B N 1
ATOM 6314 C CA . ASP B 1 359 ? 15.852 -12.758 -4.375 1 97.88 359 ASP B CA 1
ATOM 6315 C C . ASP B 1 359 ? 14.555 -12.023 -4.047 1 97.88 359 ASP B C 1
ATOM 6317 O O . ASP B 1 359 ? 13.773 -12.484 -3.209 1 97.88 359 ASP B O 1
ATOM 6321 N N . TYR B 1 360 ? 14.273 -10.992 -4.746 1 97.19 360 TYR B N 1
ATOM 6322 C CA . TYR B 1 360 ? 13.141 -10.133 -4.422 1 97.19 360 TYR B CA 1
ATOM 6323 C C . TYR B 1 360 ? 11.82 -10.828 -4.734 1 97.19 360 TYR B C 1
ATOM 6325 O O . TYR B 1 360 ? 10.844 -10.68 -3.998 1 97.19 360 TYR B O 1
ATOM 6333 N N . PHE B 1 361 ? 11.797 -11.578 -5.785 1 96.44 361 PHE B N 1
ATOM 6334 C CA . PHE B 1 361 ? 10.523 -12.133 -6.246 1 96.44 361 PHE B CA 1
ATOM 6335 C C . PHE B 1 361 ? 10.336 -13.547 -5.723 1 96.44 361 PHE B C 1
ATOM 6337 O O . PHE B 1 361 ? 9.203 -14.031 -5.617 1 96.44 361 PHE B O 1
ATOM 6344 N N . PHE B 1 362 ? 11.406 -14.234 -5.34 1 97.5 362 PHE B N 1
ATOM 6345 C CA . PHE B 1 362 ? 11.234 -15.656 -5.074 1 97.5 362 PHE B CA 1
ATOM 6346 C C . PHE B 1 362 ? 11.789 -16.031 -3.703 1 97.5 362 PHE B C 1
ATOM 6348 O O . PHE B 1 362 ? 11.047 -16.469 -2.822 1 97.5 362 PHE B O 1
ATOM 6355 N N . THR B 1 363 ? 13.07 -15.734 -3.479 1 98.06 363 THR B N 1
ATOM 6356 C CA . THR B 1 363 ? 13.688 -16.156 -2.223 1 98.06 363 THR B CA 1
ATOM 6357 C C . THR B 1 363 ? 13.031 -15.445 -1.038 1 98.06 363 THR B C 1
ATOM 6359 O O . THR B 1 363 ? 12.695 -16.078 -0.036 1 98.06 363 THR B O 1
ATOM 6362 N N . LEU B 1 364 ? 12.805 -14.188 -1.161 1 97.94 364 LEU B N 1
ATOM 6363 C CA . LEU B 1 364 ? 12.266 -13.367 -0.078 1 97.94 364 LEU B CA 1
ATOM 6364 C C . LEU B 1 364 ? 10.867 -13.828 0.306 1 97.94 364 LEU B C 1
ATOM 6366 O O . LEU B 1 364 ? 10.609 -14.156 1.468 1 97.94 364 LEU B O 1
ATOM 6370 N N . PRO B 1 365 ? 9.93 -13.891 -0.633 1 97.31 365 PRO B N 1
ATOM 6371 C CA . PRO B 1 365 ? 8.586 -14.305 -0.229 1 97.31 365 PRO B CA 1
ATOM 6372 C C . PRO B 1 365 ? 8.547 -15.742 0.291 1 97.31 365 PRO B C 1
ATOM 6374 O O . PRO B 1 365 ? 7.742 -16.062 1.171 1 97.31 365 PRO B O 1
ATOM 6377 N N . ALA B 1 366 ? 9.359 -16.641 -0.27 1 98.31 366 ALA B N 1
ATOM 6378 C CA . ALA B 1 366 ? 9.414 -18 0.242 1 98.31 366 ALA B CA 1
ATOM 6379 C C . ALA B 1 366 ? 9.852 -18.031 1.703 1 98.31 366 ALA B C 1
ATOM 6381 O O . ALA B 1 366 ? 9.219 -18.672 2.539 1 98.31 366 ALA B O 1
ATOM 6382 N N . ALA B 1 367 ? 10.922 -17.281 1.987 1 98.56 367 ALA B N 1
ATOM 6383 C CA . ALA B 1 367 ? 11.445 -17.234 3.35 1 98.56 367 ALA B CA 1
ATOM 6384 C C . ALA B 1 367 ? 10.43 -16.609 4.301 1 98.56 367 ALA B C 1
ATOM 6386 O O . ALA B 1 367 ? 10.188 -17.125 5.391 1 98.56 367 ALA B O 1
ATOM 6387 N N . ARG B 1 368 ? 9.797 -15.531 3.887 1 98.25 368 ARG B N 1
ATOM 6388 C CA . ARG B 1 368 ? 8.82 -14.852 4.727 1 98.25 368 ARG B CA 1
ATOM 6389 C C . ARG B 1 368 ? 7.609 -15.75 4.992 1 98.25 368 ARG B C 1
ATOM 6391 O O . ARG B 1 368 ? 7.098 -15.789 6.109 1 98.25 368 ARG B O 1
ATOM 6398 N N . ALA B 1 369 ? 7.172 -16.453 3.971 1 98.44 369 ALA B N 1
ATOM 6399 C CA . ALA B 1 369 ? 6.031 -17.344 4.121 1 98.44 369 ALA B CA 1
ATOM 6400 C C . ALA B 1 369 ? 6.348 -18.484 5.086 1 98.44 369 ALA B C 1
ATOM 6402 O O . ALA B 1 369 ? 5.547 -18.797 5.965 1 98.44 369 ALA B O 1
ATOM 6403 N N . ALA B 1 370 ? 7.508 -19.062 4.91 1 98.75 370 ALA B N 1
ATOM 6404 C CA . ALA B 1 370 ? 7.91 -20.172 5.766 1 98.75 370 ALA B CA 1
ATOM 6405 C C . ALA B 1 370 ? 8.023 -19.734 7.223 1 98.75 370 ALA B C 1
ATOM 6407 O O . ALA B 1 370 ? 7.551 -20.422 8.125 1 98.75 370 ALA B O 1
ATOM 6408 N N . LEU B 1 371 ? 8.602 -18.562 7.445 1 98.69 371 LEU B N 1
ATOM 6409 C CA . LEU B 1 371 ? 8.766 -18.031 8.797 1 98.69 371 LEU B CA 1
ATOM 6410 C C . LEU B 1 371 ? 7.406 -17.703 9.414 1 98.69 371 LEU B C 1
ATOM 6412 O O . LEU B 1 371 ? 7.184 -17.969 10.602 1 98.69 371 LEU B O 1
ATOM 6416 N N . ALA B 1 372 ? 6.535 -17.125 8.609 1 98.25 372 ALA B N 1
ATOM 6417 C CA . ALA B 1 372 ? 5.199 -16.812 9.102 1 98.25 372 ALA B CA 1
ATOM 6418 C C . ALA B 1 372 ? 4.465 -18.078 9.547 1 98.25 372 ALA B C 1
ATOM 6420 O O . ALA B 1 372 ? 3.852 -18.109 10.617 1 98.25 372 ALA B O 1
ATOM 6421 N N . HIS B 1 373 ? 4.5 -19.094 8.695 1 98.62 373 HIS B N 1
ATOM 6422 C CA . HIS B 1 373 ? 3.836 -20.359 9.016 1 98.62 373 HIS B CA 1
ATOM 6423 C C . HIS B 1 373 ? 4.422 -20.984 10.281 1 98.62 373 HIS B C 1
ATOM 6425 O O . HIS B 1 373 ? 3.68 -21.453 11.148 1 98.62 373 HIS B O 1
ATOM 6431 N N . ALA B 1 374 ? 5.723 -20.938 10.367 1 98.69 374 ALA B N 1
ATOM 6432 C CA . ALA B 1 374 ? 6.418 -21.5 11.523 1 98.69 374 ALA B CA 1
ATOM 6433 C C . ALA B 1 374 ? 6.066 -20.734 12.805 1 98.69 374 ALA B C 1
ATOM 6435 O O . ALA B 1 374 ? 5.781 -21.344 13.836 1 98.69 374 ALA B O 1
ATOM 6436 N N . ALA B 1 375 ? 6.043 -19.453 12.711 1 98.44 375 ALA B N 1
ATOM 6437 C CA . ALA B 1 375 ? 5.734 -18.609 13.867 1 98.44 375 ALA B CA 1
ATOM 6438 C C . ALA B 1 375 ? 4.32 -18.875 14.375 1 98.44 375 ALA B C 1
ATOM 6440 O O . ALA B 1 375 ? 4.047 -18.734 15.57 1 98.44 375 ALA B O 1
ATOM 6441 N N . ALA B 1 376 ? 3.492 -19.281 13.492 1 98.38 376 ALA B N 1
ATOM 6442 C CA . ALA B 1 376 ? 2.096 -19.516 13.844 1 98.38 376 ALA B CA 1
ATOM 6443 C C . ALA B 1 376 ? 1.883 -20.969 14.266 1 98.38 376 ALA B C 1
ATOM 6445 O O . ALA B 1 376 ? 0.748 -21.406 14.492 1 98.38 376 ALA B O 1
ATOM 6446 N N . GLY B 1 377 ? 2.918 -21.734 14.258 1 98.25 377 GLY B N 1
ATOM 6447 C CA . GLY B 1 377 ? 2.848 -23.094 14.797 1 98.25 377 GLY B CA 1
ATOM 6448 C C . GLY B 1 377 ? 2.812 -24.156 13.719 1 98.25 377 GLY B C 1
ATOM 6449 O O . GLY B 1 377 ? 2.605 -25.328 14.016 1 98.25 377 GLY B O 1
ATOM 6450 N N . GLY B 1 378 ? 2.955 -23.781 12.445 1 98.12 378 GLY B N 1
ATOM 6451 C CA . GLY B 1 378 ? 2.943 -24.75 11.352 1 98.12 378 GLY B CA 1
ATOM 6452 C C . GLY B 1 378 ? 4.324 -25.281 11.016 1 98.12 378 GLY B C 1
ATOM 6453 O O . GLY B 1 378 ? 5.332 -24.766 11.508 1 98.12 378 GLY B O 1
ATOM 6454 N N . ASN B 1 379 ? 4.336 -26.328 10.164 1 98.25 379 ASN B N 1
ATOM 6455 C CA . ASN B 1 379 ? 5.574 -26.906 9.672 1 98.25 379 ASN B CA 1
ATOM 6456 C C . ASN B 1 379 ? 5.875 -26.453 8.242 1 98.25 379 ASN B C 1
ATOM 6458 O O . ASN B 1 379 ? 5.113 -26.75 7.32 1 98.25 379 ASN B O 1
ATOM 6462 N N . ALA B 1 380 ? 6.934 -25.734 8.109 1 98.56 380 ALA B N 1
ATOM 6463 C CA . ALA B 1 380 ? 7.391 -25.297 6.793 1 98.56 380 ALA B CA 1
ATOM 6464 C C . ALA B 1 380 ? 8.852 -25.672 6.57 1 98.56 380 ALA B C 1
ATOM 6466 O O . ALA B 1 380 ? 9.641 -25.703 7.52 1 98.56 380 ALA B O 1
ATOM 6467 N N . ARG B 1 381 ? 9.188 -26.016 5.414 1 98.62 381 ARG B N 1
ATOM 6468 C CA . ARG B 1 381 ? 10.562 -26.281 4.984 1 98.62 381 ARG B CA 1
ATOM 6469 C C . ARG B 1 381 ? 10.906 -25.469 3.738 1 98.62 381 ARG B C 1
ATOM 6471 O O . ARG B 1 381 ? 10.031 -25.172 2.918 1 98.62 381 ARG B O 1
ATOM 6478 N N . LEU B 1 382 ? 12.18 -25.078 3.678 1 98.81 382 LEU B N 1
ATOM 6479 C CA . LEU B 1 382 ? 12.703 -24.391 2.5 1 98.81 382 LEU B CA 1
ATOM 6480 C C . LEU B 1 382 ? 13.672 -25.297 1.742 1 98.81 382 LEU B C 1
ATOM 6482 O O . LEU B 1 382 ? 14.469 -26.016 2.355 1 98.81 382 LEU B O 1
ATOM 6486 N N . LEU B 1 383 ? 13.57 -25.297 0.452 1 98.81 383 LEU B N 1
ATOM 6487 C CA . LEU B 1 383 ? 14.492 -26.016 -0.429 1 98.81 383 LEU B CA 1
ATOM 6488 C C . LEU B 1 383 ? 15.07 -25.062 -1.48 1 98.81 383 LEU B C 1
ATOM 6490 O O . LEU B 1 383 ? 14.336 -24.328 -2.129 1 98.81 383 LEU B O 1
ATOM 6494 N N . THR B 1 384 ? 16.375 -25.047 -1.58 1 98.75 384 THR B N 1
ATOM 6495 C CA . THR B 1 384 ? 17.062 -24.312 -2.633 1 98.75 384 THR B CA 1
ATOM 6496 C C . THR B 1 384 ? 17.688 -25.266 -3.648 1 98.75 384 THR B C 1
ATOM 6498 O O . THR B 1 384 ? 18.562 -26.047 -3.307 1 98.75 384 THR B O 1
ATOM 6501 N N . VAL B 1 385 ? 17.234 -25.188 -4.895 1 98.75 385 VAL B N 1
ATOM 6502 C CA . VAL B 1 385 ? 17.766 -26.016 -5.973 1 98.75 385 VAL B CA 1
ATOM 6503 C C . VAL B 1 385 ? 18.875 -25.25 -6.707 1 98.75 385 VAL B C 1
ATOM 6505 O O . VAL B 1 385 ? 18.625 -24.172 -7.254 1 98.75 385 VAL B O 1
ATOM 6508 N N . GLY B 1 386 ? 20.047 -25.781 -6.746 1 98.5 386 GLY B N 1
ATOM 6509 C CA . GLY B 1 386 ? 21.203 -25.156 -7.367 1 98.5 386 GLY B CA 1
ATOM 6510 C C . GLY B 1 386 ? 21.547 -25.75 -8.711 1 98.5 386 GLY B C 1
ATOM 6511 O O . GLY B 1 386 ? 20.922 -26.703 -9.164 1 98.5 386 GLY B O 1
ATOM 6512 N N . PRO B 1 387 ? 22.516 -25.125 -9.328 1 98 387 PRO B N 1
ATOM 6513 C CA . PRO B 1 387 ? 22.938 -25.609 -10.641 1 98 387 PRO B CA 1
ATOM 6514 C C . PRO B 1 387 ? 23.797 -26.859 -10.555 1 98 387 PRO B C 1
ATOM 6516 O O . PRO B 1 387 ? 24.266 -27.234 -9.469 1 98 387 PRO B O 1
ATOM 6519 N N . VAL B 1 388 ? 23.844 -27.609 -11.656 1 96.75 388 VAL B N 1
ATOM 6520 C CA . VAL B 1 388 ? 24.812 -28.672 -11.852 1 96.75 388 VAL B CA 1
ATOM 6521 C C . VAL B 1 388 ? 25.453 -28.562 -13.234 1 96.75 388 VAL B C 1
ATOM 6523 O O . VAL B 1 388 ? 25.016 -27.75 -14.055 1 96.75 388 VAL B O 1
ATOM 6526 N N . GLU B 1 389 ? 26.484 -29.297 -13.391 1 92.88 389 GLU B N 1
ATOM 6527 C CA . GLU B 1 389 ? 27.172 -29.234 -14.688 1 92.88 389 GLU B CA 1
ATOM 6528 C C . GLU B 1 389 ? 26.188 -29.5 -15.828 1 92.88 389 GLU B C 1
ATOM 6530 O O . GLU B 1 389 ? 25.469 -30.5 -15.82 1 92.88 389 GLU B O 1
ATOM 6535 N N . GLY B 1 390 ? 26.125 -28.531 -16.688 1 89.31 390 GLY B N 1
ATOM 6536 C CA . GLY B 1 390 ? 25.297 -28.688 -17.875 1 89.31 390 GLY B CA 1
ATOM 6537 C C . GLY B 1 390 ? 23.859 -28.312 -17.641 1 89.31 390 GLY B C 1
ATOM 6538 O O . GLY B 1 390 ? 23.031 -28.359 -18.562 1 89.31 390 GLY B O 1
ATOM 6539 N N . ALA B 1 391 ? 23.469 -27.953 -16.391 1 93.62 391 ALA B N 1
ATOM 6540 C CA . ALA B 1 391 ? 22.094 -27.578 -16.078 1 93.62 391 ALA B CA 1
ATOM 6541 C C . ALA B 1 391 ? 22.047 -26.406 -15.109 1 93.62 391 ALA B C 1
ATOM 6543 O O . ALA B 1 391 ? 22.25 -26.578 -13.906 1 93.62 391 ALA B O 1
ATOM 6544 N N . PRO B 1 392 ? 21.734 -25.234 -15.656 1 94.69 392 PRO B N 1
ATOM 6545 C CA . PRO B 1 392 ? 21.578 -24.094 -14.75 1 94.69 392 PRO B CA 1
ATOM 6546 C C . PRO B 1 392 ? 20.375 -24.234 -13.82 1 94.69 392 PRO B C 1
ATOM 6548 O O . PRO B 1 392 ? 19.531 -25.109 -14.016 1 94.69 392 PRO B O 1
ATOM 6551 N N . ALA B 1 393 ? 20.328 -23.516 -12.75 1 97.12 393 ALA B N 1
ATOM 6552 C CA . ALA B 1 393 ? 19.219 -23.531 -11.812 1 97.12 393 ALA B CA 1
ATOM 6553 C C . ALA B 1 393 ? 18.359 -22.281 -11.961 1 97.12 393 ALA B C 1
ATOM 6555 O O . ALA B 1 393 ? 18.25 -21.484 -11.023 1 97.12 393 ALA B O 1
ATOM 6556 N N . VAL B 1 394 ? 17.781 -22.094 -13.133 1 97.94 394 VAL B N 1
ATOM 6557 C CA . VAL B 1 394 ? 16.891 -20.984 -13.43 1 97.94 394 VAL B CA 1
ATOM 6558 C C . VAL B 1 394 ? 15.43 -21.406 -13.25 1 97.94 394 VAL B C 1
ATOM 6560 O O . VAL B 1 394 ? 15.156 -22.578 -12.93 1 97.94 394 VAL B O 1
ATOM 6563 N N . HIS B 1 395 ? 14.531 -20.469 -13.391 1 97.56 395 HIS B N 1
ATOM 6564 C CA . HIS B 1 395 ? 13.102 -20.719 -13.234 1 97.56 395 HIS B CA 1
ATOM 6565 C C . HIS B 1 395 ? 12.641 -21.859 -14.133 1 97.56 395 HIS B C 1
ATOM 6567 O O . HIS B 1 395 ? 12.742 -21.781 -15.359 1 97.56 395 HIS B O 1
ATOM 6573 N N . GLY B 1 396 ? 12.258 -23.016 -13.562 1 95.44 396 GLY B N 1
ATOM 6574 C CA . GLY B 1 396 ? 11.672 -24.094 -14.328 1 95.44 396 GLY B CA 1
ATOM 6575 C C . GLY B 1 396 ? 12.625 -25.25 -14.562 1 95.44 396 GLY B C 1
ATOM 6576 O O . GLY B 1 396 ? 12.242 -26.297 -15.102 1 95.44 396 GLY B O 1
ATOM 6577 N N . THR B 1 397 ? 13.852 -25.156 -14.078 1 94.12 397 THR B N 1
ATOM 6578 C CA . THR B 1 397 ? 14.852 -26.172 -14.414 1 94.12 397 THR B CA 1
ATOM 6579 C C . THR B 1 397 ? 14.625 -27.453 -13.625 1 94.12 397 THR B C 1
ATOM 6581 O O . THR B 1 397 ? 15.18 -28.5 -13.961 1 94.12 397 THR B O 1
ATOM 6584 N N . GLU B 1 398 ? 13.844 -27.375 -12.594 1 94.31 398 GLU B N 1
ATOM 6585 C CA . GLU B 1 398 ? 13.633 -28.562 -11.766 1 94.31 398 GLU B CA 1
ATOM 6586 C C . GLU B 1 398 ? 12.297 -29.234 -12.086 1 94.31 398 GLU B C 1
ATOM 6588 O O . GLU B 1 398 ? 11.906 -30.188 -11.43 1 94.31 398 GLU B O 1
ATOM 6593 N N . MET B 1 399 ? 11.625 -28.797 -13.133 1 96.88 399 MET B N 1
ATOM 6594 C CA . MET B 1 399 ? 10.258 -29.234 -13.398 1 96.88 399 MET B CA 1
ATOM 6595 C C . MET B 1 399 ? 10.211 -30.734 -13.688 1 96.88 399 MET B C 1
ATOM 6597 O O . MET B 1 399 ? 9.281 -31.422 -13.266 1 96.88 399 MET B O 1
ATOM 6601 N N . TYR B 1 400 ? 11.227 -31.312 -14.398 1 96.69 400 TYR B N 1
ATOM 6602 C CA . TYR B 1 400 ? 11.266 -32.75 -14.648 1 96.69 400 TYR B CA 1
ATOM 6603 C C . TYR B 1 400 ? 11.359 -33.531 -13.344 1 96.69 400 TYR B C 1
ATOM 6605 O O . TYR B 1 400 ? 10.672 -34.531 -13.156 1 96.69 400 TYR B O 1
ATOM 6613 N N . GLY B 1 401 ? 12.164 -33 -12.438 1 97.5 401 GLY B N 1
ATOM 6614 C CA . GLY B 1 401 ? 12.336 -33.656 -11.148 1 97.5 401 GLY B CA 1
ATOM 6615 C C . GLY B 1 401 ? 11.062 -33.688 -10.32 1 97.5 401 GLY B C 1
ATOM 6616 O O . GLY B 1 401 ? 10.789 -34.656 -9.617 1 97.5 401 GLY B O 1
ATOM 6617 N N . ILE B 1 402 ? 10.273 -32.625 -10.414 1 98.5 402 ILE B N 1
ATOM 6618 C CA . ILE B 1 402 ? 9.047 -32.5 -9.625 1 98.5 402 ILE B CA 1
ATOM 6619 C C . ILE B 1 402 ? 8.102 -33.656 -9.961 1 98.5 402 ILE B C 1
ATOM 6621 O O . ILE B 1 402 ? 7.453 -34.219 -9.07 1 98.5 402 ILE B O 1
ATOM 6625 N N . VAL B 1 403 ? 8.07 -34.125 -11.266 1 98.25 403 VAL B N 1
ATOM 6626 C CA . VAL B 1 403 ? 7.094 -35.125 -11.688 1 98.25 403 VAL B CA 1
ATOM 6627 C C . VAL B 1 403 ? 7.785 -36.469 -11.867 1 98.25 403 VAL B C 1
ATOM 6629 O O . VAL B 1 403 ? 7.23 -37.375 -12.477 1 98.25 403 VAL B O 1
ATOM 6632 N N . GLY B 1 404 ? 9.016 -36.562 -11.383 1 97.19 404 GLY B N 1
ATOM 6633 C CA . GLY B 1 404 ? 9.75 -37.812 -11.367 1 97.19 404 GLY B CA 1
ATOM 6634 C C . GLY B 1 404 ? 10.266 -38.219 -12.734 1 97.19 404 GLY B C 1
ATOM 6635 O O . GLY B 1 404 ? 10.414 -39.406 -13.016 1 97.19 404 GLY B O 1
ATOM 6636 N N . GLN B 1 405 ? 10.406 -37.219 -13.609 1 95.94 405 GLN B N 1
ATOM 6637 C CA . GLN B 1 405 ? 10.945 -37.438 -14.938 1 95.94 405 GLN B CA 1
ATOM 6638 C C . GLN B 1 405 ? 12.375 -36.938 -15.062 1 95.94 405 GLN B C 1
ATOM 6640 O O . GLN B 1 405 ? 12.898 -36.344 -14.125 1 95.94 405 GLN B O 1
ATOM 6645 N N . GLN B 1 406 ? 13 -37.312 -16.125 1 94.38 406 GLN B N 1
ATOM 6646 C CA . GLN B 1 406 ? 14.328 -36.812 -16.453 1 94.38 406 GLN B CA 1
ATOM 6647 C C . GLN B 1 406 ? 14.305 -36.031 -17.766 1 94.38 406 GLN B C 1
ATOM 6649 O O . GLN B 1 406 ? 13.641 -36.438 -18.719 1 94.38 406 GLN B O 1
ATOM 6654 N N . ARG B 1 407 ? 14.961 -34.906 -17.719 1 94 407 ARG B N 1
ATOM 6655 C CA . ARG B 1 407 ? 15.109 -34.188 -18.969 1 94 407 ARG B CA 1
ATOM 6656 C C . ARG B 1 407 ? 15.891 -35 -19.984 1 94 407 ARG B C 1
ATOM 6658 O O . ARG B 1 407 ? 16.938 -35.594 -19.656 1 94 407 ARG B O 1
ATOM 6665 N N . PRO B 1 408 ? 15.375 -35.062 -21.219 1 92.25 408 PRO B N 1
ATOM 6666 C CA . PRO B 1 408 ? 16.141 -35.812 -22.234 1 92.25 408 PRO B CA 1
ATOM 6667 C C . PRO B 1 408 ? 17.562 -35.281 -22.406 1 92.25 408 PRO B C 1
ATOM 6669 O O . PRO B 1 408 ? 17.766 -34.062 -22.5 1 92.25 408 PRO B O 1
ATOM 6672 N N . GLY B 1 409 ? 18.531 -36.125 -22.438 1 93.56 409 GLY B N 1
ATOM 6673 C CA . GLY B 1 409 ? 19.922 -35.75 -22.688 1 93.56 409 GLY B CA 1
ATOM 6674 C C . GLY B 1 409 ? 20.594 -35.125 -21.484 1 93.56 409 GLY B C 1
ATOM 6675 O O . GLY B 1 409 ? 21.688 -34.562 -21.609 1 93.56 409 GLY B O 1
ATOM 6676 N N . CYS B 1 410 ? 19.969 -35.188 -20.375 1 94.12 410 CYS B N 1
ATOM 6677 C CA . CYS B 1 410 ? 20.547 -34.562 -19.188 1 94.12 410 CYS B CA 1
ATOM 6678 C C . CYS B 1 410 ? 21.766 -35.344 -18.703 1 94.12 410 CYS B C 1
ATOM 6680 O O . CYS B 1 410 ? 21.906 -36.531 -18.984 1 94.12 410 CYS B O 1
ATOM 6682 N N . GLY B 1 411 ? 22.719 -34.656 -18.047 1 95.12 411 GLY B N 1
ATOM 6683 C CA . GLY B 1 411 ? 23.891 -35.312 -17.469 1 95.12 411 GLY B CA 1
ATOM 6684 C C . GLY B 1 411 ? 23.609 -35.969 -16.141 1 95.12 411 GLY B C 1
ATOM 6685 O O . GLY B 1 411 ? 22.531 -35.781 -15.562 1 95.12 411 GLY B O 1
ATOM 6686 N N . ASP B 1 412 ? 24.562 -36.719 -15.633 1 95.88 412 ASP B N 1
ATOM 6687 C CA . ASP B 1 412 ? 24.422 -37.5 -14.406 1 95.88 412 ASP B CA 1
ATOM 6688 C C . ASP B 1 412 ? 24.125 -36.625 -13.211 1 95.88 412 ASP B C 1
ATOM 6690 O O . ASP B 1 412 ? 23.328 -36.969 -12.344 1 95.88 412 ASP B O 1
ATOM 6694 N N . GLN B 1 413 ? 24.781 -35.5 -13.258 1 96.44 413 GLN B N 1
ATOM 6695 C CA . GLN B 1 413 ? 24.609 -34.625 -12.117 1 96.44 413 GLN B CA 1
ATOM 6696 C C . GLN B 1 413 ? 23.203 -34.031 -12.078 1 96.44 413 GLN B C 1
ATOM 6698 O O . GLN B 1 413 ? 22.641 -33.812 -11.008 1 96.44 413 GLN B O 1
ATOM 6703 N N . GLN B 1 414 ? 22.672 -33.781 -13.211 1 96.75 414 GLN B N 1
ATOM 6704 C CA . GLN B 1 414 ? 21.281 -33.312 -13.25 1 96.75 414 GLN B CA 1
ATOM 6705 C C . GLN B 1 414 ? 20.328 -34.406 -12.789 1 96.75 414 GLN B C 1
ATOM 6707 O O . GLN B 1 414 ? 19.344 -34.125 -12.102 1 96.75 414 GLN B O 1
ATOM 6712 N N . VAL B 1 415 ? 20.656 -35.625 -13.156 1 96.75 415 VAL B N 1
ATOM 6713 C CA . VAL B 1 415 ? 19.828 -36.719 -12.711 1 96.75 415 VAL B CA 1
ATOM 6714 C C . VAL B 1 415 ? 19.812 -36.781 -11.18 1 96.75 415 VAL B C 1
ATOM 6716 O O . VAL B 1 415 ? 18.75 -36.906 -10.57 1 96.75 415 VAL B O 1
ATOM 6719 N N . ILE B 1 416 ? 20.938 -36.656 -10.602 1 97.06 416 ILE B N 1
ATOM 6720 C CA . ILE B 1 416 ? 21.078 -36.688 -9.148 1 97.06 416 ILE B CA 1
ATOM 6721 C C . ILE B 1 416 ? 20.25 -35.562 -8.523 1 97.06 416 ILE B C 1
ATOM 6723 O O . ILE B 1 416 ? 19.5 -35.781 -7.574 1 97.06 416 ILE B O 1
ATOM 6727 N N . ARG B 1 417 ? 20.375 -34.375 -9.039 1 97.62 417 ARG B N 1
ATOM 6728 C CA . ARG B 1 417 ? 19.641 -33.219 -8.539 1 97.62 417 ARG B CA 1
ATOM 6729 C C . ARG B 1 417 ? 18.141 -33.438 -8.656 1 97.62 417 ARG B C 1
ATOM 6731 O O . ARG B 1 417 ? 17.391 -33.188 -7.703 1 97.62 417 ARG B O 1
ATOM 6738 N N . ASP B 1 418 ? 17.703 -33.906 -9.797 1 97.19 418 ASP B N 1
ATOM 6739 C CA . ASP B 1 418 ? 16.281 -34.062 -10.062 1 97.19 418 ASP B CA 1
ATOM 6740 C C . ASP B 1 418 ? 15.688 -35.219 -9.25 1 97.19 418 ASP B C 1
ATOM 6742 O O . ASP B 1 418 ? 14.531 -35.156 -8.836 1 97.19 418 ASP B O 1
ATOM 6746 N N . VAL B 1 419 ? 16.453 -36.281 -8.984 1 97.75 419 VAL B N 1
ATOM 6747 C CA . VAL B 1 419 ? 16.031 -37.375 -8.133 1 97.75 419 VAL B CA 1
ATOM 6748 C C . VAL B 1 419 ? 15.852 -36.875 -6.699 1 97.75 419 VAL B C 1
ATOM 6750 O O . VAL B 1 419 ? 14.906 -37.281 -6.012 1 97.75 419 VAL B O 1
ATOM 6753 N N . PHE B 1 420 ? 16.734 -36.031 -6.289 1 98.06 420 PHE B N 1
ATOM 6754 C CA . PHE B 1 420 ? 16.578 -35.469 -4.961 1 98.06 420 PHE B CA 1
ATOM 6755 C C . PHE B 1 420 ? 15.266 -34.688 -4.848 1 98.06 420 PHE B C 1
ATOM 6757 O O . PHE B 1 420 ? 14.547 -34.844 -3.857 1 98.06 420 PHE B O 1
ATOM 6764 N N . VAL B 1 421 ? 14.953 -33.875 -5.824 1 98.44 421 VAL B N 1
ATOM 6765 C CA . VAL B 1 421 ? 13.711 -33.094 -5.84 1 98.44 421 VAL B CA 1
ATOM 6766 C C . VAL B 1 421 ? 12.523 -34.062 -5.809 1 98.44 421 VAL B C 1
ATOM 6768 O O . VAL B 1 421 ? 11.602 -33.906 -5.008 1 98.44 421 VAL B O 1
ATOM 6771 N N . ARG B 1 422 ? 12.562 -35.094 -6.629 1 98.5 422 ARG B N 1
ATOM 6772 C CA . ARG B 1 422 ? 11.508 -36.125 -6.672 1 98.5 422 ARG B CA 1
ATOM 6773 C C . ARG B 1 422 ? 11.328 -36.781 -5.309 1 98.5 422 ARG B C 1
ATOM 6775 O O . ARG B 1 422 ? 10.211 -36.844 -4.793 1 98.5 422 ARG B O 1
ATOM 6782 N N . ASP B 1 423 ? 12.406 -37.219 -4.723 1 98.44 423 ASP B N 1
ATOM 6783 C CA . ASP B 1 423 ? 12.352 -37.969 -3.475 1 98.44 423 ASP B CA 1
ATOM 6784 C C . ASP B 1 423 ? 11.898 -37.094 -2.316 1 98.44 423 ASP B C 1
ATOM 6786 O O . ASP B 1 423 ? 11.219 -37.562 -1.397 1 98.44 423 ASP B O 1
ATOM 6790 N N . THR B 1 424 ? 12.297 -35.844 -2.361 1 98.56 424 THR B N 1
ATOM 6791 C CA . THR B 1 424 ? 11.805 -34.875 -1.373 1 98.56 424 THR B CA 1
ATOM 6792 C C . THR B 1 424 ? 10.281 -34.812 -1.403 1 98.56 424 THR B C 1
ATOM 6794 O O . THR B 1 424 ? 9.625 -34.906 -0.361 1 98.56 424 THR B O 1
ATOM 6797 N N . LEU B 1 425 ? 9.703 -34.656 -2.6 1 98.75 425 LEU B N 1
ATOM 6798 C CA . LEU B 1 425 ? 8.25 -34.594 -2.74 1 98.75 425 LEU B CA 1
ATOM 6799 C C . LEU B 1 425 ? 7.594 -35.875 -2.305 1 98.75 425 LEU B C 1
ATOM 6801 O O . LEU B 1 425 ? 6.559 -35.875 -1.634 1 98.75 425 LEU B O 1
ATOM 6805 N N . LEU B 1 426 ? 8.219 -37.062 -2.605 1 98.56 426 LEU B N 1
ATOM 6806 C CA . LEU B 1 426 ? 7.691 -38.344 -2.23 1 98.56 426 LEU B CA 1
ATOM 6807 C C . LEU B 1 426 ? 7.738 -38.562 -0.719 1 98.56 426 LEU B C 1
ATOM 6809 O O . LEU B 1 426 ? 6.75 -38.969 -0.11 1 98.56 426 LEU B O 1
ATOM 6813 N N . ASP B 1 427 ? 8.883 -38.25 -0.118 1 98.69 427 ASP B N 1
ATOM 6814 C CA . ASP B 1 427 ? 9 -38.344 1.334 1 98.69 427 ASP B CA 1
ATOM 6815 C C . ASP B 1 427 ? 7.992 -37.438 2.029 1 98.69 427 ASP B C 1
ATOM 6817 O O . ASP B 1 427 ? 7.395 -37.812 3.039 1 98.69 427 ASP B O 1
ATOM 6821 N N . PHE B 1 428 ? 7.855 -36.25 1.463 1 98.62 428 PHE B N 1
ATOM 6822 C CA . PHE B 1 428 ? 6.891 -35.281 1.991 1 98.62 428 PHE B CA 1
ATOM 6823 C C . PHE B 1 428 ? 5.477 -35.844 1.92 1 98.62 428 PHE B C 1
ATOM 6825 O O . PHE B 1 428 ? 4.742 -35.812 2.91 1 98.62 428 PHE B O 1
ATOM 6832 N N . ALA B 1 429 ? 5.078 -36.375 0.778 1 98.56 429 ALA B N 1
ATOM 6833 C CA . ALA B 1 429 ? 3.736 -36.906 0.554 1 98.56 429 ALA B CA 1
ATOM 6834 C C . ALA B 1 429 ? 3.463 -38.125 1.466 1 98.56 429 ALA B C 1
ATOM 6836 O O . ALA B 1 429 ? 2.326 -38.312 1.893 1 98.56 429 ALA B O 1
ATOM 6837 N N . GLU B 1 430 ? 4.477 -38.875 1.852 1 97.56 430 GLU B N 1
ATOM 6838 C CA . GLU B 1 430 ? 4.352 -40.062 2.701 1 97.56 430 GLU B CA 1
ATOM 6839 C C . GLU B 1 430 ? 4.332 -39.656 4.18 1 97.56 430 GLU B C 1
ATOM 6841 O O . GLU B 1 430 ? 4.047 -40.5 5.039 1 97.56 430 GLU B O 1
ATOM 6846 N N . GLY B 1 431 ? 4.699 -38.438 4.445 1 96.69 431 GLY B N 1
ATOM 6847 C CA . GLY B 1 431 ? 4.797 -38 5.828 1 96.69 431 GLY B CA 1
ATOM 6848 C C . GLY B 1 431 ? 6.078 -38.438 6.508 1 96.69 431 GLY B C 1
ATOM 6849 O O . GLY B 1 431 ? 6.148 -38.5 7.734 1 96.69 431 GLY B O 1
ATOM 6850 N N . ASN B 1 432 ? 7.059 -38.781 5.672 1 95.81 432 ASN B N 1
ATOM 6851 C CA . ASN B 1 432 ? 8.352 -39.219 6.211 1 95.81 432 ASN B CA 1
ATOM 6852 C C . ASN B 1 432 ? 9.219 -38 6.594 1 95.81 432 ASN B C 1
ATOM 6854 O O . ASN B 1 432 ? 10.297 -37.812 6.035 1 95.81 432 ASN B O 1
ATOM 6858 N N . HIS B 1 433 ? 8.836 -37.375 7.594 1 92.5 433 HIS B N 1
ATOM 6859 C CA . HIS B 1 433 ? 9.492 -36.125 8 1 92.5 433 HIS B CA 1
ATOM 6860 C C . HIS B 1 433 ? 10.938 -36.375 8.422 1 92.5 433 HIS B C 1
ATOM 6862 O O . HIS B 1 433 ? 11.789 -35.5 8.297 1 92.5 433 HIS B O 1
ATOM 6868 N N . ASP B 1 434 ? 11.219 -37.594 8.867 1 94.38 434 ASP B N 1
ATOM 6869 C CA . ASP B 1 434 ? 12.555 -37.969 9.32 1 94.38 434 ASP B CA 1
ATOM 6870 C C . ASP B 1 434 ? 13.523 -38.062 8.141 1 94.38 434 ASP B C 1
ATOM 6872 O O . ASP B 1 434 ? 14.742 -38 8.328 1 94.38 434 ASP B O 1
ATOM 6876 N N . ARG B 1 435 ? 12.969 -38.219 6.953 1 96.56 435 ARG B N 1
ATOM 6877 C CA . ARG B 1 435 ? 13.797 -38.312 5.758 1 96.56 435 ARG B CA 1
ATOM 6878 C C . ARG B 1 435 ? 13.992 -36.938 5.117 1 96.56 435 ARG B C 1
ATOM 6880 O O . ARG B 1 435 ? 14.695 -36.812 4.113 1 96.56 435 ARG B O 1
ATOM 6887 N N . LEU B 1 436 ? 13.344 -36 5.684 1 97.75 436 LEU B N 1
ATOM 6888 C CA . LEU B 1 436 ? 13.508 -34.625 5.227 1 97.75 436 LEU B CA 1
ATOM 6889 C C . LEU B 1 436 ? 14.422 -33.844 6.168 1 97.75 436 LEU B C 1
ATOM 6891 O O . LEU B 1 436 ? 15.031 -34.438 7.07 1 97.75 436 LEU B O 1
ATOM 6895 N N . TRP B 1 437 ? 14.703 -32.656 5.914 1 97.75 437 TRP B N 1
ATOM 6896 C CA . TRP B 1 437 ? 15.547 -31.797 6.746 1 97.75 437 TRP B CA 1
ATOM 6897 C C . TRP B 1 437 ? 14.695 -31.031 7.758 1 97.75 437 TRP B C 1
ATOM 6899 O O . TRP B 1 437 ? 13.477 -31.156 7.777 1 97.75 437 TRP B O 1
ATOM 6909 N N . GLU B 1 438 ? 15.336 -30.328 8.617 1 96.25 438 GLU B N 1
ATOM 6910 C CA . GLU B 1 438 ? 14.672 -29.641 9.719 1 96.25 438 GLU B CA 1
ATOM 6911 C C . GLU B 1 438 ? 13.703 -28.562 9.195 1 96.25 438 GLU B C 1
ATOM 6913 O O . GLU B 1 438 ? 13.953 -27.953 8.164 1 96.25 438 GLU B O 1
ATOM 6918 N N . THR B 1 439 ? 12.602 -28.375 9.953 1 97.75 439 THR B N 1
ATOM 6919 C CA . THR B 1 439 ? 11.633 -27.344 9.625 1 97.75 439 THR B CA 1
ATOM 6920 C C . THR B 1 439 ? 12.188 -25.953 9.969 1 97.75 439 THR B C 1
ATOM 6922 O O . THR B 1 439 ? 13.109 -25.844 10.773 1 97.75 439 THR B O 1
ATOM 6925 N N . VAL B 1 440 ? 11.625 -24.984 9.305 1 98.56 440 VAL B N 1
ATOM 6926 C CA . VAL B 1 440 ? 11.906 -23.578 9.609 1 98.56 440 VAL B CA 1
ATOM 6927 C C . VAL B 1 440 ? 11.438 -23.266 11.031 1 98.56 440 VAL B C 1
ATOM 6929 O O . VAL B 1 440 ? 10.359 -23.688 11.445 1 98.56 440 VAL B O 1
ATOM 6932 N N . LYS B 1 441 ? 12.219 -22.578 11.805 1 97.31 441 LYS B N 1
ATOM 6933 C CA . LYS B 1 441 ? 11.883 -22.047 13.117 1 97.31 441 LYS B CA 1
ATOM 6934 C C . LYS B 1 441 ? 12.141 -20.547 13.18 1 97.31 441 LYS B C 1
ATOM 6936 O O . LYS B 1 441 ? 11.617 -19.781 12.367 1 97.31 441 LYS B O 1
ATOM 6941 N N . LYS B 1 442 ? 13.016 -20.094 13.969 1 95 442 LYS B N 1
ATOM 6942 C CA . LYS B 1 442 ? 13.336 -18.672 14.047 1 95 442 LYS B CA 1
ATOM 6943 C C . LYS B 1 442 ? 14.164 -18.219 12.844 1 95 442 LYS B C 1
ATOM 6945 O O . LYS B 1 442 ? 14.062 -17.078 12.406 1 95 442 LYS B O 1
ATOM 6950 N N . ASP B 1 443 ? 14.938 -19.25 12.336 1 96.31 443 ASP B N 1
ATOM 6951 C CA . ASP B 1 443 ? 15.719 -18.984 11.125 1 96.31 443 ASP B CA 1
ATOM 6952 C C . ASP B 1 443 ? 15.094 -19.672 9.914 1 96.31 443 ASP B C 1
ATOM 6954 O O . ASP B 1 443 ? 14.43 -20.703 10.055 1 96.31 443 ASP B O 1
ATOM 6958 N N . PRO B 1 444 ? 15.32 -19.047 8.758 1 98.31 444 PRO B N 1
ATOM 6959 C CA . PRO B 1 444 ? 14.797 -19.672 7.535 1 98.31 444 PRO B CA 1
ATOM 6960 C C . PRO B 1 444 ? 15.672 -20.828 7.039 1 98.31 444 PRO B C 1
ATOM 6962 O O . PRO B 1 444 ? 16.234 -20.75 5.945 1 98.31 444 PRO B O 1
ATOM 6965 N N . THR B 1 445 ? 15.703 -21.875 7.754 1 97.75 445 THR B N 1
ATOM 6966 C CA . THR B 1 445 ? 16.516 -23.031 7.41 1 97.75 445 THR B CA 1
ATOM 6967 C C . THR B 1 445 ? 16.125 -23.578 6.035 1 97.75 445 THR B C 1
ATOM 6969 O O . THR B 1 445 ? 14.953 -23.891 5.793 1 97.75 445 THR B O 1
ATOM 6972 N N . SER B 1 446 ? 17.109 -23.641 5.172 1 98.44 446 SER B N 1
ATOM 6973 C CA . SER B 1 446 ? 16.875 -24.094 3.801 1 98.44 446 SER B CA 1
ATOM 6974 C C . SER B 1 446 ? 17.844 -25.203 3.42 1 98.44 446 SER B C 1
ATOM 6976 O O . SER B 1 446 ? 19.047 -25.109 3.66 1 98.44 446 SER B O 1
ATOM 6978 N N . LYS B 1 447 ? 17.312 -26.312 2.92 1 98.62 447 LYS B N 1
ATOM 6979 C CA . LYS B 1 447 ? 18.125 -27.391 2.352 1 98.62 447 LYS B CA 1
ATOM 6980 C C . LYS B 1 447 ? 18.562 -27.062 0.925 1 98.62 447 LYS B C 1
ATOM 6982 O O . LYS B 1 447 ? 17.766 -26.516 0.146 1 98.62 447 LYS B O 1
ATOM 6987 N N . GLY B 1 448 ? 19.844 -27.281 0.655 1 98.25 448 GLY B N 1
ATOM 6988 C CA . GLY B 1 448 ? 20.344 -27.078 -0.698 1 98.25 448 GLY B CA 1
ATOM 6989 C C . GLY B 1 448 ? 20.609 -28.375 -1.434 1 98.25 448 GLY B C 1
ATOM 6990 O O . GLY B 1 448 ? 21.016 -29.375 -0.825 1 98.25 448 GLY B O 1
ATOM 6991 N N . VAL B 1 449 ? 20.328 -28.391 -2.711 1 98.06 449 VAL B N 1
ATOM 6992 C CA . VAL B 1 449 ? 20.75 -29.484 -3.594 1 98.06 449 VAL B CA 1
ATOM 6993 C C . VAL B 1 449 ? 21.422 -28.906 -4.836 1 98.06 449 VAL B C 1
ATOM 6995 O O . VAL B 1 449 ? 21.094 -27.797 -5.27 1 98.06 449 VAL B O 1
ATOM 6998 N N . GLY B 1 450 ? 22.297 -29.594 -5.438 1 97.5 450 GLY B N 1
ATOM 6999 C CA . GLY B 1 450 ? 23.109 -29.094 -6.547 1 97.5 450 GLY B CA 1
ATOM 7000 C C . GLY B 1 450 ? 24.391 -28.422 -6.102 1 97.5 450 GLY B C 1
ATOM 7001 O O . GLY B 1 450 ? 24.828 -28.609 -4.965 1 97.5 450 GLY B O 1
ATOM 7002 N N . GLU B 1 451 ? 25.016 -27.719 -7.031 1 97.12 451 GLU B N 1
ATOM 7003 C CA . GLU B 1 451 ? 26.297 -27.094 -6.773 1 97.12 451 GLU B CA 1
ATOM 7004 C C . GLU B 1 451 ? 26.125 -25.609 -6.414 1 97.12 451 GLU B C 1
ATOM 7006 O O . GLU B 1 451 ? 26.562 -24.734 -7.168 1 97.12 451 GLU B O 1
ATOM 7011 N N . LEU B 1 452 ? 25.641 -25.375 -5.25 1 97.19 452 LEU B N 1
ATOM 7012 C CA . LEU B 1 452 ? 25.422 -24.016 -4.781 1 97.19 452 LEU B CA 1
ATOM 7013 C C . LEU B 1 452 ? 26.734 -23.359 -4.379 1 97.19 452 LEU B C 1
ATOM 7015 O O . LEU B 1 452 ? 27.609 -24 -3.795 1 97.19 452 LEU B O 1
ATOM 7019 N N . THR B 1 453 ? 26.875 -22.109 -4.684 1 94 453 THR B N 1
ATOM 7020 C CA . THR B 1 453 ? 28.078 -21.359 -4.344 1 94 453 THR B CA 1
ATOM 7021 C C . THR B 1 453 ? 27.922 -20.672 -2.992 1 94 453 THR B C 1
ATOM 7023 O O . THR B 1 453 ? 28.781 -19.891 -2.59 1 94 453 THR B O 1
ATOM 7026 N N . TYR B 1 454 ? 26.859 -20.875 -2.354 1 96.12 454 TYR B N 1
ATOM 7027 C CA . TYR B 1 454 ? 26.547 -20.297 -1.053 1 96.12 454 TYR B CA 1
ATOM 7028 C C . TYR B 1 454 ? 25.797 -21.281 -0.172 1 96.12 454 TYR B C 1
ATOM 7030 O O . TYR B 1 454 ? 25.328 -22.312 -0.652 1 96.12 454 TYR B O 1
ATOM 7038 N N . GLU B 1 455 ? 25.812 -21.062 1.127 1 97.56 455 GLU B N 1
ATOM 7039 C CA . GLU B 1 455 ? 24.984 -21.812 2.051 1 97.56 455 GLU B CA 1
ATOM 7040 C C . GLU B 1 455 ? 23.547 -21.297 2.049 1 97.56 455 GLU B C 1
ATOM 7042 O O . GLU B 1 455 ? 23.312 -20.109 2.277 1 97.56 455 GLU B O 1
ATOM 7047 N N . PRO B 1 456 ? 22.547 -22.156 1.738 1 97.81 456 PRO B N 1
ATOM 7048 C CA . PRO B 1 456 ? 21.188 -21.703 1.465 1 97.81 456 PRO B CA 1
ATOM 7049 C C . PRO B 1 456 ? 20.562 -20.953 2.645 1 97.81 456 PRO B C 1
ATOM 7051 O O . PRO B 1 456 ? 19.891 -19.938 2.453 1 97.81 456 PRO B O 1
ATOM 7054 N N . THR B 1 457 ? 20.719 -21.453 3.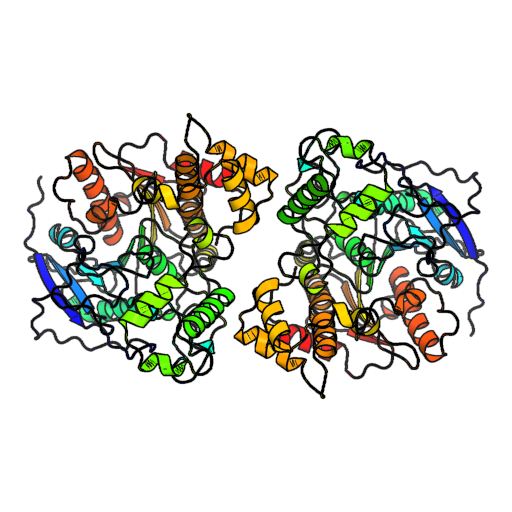863 1 98.31 457 THR B N 1
ATOM 7055 C CA . THR B 1 457 ? 20.156 -20.781 5.035 1 98.31 457 THR B CA 1
ATOM 7056 C C . THR B 1 457 ? 20.766 -19.391 5.207 1 98.31 457 THR B C 1
ATOM 7058 O O . THR B 1 457 ? 20.047 -18.422 5.441 1 98.31 457 THR B O 1
ATOM 7061 N N . ALA B 1 458 ? 22.078 -19.312 5.039 1 98.12 458 ALA B N 1
ATOM 7062 C CA . ALA B 1 458 ? 22.781 -18.031 5.145 1 98.12 458 ALA B CA 1
ATOM 7063 C C . ALA B 1 458 ? 22.281 -17.047 4.078 1 98.12 458 ALA B C 1
ATOM 7065 O O . ALA B 1 458 ? 22.141 -15.852 4.34 1 98.12 458 ALA B O 1
ATOM 7066 N N . ARG B 1 459 ? 22.109 -17.609 2.895 1 97.75 459 ARG B N 1
ATOM 7067 C CA . ARG B 1 459 ? 21.609 -16.781 1.803 1 97.75 459 ARG B CA 1
ATOM 7068 C C . ARG B 1 459 ? 20.219 -16.25 2.117 1 97.75 459 ARG B C 1
ATOM 7070 O O . ARG B 1 459 ? 19.938 -15.062 1.907 1 97.75 459 ARG B O 1
ATOM 7077 N N . ALA B 1 460 ? 19.328 -17.078 2.598 1 98.38 460 ALA B N 1
ATOM 7078 C CA . ALA B 1 460 ? 17.969 -16.656 2.955 1 98.38 460 ALA B CA 1
ATOM 7079 C C . ALA B 1 460 ? 18.016 -15.578 4.035 1 98.38 460 ALA B C 1
ATOM 7081 O O . ALA B 1 460 ? 17.266 -14.602 3.971 1 98.38 460 ALA B O 1
ATOM 7082 N N . ILE B 1 461 ? 18.844 -15.719 5.062 1 98.56 461 ILE B N 1
ATOM 7083 C CA . ILE B 1 461 ? 19 -14.734 6.133 1 98.56 461 ILE B CA 1
ATOM 7084 C C . ILE B 1 461 ? 19.453 -13.406 5.551 1 98.56 461 ILE B C 1
ATOM 7086 O O . ILE B 1 461 ? 18.906 -12.352 5.879 1 98.56 461 ILE B O 1
ATOM 7090 N N . LYS B 1 462 ? 20.453 -13.5 4.641 1 98.31 462 LYS B N 1
ATOM 7091 C CA . LYS B 1 462 ? 20.984 -12.297 4.02 1 98.31 462 LYS B CA 1
ATOM 7092 C C . LYS B 1 462 ? 19.922 -11.578 3.203 1 98.31 462 LYS B C 1
ATOM 7094 O O . LYS B 1 462 ? 19.828 -10.352 3.223 1 98.31 462 LYS B O 1
ATOM 7099 N N . VAL B 1 463 ? 19.125 -12.305 2.475 1 98.56 463 VAL B N 1
ATOM 7100 C CA . VAL B 1 463 ? 18.062 -11.734 1.659 1 98.56 463 VAL B CA 1
ATOM 7101 C C . VAL B 1 463 ? 17.047 -11.023 2.557 1 98.56 463 VAL B C 1
ATOM 7103 O O . VAL B 1 463 ? 16.625 -9.906 2.258 1 98.56 463 VAL B O 1
ATOM 7106 N N . LEU B 1 464 ? 16.641 -11.641 3.672 1 98.31 464 LEU B N 1
ATOM 7107 C CA . LEU B 1 464 ? 15.727 -11.023 4.629 1 98.31 464 LEU B CA 1
ATOM 7108 C C . LEU B 1 464 ? 16.297 -9.719 5.172 1 98.31 464 LEU B C 1
ATOM 7110 O O . LEU B 1 464 ? 15.578 -8.742 5.352 1 98.31 464 LEU B O 1
ATOM 7114 N N . GLU B 1 465 ? 17.594 -9.703 5.379 1 98.06 465 GLU B N 1
ATOM 7115 C CA . GLU B 1 465 ? 18.25 -8.5 5.871 1 98.06 465 GLU B CA 1
ATOM 7116 C C . GLU B 1 465 ? 18.25 -7.395 4.82 1 98.06 465 GLU B C 1
ATOM 7118 O O . GLU B 1 465 ? 17.953 -6.234 5.129 1 98.06 465 GLU B O 1
ATOM 7123 N N . ILE B 1 466 ? 18.594 -7.762 3.582 1 98.06 466 ILE B N 1
ATOM 7124 C CA . ILE B 1 466 ? 18.672 -6.809 2.482 1 98.06 466 ILE B CA 1
ATOM 7125 C C . ILE B 1 466 ? 17.312 -6.125 2.303 1 98.06 466 ILE B C 1
ATOM 7127 O O . ILE B 1 466 ? 17.25 -4.914 2.088 1 98.06 466 ILE B O 1
ATOM 7131 N N . PHE B 1 467 ? 16.25 -6.879 2.461 1 97.56 467 PHE B N 1
ATOM 7132 C CA . PHE B 1 467 ? 14.93 -6.352 2.145 1 97.56 467 PHE B CA 1
ATOM 7133 C C . PHE B 1 467 ? 14.125 -6.121 3.414 1 97.56 467 PHE B C 1
ATOM 7135 O O . PHE B 1 467 ? 12.891 -6.168 3.387 1 97.56 467 PHE B O 1
ATOM 7142 N N . GLU B 1 468 ? 14.75 -5.969 4.508 1 95.44 468 GLU B N 1
ATOM 7143 C CA . GLU B 1 468 ? 14.055 -5.66 5.754 1 95.44 468 GLU B CA 1
ATOM 7144 C C . GLU B 1 468 ? 13.148 -4.445 5.594 1 95.44 468 GLU B C 1
ATOM 7146 O O . GLU B 1 468 ? 13.562 -3.426 5.039 1 95.44 468 GLU B O 1
ATOM 7151 N N . HIS B 1 469 ? 11.859 -4.531 5.891 1 90.56 469 HIS B N 1
ATOM 7152 C CA . HIS B 1 469 ? 10.836 -3.49 5.902 1 90.56 469 HIS B CA 1
ATOM 7153 C C . HIS B 1 469 ? 10.406 -3.133 4.484 1 90.56 469 HIS B C 1
ATOM 7155 O O . HIS B 1 469 ? 9.703 -2.137 4.277 1 90.56 469 HIS B O 1
ATOM 7161 N N . VAL B 1 470 ? 10.922 -3.877 3.496 1 93.75 470 VAL B N 1
ATOM 7162 C CA . VAL B 1 470 ? 10.414 -3.709 2.137 1 93.75 470 VAL B CA 1
ATOM 7163 C C . VAL B 1 470 ? 9.148 -4.539 1.949 1 93.75 470 VAL B C 1
ATOM 7165 O O . VAL B 1 470 ? 9.141 -5.746 2.211 1 93.75 470 VAL B O 1
ATOM 7168 N N . VAL B 1 471 ? 8.086 -3.891 1.556 1 87.31 471 VAL B N 1
ATOM 7169 C CA . VAL B 1 471 ? 6.809 -4.57 1.362 1 87.31 471 VAL B CA 1
ATOM 7170 C C . VAL B 1 471 ? 6.852 -5.402 0.082 1 87.31 471 VAL B C 1
ATOM 7172 O O . VAL B 1 471 ? 7.348 -4.938 -0.949 1 87.31 471 VAL B O 1
ATOM 7175 N N . ARG B 1 472 ? 6.438 -6.566 0.244 1 85.75 472 ARG B N 1
ATOM 7176 C CA . ARG B 1 472 ? 6.324 -7.477 -0.889 1 85.75 472 ARG B CA 1
ATOM 7177 C C . ARG B 1 472 ? 5.008 -8.25 -0.841 1 85.75 472 ARG B C 1
ATOM 7179 O O . ARG B 1 472 ? 4.676 -8.859 0.179 1 85.75 472 ARG B O 1
ATOM 7186 N N . THR B 1 473 ? 4.109 -8.031 -1.866 1 76.06 473 THR B N 1
ATOM 7187 C CA . THR B 1 473 ? 2.822 -8.711 -1.923 1 76.06 473 THR B CA 1
ATOM 7188 C C . THR B 1 473 ? 2.879 -9.898 -2.875 1 76.06 473 THR B C 1
ATOM 7190 O O . THR B 1 473 ? 3.641 -9.891 -3.844 1 76.06 473 THR B O 1
#

Nearest PDB structures (foldseek):
  6cqv-assembly1_A  TM=8.350E-01  e=1.061E-32  Homo sapiens
  2ogs-assembly1_A  TM=8.483E-01  e=1.521E-30  Geobacillus stearothermophilus
  7x8l-assembly1_A  TM=8.325E-01  e=4.169E-29  Altericroceibacterium indicum
  7w1j-assembly1_A  TM=8.198E-01  e=4.963E-30  Thermobifida fusca
  5a2g-assembly2_D  TM=7.429E-01  e=4.477E-25  Hungatella hathewayi DSM 13479

Sequence (946 aa):
MSAAIQTVRSWLGIPYATAQRFQRPRLLPFDRNLSFDHLGPAPMQAGDTSWLNAKNGLSEDCLNLNVWAPDQTNGNPLPVIVYIFGGGFEVGANTSATSNGSGLAQTGRAICVSVNYRLGPFGWLSLSQYGGVFANATNLGLQDTITALKWVQENIACFGGDPQNVTVAGHSAGAYSTIGLLAAPSARGLYKRLSAFSGGASRIVPAWWAEELAVKFLAALDIDDDPEKLLNLDAKVLAETLFKVTPRDIGDRHGIDNTTIGIVDDRSQPGAVLDSTPLEVLKSGACREVDIIFSTTSDEADWWVLNATEKFDPGSISNMVEELVIMSRIPRSRAKRIVAMYNVNGRTPVEVRGALFTDYFFTLPAARAALAHAAAGGNARLLTVGPVEGAPAVHGTEMYGIVGQQRPGCGDQQVIRDVFVRDTLLDFAEGNHDRLWETVKKDPTSKGVGELTYEPTARAIKVLEIFEHVVRTMSAAIQTVRSWLGIPYATAQRFQRPRLLPFDRNLSFDHLGPAPMQAGDTSWLNAKNGLSEDCLNLNVWAPDQTNGNPLPVIVYIFGGGFEVGANTSATSNGSGLAQTGRAICVSVNYRLGPFGWLSLSQYGGVFANATNLGLQDTITALKWVQENIACFGGDPQNVTVAGHSAGAYSTIGLLAAPSARGLYKRLSAFSGGASRIVPAWWAEELAVKFLAALDIDDDPEKLLNLDAKVLAETLFKVTPRDIGDRHGIDNTTIGIVDDRSQPGAVLDSTPLEVLKSGACREVDIIFSTTSDEADWWVLNATEKFDPGSISNMVEELVIMSRIPRSRAKRIVAMYNVNGRTPVEVRGALFTDYFFTLPAARAALAHAAAGGNARLLTVGPVEGAPAVHGTEMYGIVGQQRPGCGDQQVIRDVFVRDTLLDFAEGNHDRLWETVKKDPTSKGVGELTYEPTARAIKVLEIFEHVVRT

InterPro domains:
  IPR002018 Carboxylesterase, type B [PF00135] (7-378)
  IPR019826 Carboxylesterase type B, active site [PS00122] (159-174)
  IPR029058 Alpha/Beta hydrolase fold [G3DSA:3.40.50.1820] (2-453)
  IPR029058 Alpha/Beta hydrolase fold [SSF53474] (6-430)
  IPR050309 Type-B Carboxylesterase/Lipase [PTHR11559] (9-442)

pLDDT: mean 95.95, std 6.39, range [29.44, 98.94]

Organism: NCBI:txid156630

Foldseek 3Di:
DPQPQFDKDKFAFFAQWFDAFLGATDGDDGDPPDGRPDHHAAEQAEDDCVQFPGVVYYDPRRWGKMKMAGPDAPLAFAFEEEEEEADQQGDDGCRHLLNQLNLLRRSNHYMYMYTHFHGFCRQWQQDCQVPDVNVQRHRNRLSSVLSVLVSCLVPVVVVRHDQQLYEYEYAHLSLQSQLQLLFFPSSPSSHQEYEHEQDHLFLAAEPVLSVVLVCQLCVLVVNNVPSCVVSPDDSNVSNHSSVVRQDDAVLLCFFPNNRGTHHYPCCVGRNDRGVDGSLVSLLQLVPQRYAYEAEYEQQALCVCCPPVVVSQALPDLVSQLVSCCVRQVDPSVLSNVLLVVQPDPPDDRSSSSRNSCSLQVGLQNLLSSQASNQVSNHFYAYEYEQAAVPFGRYRCRLSCLCSSHDDPPDDPLSVVSSVVNNVQVSCVSNVVCVPPDGTDHNFRDYHYGHDDPDRSSVVSVVSCVSCPPRDGD/DPQPQFDKDKFAFFAQWFDAQLGATDGDDGDPPDGRPDHHAAEQAEDDCVQFPGPVYYDPRRWGKMKMAGPDAPLAFAFEEEEEEADQQGDDGCRHLLNQLNLLRSSNHYMYMYTHFHGFCRQWQQDCQVPDVNVQRHRNRLSSVLSVLVSCLVPVVVVRHDQQQYEYEYAHLSLQSQLQLLFFPSSPSSHQEYEHEQDHQFLAAEPVLSVVLVCQLCVLVVNNVPPCVVSVDDSNCSNHSSVVRQDDAVLQCFFPNNRGTHHYPCCVGRNDRGVDGSLVSLLQLVPQRYEYEAEYEQQALCVCCPPVVVSQALPDLVSQLVSCCVRQVDPSVLSNVLLVVQPDPPDDRSSSSRNSCSLQRGLQNLLSSQASNQVSNHFYAYEYEQAAVPFGRYRCRLSCLCSSHDDPPDDPLSVVSSVVNNVQVSCVSNVVCVPPDGTDHNFRDYHYGHDDPDRSSVVSVVSCVSCPPRDGD